Protein AF-A0A2I0TVQ3-F1 (afdb_monomer)

InterPro domains:
  IPR000917 Sulfatase, N-terminal [PF00884] (1-371)
  IPR000917 Sulfatase, N-terminal [PF00884] (563-948)
  IPR017850 Alkaline-phosphatase-like, core domain superfamily [G3DSA:3.40.720.10] (10-523)
  IPR017850 Alkaline-phosphatase-like, core domain superfamily [G3DSA:3.40.720.10] (562-1100)
  IPR017850 Alkaline-phosphatase-like, core domain superfamily [SSF53649] (8-533)
  IPR017850 Alkaline-phosphatase-like, core domain superfamily [SSF53649] (560-1110)
  IPR024607 Sulfatase, conserved site [PS00149] (85-95)
  IPR024607 Sulfatase, conserved site [PS00149] (662-672)
  IPR024607 Sulfatase, conserved site [PS00523] (32-44)
  IPR024607 Sulfatase, conserved site [PS00523] (609-621)
  IPR050738 Sulfatase enzyme [PTHR42693] (558-1092)

Secondary structure (DSSP, 8-state):
------S----HHHHHHHHTSEEEEEEE-SSSSHHHHHHHHHHTS-GGGTT-S-SSS--S---TT-S--S-TTS--HHHHHHHTT-EEEEEEE--S-S-SSSTT--TTSGGGGT-SEEEEESS---GGGSTTS---TTHHHHHHHHHHHHHHHHHHHHHHHHHHTTS----HHHHHHHHHHHHHHHHHHHHHHHTHHHHHS-EEETTEEEEES--HHHHHHHHHHHHHHHHHHHTTS-EEEEEE--TTSTT----TTTTT-STTHHHHHHHHHHHHHHHHHHHHHHHTT-GGG--EEEE-SS---TT-EETTEE-S---TT----TT-TTSHHHHEEEEEEE-TTTS-TTEEE-S-EEGGGHHHHHHHHTT----SSS-------HHHHTTS-SS-S-SEEEEEETTEEEEEEEEETTTTEEEEEEEEEE--BSTT-SSBTTSSS--SSGGGEEEEEEEEEEETTT-TT--S-B-TTT-TTHHHHHHHHHHHHHHHHHTPPP---TTSHHHHS--GGG---SEETTEE-EETTS-SS---S--SS---------PPPPPPPPPEEEEEEESS--GGGSGGGT-SSS--HHHHHHHHTSEEEEEEE-SBSSHHHHHHHHHHTS-HHHHT-S-SSS--S---TT-S--S-TTSPPHHHHHHHTT-EEEEEEE--S-S-SSSTT--TTSGGGGT-SEEEEESS---HHHHT-SS-SSSHHHHHHHHHHHHHHHHHHHHHHHHHHTT-S---HHHHHHHHHHHHHHHHHHHHHHHTHHHHHS-EEETTEEEEES--HHHHHHHHHHHHHHHHHHHTTS-EEEEEE--TTSSS----TTTTT-STTHHHHHHHHHHHHHHHHHHHHHHHTT-GGGEEEEEEESS---SS-EETTEE-S---TTS---TT-TTSHHHHEEEEEEE-TTTS-TTEEE-S-EEGGGHHHHHHHHTTPPPPSSS-------HHHHTTS-SS-S-SEEEEEETTEEEEEEEE-TTT--EEEEEEEEE--BSTTSSSBTTTSS--SSGGGEEEEEEEEEEETTT-TT--S-B-TTT-TTHHHHHHHHHHHHHHHHHH------TTSHHHHS--GGG---SSSTTS--EETTHHHHTS--

Radius of gyration: 36.23 Å; Cα contacts (8 Å, |Δi|>4): 2418; chains: 1; bounding box: 106×99×91 Å

pLDDT: mean 89.96, std 13.02, range [25.69, 98.81]

Sequence (1118 aa):
MGIAHAALEKTPNIDRLASEGVKLTQHIAAAPLCTPSRAAFLTGRYPIRSGMASSNRYRALQWNAGSGGLPPNETTFARLLQQQGYTTGLIGKWHQGVNCESFNDHCHHPLNHGFDYFYGMPFTLQNTCQENKPPELDVALQAKLWLYSQIISLAVLTLTAGKLTGLISIRWKIIASFTLLGGLFFISWYSSYGFVQYWNCILMRSHDITEQPMRLERTASLMLKEAVSFIKRNKHGPFLLFVSFLHVHTPLFTTKKFLGKSRHGLYGDNVEEMDWMVGKILDSLDKEGLKNHTFTYFASDHGGHLEARDGSAQLGGWNGIYKGGKGMGGWEGGIRVPGVFRWPGVLPAGTIIDEPTSLMDIYPTLVHLAGGILPQDRVIDGQNLVPLLQGRAQKSEHEFLFHYCGSYLHAVRWHEKDSGAIWKAHYMTPVFHPPGAGACYGKGICPCFGEGVTHHDPPLLFDLSRDPSEAKALSADTEPLFDTVIKRIGRAIEEHRRTLTPVPEQLSLYNILWKPWLQPCCGTFPFCWCDKEGDSTQSLICRNIWLILGLFPRTCVSNPSKPNFLLILADDLGIGDVGCYGNDTIRTPNIDGLAKEGVRLTQHIAAAAVCTPSRAAFLTGRYPIRSGMASSTQQRILFWNGCSGGLPPNETTFARILHQQGYSTALIGKWHMGVNCKSHHDHCHHPLNHGFDYFYGMPFTLLNECQGTDDPELAKSLQETYWLYTQMIILAVLTLLMGKLADLFSVKWKIIICLAICGLLYFISWFSSYGLTKYWNCILMRNHDITEQPMNLEKTTSNMLKEAVSFIERNKHRPFLLFVSLLHVHTPLITTEKFQGRSRHGLYGDNVEEMDWMVGRLLDGIDKEGLKNATFIYFASDHGGSLEAHRGNAQLGGWNGIYKGGKGMGGWEGGIRVPGILRWPGVLPAGAVIHEPTSLMDIFPTVVHLAGGEVPQDRVIDGHTLLPLLRGTVQHSRHEFMFHYCGAFLHAVRWHQKDSGTVWKAHYTTPVFQPEASGACFGRGICPCFGDGVTHHDPPLLFDLLKDPSEANPLSADTEPLFDMVTRRIGEAVEAHRKTLTPVPQQLSPYNNIWKPWLQPCCGTFPFCWCDEENNKADGIL

Structure (mmCIF, N/CA/C/O backbone):
data_AF-A0A2I0TVQ3-F1
#
_entry.id   AF-A0A2I0TVQ3-F1
#
loop_
_atom_site.group_PDB
_atom_site.id
_atom_site.type_symbol
_atom_site.label_atom_id
_atom_site.label_alt_id
_atom_site.label_comp_id
_atom_site.label_asym_id
_atom_site.label_entity_id
_atom_site.label_seq_id
_atom_site.pdbx_PDB_ins_code
_atom_site.Cartn_x
_atom_site.Cartn_y
_atom_site.Cartn_z
_atom_site.occupancy
_atom_site.B_iso_or_equiv
_atom_site.auth_seq_id
_atom_site.auth_comp_id
_atom_site.auth_asym_id
_atom_site.auth_atom_id
_atom_site.pdbx_PDB_model_num
ATOM 1 N N . MET A 1 1 ? 0.680 -39.273 -0.934 1.00 27.83 1 MET A N 1
ATOM 2 C CA . MET A 1 1 ? 0.658 -38.727 0.443 1.00 27.83 1 MET A CA 1
ATOM 3 C C . MET A 1 1 ? 0.014 -37.354 0.344 1.00 27.83 1 MET A C 1
ATOM 5 O O . MET A 1 1 ? 0.630 -36.468 -0.213 1.00 27.83 1 MET A O 1
ATOM 9 N N . GLY A 1 2 ? -1.274 -37.140 0.588 1.00 31.52 2 GLY A N 1
ATOM 10 C CA . GLY A 1 2 ? -2.073 -37.496 1.759 1.00 31.52 2 GLY A CA 1
ATOM 11 C C . GLY A 1 2 ? -2.649 -36.179 2.301 1.00 31.52 2 GLY A C 1
ATOM 12 O O . GLY A 1 2 ? -2.282 -35.756 3.388 1.00 31.52 2 GLY A O 1
ATOM 13 N N . ILE A 1 3 ? -3.425 -35.458 1.478 1.00 37.38 3 ILE A N 1
ATOM 14 C CA . ILE A 1 3 ? -3.952 -34.119 1.796 1.00 37.38 3 ILE A CA 1
ATOM 15 C C . ILE A 1 3 ? -5.147 -34.296 2.742 1.00 37.38 3 ILE A C 1
ATOM 17 O O . ILE A 1 3 ? -6.296 -34.320 2.321 1.00 37.38 3 ILE A O 1
ATOM 21 N N . ALA A 1 4 ? -4.853 -34.478 4.028 1.00 33.66 4 ALA A N 1
ATOM 22 C CA . ALA A 1 4 ? -5.826 -34.576 5.117 1.00 33.66 4 ALA A CA 1
ATOM 23 C C . ALA A 1 4 ? -5.697 -33.385 6.093 1.00 33.66 4 ALA A C 1
ATOM 25 O O . ALA A 1 4 ? -5.769 -33.551 7.309 1.00 33.66 4 ALA A O 1
ATOM 26 N N . HIS A 1 5 ? -5.463 -32.169 5.583 1.00 41.06 5 HIS A N 1
ATOM 27 C CA . HIS A 1 5 ? -5.215 -30.981 6.420 1.00 41.06 5 HIS A CA 1
ATOM 28 C C . HIS A 1 5 ? -6.147 -29.783 6.162 1.00 41.06 5 HIS A C 1
ATOM 30 O O . HIS A 1 5 ? -5.820 -28.666 6.545 1.00 41.06 5 HIS A O 1
ATOM 36 N N . ALA A 1 6 ? -7.340 -29.999 5.603 1.00 43.53 6 ALA A N 1
ATOM 37 C CA . ALA A 1 6 ? -8.323 -28.929 5.379 1.00 43.53 6 ALA A CA 1
ATOM 38 C C . ALA A 1 6 ? -9.256 -28.635 6.582 1.00 43.53 6 ALA A C 1
ATOM 40 O O . ALA A 1 6 ? -10.245 -27.930 6.437 1.00 43.53 6 ALA A O 1
ATOM 41 N N . ALA A 1 7 ? -8.966 -29.152 7.781 1.00 42.56 7 ALA A N 1
ATOM 42 C CA . ALA A 1 7 ? -9.846 -29.026 8.953 1.00 42.56 7 ALA A CA 1
ATOM 43 C C . ALA A 1 7 ? -9.615 -27.766 9.824 1.00 42.56 7 ALA A C 1
ATOM 45 O O . ALA A 1 7 ? -9.968 -27.778 10.999 1.00 42.56 7 ALA A O 1
ATOM 46 N N . LEU A 1 8 ? -8.962 -26.709 9.325 1.00 52.28 8 LEU A N 1
ATOM 47 C CA . LEU A 1 8 ? -8.375 -25.666 10.190 1.00 52.28 8 LEU A CA 1
ATOM 48 C C . LEU A 1 8 ? -8.500 -24.217 9.677 1.00 52.28 8 LEU A C 1
ATOM 50 O O . LEU A 1 8 ? -7.723 -23.364 10.111 1.00 52.28 8 LEU A O 1
ATOM 54 N N . GLU A 1 9 ? -9.445 -23.914 8.786 1.00 63.50 9 GLU A N 1
ATOM 55 C CA . GLU A 1 9 ? -9.827 -22.514 8.533 1.00 63.50 9 GLU A CA 1
ATOM 56 C C . GLU A 1 9 ? -10.753 -22.032 9.657 1.00 63.50 9 GLU A C 1
ATOM 58 O O . GLU A 1 9 ? -11.660 -22.751 10.079 1.00 63.50 9 GLU A O 1
ATOM 63 N N . LYS A 1 10 ? -10.495 -20.837 10.199 1.00 75.44 10 LYS A N 1
ATOM 64 C CA . LYS A 1 10 ? -11.290 -20.275 11.297 1.00 75.44 10 LYS A CA 1
ATOM 65 C C . LYS A 1 10 ? -12.388 -19.375 10.734 1.00 75.44 10 LYS A C 1
ATOM 67 O O . LYS A 1 10 ? -12.113 -18.226 10.409 1.00 75.44 10 LYS A O 1
ATOM 72 N N . THR A 1 11 ? -13.629 -19.855 10.713 1.00 92.69 11 THR A N 1
ATOM 73 C CA . THR A 1 11 ? -14.815 -19.064 10.327 1.00 92.69 11 THR A CA 1
ATOM 74 C C . THR A 1 11 ? -15.786 -18.835 11.495 1.00 92.69 11 THR A C 1
ATOM 76 O O . THR A 1 11 ? -16.978 -19.126 11.378 1.00 92.69 11 THR A O 1
ATOM 79 N N . PRO A 1 12 ? -15.322 -18.325 12.657 1.00 94.94 12 PRO A N 1
ATOM 80 C CA . PRO A 1 12 ? -16.129 -18.279 13.874 1.00 94.94 12 PRO A CA 1
ATOM 81 C C . PRO A 1 12 ? -17.416 -17.455 13.740 1.00 94.94 12 PRO A C 1
ATOM 83 O O . PRO A 1 12 ? -18.382 -17.720 14.455 1.00 94.94 12 PRO A O 1
ATOM 86 N N . ASN A 1 13 ? -17.457 -16.445 12.866 1.00 97.12 13 ASN A N 1
ATOM 87 C CA . ASN A 1 13 ? -18.634 -15.587 12.728 1.00 97.12 13 ASN A CA 1
ATOM 88 C C . ASN A 1 13 ? -19.706 -16.211 11.829 1.00 97.12 13 ASN A C 1
ATOM 90 O O . ASN A 1 13 ? -20.897 -16.068 12.114 1.00 97.12 13 ASN A O 1
ATOM 94 N N . ILE A 1 14 ? -19.301 -16.917 10.775 1.00 96.06 14 ILE A N 1
ATOM 95 C CA . ILE A 1 14 ? -20.196 -17.718 9.934 1.00 96.06 14 ILE A CA 1
ATOM 96 C C . ILE A 1 14 ? -20.675 -18.950 10.715 1.00 96.06 14 ILE A C 1
ATOM 98 O O . ILE A 1 14 ? -21.863 -19.268 10.682 1.00 96.06 14 ILE A O 1
ATOM 102 N N . ASP A 1 15 ? -19.803 -19.577 11.509 1.00 95.38 15 ASP A N 1
ATOM 103 C CA . ASP A 1 15 ? -20.169 -20.686 12.399 1.00 95.38 15 ASP A CA 1
ATOM 104 C C . ASP A 1 15 ? -21.169 -20.234 13.474 1.00 95.38 15 ASP A C 1
ATOM 106 O O . ASP A 1 15 ? -22.122 -20.952 13.782 1.00 95.38 15 ASP A O 1
ATOM 110 N N . ARG A 1 16 ? -21.012 -19.009 14.002 1.00 94.75 16 ARG A N 1
ATOM 111 C CA . ARG A 1 16 ? -22.012 -18.353 14.862 1.00 94.75 16 ARG A CA 1
ATOM 112 C C . ARG A 1 16 ? -23.346 -18.167 14.135 1.00 94.75 16 ARG A C 1
ATOM 114 O O . ARG A 1 16 ? -24.394 -18.403 14.725 1.00 94.75 16 ARG A O 1
ATOM 121 N N . LEU A 1 17 ? -23.332 -17.758 12.863 1.00 94.12 17 LEU A N 1
ATOM 122 C CA . LEU A 1 17 ? -24.555 -17.610 12.063 1.00 94.12 17 LEU A CA 1
ATOM 123 C C . LEU A 1 17 ? -25.282 -18.957 11.926 1.00 94.12 17 LEU A C 1
ATOM 125 O O . LEU A 1 17 ? -26.499 -19.007 12.092 1.00 94.12 17 LEU A O 1
ATOM 129 N N . ALA A 1 18 ? -24.536 -20.041 11.699 1.00 94.56 18 ALA A N 1
ATOM 130 C CA . ALA A 1 18 ? -25.083 -21.391 11.595 1.00 94.56 18 ALA A CA 1
ATOM 131 C C . ALA A 1 18 ? -25.622 -21.928 12.927 1.00 94.56 18 ALA A C 1
ATOM 133 O O . ALA A 1 18 ? -26.708 -22.501 12.955 1.00 94.56 18 ALA A O 1
ATOM 134 N N . SER A 1 19 ? -24.895 -21.738 14.032 1.00 95.12 19 SER A N 1
ATOM 135 C CA . SER A 1 19 ? -25.322 -22.226 15.350 1.00 95.12 19 SER A CA 1
ATOM 136 C C . SER A 1 19 ? -26.535 -21.472 15.895 1.00 95.12 19 SER A C 1
ATOM 138 O O . SER A 1 19 ? -27.385 -22.068 16.550 1.00 95.12 19 SER A O 1
ATOM 140 N N . GLU A 1 20 ? -26.670 -20.184 15.573 1.00 94.12 20 GLU A N 1
ATOM 141 C CA . GLU A 1 20 ? -27.835 -19.370 15.931 1.00 94.12 20 GLU A CA 1
ATOM 142 C C . GLU A 1 20 ? -29.028 -19.542 14.969 1.00 94.12 20 GLU A C 1
ATOM 144 O O . GLU A 1 20 ? -30.049 -18.871 15.137 1.00 94.12 20 GLU A O 1
ATOM 149 N N . GLY A 1 21 ? -28.927 -20.409 13.957 1.00 95.62 21 GLY A N 1
ATOM 150 C CA . GLY A 1 21 ? -29.925 -20.507 12.895 1.00 95.62 21 GLY A CA 1
ATOM 151 C C . GLY A 1 21 ? -30.020 -21.879 12.231 1.00 95.62 21 GLY A C 1
ATOM 152 O O . GLY A 1 21 ? -29.989 -22.902 12.909 1.00 95.62 21 GLY A O 1
ATOM 153 N N . VAL A 1 22 ? -30.198 -21.893 10.909 1.00 97.75 22 VAL A N 1
ATOM 154 C CA . VAL A 1 22 ? -30.420 -23.097 10.096 1.00 97.75 22 VAL A CA 1
ATOM 155 C C . VAL A 1 22 ? -29.282 -23.266 9.094 1.00 97.75 22 VAL A C 1
ATOM 157 O O . VAL A 1 22 ? -28.957 -22.336 8.352 1.00 97.75 22 VAL A O 1
ATOM 160 N N . LYS A 1 23 ? -28.704 -24.465 9.031 1.00 98.06 23 LYS A N 1
ATOM 161 C CA . LYS A 1 23 ? -27.671 -24.848 8.063 1.00 98.06 23 LYS A CA 1
ATOM 162 C C . LYS A 1 23 ? -28.236 -25.835 7.045 1.00 98.06 23 LYS A C 1
ATOM 164 O O . LYS A 1 23 ? -28.696 -26.912 7.414 1.00 98.06 23 LYS A O 1
ATOM 169 N N . LEU A 1 24 ? -28.136 -25.498 5.766 1.00 97.81 24 LEU A N 1
ATOM 170 C CA . LEU A 1 24 ? -28.487 -26.381 4.658 1.00 97.81 24 LEU A CA 1
ATOM 171 C C . LEU A 1 24 ? -27.253 -27.175 4.218 1.00 97.81 24 LEU A C 1
ATOM 173 O O . LEU A 1 24 ? -26.201 -26.590 3.952 1.00 97.81 24 LEU A O 1
ATOM 177 N N . THR A 1 25 ? -27.363 -28.499 4.116 1.00 94.94 25 THR A N 1
ATOM 178 C CA . THR A 1 25 ? -26.255 -29.355 3.640 1.00 94.94 25 THR A CA 1
ATOM 179 C C . THR A 1 25 ? -26.321 -29.623 2.133 1.00 94.94 25 THR A C 1
ATOM 181 O O . THR A 1 25 ? -25.312 -29.995 1.524 1.00 94.94 25 THR A O 1
ATOM 184 N N . GLN A 1 26 ? -27.486 -29.379 1.519 1.00 95.25 26 GLN A N 1
ATOM 185 C CA . GLN A 1 26 ? -27.747 -29.514 0.084 1.00 95.25 26 GLN A CA 1
ATOM 186 C C . GLN A 1 26 ? -28.255 -28.211 -0.542 1.00 95.25 26 GLN A C 1
ATOM 188 O O . GLN A 1 26 ? -29.317 -28.178 -1.165 1.00 95.25 26 GLN A O 1
ATOM 193 N N . HIS A 1 27 ? -27.494 -27.128 -0.392 1.00 97.94 27 HIS A N 1
ATOM 194 C CA . HIS A 1 27 ? -27.801 -25.865 -1.059 1.00 97.94 27 HIS A CA 1
ATOM 195 C C . HIS A 1 27 ? -27.071 -25.756 -2.400 1.00 97.94 27 HIS A C 1
ATOM 197 O O . HIS A 1 27 ? -25.852 -25.917 -2.457 1.00 97.94 27 HIS A O 1
ATOM 203 N N . ILE A 1 28 ? -27.816 -25.536 -3.486 1.00 97.94 28 ILE A N 1
ATOM 204 C CA . ILE A 1 28 ? -27.335 -25.739 -4.856 1.00 97.94 28 ILE A CA 1
ATOM 205 C C . ILE A 1 28 ? -27.404 -24.453 -5.690 1.00 97.94 28 ILE A C 1
ATOM 207 O O . ILE A 1 28 ? -28.466 -23.878 -5.938 1.00 97.94 28 ILE A O 1
ATOM 211 N N . ALA A 1 29 ? -26.257 -24.027 -6.200 1.00 97.38 29 ALA A N 1
ATOM 212 C CA . ALA A 1 29 ? -26.141 -22.995 -7.212 1.00 97.38 29 ALA A CA 1
ATOM 213 C C . ALA A 1 29 ? -26.729 -23.460 -8.550 1.00 97.38 29 ALA A C 1
ATOM 215 O O . ALA A 1 29 ? -26.490 -24.578 -9.008 1.00 97.38 29 ALA A O 1
ATOM 216 N N . ALA A 1 30 ? -27.470 -22.574 -9.216 1.00 93.81 30 ALA A N 1
ATOM 217 C CA . ALA A 1 30 ? -28.083 -22.875 -10.512 1.00 93.81 30 ALA A CA 1
ATOM 218 C C . ALA A 1 30 ? -27.059 -22.978 -11.657 1.00 93.81 30 ALA A C 1
ATOM 220 O O . ALA A 1 30 ? -27.371 -23.506 -12.725 1.00 93.81 30 ALA A O 1
ATOM 221 N N . ALA A 1 31 ? -25.844 -22.462 -11.452 1.00 96.12 31 ALA A N 1
ATOM 222 C CA . ALA A 1 31 ? -24.747 -22.559 -12.401 1.00 96.12 31 ALA A CA 1
ATOM 223 C C . ALA A 1 31 ? -23.383 -22.550 -11.694 1.00 96.12 31 ALA A C 1
ATOM 225 O O . ALA A 1 31 ? -23.241 -21.947 -10.634 1.00 96.12 31 ALA A O 1
ATOM 226 N N . PRO A 1 32 ? -22.342 -23.134 -12.310 1.00 95.25 32 PRO A N 1
ATOM 227 C CA . PRO A 1 32 ? -21.022 -23.271 -11.694 1.00 95.25 32 PRO A CA 1
ATOM 228 C C . PRO A 1 32 ? -20.109 -22.045 -11.919 1.00 95.25 32 PRO A C 1
ATOM 230 O O . PRO A 1 32 ? -18.888 -22.163 -11.815 1.00 95.25 32 PRO A O 1
ATOM 233 N N . LEU A 1 33 ? -20.654 -20.894 -12.334 1.00 94.88 33 LEU A N 1
ATOM 234 C CA . LEU A 1 33 ? -19.897 -19.681 -12.681 1.00 94.88 33 LEU A CA 1
ATOM 235 C C . LEU A 1 33 ? -20.603 -18.413 -12.196 1.00 94.88 33 LEU A C 1
ATOM 237 O O . LEU A 1 33 ? -21.831 -18.360 -12.147 1.00 94.88 33 LEU A O 1
ATOM 241 N N . CYS A 1 34 ? -19.804 -17.383 -11.899 1.00 94.38 34 CYS A N 1
ATOM 242 C CA . CYS A 1 34 ? -20.228 -16.125 -11.283 1.00 94.38 34 CYS A CA 1
ATOM 243 C C . CYS A 1 34 ? -21.474 -15.507 -11.945 1.00 94.38 34 CYS A C 1
ATOM 245 O O . CYS A 1 34 ? -22.523 -15.407 -11.315 1.00 94.38 34 CYS A O 1
ATOM 247 N N . THR A 1 35 ? -21.359 -15.091 -13.214 1.00 96.88 35 THR A N 1
ATOM 248 C CA . THR A 1 35 ? -22.414 -14.381 -13.954 1.00 96.88 35 THR A CA 1
ATOM 249 C C . THR A 1 35 ? -23.738 -15.155 -13.998 1.00 96.88 35 THR A C 1
ATOM 251 O O . THR A 1 35 ? -24.731 -14.611 -13.514 1.00 96.88 35 THR A O 1
ATOM 254 N N . PRO A 1 36 ? -23.798 -16.400 -14.516 1.00 97.56 36 PRO A N 1
ATOM 255 C CA . PRO A 1 36 ? -25.060 -17.131 -14.589 1.00 97.56 36 PRO A CA 1
ATOM 256 C C . PRO A 1 36 ? -25.652 -17.411 -13.202 1.00 97.56 36 PRO A C 1
ATOM 258 O O . PRO A 1 36 ? -26.849 -17.233 -13.006 1.00 97.56 36 PRO A O 1
ATOM 261 N N . SER A 1 37 ? -24.839 -17.798 -12.215 1.00 97.81 37 SER A N 1
ATOM 262 C CA . SER A 1 37 ? -25.367 -18.140 -10.888 1.00 97.81 37 SER A CA 1
ATOM 263 C C . SER A 1 37 ? -25.991 -16.935 -10.183 1.00 97.81 37 SER A C 1
ATOM 265 O O . SER A 1 37 ? -27.087 -17.020 -9.633 1.00 97.81 37 SER A O 1
ATOM 267 N N . ARG A 1 38 ? -25.342 -15.770 -10.280 1.00 98.06 38 ARG A N 1
ATOM 268 C CA . ARG A 1 38 ? -25.865 -14.504 -9.750 1.00 98.06 38 ARG A CA 1
ATOM 269 C C . ARG A 1 38 ? -27.137 -14.056 -10.465 1.00 98.06 38 ARG A C 1
ATOM 271 O O . ARG A 1 38 ? -28.051 -13.585 -9.796 1.00 98.06 38 ARG A O 1
ATOM 278 N N . ALA A 1 39 ? -27.230 -14.254 -11.783 1.00 98.31 39 ALA A N 1
ATOM 279 C CA . ALA A 1 39 ? -28.460 -13.988 -12.529 1.00 98.31 39 ALA A CA 1
ATOM 280 C C . ALA A 1 39 ? -29.619 -14.827 -11.972 1.00 98.31 39 ALA A C 1
ATOM 282 O O . ALA A 1 39 ? -30.702 -14.303 -11.712 1.00 98.31 39 ALA A O 1
ATOM 283 N N . ALA A 1 40 ? -29.369 -16.113 -11.721 1.00 98.31 40 ALA A N 1
ATOM 284 C CA . ALA A 1 40 ? -30.367 -17.024 -11.176 1.00 98.31 40 ALA A CA 1
ATOM 285 C C . ALA A 1 40 ? -30.754 -16.699 -9.729 1.00 98.31 40 ALA A C 1
ATOM 287 O O . ALA A 1 40 ? -31.934 -16.712 -9.394 1.00 98.31 40 ALA A O 1
ATOM 288 N N . PHE A 1 41 ? -29.784 -16.339 -8.889 1.00 98.44 41 PHE A N 1
ATOM 289 C CA . PHE A 1 41 ? -30.029 -15.866 -7.526 1.00 98.44 41 PHE A CA 1
ATOM 290 C C . PHE A 1 41 ? -30.930 -14.621 -7.505 1.00 98.44 41 PHE A C 1
ATOM 292 O O . PHE A 1 41 ? -31.884 -14.551 -6.735 1.00 98.44 41 PHE A O 1
ATOM 299 N N . LEU A 1 42 ? -30.662 -13.652 -8.386 1.00 98.50 42 LEU A N 1
ATOM 300 C CA . LEU A 1 42 ? -31.409 -12.395 -8.452 1.00 98.50 42 LEU A CA 1
ATOM 301 C C . LEU A 1 42 ? -32.829 -12.552 -8.994 1.00 98.50 42 LEU A C 1
ATOM 303 O O . LEU A 1 42 ? -33.673 -11.731 -8.646 1.00 98.50 42 LEU A O 1
ATOM 307 N N . THR A 1 43 ? -33.085 -13.554 -9.839 1.00 98.31 43 THR A N 1
ATOM 308 C CA . THR A 1 43 ? -34.344 -13.707 -10.597 1.00 98.31 43 THR A CA 1
ATOM 309 C C . THR A 1 43 ? -35.171 -14.933 -10.210 1.00 98.31 43 THR A C 1
ATOM 311 O O . THR A 1 43 ? -36.309 -15.063 -10.653 1.00 98.31 43 THR A O 1
ATOM 314 N N . GLY A 1 44 ? -34.612 -15.858 -9.424 1.00 98.12 44 GLY A N 1
ATOM 315 C CA . GLY A 1 44 ? -35.252 -17.133 -9.098 1.00 98.12 44 GLY A CA 1
ATOM 316 C C . GLY A 1 44 ? -35.435 -18.059 -10.302 1.00 98.12 44 GLY A C 1
ATOM 317 O O . GLY A 1 44 ? -36.305 -18.928 -10.276 1.00 98.12 44 GLY A O 1
ATOM 318 N N . ARG A 1 45 ? -34.671 -17.843 -11.378 1.00 97.94 45 ARG A N 1
ATOM 319 C CA . ARG A 1 45 ? -34.844 -18.491 -12.685 1.00 97.94 45 ARG A CA 1
ATOM 320 C C . ARG A 1 45 ? -33.538 -19.086 -13.183 1.00 97.94 45 ARG A C 1
ATOM 322 O O . ARG A 1 45 ? -32.472 -18.512 -12.974 1.00 97.94 45 ARG A O 1
ATOM 329 N N . TYR A 1 46 ? -33.601 -20.192 -13.917 1.00 98.12 46 TYR A N 1
ATOM 330 C CA . TYR A 1 46 ? -32.411 -20.739 -14.562 1.00 98.12 46 TYR A CA 1
ATOM 331 C C . TYR A 1 46 ? -31.775 -19.716 -15.522 1.00 98.12 46 TYR A C 1
ATOM 333 O O . TYR A 1 46 ? -32.500 -19.058 -16.271 1.00 98.12 46 TYR A O 1
ATOM 341 N N . PRO A 1 47 ? -30.432 -19.626 -15.602 1.00 96.81 47 PRO A N 1
ATOM 342 C CA . PRO A 1 47 ? -29.751 -18.603 -16.410 1.00 96.81 47 PRO A CA 1
ATOM 343 C C . PRO A 1 47 ? -30.089 -18.662 -17.904 1.00 96.81 47 PRO A C 1
ATOM 345 O O . PRO A 1 47 ? -30.083 -17.650 -18.598 1.00 96.81 47 PRO A O 1
ATOM 348 N N . ILE A 1 48 ? -30.423 -19.851 -18.407 1.00 95.81 48 ILE A N 1
ATOM 349 C CA . ILE A 1 48 ? -30.874 -20.050 -19.787 1.00 95.81 48 ILE A CA 1
ATOM 350 C C . ILE A 1 48 ? -32.203 -19.343 -20.094 1.00 95.81 48 ILE A C 1
ATOM 352 O O . ILE A 1 48 ? -32.437 -19.000 -21.246 1.00 95.81 48 ILE A O 1
ATOM 356 N N . ARG A 1 49 ? -33.056 -19.080 -19.090 1.00 96.75 49 ARG A N 1
ATOM 357 C CA . ARG A 1 49 ? -34.344 -18.388 -19.271 1.00 96.75 49 ARG A CA 1
ATOM 358 C C . ARG A 1 49 ? -34.189 -16.884 -19.476 1.00 96.75 49 ARG A C 1
ATOM 360 O O . ARG A 1 49 ? -35.076 -16.272 -20.055 1.00 96.75 49 ARG A O 1
ATOM 367 N N . SER A 1 50 ? -33.083 -16.309 -19.009 1.00 95.69 50 SER A N 1
ATOM 368 C CA . SER A 1 50 ? -32.740 -14.892 -19.173 1.00 95.69 50 SER A CA 1
ATOM 369 C C . SER A 1 50 ? -31.654 -14.666 -20.228 1.00 95.69 50 SER A C 1
ATOM 371 O O . SER A 1 50 ? -31.195 -13.547 -20.424 1.00 95.69 50 SER A O 1
ATOM 373 N N . GLY A 1 51 ? -31.185 -15.721 -20.902 1.00 94.62 51 GLY A N 1
ATOM 374 C CA . GLY A 1 51 ? -30.090 -15.620 -21.867 1.00 94.62 51 GLY A CA 1
ATOM 375 C C . GLY A 1 51 ? -28.724 -15.357 -21.223 1.00 94.62 51 GLY A C 1
ATOM 376 O O . GLY A 1 51 ? -27.746 -15.142 -21.937 1.00 94.62 51 GLY A O 1
ATOM 377 N N . MET A 1 52 ? -28.623 -15.431 -19.891 1.00 96.31 52 MET A N 1
ATOM 378 C CA . MET A 1 52 ? -27.383 -15.306 -19.115 1.00 96.31 52 MET A CA 1
ATOM 379 C C . MET A 1 52 ? -26.593 -16.620 -19.068 1.00 96.31 52 MET A C 1
ATOM 381 O O . MET A 1 52 ? -25.960 -16.961 -18.074 1.00 96.31 52 MET A O 1
ATOM 385 N N . ALA A 1 53 ? -26.621 -17.366 -20.166 1.00 92.44 53 ALA A N 1
ATOM 386 C CA . ALA A 1 53 ? -25.891 -18.601 -20.399 1.00 92.44 53 ALA A CA 1
ATOM 387 C C . ALA A 1 53 ? -25.356 -18.573 -21.832 1.00 92.44 53 ALA A C 1
ATOM 389 O O . ALA A 1 53 ? -25.981 -17.959 -22.691 1.00 92.44 53 ALA A O 1
ATOM 390 N N . SER A 1 54 ? -24.227 -19.236 -22.099 1.00 89.38 54 SER A N 1
ATOM 391 C CA . SER A 1 54 ? -23.669 -19.283 -23.453 1.00 89.38 54 SER A CA 1
ATOM 392 C C . SER A 1 54 ? -23.486 -20.679 -24.018 1.00 89.38 54 SER A C 1
ATOM 394 O O . SER A 1 54 ? -23.312 -21.666 -23.298 1.00 89.38 54 SER A O 1
ATOM 396 N N . SER A 1 55 ? -23.523 -20.757 -25.344 1.00 84.88 55 SER A N 1
ATOM 397 C CA . SER A 1 55 ? -23.148 -21.944 -26.127 1.00 84.88 55 SER A CA 1
ATOM 398 C C . SER A 1 55 ? -21.665 -21.959 -26.514 1.00 84.88 55 SER A C 1
ATOM 400 O O . SER A 1 55 ? -21.140 -22.989 -26.938 1.00 84.88 55 SER A O 1
ATOM 402 N N . ASN A 1 56 ? -20.981 -20.827 -26.335 1.00 82.81 56 ASN A N 1
ATOM 403 C CA . ASN A 1 56 ? -19.593 -20.614 -26.716 1.00 82.81 56 ASN A CA 1
ATOM 404 C C . ASN A 1 56 ? -18.618 -20.766 -25.522 1.00 82.81 56 ASN A C 1
ATOM 406 O O . ASN A 1 56 ? -18.989 -21.115 -24.401 1.00 82.81 56 ASN A O 1
ATOM 410 N N . ARG A 1 57 ? -17.323 -20.527 -25.765 1.00 80.69 57 ARG A N 1
ATOM 411 C CA . ARG A 1 57 ? -16.250 -20.667 -24.756 1.00 80.69 57 ARG A CA 1
ATOM 412 C C . ARG A 1 57 ? -16.300 -19.637 -23.614 1.00 80.69 57 ARG A C 1
ATOM 414 O O . ARG A 1 57 ? -15.721 -19.885 -22.558 1.00 80.69 57 ARG A O 1
ATOM 421 N N . TYR A 1 58 ? -16.973 -18.506 -23.799 1.00 86.38 58 TYR A N 1
ATOM 422 C CA . TYR A 1 58 ? -17.087 -17.424 -22.826 1.00 86.38 58 TYR A CA 1
ATOM 423 C C . TYR A 1 58 ? -18.396 -17.554 -22.044 1.00 86.38 58 TYR A C 1
ATOM 425 O O . TYR A 1 58 ? -19.471 -17.203 -22.517 1.00 86.38 58 TYR A O 1
ATOM 433 N N . ARG A 1 59 ? -18.308 -18.092 -20.826 1.00 90.12 59 ARG A N 1
ATOM 434 C CA . ARG A 1 59 ? -19.470 -18.447 -19.982 1.00 90.12 59 ARG A CA 1
ATOM 435 C C . ARG A 1 59 ? -19.735 -17.474 -18.829 1.00 90.12 59 ARG A C 1
ATOM 437 O O . ARG A 1 59 ? -20.513 -17.763 -17.925 1.00 90.12 59 ARG A O 1
ATOM 444 N N . ALA A 1 60 ? -19.054 -16.337 -18.848 1.00 92.56 60 ALA A N 1
ATOM 445 C CA . ALA A 1 60 ? -19.232 -15.218 -17.935 1.00 92.56 60 ALA A CA 1
ATOM 446 C C . ALA A 1 60 ? -18.836 -13.932 -18.665 1.00 92.56 60 ALA A C 1
ATOM 448 O O . ALA A 1 60 ? -18.082 -13.990 -19.645 1.00 92.56 60 ALA A O 1
ATOM 449 N N . LEU A 1 61 ? -19.303 -12.785 -18.176 1.00 93.69 61 LEU A N 1
ATOM 450 C CA . LEU A 1 61 ? -18.902 -11.490 -18.726 1.00 93.69 61 LEU A CA 1
ATOM 451 C C . LEU A 1 61 ? -17.386 -11.306 -18.606 1.00 93.69 61 LEU A C 1
ATOM 453 O O . LEU A 1 61 ? -16.794 -11.710 -17.602 1.00 93.69 61 LEU A O 1
ATOM 457 N N . GLN A 1 62 ? -16.785 -10.694 -19.628 1.00 89.81 62 GLN A N 1
ATOM 458 C CA . GLN A 1 62 ? -15.332 -10.511 -19.749 1.00 89.81 62 GLN A CA 1
ATOM 459 C C . GLN A 1 62 ? -14.878 -9.054 -19.583 1.00 89.81 62 GLN A C 1
ATOM 461 O O . GLN A 1 62 ? -13.717 -8.818 -19.253 1.00 89.81 62 GLN A O 1
ATOM 466 N N . TRP A 1 63 ? -15.782 -8.092 -19.785 1.00 91.56 63 TRP A N 1
ATOM 467 C CA . TRP A 1 63 ? -15.477 -6.663 -19.780 1.00 91.56 63 TRP A CA 1
ATOM 468 C C . TRP A 1 63 ? -16.601 -5.858 -19.129 1.00 91.56 63 TRP A C 1
ATOM 470 O O . TRP A 1 63 ? -17.770 -6.213 -19.275 1.00 91.56 63 TRP A O 1
ATOM 480 N N . ASN A 1 64 ? -16.253 -4.735 -18.493 1.00 92.25 64 ASN A N 1
ATOM 481 C CA . ASN A 1 64 ? -17.232 -3.696 -18.138 1.00 92.25 64 ASN A CA 1
ATOM 482 C C . ASN A 1 64 ? -17.882 -3.067 -19.378 1.00 92.25 64 ASN A C 1
ATOM 484 O O . ASN A 1 64 ? -19.039 -2.669 -19.333 1.00 92.25 64 ASN A O 1
ATOM 488 N N . ALA A 1 65 ? -17.130 -2.990 -20.478 1.00 92.88 65 ALA A N 1
ATOM 489 C CA . ALA A 1 65 ? -17.559 -2.410 -21.749 1.00 92.88 65 ALA A CA 1
ATOM 490 C C . ALA A 1 65 ? -18.119 -3.449 -22.737 1.00 92.88 65 ALA A C 1
ATOM 492 O O . ALA A 1 65 ? -17.999 -3.279 -23.950 1.00 92.88 65 ALA A O 1
ATOM 493 N N . GLY A 1 66 ? -18.656 -4.559 -22.233 1.00 92.75 66 GLY A N 1
ATOM 494 C CA . GLY A 1 66 ? -19.515 -5.439 -23.025 1.00 92.75 66 GLY A CA 1
ATOM 495 C C . GLY A 1 66 ? -20.953 -4.921 -22.997 1.00 92.75 66 GLY A C 1
ATOM 496 O O . GLY A 1 66 ? -21.346 -4.274 -22.033 1.00 92.75 66 GLY A O 1
ATOM 497 N N . SER A 1 67 ? -21.739 -5.230 -24.027 1.00 95.50 67 SER A N 1
ATOM 498 C CA . SER A 1 67 ? -23.177 -4.907 -24.062 1.00 95.50 67 SER A CA 1
ATOM 499 C C . SER A 1 67 ? -24.063 -6.005 -23.473 1.00 95.50 67 SER A C 1
ATOM 501 O O . SER A 1 67 ? -25.280 -5.916 -23.556 1.00 95.50 67 SER A O 1
ATOM 503 N N . GLY A 1 68 ? -23.466 -7.099 -22.994 1.00 95.62 68 GLY A N 1
ATOM 504 C CA . GLY A 1 68 ? -24.187 -8.201 -22.367 1.00 95.62 68 GLY A CA 1
ATOM 505 C C . GLY A 1 68 ? -24.394 -7.973 -20.876 1.00 95.62 68 GLY A C 1
ATOM 506 O O . GLY A 1 68 ? -23.471 -7.561 -20.168 1.00 95.62 68 GLY A O 1
ATOM 507 N N . GLY A 1 69 ? -25.571 -8.332 -20.375 1.00 96.75 69 GLY A N 1
ATOM 508 C CA . GLY A 1 69 ? -25.884 -8.247 -18.956 1.00 96.75 69 GLY A CA 1
ATOM 509 C C . GLY A 1 69 ? -27.261 -8.799 -18.614 1.00 96.75 69 GLY A C 1
ATOM 510 O O . GLY A 1 69 ? -27.942 -9.359 -19.471 1.00 96.75 69 GLY A O 1
ATOM 511 N N . LEU A 1 70 ? -27.665 -8.676 -17.347 1.00 97.88 70 LEU A N 1
ATOM 512 C CA . LEU A 1 70 ? -28.983 -9.117 -16.894 1.00 97.88 70 LEU A CA 1
ATOM 513 C C . LEU A 1 70 ? -30.056 -8.324 -17.653 1.00 97.88 70 LEU A C 1
ATOM 515 O O . LEU A 1 70 ? -30.100 -7.103 -17.517 1.00 97.88 70 LEU A O 1
ATOM 519 N N . PRO A 1 71 ? -30.917 -8.969 -18.455 1.00 96.50 71 PRO A N 1
ATOM 520 C CA . PRO A 1 71 ? -31.856 -8.243 -19.297 1.00 96.50 71 PRO A CA 1
ATOM 521 C C . PRO A 1 71 ? -32.768 -7.295 -18.501 1.00 96.50 71 PRO A C 1
ATOM 523 O O . PRO A 1 71 ? -33.292 -7.703 -17.463 1.00 96.50 71 PRO A O 1
ATOM 526 N N . PRO A 1 72 ? -33.046 -6.071 -18.990 1.00 92.25 72 PRO A N 1
ATOM 527 C CA . PRO A 1 72 ? -33.929 -5.122 -18.301 1.00 92.25 72 PRO A CA 1
ATOM 528 C C . PRO A 1 72 ? -35.366 -5.624 -18.088 1.00 92.25 72 PRO A C 1
ATOM 530 O O . PRO A 1 72 ? -36.084 -5.116 -17.232 1.00 92.25 72 PRO A O 1
ATOM 533 N N . ASN A 1 73 ? -35.805 -6.619 -18.868 1.00 92.31 73 ASN A N 1
ATOM 534 C CA . ASN A 1 73 ? -37.115 -7.252 -18.711 1.00 92.31 73 ASN A CA 1
ATOM 535 C C . ASN A 1 73 ? -37.150 -8.316 -17.597 1.00 92.31 73 ASN A C 1
ATOM 537 O O . ASN A 1 73 ? -38.230 -8.835 -17.301 1.00 92.31 73 ASN A O 1
ATOM 541 N N . GLU A 1 74 ? -36.009 -8.674 -17.000 1.00 95.75 74 GLU A N 1
ATOM 542 C CA . GLU A 1 74 ? -35.944 -9.558 -15.839 1.00 95.75 74 GLU A CA 1
ATOM 543 C C . GLU A 1 74 ? -36.176 -8.782 -14.540 1.00 95.75 74 GLU A C 1
ATOM 545 O O . GLU A 1 74 ? -35.531 -7.773 -14.249 1.00 95.75 74 GLU A O 1
ATOM 550 N N . THR A 1 75 ? -37.108 -9.285 -13.732 1.00 95.38 75 THR A N 1
ATOM 551 C CA . THR A 1 75 ? -37.495 -8.661 -12.466 1.00 95.38 75 THR A CA 1
ATOM 552 C C . THR A 1 75 ? -36.738 -9.322 -11.328 1.00 95.38 75 THR A C 1
ATOM 554 O O . THR A 1 75 ? -36.962 -10.498 -11.045 1.00 95.38 75 THR A O 1
ATOM 557 N N . THR A 1 76 ? -35.870 -8.572 -10.649 1.00 98.25 76 THR A N 1
ATOM 558 C CA . THR A 1 76 ? -35.102 -9.076 -9.503 1.00 98.25 76 THR A CA 1
ATOM 559 C C . THR A 1 76 ? -35.915 -9.071 -8.206 1.00 98.25 76 THR A C 1
ATOM 561 O O . THR A 1 76 ? -36.898 -8.336 -8.083 1.00 98.25 76 THR A O 1
ATOM 564 N N . PHE A 1 77 ? -35.485 -9.838 -7.194 1.00 97.94 77 PHE A N 1
ATOM 565 C CA . PHE A 1 77 ? -36.110 -9.754 -5.866 1.00 97.94 77 PHE A CA 1
ATOM 566 C C . PHE A 1 77 ? -35.958 -8.348 -5.271 1.00 97.94 77 PHE A C 1
ATOM 568 O O . PHE A 1 77 ? -36.858 -7.878 -4.586 1.00 97.94 77 PHE A O 1
ATOM 575 N N . ALA A 1 78 ? -34.859 -7.645 -5.573 1.00 97.94 78 ALA A N 1
ATOM 576 C CA . ALA A 1 78 ? -34.635 -6.281 -5.104 1.00 97.94 78 ALA A CA 1
ATOM 577 C C . ALA A 1 78 ? -35.714 -5.332 -5.640 1.00 97.94 78 ALA A C 1
ATOM 579 O O . ALA A 1 78 ? -36.325 -4.605 -4.865 1.00 97.94 78 ALA A O 1
ATOM 580 N N . ARG A 1 79 ? -36.054 -5.434 -6.933 1.00 97.19 79 ARG A N 1
ATOM 581 C CA . ARG A 1 79 ? -37.133 -4.649 -7.550 1.00 97.19 79 ARG A CA 1
ATOM 582 C C . ARG A 1 79 ? -38.491 -4.909 -6.905 1.00 97.19 79 ARG A C 1
ATOM 584 O O . ARG A 1 79 ? -39.245 -3.965 -6.693 1.00 97.19 79 ARG A O 1
ATOM 591 N N . LEU A 1 80 ? -38.796 -6.163 -6.582 1.00 97.25 80 LEU A N 1
ATOM 592 C CA . LEU A 1 80 ? -40.051 -6.516 -5.914 1.00 97.25 80 LEU A CA 1
ATOM 593 C C . LEU A 1 80 ? -40.096 -5.997 -4.473 1.00 97.25 80 LEU A C 1
ATOM 595 O O . LEU A 1 80 ? -41.116 -5.463 -4.054 1.00 97.25 80 LEU A O 1
ATOM 599 N N . LEU A 1 81 ? -38.992 -6.086 -3.729 1.00 97.75 81 LEU A N 1
ATOM 600 C CA . LEU A 1 81 ? -38.903 -5.544 -2.370 1.00 97.75 81 LEU A CA 1
ATOM 601 C C . LEU A 1 81 ? -38.987 -4.009 -2.365 1.00 97.75 81 LEU A C 1
ATOM 603 O O . LEU A 1 81 ? -39.701 -3.441 -1.540 1.00 97.75 81 LEU A O 1
ATOM 607 N N . GLN A 1 82 ? -38.337 -3.344 -3.323 1.00 96.06 82 GLN A N 1
ATOM 608 C CA . GLN A 1 82 ? -38.438 -1.897 -3.536 1.00 96.06 82 GLN A CA 1
ATOM 609 C C . GLN A 1 82 ? -39.900 -1.471 -3.757 1.00 96.06 82 GLN A C 1
ATOM 611 O O . GLN A 1 82 ? -40.362 -0.498 -3.167 1.00 96.06 82 GLN A O 1
ATOM 616 N N . GLN A 1 83 ? -40.668 -2.233 -4.546 1.00 94.38 83 GLN A N 1
ATOM 617 C CA . GLN A 1 83 ? -42.104 -1.990 -4.750 1.00 94.38 83 GLN A CA 1
ATOM 618 C C . GLN A 1 83 ? -42.943 -2.182 -3.477 1.00 94.38 83 GLN A C 1
ATOM 620 O O . GLN A 1 83 ? -43.979 -1.538 -3.342 1.00 94.38 83 GLN A O 1
ATOM 625 N N . GLN A 1 84 ? -42.495 -3.022 -2.538 1.00 96.81 84 GLN A N 1
ATOM 626 C CA . GLN A 1 84 ? -43.107 -3.187 -1.211 1.00 96.81 84 GLN A CA 1
ATOM 627 C C . GLN A 1 84 ? -42.624 -2.140 -0.186 1.00 96.81 84 GLN A C 1
ATOM 629 O O . GLN A 1 84 ? -42.938 -2.241 0.998 1.00 96.81 84 GLN A O 1
ATOM 634 N N . GLY A 1 85 ? -41.863 -1.127 -0.616 1.00 94.50 85 GLY A N 1
ATOM 635 C CA . GLY A 1 85 ? -41.411 -0.026 0.239 1.00 94.50 85 GLY A CA 1
ATOM 636 C C . GLY A 1 85 ? -40.138 -0.309 1.040 1.00 94.50 85 GLY A C 1
ATOM 637 O O . GLY A 1 85 ? -39.845 0.427 1.982 1.00 94.50 85 GLY A O 1
ATOM 638 N N . TYR A 1 86 ? -39.375 -1.349 0.692 1.00 98.00 86 TYR A N 1
ATOM 639 C CA . TYR A 1 86 ? -38.056 -1.582 1.285 1.00 98.00 86 TYR A CA 1
ATOM 640 C C . TYR A 1 86 ? -37.026 -0.619 0.697 1.00 98.00 86 TYR A C 1
ATOM 642 O O . TYR A 1 86 ? -36.969 -0.448 -0.518 1.00 98.00 86 TYR A O 1
ATOM 650 N N . THR A 1 87 ? -36.125 -0.103 1.537 1.00 98.38 87 THR A N 1
ATOM 651 C CA . THR A 1 87 ? -34.882 0.503 1.038 1.00 98.38 87 THR A CA 1
ATOM 652 C C . THR A 1 87 ? -33.900 -0.599 0.658 1.00 98.38 87 THR A C 1
ATOM 654 O O . THR A 1 87 ? -33.566 -1.461 1.474 1.00 98.38 87 THR A O 1
ATOM 657 N N . THR A 1 88 ? -33.388 -0.571 -0.563 1.00 98.56 88 THR A N 1
ATOM 658 C CA . THR A 1 88 ? -32.588 -1.654 -1.146 1.00 98.56 88 THR A CA 1
ATOM 659 C C . THR A 1 88 ? -31.150 -1.206 -1.426 1.00 98.56 88 THR A C 1
ATOM 661 O O . THR A 1 88 ? -30.899 -0.184 -2.060 1.00 98.56 88 THR A O 1
ATOM 664 N N . GLY A 1 89 ? -30.167 -1.963 -0.940 1.00 98.38 89 GLY A N 1
ATOM 665 C CA . GLY A 1 89 ? -28.746 -1.648 -1.089 1.00 98.38 89 GLY A CA 1
ATOM 666 C C . GLY A 1 89 ? -27.925 -2.849 -1.542 1.00 98.38 89 GLY A C 1
ATOM 667 O O . GLY A 1 89 ? -28.031 -3.924 -0.954 1.00 98.38 89 GLY A O 1
ATOM 668 N N . LEU A 1 90 ? -27.074 -2.655 -2.551 1.00 98.62 90 LEU A N 1
ATOM 669 C CA . LEU A 1 90 ? -26.059 -3.615 -2.987 1.00 98.62 90 LEU A CA 1
ATOM 670 C C . LEU A 1 90 ? -24.665 -3.092 -2.633 1.00 98.62 90 LEU A C 1
ATOM 672 O O . LEU A 1 90 ? -24.261 -2.033 -3.111 1.00 98.62 90 LEU A O 1
ATOM 676 N N . ILE A 1 91 ? -23.907 -3.859 -1.849 1.00 98.62 91 ILE A N 1
ATOM 677 C CA . ILE A 1 91 ? -22.516 -3.549 -1.512 1.00 98.62 91 ILE A CA 1
ATOM 678 C C . ILE A 1 91 ? -21.593 -4.649 -2.044 1.00 98.62 91 ILE A C 1
ATOM 680 O O . ILE A 1 91 ? -21.674 -5.793 -1.601 1.00 98.62 91 ILE A O 1
ATOM 684 N N . GLY A 1 92 ? -20.694 -4.307 -2.968 1.00 97.62 92 GLY A N 1
ATOM 685 C CA . GLY A 1 92 ? -19.671 -5.194 -3.518 1.00 97.62 92 GLY A CA 1
ATOM 686 C C . GLY A 1 92 ? -19.882 -5.599 -4.976 1.00 97.62 92 GLY A C 1
ATOM 687 O O . GLY A 1 92 ? -20.105 -4.754 -5.834 1.00 97.62 92 GLY A O 1
ATOM 688 N N . LYS A 1 93 ? -19.714 -6.886 -5.285 1.00 98.00 93 LYS A N 1
ATOM 689 C CA . LYS A 1 93 ? -19.711 -7.425 -6.653 1.00 98.00 93 LYS A CA 1
ATOM 690 C C . LYS A 1 93 ? -21.111 -7.483 -7.274 1.00 98.00 93 LYS A C 1
ATOM 692 O O . LYS A 1 93 ? -22.007 -8.106 -6.709 1.00 98.00 93 LYS A O 1
ATOM 697 N N . TRP A 1 94 ? -21.248 -6.958 -8.492 1.00 97.44 94 TRP A N 1
ATOM 698 C CA . TRP A 1 94 ? -22.445 -7.110 -9.331 1.00 97.44 94 TRP A CA 1
ATOM 699 C C . TRP A 1 94 ? -22.293 -8.250 -10.352 1.00 97.44 94 TRP A C 1
ATOM 701 O O . TRP A 1 94 ? -22.895 -9.315 -10.204 1.00 97.44 94 TRP A O 1
ATOM 711 N N . HIS A 1 95 ? -21.411 -8.069 -11.339 1.00 97.12 95 HIS A N 1
ATOM 712 C CA . HIS A 1 95 ? -21.082 -9.017 -12.413 1.00 97.12 95 HIS A CA 1
ATOM 713 C C . HIS A 1 95 ? -22.265 -9.429 -13.306 1.00 97.12 95 HIS A C 1
ATOM 715 O O . HIS A 1 95 ? -22.323 -10.574 -13.763 1.00 97.12 95 HIS A O 1
ATOM 721 N N . GLN A 1 96 ? -23.184 -8.494 -13.571 1.00 97.69 96 GLN A N 1
ATOM 722 C CA . GLN A 1 96 ? -24.326 -8.672 -14.480 1.00 97.69 96 GLN A CA 1
ATOM 723 C C . GLN A 1 96 ? -24.393 -7.614 -15.598 1.00 97.69 96 GLN A C 1
ATOM 725 O O . GLN A 1 96 ? -25.460 -7.390 -16.150 1.00 97.69 96 GLN A O 1
ATOM 730 N N . GLY A 1 97 ? -23.272 -6.980 -15.950 1.00 96.19 97 GLY A N 1
ATOM 731 C CA . GLY A 1 97 ? -23.207 -5.960 -17.005 1.00 96.19 97 GLY A CA 1
ATOM 732 C C . GLY A 1 97 ? -23.428 -4.544 -16.473 1.00 96.19 97 GLY A C 1
ATOM 733 O O . GLY A 1 97 ? -23.781 -4.357 -15.308 1.00 96.19 97 GLY A O 1
ATOM 734 N N . VAL A 1 98 ? -23.167 -3.546 -17.322 1.00 95.88 98 VAL A N 1
ATOM 735 C CA . VAL A 1 98 ? -23.335 -2.119 -16.986 1.00 95.88 98 VAL A CA 1
ATOM 736 C C . VAL A 1 98 ? -24.171 -1.419 -18.050 1.00 95.88 98 VAL A C 1
ATOM 738 O O . VAL A 1 98 ? -25.278 -0.983 -17.749 1.00 95.88 98 VAL A O 1
ATOM 741 N N . ASN A 1 99 ? -23.661 -1.372 -19.281 1.00 95.62 99 ASN A N 1
ATOM 742 C CA . ASN A 1 99 ? -24.212 -0.599 -20.394 1.00 95.62 99 ASN A CA 1
ATOM 743 C C . ASN A 1 99 ? -24.641 -1.502 -21.564 1.00 95.62 99 ASN A C 1
ATOM 745 O O . ASN A 1 99 ? -24.131 -2.616 -21.682 1.00 95.62 99 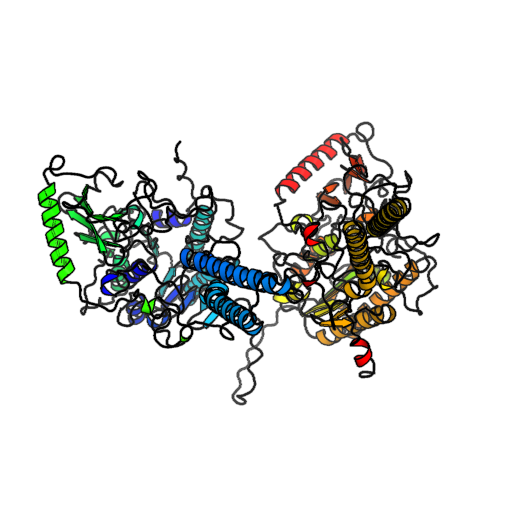ASN A O 1
ATOM 749 N N . CYS A 1 100 ? -25.518 -1.012 -22.448 1.00 92.31 100 CYS A N 1
ATOM 750 C CA . CYS A 1 100 ? -26.021 -1.756 -23.615 1.00 92.31 100 CYS A CA 1
ATOM 751 C C . CYS A 1 100 ? -25.569 -1.129 -24.940 1.00 92.31 100 CYS A C 1
ATOM 753 O O . CYS A 1 100 ? -24.882 -1.758 -25.749 1.00 92.31 100 CYS A O 1
ATOM 755 N N . GLU A 1 101 ? -25.978 0.114 -25.168 1.00 92.12 101 GLU A N 1
ATOM 756 C CA . GLU A 1 101 ? -25.873 0.859 -26.420 1.00 92.12 101 GLU A CA 1
ATOM 757 C C . GLU A 1 101 ? -24.978 2.095 -26.271 1.00 92.12 101 GLU A C 1
ATOM 759 O O . GLU A 1 101 ? -24.188 2.386 -27.174 1.00 92.12 101 GLU A O 1
ATOM 764 N N . SER A 1 102 ? -25.031 2.778 -25.121 1.00 89.69 102 SER A N 1
ATOM 765 C CA . SER A 1 102 ? -24.196 3.942 -24.805 1.00 89.69 102 SER A CA 1
ATOM 766 C C . SER A 1 102 ? -23.485 3.800 -23.457 1.00 89.69 102 SER A C 1
ATOM 768 O O . SER A 1 102 ? -23.962 3.131 -22.548 1.00 89.69 102 SER A O 1
ATOM 770 N N . PHE A 1 103 ? -22.345 4.479 -23.283 1.00 85.19 103 PHE A N 1
ATOM 771 C CA . PHE A 1 103 ? -21.553 4.440 -22.040 1.00 85.19 103 PHE A CA 1
ATOM 772 C C . PHE A 1 103 ? -22.290 4.918 -20.771 1.00 85.19 103 PHE A C 1
ATOM 774 O O . PHE A 1 103 ? -21.747 4.783 -19.675 1.00 85.19 103 PHE A O 1
ATOM 781 N N . ASN A 1 104 ? -23.473 5.518 -20.915 1.00 86.06 104 ASN A N 1
ATOM 782 C CA . ASN A 1 104 ? -24.245 6.131 -19.840 1.00 86.06 104 ASN A CA 1
ATOM 783 C C . ASN A 1 104 ? -25.710 5.669 -19.776 1.00 86.06 104 ASN A C 1
ATOM 785 O O . ASN A 1 104 ? -26.472 6.239 -18.992 1.00 86.06 104 ASN A O 1
ATOM 789 N N . ASP A 1 105 ? -26.121 4.674 -20.570 1.00 90.19 105 ASP A N 1
ATOM 790 C CA . ASP A 1 105 ? -27.487 4.139 -20.488 1.00 90.19 105 ASP A CA 1
ATOM 791 C C . ASP A 1 105 ? -27.716 3.319 -19.212 1.00 90.19 105 ASP A C 1
ATOM 793 O O . ASP A 1 105 ? -28.844 3.247 -18.721 1.00 90.19 105 ASP A O 1
ATOM 797 N N . HIS A 1 106 ? -26.644 2.749 -18.646 1.00 95.06 106 HIS A N 1
ATOM 798 C CA . HIS A 1 106 ? -26.661 1.945 -17.432 1.00 95.06 106 HIS A CA 1
ATOM 799 C C . HIS A 1 106 ? -27.712 0.823 -17.460 1.00 95.06 106 HIS A C 1
ATOM 801 O O . HIS A 1 106 ? -28.207 0.418 -16.409 1.00 95.06 106 HIS A O 1
ATOM 807 N N . CYS A 1 107 ? -28.090 0.312 -18.634 1.00 94.50 107 CYS A N 1
ATOM 808 C CA . CYS A 1 107 ? -29.249 -0.574 -18.794 1.00 94.50 107 CYS A CA 1
ATOM 809 C C . CYS A 1 107 ? -29.213 -1.825 -17.888 1.00 94.50 107 CYS A C 1
ATOM 811 O O . CYS A 1 107 ? -30.260 -2.304 -17.462 1.00 94.50 107 CYS A O 1
ATOM 813 N N . HIS A 1 108 ? -28.012 -2.323 -17.577 1.00 97.44 108 HIS A N 1
ATOM 814 C CA . HIS A 1 108 ? -27.759 -3.517 -16.771 1.00 97.44 108 HIS A CA 1
ATOM 815 C C . HIS A 1 108 ? -27.246 -3.181 -15.363 1.00 97.44 108 HIS A C 1
ATOM 817 O O . HIS A 1 108 ? -26.919 -4.068 -14.572 1.00 97.44 108 HIS A O 1
ATOM 823 N N . HIS A 1 109 ? -27.123 -1.894 -15.042 1.00 97.94 109 HIS A N 1
ATOM 824 C CA . HIS A 1 109 ? -26.623 -1.410 -13.765 1.00 97.94 109 HIS A CA 1
ATOM 825 C C . HIS A 1 109 ? -27.582 -1.787 -12.619 1.00 97.94 109 HIS A C 1
ATOM 827 O O . HIS A 1 109 ? -28.800 -1.727 -12.800 1.00 97.94 109 HIS A O 1
ATOM 833 N N . PRO A 1 110 ? -27.090 -2.118 -11.407 1.00 97.94 110 PRO A N 1
ATOM 834 C CA . PRO A 1 110 ? -27.931 -2.573 -10.296 1.00 97.94 110 PRO A CA 1
ATOM 835 C C . PRO A 1 110 ? -29.061 -1.603 -9.925 1.00 97.94 110 PRO A C 1
ATOM 837 O O . PRO A 1 110 ? -30.138 -2.050 -9.532 1.00 97.94 110 PRO A O 1
ATOM 840 N N . LEU A 1 111 ? -28.864 -0.292 -10.103 1.00 96.94 111 LEU A N 1
ATOM 841 C CA . LEU A 1 111 ? -29.915 0.702 -9.844 1.00 96.94 111 LEU A CA 1
ATOM 842 C C . LEU A 1 111 ? -31.132 0.556 -10.777 1.00 96.94 111 LEU A C 1
ATOM 844 O O . LEU A 1 111 ? -32.260 0.813 -10.366 1.00 96.94 111 LEU A O 1
ATOM 848 N N . ASN A 1 112 ? -30.931 0.049 -11.996 1.00 96.81 112 ASN A N 1
ATOM 849 C CA . ASN A 1 112 ? -32.016 -0.274 -12.928 1.00 96.81 112 ASN A CA 1
ATOM 850 C C . ASN A 1 112 ? -32.641 -1.654 -12.663 1.00 96.81 112 ASN A C 1
ATOM 852 O O . ASN A 1 112 ? -33.680 -1.990 -13.228 1.00 96.81 112 ASN A O 1
ATOM 856 N N . HIS A 1 113 ? -32.067 -2.419 -11.734 1.00 97.44 113 HIS A N 1
ATOM 857 C CA . HIS A 1 113 ? -32.557 -3.718 -11.284 1.00 97.44 113 HIS A CA 1
ATOM 858 C C . HIS A 1 113 ? -33.024 -3.691 -9.825 1.00 97.44 113 HIS A C 1
ATOM 860 O O . HIS A 1 113 ? -32.956 -4.702 -9.127 1.00 97.44 113 HIS A O 1
ATOM 866 N N . GLY A 1 114 ? -33.540 -2.545 -9.371 1.00 96.38 114 GLY A N 1
ATOM 867 C CA . GLY A 1 114 ? -34.293 -2.443 -8.123 1.00 96.38 114 GLY A CA 1
ATOM 868 C C . GLY A 1 114 ? -33.469 -2.266 -6.856 1.00 96.38 114 GLY A C 1
ATOM 869 O O . GLY A 1 114 ? -34.002 -2.527 -5.786 1.00 96.38 114 GLY A O 1
ATOM 870 N N . PHE A 1 115 ? -32.204 -1.852 -6.968 1.00 98.38 115 PHE A N 1
ATOM 871 C CA . PHE A 1 115 ? -31.435 -1.340 -5.833 1.00 98.38 115 PHE A CA 1
ATOM 872 C C . PHE A 1 115 ? -31.533 0.193 -5.778 1.00 98.38 115 PHE A C 1
ATOM 874 O O . PHE A 1 115 ? -31.357 0.851 -6.797 1.00 98.38 115 PHE A O 1
ATOM 881 N N . ASP A 1 116 ? -31.767 0.781 -4.607 1.00 98.00 116 ASP A N 1
ATOM 882 C CA . ASP A 1 116 ? -31.761 2.239 -4.393 1.00 98.00 116 ASP A CA 1
ATOM 883 C C . ASP A 1 116 ? -30.337 2.780 -4.220 1.00 98.00 116 ASP A C 1
ATOM 885 O O . ASP A 1 116 ? -30.047 3.942 -4.509 1.00 98.00 116 ASP A O 1
ATOM 889 N N . TYR A 1 117 ? -29.432 1.929 -3.733 1.00 98.25 117 TYR A N 1
ATOM 890 C CA . TYR A 1 117 ? -28.035 2.263 -3.496 1.00 98.25 117 TYR A CA 1
ATOM 891 C C . TYR A 1 117 ? -27.106 1.151 -3.975 1.00 98.25 117 TYR A C 1
ATOM 893 O O . TYR A 1 117 ? -27.325 -0.028 -3.690 1.00 98.25 117 TYR A O 1
ATOM 901 N N . PHE A 1 118 ? -26.026 1.537 -4.651 1.00 98.44 118 PHE A N 1
ATOM 902 C CA . PHE A 1 118 ? -24.949 0.635 -5.036 1.00 98.44 118 PHE A CA 1
ATOM 903 C C . PHE A 1 118 ? -23.608 1.199 -4.578 1.00 98.44 118 PHE A C 1
ATOM 905 O O . PHE A 1 118 ? -23.316 2.370 -4.809 1.00 98.44 118 PHE A O 1
ATOM 912 N N . TYR A 1 119 ? -22.783 0.363 -3.958 1.00 98.25 119 TYR A N 1
ATOM 913 C CA . TYR A 1 119 ? -21.372 0.659 -3.753 1.00 98.25 119 TYR A CA 1
ATOM 914 C C . TYR A 1 119 ? -20.540 -0.588 -3.991 1.00 98.25 119 TYR A C 1
ATOM 916 O O . TYR A 1 119 ? -20.641 -1.547 -3.228 1.00 98.25 119 TYR A O 1
ATOM 924 N N . GLY A 1 120 ? -19.687 -0.597 -5.005 1.00 96.31 120 GLY A N 1
ATOM 925 C CA . GLY A 1 120 ? -18.825 -1.742 -5.242 1.00 96.31 120 GLY A CA 1
ATOM 926 C C . GLY A 1 120 ? -18.354 -1.879 -6.676 1.00 96.31 120 GLY A C 1
ATOM 927 O O . GLY A 1 120 ? -18.240 -0.906 -7.415 1.00 96.31 120 GLY A O 1
ATOM 928 N N . MET A 1 121 ? -18.025 -3.111 -7.047 1.00 96.12 121 MET A N 1
ATOM 929 C CA . MET A 1 121 ? -17.432 -3.435 -8.335 1.00 96.12 121 MET A CA 1
ATOM 930 C C . MET A 1 121 ? -18.528 -3.914 -9.300 1.00 96.12 121 MET A C 1
ATOM 932 O O . MET A 1 121 ? -19.131 -4.964 -9.049 1.00 96.12 121 MET A O 1
ATOM 936 N N . PRO A 1 122 ? -18.782 -3.212 -10.421 1.00 96.06 122 PRO A N 1
ATOM 937 C CA . PRO A 1 122 ? -19.778 -3.643 -11.407 1.00 96.06 122 PRO A CA 1
ATOM 938 C C . PRO A 1 122 ? -19.407 -4.975 -12.085 1.00 96.06 122 PRO A C 1
ATOM 940 O O . PRO A 1 122 ? -20.280 -5.728 -12.521 1.00 96.06 122 PRO A O 1
ATOM 943 N N . PHE A 1 123 ? -18.112 -5.293 -12.137 1.00 94.75 123 PHE A N 1
ATOM 944 C CA . PHE A 1 123 ? -17.567 -6.504 -12.741 1.00 94.75 123 PHE A CA 1
ATOM 945 C C . PHE A 1 123 ? -17.211 -7.578 -11.701 1.00 94.75 123 PHE A C 1
ATOM 947 O O . PHE A 1 123 ? -17.979 -7.833 -10.782 1.00 94.75 123 PHE A O 1
ATOM 954 N N . THR A 1 124 ? -16.072 -8.253 -11.857 1.00 93.06 124 THR A N 1
ATOM 955 C CA . THR A 1 124 ? -15.502 -9.226 -10.924 1.00 93.06 124 THR A CA 1
ATOM 956 C C . THR A 1 124 ? -14.003 -8.996 -10.806 1.00 93.06 124 THR A C 1
ATOM 958 O O . THR A 1 124 ? -13.376 -8.534 -11.759 1.00 93.06 124 THR A O 1
ATOM 961 N N . LEU A 1 125 ? -13.417 -9.369 -9.666 1.00 90.81 125 LEU A N 1
ATOM 962 C CA . LEU A 1 125 ? -11.964 -9.432 -9.555 1.00 90.81 125 LEU A CA 1
ATOM 963 C C . LEU A 1 125 ? -11.388 -10.351 -10.633 1.00 90.81 125 LEU A C 1
ATOM 965 O O . LEU A 1 125 ? -11.954 -11.405 -10.932 1.00 90.81 125 LEU A O 1
ATOM 969 N N . GLN A 1 126 ? -10.249 -9.932 -11.164 1.00 87.44 126 GLN A N 1
ATOM 970 C CA . GLN A 1 126 ? -9.386 -10.703 -12.045 1.00 87.44 126 GLN A CA 1
ATOM 971 C C . GLN A 1 126 ? -7.947 -10.495 -11.585 1.00 87.44 126 GLN A C 1
ATOM 973 O O . GLN A 1 126 ? -7.630 -9.447 -11.016 1.00 87.44 126 GLN A O 1
ATOM 978 N N . ASN A 1 127 ? -7.053 -11.439 -11.878 1.00 85.50 127 ASN A N 1
ATOM 979 C CA . ASN A 1 127 ? -5.627 -11.282 -11.577 1.00 85.50 127 ASN A CA 1
ATOM 980 C C . ASN A 1 127 ? -5.028 -9.965 -12.095 1.00 85.50 127 ASN A C 1
ATOM 982 O O . ASN A 1 127 ? -4.196 -9.375 -11.417 1.00 85.50 127 ASN A O 1
ATOM 986 N N . THR A 1 128 ? -5.501 -9.451 -13.236 1.00 84.69 128 THR A N 1
ATOM 987 C CA . THR A 1 128 ? -5.072 -8.158 -13.802 1.00 84.69 128 THR A CA 1
ATOM 988 C C . THR A 1 128 ? -5.384 -6.952 -12.918 1.00 84.69 128 THR A C 1
ATOM 990 O O . THR A 1 128 ? -4.837 -5.881 -13.153 1.00 84.69 128 THR A O 1
ATOM 993 N N . CYS A 1 129 ? -6.241 -7.091 -11.902 1.00 86.75 129 CYS A N 1
ATOM 994 C CA . CYS A 1 129 ? -6.470 -6.036 -10.916 1.00 86.75 129 CYS A CA 1
ATOM 995 C C . CYS A 1 129 ? -5.296 -5.860 -9.938 1.00 86.75 129 CYS A C 1
ATOM 997 O O . CYS A 1 129 ? -5.287 -4.889 -9.186 1.00 86.75 129 CYS A O 1
ATOM 999 N N . GLN A 1 130 ? -4.311 -6.767 -9.942 1.00 82.38 130 GLN A N 1
ATOM 1000 C CA . GLN A 1 130 ? -3.094 -6.686 -9.136 1.00 82.38 130 GLN A CA 1
ATOM 1001 C C . GLN A 1 130 ? -1.850 -6.687 -10.042 1.00 82.38 130 GLN A C 1
ATOM 1003 O O . GLN A 1 130 ? -1.632 -7.630 -10.798 1.00 82.38 130 GLN A O 1
ATOM 1008 N N . GLU A 1 131 ? -0.992 -5.667 -9.916 1.00 64.00 131 GLU A N 1
ATOM 1009 C CA . GLU A 1 131 ? 0.118 -5.370 -10.853 1.00 64.00 131 GLU A CA 1
ATOM 1010 C C . GLU A 1 131 ? 1.175 -6.483 -11.019 1.00 64.00 131 GLU A C 1
ATOM 1012 O O . GLU A 1 131 ? 1.933 -6.475 -11.983 1.00 64.00 131 GLU A O 1
ATOM 1017 N N . ASN A 1 132 ? 1.208 -7.471 -10.117 1.00 65.94 132 ASN A N 1
ATOM 1018 C CA . ASN A 1 132 ? 2.206 -8.548 -10.093 1.00 65.94 132 ASN A CA 1
ATOM 1019 C C . ASN A 1 132 ? 1.636 -9.937 -10.439 1.00 65.94 132 ASN A C 1
ATOM 1021 O O . ASN A 1 132 ? 2.313 -10.943 -10.219 1.00 65.94 132 ASN A O 1
ATOM 1025 N N . LYS A 1 133 ? 0.388 -10.027 -10.916 1.00 75.81 133 LYS A N 1
ATOM 1026 C CA . LYS A 1 133 ? -0.264 -11.306 -11.236 1.00 75.81 133 LYS A CA 1
ATOM 1027 C C . LYS A 1 133 ? -0.439 -11.486 -12.749 1.00 75.81 133 LYS A C 1
ATOM 1029 O O . LYS A 1 133 ? -0.629 -10.505 -13.468 1.00 75.81 133 LYS A O 1
ATOM 1034 N N . PRO A 1 134 ? -0.352 -12.731 -13.257 1.00 72.50 134 PRO A N 1
ATOM 1035 C CA . PRO A 1 134 ? -0.459 -12.987 -14.687 1.00 72.50 134 PRO A CA 1
ATOM 1036 C C . PRO A 1 134 ? -1.853 -12.599 -15.199 1.00 72.50 134 PRO A C 1
ATOM 1038 O O . PRO A 1 134 ? -2.837 -12.778 -14.474 1.00 72.50 134 PRO A O 1
ATOM 1041 N N . PRO A 1 135 ? -1.970 -12.108 -16.445 1.00 74.44 135 PRO A N 1
ATOM 1042 C CA . PRO A 1 135 ? -3.269 -11.778 -17.007 1.00 74.44 135 PRO A CA 1
ATOM 1043 C C . PRO A 1 135 ? -4.167 -13.021 -17.055 1.00 74.44 135 PRO A C 1
ATOM 1045 O O . PRO A 1 135 ? -3.696 -14.116 -17.340 1.00 74.44 135 PRO A O 1
ATOM 1048 N N . GLU A 1 136 ? -5.460 -12.861 -16.767 1.00 73.12 136 GLU A N 1
ATOM 1049 C CA . GLU A 1 136 ? -6.473 -13.929 -16.896 1.00 73.12 136 GLU A CA 1
ATOM 1050 C C . GLU A 1 136 ? -7.208 -13.862 -18.243 1.00 73.12 136 GLU A C 1
ATOM 1052 O O . GLU A 1 136 ? -7.677 -14.873 -18.768 1.00 73.12 136 GLU A O 1
ATOM 1057 N N . LEU A 1 137 ? -7.303 -12.663 -18.814 1.00 75.69 137 LEU A N 1
ATOM 1058 C CA . LEU A 1 137 ? -8.121 -12.376 -19.982 1.00 75.69 137 LEU A CA 1
ATOM 1059 C C . LEU A 1 137 ? -7.373 -12.699 -21.278 1.00 75.69 137 LEU A C 1
ATOM 1061 O O . LEU A 1 137 ? -6.326 -12.123 -21.556 1.00 75.69 137 LEU A O 1
ATOM 1065 N N . ASP A 1 138 ? -7.916 -13.612 -22.084 1.00 73.56 138 ASP A N 1
ATOM 1066 C CA . ASP A 1 138 ? -7.394 -13.976 -23.410 1.00 73.56 138 ASP A CA 1
ATOM 1067 C C . ASP A 1 138 ? -5.879 -14.295 -23.459 1.00 73.56 138 ASP A C 1
ATOM 1069 O O . ASP A 1 138 ? -5.209 -14.035 -24.457 1.00 73.56 138 ASP A O 1
ATOM 1073 N N . VAL A 1 139 ? -5.325 -14.921 -22.415 1.00 72.62 139 VAL A N 1
ATOM 1074 C CA . VAL A 1 139 ? -3.878 -15.214 -22.271 1.00 72.62 139 VAL A CA 1
ATOM 1075 C C . VAL A 1 139 ? -3.254 -15.849 -23.517 1.00 72.62 139 VAL A C 1
ATOM 1077 O O . VAL A 1 139 ? -2.201 -15.423 -23.988 1.00 72.62 139 VAL A O 1
ATOM 1080 N N . ALA A 1 140 ? -3.925 -16.848 -24.097 1.00 69.69 140 ALA A N 1
ATOM 1081 C CA . ALA A 1 140 ? -3.445 -17.536 -25.294 1.00 69.69 140 ALA A CA 1
ATOM 1082 C C . ALA A 1 140 ? -3.394 -16.622 -26.532 1.00 69.69 140 ALA A C 1
ATOM 1084 O O . ALA A 1 140 ? -2.547 -16.810 -27.405 1.00 69.69 140 ALA A O 1
ATOM 1085 N N . LEU A 1 141 ? -4.298 -15.644 -26.626 1.00 78.31 141 LEU A N 1
ATOM 1086 C CA . LEU A 1 141 ? -4.296 -14.660 -27.703 1.00 78.31 141 LEU A CA 1
ATOM 1087 C C . LEU A 1 141 ? -3.204 -13.615 -27.468 1.00 78.31 141 LEU A C 1
ATOM 1089 O O . LEU A 1 141 ? -2.445 -13.342 -28.393 1.00 78.31 141 LEU A O 1
ATOM 1093 N N . GLN A 1 142 ? -3.058 -13.110 -26.239 1.00 80.25 142 GLN A N 1
ATOM 1094 C CA . GLN A 1 142 ? -1.985 -12.176 -25.885 1.00 80.25 142 GLN A CA 1
ATOM 1095 C C . GLN A 1 142 ? -0.601 -12.763 -26.193 1.00 80.25 142 GLN A C 1
ATOM 1097 O O . GLN A 1 142 ? 0.214 -12.098 -26.827 1.00 80.25 142 GLN A O 1
ATOM 1102 N N . ALA A 1 143 ? -0.356 -14.031 -25.844 1.00 79.81 143 ALA A N 1
ATOM 1103 C CA . ALA A 1 143 ? 0.899 -14.717 -26.158 1.00 79.81 143 ALA A CA 1
ATOM 1104 C C . ALA A 1 143 ? 1.167 -14.799 -27.674 1.00 79.81 143 ALA A C 1
ATOM 1106 O O . ALA A 1 143 ? 2.287 -14.554 -28.122 1.00 79.81 143 ALA A O 1
ATOM 1107 N N . LYS A 1 144 ? 0.134 -15.089 -28.482 1.00 84.94 144 LYS A N 1
ATOM 1108 C CA . LYS A 1 144 ? 0.243 -15.099 -29.952 1.00 84.94 144 LYS A CA 1
ATOM 1109 C C . LYS A 1 144 ? 0.537 -13.708 -30.515 1.00 84.94 144 LYS A C 1
ATOM 1111 O O . LYS A 1 144 ? 1.397 -13.579 -31.378 1.00 84.94 144 LYS A O 1
ATOM 1116 N N . LEU A 1 145 ? -0.140 -12.672 -30.020 1.00 87.94 145 LEU A N 1
ATOM 1117 C CA . LEU A 1 145 ? 0.066 -11.282 -30.445 1.00 87.94 145 LEU A CA 1
ATOM 1118 C C . LEU A 1 145 ? 1.475 -10.776 -30.095 1.00 87.94 145 LEU A C 1
ATOM 1120 O O . LEU A 1 145 ? 2.118 -10.109 -30.912 1.00 87.94 145 LEU A O 1
ATOM 1124 N N . TRP A 1 146 ? 1.991 -11.161 -28.924 1.00 87.25 146 TRP A N 1
ATOM 1125 C CA . TRP A 1 146 ? 3.375 -10.904 -28.518 1.00 87.25 146 TRP A CA 1
ATOM 1126 C C . TRP A 1 146 ? 4.374 -11.585 -29.460 1.00 87.25 146 TRP A C 1
ATOM 1128 O O . TRP A 1 146 ? 5.287 -10.929 -29.964 1.00 87.25 146 TRP A O 1
ATOM 1138 N N . LEU A 1 147 ? 4.167 -12.871 -29.764 1.00 88.94 147 LEU A N 1
ATOM 1139 C CA . LEU A 1 147 ? 5.000 -13.619 -30.709 1.00 88.94 147 LEU A CA 1
ATOM 1140 C C . LEU A 1 147 ? 4.987 -12.977 -32.104 1.00 88.94 147 LEU A C 1
ATOM 1142 O O . LEU A 1 147 ? 6.041 -12.782 -32.704 1.00 88.94 147 LEU A O 1
ATOM 1146 N N . TYR A 1 148 ? 3.815 -12.589 -32.612 1.00 91.25 148 TYR A N 1
ATOM 1147 C CA . TYR A 1 148 ? 3.707 -11.898 -33.899 1.00 91.25 148 TYR A CA 1
ATOM 1148 C C . TYR A 1 148 ? 4.456 -10.560 -33.896 1.00 91.25 148 TYR A C 1
ATOM 1150 O O . TYR A 1 148 ? 5.156 -10.253 -34.858 1.00 91.25 148 TYR A O 1
ATOM 1158 N N . SER A 1 149 ? 4.399 -9.803 -32.798 1.00 91.94 149 SER A N 1
ATOM 1159 C CA . SER A 1 149 ? 5.143 -8.542 -32.650 1.00 91.94 149 SER A CA 1
ATOM 1160 C C . SER A 1 149 ? 6.663 -8.758 -32.653 1.00 91.94 149 SER A C 1
ATOM 1162 O O . SER A 1 149 ? 7.396 -7.982 -33.273 1.00 91.94 149 SER A O 1
ATOM 1164 N N . GLN A 1 150 ? 7.144 -9.836 -32.022 1.00 91.44 150 GLN A N 1
ATOM 1165 C CA . GLN A 1 150 ? 8.558 -10.230 -32.049 1.00 91.44 150 GLN A CA 1
ATOM 1166 C C . GLN A 1 150 ? 9.005 -10.642 -33.455 1.00 91.44 150 GLN A C 1
ATOM 1168 O O . GLN A 1 150 ? 10.055 -10.194 -33.909 1.00 91.44 150 GLN A O 1
ATOM 1173 N N . ILE A 1 151 ? 8.198 -11.441 -34.163 1.00 91.94 151 ILE A N 1
ATOM 1174 C CA . ILE A 1 151 ? 8.483 -11.870 -35.540 1.00 91.94 151 ILE A CA 1
ATOM 1175 C C . ILE A 1 151 ? 8.573 -10.655 -36.471 1.00 91.94 151 ILE A C 1
ATOM 1177 O O . ILE A 1 151 ? 9.532 -10.541 -37.234 1.00 91.94 151 ILE A O 1
ATOM 1181 N N . ILE A 1 152 ? 7.620 -9.720 -36.381 1.00 91.00 152 ILE A N 1
ATOM 1182 C CA . ILE A 1 152 ? 7.624 -8.488 -37.184 1.00 91.00 152 ILE A CA 1
ATOM 1183 C C . ILE A 1 152 ? 8.865 -7.636 -36.868 1.00 91.00 152 ILE A C 1
ATOM 1185 O O . ILE A 1 152 ? 9.544 -7.178 -37.788 1.00 91.00 152 ILE A O 1
ATOM 1189 N N . SER A 1 153 ? 9.207 -7.464 -35.587 1.00 90.44 153 SER A N 1
ATOM 1190 C CA . SER A 1 153 ? 10.381 -6.683 -35.164 1.00 90.44 153 SER A CA 1
ATOM 1191 C C . SER A 1 153 ? 11.694 -7.307 -35.638 1.00 90.44 153 SER A C 1
ATOM 1193 O O . SER A 1 153 ? 12.555 -6.607 -36.172 1.00 90.44 153 SER A O 1
ATOM 1195 N N . LEU A 1 154 ? 11.839 -8.630 -35.504 1.00 93.38 154 LEU A N 1
ATOM 1196 C CA . LEU A 1 154 ? 13.005 -9.361 -35.993 1.00 93.38 154 LEU A CA 1
ATOM 1197 C C . LEU A 1 154 ? 13.133 -9.230 -37.513 1.00 93.38 154 LEU A C 1
ATOM 1199 O O . LEU A 1 154 ? 14.218 -8.927 -37.999 1.00 93.38 154 LEU A O 1
ATOM 1203 N N . ALA A 1 155 ? 12.033 -9.369 -38.259 1.00 87.94 155 ALA A N 1
ATOM 1204 C CA . ALA A 1 155 ? 12.032 -9.190 -39.707 1.00 87.94 155 ALA A CA 1
ATOM 1205 C C . ALA A 1 155 ? 12.511 -7.783 -40.111 1.00 87.94 155 ALA A C 1
ATOM 1207 O O . ALA A 1 155 ? 13.362 -7.652 -40.993 1.00 87.94 155 ALA A O 1
ATOM 1208 N N . VAL A 1 156 ? 12.040 -6.730 -39.432 1.00 93.44 156 VAL A N 1
ATOM 1209 C CA . VAL A 1 156 ? 12.492 -5.345 -39.662 1.00 93.44 156 VAL A CA 1
ATOM 1210 C C . VAL A 1 156 ? 13.985 -5.181 -39.352 1.00 93.44 156 VAL A C 1
ATOM 1212 O O . VAL A 1 156 ? 14.713 -4.586 -40.154 1.00 93.44 156 VAL A O 1
ATOM 1215 N N . LEU A 1 157 ? 14.471 -5.733 -38.236 1.00 92.94 157 LEU A N 1
ATOM 1216 C CA . LEU A 1 157 ? 15.890 -5.686 -37.860 1.00 92.94 157 LEU A CA 1
ATOM 1217 C C . LEU A 1 157 ? 16.773 -6.431 -38.868 1.00 92.94 157 LEU A C 1
ATOM 1219 O O . LEU A 1 157 ? 17.802 -5.900 -39.287 1.00 92.94 157 LEU A O 1
ATOM 1223 N N . THR A 1 158 ? 16.359 -7.617 -39.320 1.00 90.69 158 THR A N 1
ATOM 1224 C CA . THR A 1 158 ? 17.085 -8.407 -40.323 1.00 90.69 158 THR A CA 1
ATOM 1225 C C . THR A 1 158 ? 17.136 -7.693 -41.673 1.00 90.69 158 THR A C 1
ATOM 1227 O O . THR A 1 158 ? 18.205 -7.622 -42.280 1.00 90.69 158 THR A O 1
ATOM 1230 N N . LEU A 1 159 ? 16.025 -7.103 -42.131 1.00 86.31 159 LEU A N 1
ATOM 1231 C CA . LEU A 1 159 ? 15.996 -6.313 -43.368 1.00 86.31 159 LEU A CA 1
ATOM 1232 C C . LEU A 1 159 ? 16.892 -5.069 -43.271 1.00 86.31 159 LEU A C 1
ATOM 1234 O O . LEU A 1 159 ? 17.582 -4.728 -44.234 1.00 86.31 159 LEU A O 1
ATOM 1238 N N . THR A 1 160 ? 16.927 -4.424 -42.103 1.00 90.44 160 THR A N 1
ATOM 1239 C CA . THR A 1 160 ? 17.783 -3.257 -41.839 1.00 90.44 160 THR A CA 1
ATOM 1240 C C . THR A 1 160 ? 19.261 -3.646 -41.836 1.00 90.44 160 THR A C 1
ATOM 1242 O O . THR A 1 160 ? 20.061 -3.027 -42.536 1.00 90.44 160 THR A O 1
ATOM 1245 N N . ALA A 1 161 ? 19.632 -4.717 -41.131 1.00 89.31 161 ALA A N 1
ATOM 1246 C CA . ALA A 1 161 ? 21.001 -5.225 -41.095 1.00 89.31 161 ALA A CA 1
ATOM 1247 C C . ALA A 1 161 ? 21.476 -5.697 -42.479 1.00 89.31 161 ALA A C 1
ATOM 1249 O O . ALA A 1 161 ? 22.572 -5.339 -42.910 1.00 89.31 161 ALA A O 1
ATOM 1250 N N . GLY A 1 162 ? 20.642 -6.434 -43.220 1.00 87.31 162 GLY A N 1
ATOM 1251 C CA . GLY A 1 162 ? 20.940 -6.872 -44.588 1.00 87.31 162 GLY A CA 1
ATOM 1252 C C . GLY A 1 162 ? 21.139 -5.703 -45.557 1.00 87.31 162 GLY A C 1
ATOM 1253 O O . GLY A 1 162 ? 22.004 -5.760 -46.431 1.00 87.31 162 GLY A O 1
ATOM 1254 N N . LYS A 1 163 ? 20.394 -4.604 -45.368 1.00 87.88 163 LYS A N 1
ATOM 1255 C CA . LYS A 1 163 ? 20.574 -3.370 -46.140 1.00 87.88 163 LYS A CA 1
ATOM 1256 C C . LYS A 1 163 ? 21.866 -2.631 -45.775 1.00 87.88 163 LYS A C 1
ATOM 1258 O O . LYS A 1 163 ? 22.560 -2.173 -46.678 1.00 87.88 163 LYS A O 1
ATOM 1263 N N . LEU A 1 164 ? 22.192 -2.524 -44.484 1.00 86.19 164 LEU A N 1
ATOM 1264 C CA . LEU A 1 164 ? 23.399 -1.843 -43.987 1.00 86.19 164 LEU A CA 1
ATOM 1265 C C . LEU A 1 164 ? 24.694 -2.593 -44.330 1.00 86.19 164 LEU A C 1
ATOM 1267 O O . LEU A 1 164 ? 25.722 -1.970 -44.571 1.00 86.19 164 LEU A O 1
ATOM 1271 N N . THR A 1 165 ? 24.638 -3.922 -44.386 1.00 88.19 165 THR A N 1
ATOM 1272 C CA . THR A 1 165 ? 25.775 -4.791 -44.742 1.00 88.19 165 THR A CA 1
ATOM 1273 C C . THR A 1 165 ? 25.946 -4.988 -46.250 1.00 88.19 165 THR A C 1
ATOM 1275 O O . THR A 1 165 ? 26.913 -5.611 -46.676 1.00 88.19 165 THR A O 1
ATOM 1278 N N . GLY A 1 166 ? 25.019 -4.476 -47.069 1.00 84.38 166 GLY A N 1
ATOM 1279 C CA . GLY A 1 166 ? 25.038 -4.643 -48.526 1.00 84.38 166 GLY A CA 1
ATOM 1280 C C . GLY A 1 166 ? 24.635 -6.039 -49.018 1.00 84.38 166 GLY A C 1
ATOM 1281 O O . GLY A 1 166 ? 24.703 -6.294 -50.216 1.00 84.38 166 GLY A O 1
ATOM 1282 N N . LEU A 1 167 ? 24.182 -6.928 -48.127 1.00 82.62 167 LEU A N 1
ATOM 1283 C CA . LEU A 1 167 ? 23.754 -8.291 -48.461 1.00 82.62 167 LEU A CA 1
ATOM 1284 C C . LEU A 1 167 ? 22.425 -8.329 -49.234 1.00 82.62 167 LEU A C 1
ATOM 1286 O O . LEU A 1 167 ? 22.163 -9.288 -49.955 1.00 82.62 167 LEU A O 1
ATOM 1290 N N . ILE A 1 168 ? 21.567 -7.309 -49.077 1.00 86.38 168 ILE A N 1
ATOM 1291 C CA . ILE A 1 168 ? 20.227 -7.261 -49.685 1.00 86.38 168 ILE A CA 1
ATOM 1292 C C . ILE A 1 168 ? 19.935 -5.862 -50.253 1.00 86.38 168 ILE A C 1
ATOM 1294 O O . ILE A 1 168 ? 20.054 -4.844 -49.565 1.00 86.38 168 ILE A O 1
ATOM 1298 N N . SER A 1 169 ? 19.468 -5.797 -51.505 1.00 85.56 169 SER A N 1
ATOM 1299 C CA . SER A 1 169 ? 19.082 -4.542 -52.168 1.00 85.56 169 SER A CA 1
ATOM 1300 C C . SER A 1 169 ? 17.587 -4.234 -51.998 1.00 85.56 169 SER A C 1
ATOM 1302 O O . SER A 1 169 ? 16.779 -4.446 -52.898 1.00 85.56 169 SER A O 1
ATOM 1304 N N . ILE A 1 170 ? 17.202 -3.721 -50.823 1.00 89.75 170 ILE A N 1
ATOM 1305 C CA . ILE A 1 170 ? 15.826 -3.274 -50.523 1.00 89.75 170 ILE A CA 1
ATOM 1306 C C . ILE A 1 170 ? 15.738 -1.741 -50.397 1.00 89.75 170 ILE A C 1
ATOM 1308 O O . ILE A 1 170 ? 16.719 -1.081 -50.046 1.00 89.75 170 ILE A O 1
ATOM 1312 N N . ARG A 1 171 ? 14.590 -1.127 -50.716 1.00 93.31 171 ARG A N 1
ATOM 1313 C CA . ARG A 1 171 ? 14.382 0.333 -50.579 1.00 93.31 171 ARG A CA 1
ATOM 1314 C C . ARG A 1 171 ? 14.057 0.698 -49.122 1.00 93.31 171 ARG A C 1
ATOM 1316 O O . ARG A 1 171 ? 13.190 0.065 -48.529 1.00 93.31 171 ARG A O 1
ATOM 1323 N N . TRP A 1 172 ? 14.641 1.778 -48.587 1.00 90.88 172 TRP A N 1
ATOM 1324 C CA . TRP A 1 172 ? 14.350 2.275 -47.224 1.00 90.88 172 TRP A CA 1
ATOM 1325 C C . TRP A 1 172 ? 12.859 2.545 -46.971 1.00 90.88 172 TRP A C 1
ATOM 1327 O O . TRP A 1 172 ? 12.379 2.305 -45.870 1.00 90.88 172 TRP A O 1
ATOM 1337 N N . LYS A 1 173 ? 12.103 2.953 -48.001 1.00 91.50 173 LYS A N 1
ATOM 1338 C CA . LYS A 1 173 ? 10.642 3.135 -47.916 1.00 91.50 173 LYS A CA 1
ATOM 1339 C C . LYS A 1 173 ? 9.898 1.851 -47.527 1.00 91.50 173 LYS A C 1
ATOM 1341 O O . LYS A 1 173 ? 8.911 1.924 -46.809 1.00 91.50 173 LYS A O 1
ATOM 1346 N N . ILE A 1 174 ? 10.372 0.689 -47.983 1.00 88.31 174 ILE A N 1
ATOM 1347 C CA . ILE A 1 174 ? 9.757 -0.605 -47.661 1.00 88.31 174 ILE A CA 1
ATOM 1348 C C . ILE A 1 174 ? 10.015 -0.935 -46.189 1.00 88.31 174 ILE A C 1
ATOM 1350 O O . ILE A 1 174 ? 9.073 -1.248 -45.471 1.00 88.31 174 ILE A O 1
ATOM 1354 N N . ILE A 1 175 ? 11.257 -0.769 -45.718 1.00 90.12 175 ILE A N 1
ATOM 1355 C CA . ILE A 1 175 ? 11.609 -0.955 -44.300 1.00 90.12 175 ILE A CA 1
ATOM 1356 C C . ILE A 1 175 ? 10.773 -0.015 -43.422 1.00 90.12 175 ILE A C 1
ATOM 1358 O O . ILE A 1 175 ? 10.114 -0.482 -42.503 1.00 90.12 175 ILE A O 1
ATOM 1362 N N . ALA A 1 176 ? 10.708 1.278 -43.755 1.00 90.00 176 ALA A N 1
ATOM 1363 C CA . ALA A 1 176 ? 9.910 2.257 -43.016 1.00 90.00 176 ALA A CA 1
ATOM 1364 C C . ALA A 1 176 ? 8.411 1.899 -42.977 1.00 90.00 176 ALA A C 1
ATOM 1366 O O . ALA A 1 176 ? 7.777 2.044 -41.935 1.00 90.00 176 ALA A O 1
ATOM 1367 N N . SER A 1 177 ? 7.853 1.381 -44.078 1.00 90.69 177 SER A N 1
ATOM 1368 C CA . SER A 1 177 ? 6.461 0.918 -44.127 1.00 90.69 177 SER A CA 1
ATOM 1369 C C . SER A 1 177 ? 6.217 -0.294 -43.225 1.00 90.69 177 SER A C 1
ATOM 1371 O O . SER A 1 177 ? 5.200 -0.333 -42.537 1.00 90.69 177 SER A O 1
ATOM 1373 N N . PHE A 1 178 ? 7.128 -1.273 -43.202 1.00 91.88 178 PHE A N 1
ATOM 1374 C CA . PHE A 1 178 ? 7.022 -2.429 -42.304 1.00 91.88 178 PHE A CA 1
ATOM 1375 C C . PHE A 1 178 ? 7.203 -2.033 -40.837 1.00 91.88 178 PHE A C 1
ATOM 1377 O O . PHE A 1 178 ? 6.466 -2.529 -39.989 1.00 91.88 178 PHE A O 1
ATOM 1384 N N . THR A 1 179 ? 8.110 -1.100 -40.537 1.00 92.38 179 THR A N 1
ATOM 1385 C CA . THR A 1 179 ? 8.267 -0.535 -39.190 1.00 92.38 179 THR A CA 1
ATOM 1386 C C . THR A 1 179 ? 6.994 0.176 -38.737 1.00 92.38 179 THR A C 1
ATOM 1388 O O . THR A 1 179 ? 6.540 -0.047 -37.619 1.00 92.38 179 THR A O 1
ATOM 1391 N N . LEU A 1 180 ? 6.379 0.987 -39.606 1.00 92.69 180 LEU A N 1
ATOM 1392 C CA . LEU A 1 180 ? 5.131 1.686 -39.298 1.00 92.69 180 LEU A CA 1
ATOM 1393 C C . LEU A 1 180 ? 3.973 0.706 -39.074 1.00 92.69 180 LEU A C 1
ATOM 1395 O O . LEU A 1 180 ? 3.284 0.807 -38.065 1.00 92.69 180 LEU A O 1
ATOM 1399 N N . LEU A 1 181 ? 3.772 -0.258 -39.978 1.00 91.62 181 LEU A N 1
ATOM 1400 C CA . LEU A 1 181 ? 2.717 -1.269 -39.845 1.00 91.62 181 LEU A CA 1
ATOM 1401 C C . LEU A 1 181 ? 2.921 -2.147 -38.605 1.00 91.62 181 LEU A C 1
ATOM 1403 O O . LEU A 1 181 ? 1.960 -2.424 -37.893 1.00 91.62 181 LEU A O 1
ATOM 1407 N N . GLY A 1 182 ? 4.163 -2.540 -38.314 1.00 92.81 182 GLY A N 1
ATOM 1408 C CA . GLY A 1 182 ? 4.513 -3.281 -37.103 1.00 92.81 182 GLY A CA 1
ATOM 1409 C C . GLY A 1 182 ? 4.270 -2.477 -35.828 1.00 92.81 182 GLY A C 1
ATOM 1410 O O . GLY A 1 182 ? 3.703 -3.004 -34.873 1.00 92.81 182 GLY A O 1
ATOM 1411 N N . GLY A 1 183 ? 4.623 -1.188 -35.834 1.00 90.94 183 GLY A N 1
ATOM 1412 C CA . GLY A 1 183 ? 4.339 -0.262 -34.740 1.00 90.94 183 GLY A CA 1
ATOM 1413 C C . GLY A 1 183 ? 2.839 -0.064 -34.516 1.00 90.94 183 GLY A C 1
ATOM 1414 O O . GLY A 1 183 ? 2.374 -0.186 -33.388 1.00 90.94 183 GLY A O 1
ATOM 1415 N N . LEU A 1 184 ? 2.064 0.163 -35.582 1.00 90.19 184 LEU A N 1
ATOM 1416 C CA . LEU A 1 184 ? 0.604 0.299 -35.513 1.00 90.19 184 LEU A CA 1
ATOM 1417 C C . LEU A 1 184 ? -0.070 -0.985 -35.019 1.00 90.19 184 LEU A C 1
ATOM 1419 O O . LEU A 1 184 ? -0.959 -0.917 -34.173 1.00 90.19 184 LEU A O 1
ATOM 1423 N N . PHE A 1 185 ? 0.373 -2.149 -35.502 1.00 91.19 185 PHE A N 1
ATOM 1424 C CA . PHE A 1 185 ? -0.091 -3.446 -35.016 1.00 91.19 185 PHE A CA 1
ATOM 1425 C C . PHE A 1 185 ? 0.168 -3.588 -33.513 1.00 91.19 185 PHE A C 1
ATOM 1427 O O . PHE A 1 185 ? -0.773 -3.851 -32.765 1.00 91.19 185 PHE A O 1
ATOM 1434 N N . PHE A 1 186 ? 1.409 -3.347 -33.066 1.00 90.00 186 PHE A N 1
ATOM 1435 C CA . PHE A 1 186 ? 1.782 -3.410 -31.652 1.00 90.00 186 PHE A CA 1
ATOM 1436 C C . PHE A 1 186 ? 0.947 -2.458 -30.794 1.00 90.00 186 PHE A C 1
ATOM 1438 O O . PHE A 1 186 ? 0.326 -2.895 -29.833 1.00 90.00 186 PHE A O 1
ATOM 1445 N N . ILE A 1 187 ? 0.860 -1.180 -31.172 1.00 85.56 187 ILE A N 1
ATOM 1446 C CA . ILE A 1 187 ? 0.086 -0.166 -30.443 1.00 85.56 187 ILE A CA 1
ATOM 1447 C C . ILE A 1 187 ? -1.397 -0.550 -30.370 1.00 85.56 187 ILE A C 1
ATOM 1449 O O . ILE A 1 187 ? -2.022 -0.390 -29.323 1.00 85.56 187 ILE A O 1
ATOM 1453 N N . SER A 1 188 ? -1.973 -1.076 -31.452 1.00 81.31 188 SER A N 1
ATOM 1454 C CA . SER A 1 188 ? -3.393 -1.434 -31.509 1.00 81.31 188 SER A CA 1
ATOM 1455 C C . SER A 1 188 ? -3.746 -2.561 -30.539 1.00 81.31 188 SER A C 1
ATOM 1457 O O . SER A 1 188 ? -4.684 -2.419 -29.750 1.00 81.31 188 SER A O 1
ATOM 1459 N N . TRP A 1 189 ? -2.994 -3.664 -30.541 1.00 83.50 189 TRP A N 1
ATOM 1460 C CA . TRP A 1 189 ? -3.316 -4.771 -29.642 1.00 83.50 189 TRP A CA 1
ATOM 1461 C C . TRP A 1 189 ? -2.815 -4.512 -28.215 1.00 83.50 189 TRP A C 1
ATOM 1463 O O . TRP A 1 189 ? -3.514 -4.846 -27.259 1.00 83.50 189 TRP A O 1
ATOM 1473 N N . TYR A 1 190 ? -1.658 -3.862 -28.046 1.00 83.19 190 TYR A N 1
ATOM 1474 C CA . TYR A 1 190 ? -1.130 -3.518 -26.725 1.00 83.19 190 TYR A CA 1
ATOM 1475 C C . TYR A 1 190 ? -2.021 -2.498 -26.020 1.00 83.19 190 TYR A C 1
ATOM 1477 O O . TYR A 1 190 ? -2.249 -2.632 -24.826 1.00 83.19 190 TYR A O 1
ATOM 1485 N N . SER A 1 191 ? -2.604 -1.527 -26.731 1.00 74.75 191 SER A N 1
ATOM 1486 C CA . SER A 1 191 ? -3.586 -0.616 -26.124 1.00 74.75 191 SER A CA 1
ATOM 1487 C C . SER A 1 191 ? -4.879 -1.334 -25.722 1.00 74.75 191 SER A C 1
ATOM 1489 O O . SER A 1 191 ? -5.496 -0.964 -24.737 1.00 74.75 191 SER A O 1
ATOM 1491 N N . SER A 1 192 ? -5.266 -2.419 -26.391 1.00 72.19 192 SER A N 1
ATOM 1492 C CA . SER A 1 192 ? -6.466 -3.177 -26.005 1.00 72.19 192 SER A CA 1
ATOM 1493 C C . SER A 1 192 ? -6.271 -4.004 -24.721 1.00 72.19 192 SER A C 1
ATOM 1495 O O . SER A 1 192 ? -7.220 -4.209 -23.969 1.00 72.19 192 SER A O 1
ATOM 1497 N N . TYR A 1 193 ? -5.047 -4.470 -24.440 1.00 78.38 193 TYR A N 1
ATOM 1498 C CA . TYR A 1 193 ? -4.755 -5.328 -23.278 1.00 78.38 193 TYR A CA 1
ATOM 1499 C C . TYR A 1 193 ? -3.957 -4.636 -22.159 1.00 78.38 193 TYR A C 1
ATOM 1501 O O . TYR A 1 193 ? -4.061 -5.022 -20.997 1.00 78.38 193 TYR A O 1
ATOM 1509 N N . GLY A 1 194 ? -3.201 -3.587 -22.475 1.00 74.81 194 GLY A N 1
ATOM 1510 C CA . GLY A 1 194 ? -2.359 -2.839 -21.538 1.00 74.81 194 GLY A CA 1
ATOM 1511 C C . GLY A 1 194 ? -3.140 -1.959 -20.559 1.00 74.81 194 GLY A C 1
ATOM 1512 O O . GLY A 1 194 ? -2.605 -1.603 -19.514 1.00 74.81 194 GLY A O 1
ATOM 1513 N N . PHE A 1 195 ? -4.411 -1.657 -20.850 1.00 84.75 195 PHE A N 1
ATOM 1514 C CA . PHE A 1 195 ? -5.289 -0.847 -19.993 1.00 84.75 195 PHE A CA 1
ATOM 1515 C C . PHE A 1 195 ? -6.382 -1.661 -19.278 1.00 84.75 195 PHE A C 1
ATOM 1517 O O . PHE A 1 195 ? -7.253 -1.082 -18.633 1.00 84.75 195 PHE A O 1
ATOM 1524 N N . VAL A 1 196 ? -6.337 -3.000 -19.326 1.00 86.50 196 VAL A N 1
ATOM 1525 C CA . VAL A 1 196 ? -7.365 -3.875 -18.717 1.00 86.50 196 VAL A CA 1
ATOM 1526 C C . VAL A 1 196 ? -7.584 -3.567 -17.233 1.00 86.50 196 VAL A C 1
ATOM 1528 O O . VAL A 1 196 ? -8.729 -3.525 -16.785 1.00 86.50 196 VAL A O 1
ATOM 1531 N N . GLN A 1 197 ? -6.511 -3.303 -16.477 1.00 87.94 197 GLN A N 1
ATOM 1532 C CA . GLN A 1 197 ? -6.604 -2.916 -15.065 1.00 87.94 197 GLN A CA 1
ATOM 1533 C C . GLN A 1 197 ? -7.445 -1.642 -14.886 1.00 87.94 197 GLN A C 1
ATOM 1535 O O . GLN A 1 197 ? -8.325 -1.598 -14.034 1.00 87.94 197 GLN A O 1
ATOM 1540 N N . TYR A 1 198 ? -7.231 -0.633 -15.729 1.00 88.56 198 TYR A N 1
ATOM 1541 C CA . TYR A 1 198 ? -7.966 0.630 -15.686 1.00 88.56 198 TYR A CA 1
ATOM 1542 C C . TYR A 1 198 ? -9.416 0.461 -16.142 1.00 88.56 198 TYR A C 1
ATOM 1544 O O . TYR A 1 198 ? -10.305 1.118 -15.621 1.00 88.56 198 TYR A O 1
ATOM 1552 N N . TRP A 1 199 ? -9.698 -0.425 -17.090 1.00 90.75 199 TRP A N 1
ATOM 1553 C CA . TRP A 1 199 ? -11.033 -0.555 -17.678 1.00 90.75 199 TRP A CA 1
ATOM 1554 C C . TRP A 1 199 ? -11.974 -1.502 -16.922 1.00 90.75 199 TRP A C 1
ATOM 1556 O O . TRP A 1 199 ? -13.175 -1.233 -16.825 1.00 90.75 199 TRP A O 1
ATOM 1566 N N . ASN A 1 200 ? -11.453 -2.602 -16.375 1.00 92.56 200 ASN A N 1
ATOM 1567 C CA . ASN A 1 200 ? -12.260 -3.633 -15.713 1.00 92.56 200 ASN A CA 1
ATOM 1568 C C . ASN A 1 200 ? -12.239 -3.537 -14.182 1.00 92.56 200 ASN A C 1
ATOM 1570 O O . ASN A 1 200 ? -13.218 -3.917 -13.533 1.00 92.56 200 ASN A O 1
ATOM 1574 N N . CYS A 1 201 ? -11.159 -3.023 -13.591 1.00 93.69 201 CYS A N 1
ATOM 1575 C CA . CYS A 1 201 ? -11.011 -2.943 -12.142 1.00 93.69 201 CYS A CA 1
ATOM 1576 C C . CYS A 1 201 ? -11.443 -1.557 -11.665 1.00 93.69 201 CYS A C 1
ATOM 1578 O O . CYS A 1 201 ? -10.602 -0.688 -11.472 1.00 93.69 201 CYS A O 1
ATOM 1580 N N . ILE A 1 202 ? -12.753 -1.340 -11.513 1.00 95.38 202 ILE A N 1
ATOM 1581 C CA . ILE A 1 202 ? -13.327 -0.051 -11.093 1.00 95.38 202 ILE A CA 1
ATOM 1582 C C . ILE A 1 202 ? -14.226 -0.209 -9.868 1.00 95.38 202 ILE A C 1
ATOM 1584 O O . ILE A 1 202 ? -14.863 -1.252 -9.697 1.00 95.38 202 ILE A O 1
ATOM 1588 N N . LEU A 1 203 ? -14.300 0.840 -9.053 1.00 95.94 203 LEU A N 1
ATOM 1589 C CA . LEU A 1 203 ? -15.256 0.975 -7.959 1.00 95.94 203 LEU A CA 1
ATOM 1590 C C . LEU A 1 203 ? -16.276 2.060 -8.307 1.00 95.94 203 LEU A C 1
ATOM 1592 O O . LEU A 1 203 ? -15.910 3.139 -8.779 1.00 95.94 203 LEU A O 1
ATOM 1596 N N . MET A 1 204 ? -17.551 1.761 -8.088 1.00 96.25 204 MET A N 1
ATOM 1597 C CA . MET A 1 204 ? -18.663 2.666 -8.350 1.00 96.25 204 MET A CA 1
ATOM 1598 C C . MET A 1 204 ? -19.470 2.915 -7.082 1.00 96.25 204 MET A C 1
ATOM 1600 O O . MET A 1 204 ? -19.664 2.016 -6.261 1.00 96.25 204 MET A O 1
ATOM 1604 N N . ARG A 1 205 ? -19.982 4.136 -6.967 1.00 96.25 205 ARG A N 1
ATOM 1605 C CA . ARG A 1 205 ? -20.996 4.550 -6.002 1.00 96.25 205 ARG A CA 1
ATOM 1606 C C . ARG A 1 205 ? -22.175 5.078 -6.801 1.00 96.25 205 ARG A C 1
ATOM 1608 O O . ARG A 1 205 ? -22.068 6.101 -7.471 1.00 96.25 205 ARG A O 1
ATOM 1615 N N . SER A 1 206 ? -23.299 4.380 -6.741 1.00 95.50 206 SER A N 1
ATOM 1616 C CA . SER A 1 206 ? -24.413 4.605 -7.660 1.00 95.50 206 SER A CA 1
ATOM 1617 C C . SER A 1 206 ? -23.907 4.552 -9.112 1.00 95.50 206 SER A C 1
ATOM 1619 O O . SER A 1 206 ? -23.237 3.585 -9.457 1.00 95.50 206 SER A O 1
ATOM 1621 N N . HIS A 1 207 ? -24.184 5.551 -9.954 1.00 94.19 207 HIS A N 1
ATOM 1622 C CA . HIS A 1 207 ? -23.669 5.607 -11.331 1.00 94.19 207 HIS A CA 1
ATOM 1623 C C . HIS A 1 207 ? -22.248 6.180 -11.438 1.00 94.19 207 HIS A C 1
ATOM 1625 O O . HIS A 1 207 ? -21.629 6.107 -12.497 1.00 94.19 207 HIS A O 1
ATOM 1631 N N . ASP A 1 208 ? -21.716 6.761 -10.362 1.00 92.81 208 ASP A N 1
ATOM 1632 C CA . ASP A 1 208 ? -20.427 7.434 -10.404 1.00 92.81 208 ASP A CA 1
ATOM 1633 C C . ASP A 1 208 ? -19.289 6.445 -10.188 1.00 92.81 208 ASP A C 1
ATOM 1635 O O . ASP A 1 208 ? -19.229 5.748 -9.175 1.00 92.81 208 ASP A O 1
ATOM 1639 N N . ILE A 1 209 ? -18.325 6.440 -11.107 1.00 94.31 209 ILE A N 1
ATOM 1640 C CA . ILE A 1 209 ? -17.033 5.800 -10.867 1.00 94.31 209 ILE A CA 1
ATOM 1641 C C . ILE A 1 209 ? -16.305 6.633 -9.813 1.00 94.31 209 ILE A C 1
ATOM 1643 O O . ILE A 1 209 ? -16.062 7.833 -10.005 1.00 94.31 209 ILE A O 1
ATOM 1647 N N . THR A 1 210 ? -16.004 6.001 -8.683 1.00 92.12 210 THR A N 1
ATOM 1648 C CA . THR A 1 210 ? -15.310 6.635 -7.564 1.00 92.12 210 THR A CA 1
ATOM 1649 C C . THR A 1 210 ? -13.846 6.241 -7.489 1.00 92.12 210 THR A C 1
ATOM 1651 O O . THR A 1 210 ? -13.053 7.002 -6.947 1.00 92.12 210 THR A O 1
ATOM 1654 N N . GLU A 1 211 ? -13.456 5.111 -8.078 1.00 92.94 211 GLU A N 1
ATOM 1655 C CA . GLU A 1 211 ? -12.062 4.675 -8.100 1.00 92.94 211 GLU A CA 1
ATOM 1656 C C . GLU A 1 211 ? -11.746 3.891 -9.381 1.00 92.94 211 GLU A C 1
ATOM 1658 O O . GLU A 1 211 ? -12.378 2.872 -9.670 1.00 92.94 211 GLU A O 1
ATOM 1663 N N . GLN A 1 212 ? -10.771 4.363 -10.158 1.00 93.19 212 GLN A N 1
ATOM 1664 C CA . GLN A 1 212 ? -10.328 3.750 -11.410 1.00 93.19 212 GLN A CA 1
ATOM 1665 C C . GLN A 1 212 ? -8.821 4.009 -11.605 1.00 93.19 212 GLN A C 1
ATOM 1667 O O . GLN A 1 212 ? -8.438 5.163 -11.786 1.00 93.19 212 GLN A O 1
ATOM 1672 N N . PRO A 1 213 ? -7.947 2.984 -11.564 1.00 91.50 213 PRO A N 1
ATOM 1673 C CA . PRO A 1 213 ? -8.241 1.602 -11.204 1.00 91.50 213 PRO A CA 1
ATOM 1674 C C . PRO A 1 213 ? -8.524 1.467 -9.698 1.00 91.50 213 PRO A C 1
ATOM 1676 O O . PRO A 1 213 ? -7.994 2.208 -8.874 1.00 91.50 213 PRO A O 1
ATOM 1679 N N . MET A 1 214 ? -9.343 0.487 -9.337 1.00 91.56 214 MET A N 1
ATOM 1680 C CA . MET A 1 214 ? -9.697 0.126 -7.966 1.00 91.56 214 MET A CA 1
ATOM 1681 C C . MET A 1 214 ? -8.460 -0.319 -7.168 1.00 91.56 214 MET A C 1
ATOM 1683 O O . MET A 1 214 ? -7.753 -1.237 -7.589 1.00 91.56 214 MET A O 1
ATOM 1687 N N . ARG A 1 215 ? -8.225 0.259 -5.980 1.00 89.31 215 ARG A N 1
ATOM 1688 C CA . ARG A 1 215 ? -7.158 -0.168 -5.059 1.00 89.31 215 ARG A CA 1
ATOM 1689 C C . ARG A 1 215 ? -7.668 -1.222 -4.086 1.00 89.31 215 ARG A C 1
ATOM 1691 O O . ARG A 1 215 ? -8.300 -0.921 -3.071 1.00 89.31 215 ARG A O 1
ATOM 1698 N N . LEU A 1 216 ? -7.288 -2.465 -4.371 1.00 86.25 216 LEU A N 1
ATOM 1699 C CA . LEU A 1 216 ? -7.673 -3.666 -3.623 1.00 86.25 216 LEU A CA 1
ATOM 1700 C C . LEU A 1 216 ? -7.440 -3.552 -2.102 1.00 86.25 216 LEU A C 1
ATOM 1702 O O . LEU A 1 216 ? -8.253 -4.018 -1.309 1.00 86.25 216 LEU A O 1
ATOM 1706 N N . GLU A 1 217 ? -6.369 -2.875 -1.682 1.00 81.81 217 GLU A N 1
ATOM 1707 C CA . GLU A 1 217 ? -5.929 -2.771 -0.280 1.00 81.81 217 GLU A CA 1
ATOM 1708 C C . GLU A 1 217 ? -6.954 -2.113 0.659 1.00 81.81 217 GLU A C 1
ATOM 1710 O O . GLU A 1 217 ? -6.989 -2.423 1.851 1.00 81.81 217 GLU A O 1
ATOM 1715 N N . ARG A 1 218 ? -7.799 -1.213 0.137 1.00 87.38 218 ARG A N 1
ATOM 1716 C CA . ARG A 1 218 ? -8.836 -0.519 0.920 1.00 87.38 218 ARG A CA 1
ATOM 1717 C C . ARG A 1 218 ? -10.256 -0.964 0.589 1.00 87.38 218 ARG A C 1
ATOM 1719 O O . ARG A 1 218 ? -11.162 -0.662 1.366 1.00 87.38 218 ARG A O 1
ATOM 1726 N N . THR A 1 219 ? -10.467 -1.699 -0.506 1.00 90.06 219 THR A N 1
ATOM 1727 C CA . THR A 1 219 ? -11.806 -2.080 -0.978 1.00 90.06 219 THR A CA 1
ATOM 1728 C C . THR A 1 219 ? -12.589 -2.871 0.071 1.00 90.06 219 THR A C 1
ATOM 1730 O O . THR A 1 219 ? -13.755 -2.563 0.309 1.00 90.06 219 THR A O 1
ATOM 1733 N N . ALA A 1 220 ? -11.953 -3.824 0.764 1.00 91.06 220 ALA A N 1
ATOM 1734 C CA . ALA A 1 220 ? -12.594 -4.592 1.838 1.00 91.06 220 ALA A CA 1
ATOM 1735 C C . ALA A 1 220 ? -13.116 -3.675 2.961 1.00 91.06 220 ALA A C 1
ATOM 1737 O O . ALA A 1 220 ? -14.292 -3.712 3.325 1.00 91.06 220 ALA A O 1
ATOM 1738 N N . SER A 1 221 ? -12.258 -2.787 3.466 1.00 91.00 221 SER A N 1
ATOM 1739 C CA . SER A 1 221 ? -12.602 -1.836 4.529 1.00 91.00 221 SER A CA 1
ATOM 1740 C C . SER A 1 221 ? -13.706 -0.865 4.110 1.00 91.00 221 SER A C 1
ATOM 1742 O O . SER A 1 221 ? -14.609 -0.581 4.899 1.00 91.00 221 SER A O 1
ATOM 1744 N N . LEU A 1 222 ? -13.659 -0.372 2.870 1.00 93.94 222 LEU A N 1
ATOM 1745 C CA . LEU A 1 222 ? -14.675 0.523 2.326 1.00 93.94 222 LEU A CA 1
ATOM 1746 C C . LEU A 1 222 ? -16.029 -0.180 2.163 1.00 93.94 222 LEU A C 1
ATOM 1748 O O . LEU A 1 222 ? -17.039 0.344 2.626 1.00 93.94 222 LEU A O 1
ATOM 1752 N N . MET A 1 223 ? -16.053 -1.396 1.607 1.00 96.06 223 MET A N 1
ATOM 1753 C CA . MET A 1 223 ? -17.270 -2.210 1.518 1.00 96.06 223 MET A CA 1
ATOM 1754 C C . MET A 1 223 ? -17.879 -2.468 2.901 1.00 96.06 223 MET A C 1
ATOM 1756 O O . MET A 1 223 ? -19.083 -2.300 3.085 1.00 96.06 223 MET A O 1
ATOM 1760 N N . LEU A 1 224 ? -17.060 -2.817 3.901 1.00 97.06 224 LEU A N 1
ATOM 1761 C CA . LEU A 1 224 ? -17.547 -3.007 5.269 1.00 97.06 224 LEU A CA 1
ATOM 1762 C C . LEU A 1 224 ? -18.136 -1.712 5.846 1.00 97.06 224 LEU A C 1
ATOM 1764 O O . LEU A 1 224 ? -19.210 -1.732 6.451 1.00 97.06 224 LEU A O 1
ATOM 1768 N N . LYS A 1 225 ? -17.449 -0.581 5.653 1.00 96.94 225 LYS A N 1
ATOM 1769 C CA . LYS A 1 225 ? -17.913 0.736 6.106 1.00 96.94 225 LYS A CA 1
ATOM 1770 C C . LYS A 1 225 ? -19.261 1.092 5.480 1.00 96.94 225 LYS A C 1
ATOM 1772 O O . LYS A 1 225 ? -20.154 1.541 6.197 1.00 96.94 225 LYS A O 1
ATOM 1777 N N . GLU A 1 226 ? -19.422 0.874 4.179 1.00 97.50 226 GLU A N 1
ATOM 1778 C CA . GLU A 1 226 ? -20.658 1.166 3.451 1.00 97.50 226 GLU A CA 1
ATOM 1779 C C . GLU A 1 226 ? -21.808 0.246 3.875 1.00 97.50 226 GLU A C 1
ATOM 1781 O O . GLU A 1 226 ? -22.907 0.738 4.127 1.00 97.50 226 GLU A O 1
ATOM 1786 N N . ALA A 1 227 ? -21.551 -1.050 4.085 1.00 98.06 227 ALA A N 1
ATOM 1787 C CA . ALA A 1 227 ? -22.544 -1.990 4.611 1.00 98.06 227 ALA A CA 1
ATOM 1788 C C . ALA A 1 227 ? -23.037 -1.589 6.015 1.00 98.06 227 ALA A C 1
ATOM 1790 O O . ALA A 1 227 ? -24.239 -1.464 6.251 1.00 98.06 227 ALA A O 1
ATOM 1791 N N . VAL A 1 228 ? -22.115 -1.301 6.941 1.00 98.25 228 VAL A N 1
ATOM 1792 C CA . VAL A 1 228 ? -22.454 -0.838 8.299 1.00 98.25 228 VAL A CA 1
ATOM 1793 C C . VAL A 1 228 ? -23.179 0.510 8.261 1.00 98.25 228 VAL A C 1
ATOM 1795 O O . VAL A 1 228 ? -24.113 0.744 9.030 1.00 98.25 228 VAL A O 1
ATOM 1798 N N . SER A 1 229 ? -22.773 1.417 7.370 1.00 97.69 229 SER A N 1
ATOM 1799 C CA . SER A 1 229 ? -23.422 2.720 7.219 1.00 97.69 229 SER A CA 1
ATOM 1800 C C . SER A 1 229 ? -24.844 2.594 6.666 1.00 97.69 229 SER A C 1
ATOM 1802 O O . SER A 1 229 ? -25.746 3.270 7.160 1.00 97.69 229 SER A O 1
ATOM 1804 N N . PHE A 1 230 ? -25.070 1.694 5.705 1.00 98.25 230 PHE A N 1
ATOM 1805 C CA . PHE A 1 230 ? -26.397 1.404 5.167 1.00 98.25 230 PHE A CA 1
ATOM 1806 C C . PHE A 1 230 ? -27.354 0.903 6.256 1.00 98.25 230 PHE A C 1
ATOM 1808 O O . PHE A 1 230 ? -28.457 1.436 6.367 1.00 98.25 230 PHE A O 1
ATOM 1815 N N . ILE A 1 231 ? -26.918 -0.035 7.108 1.00 97.81 231 ILE A N 1
ATOM 1816 C CA . ILE A 1 231 ? -27.721 -0.524 8.246 1.00 97.81 231 ILE A CA 1
ATOM 1817 C C . ILE A 1 231 ? -28.101 0.638 9.169 1.00 97.81 231 ILE A C 1
ATOM 1819 O O . ILE A 1 231 ? -29.271 0.841 9.478 1.00 97.81 231 ILE A O 1
ATOM 1823 N N . LYS A 1 232 ? -27.118 1.449 9.577 1.00 96.88 232 LYS A N 1
ATOM 1824 C CA . LYS A 1 232 ? -27.340 2.557 10.520 1.00 96.88 232 LYS A CA 1
ATOM 1825 C C . LYS A 1 232 ? -28.313 3.608 10.000 1.00 96.88 232 LYS A C 1
ATOM 1827 O O . LYS A 1 232 ? -29.112 4.122 10.778 1.00 96.88 232 LYS A O 1
ATOM 1832 N N . ARG A 1 233 ? -28.238 3.943 8.708 1.00 96.94 233 ARG A N 1
ATOM 1833 C CA . ARG A 1 233 ? -29.123 4.940 8.082 1.00 96.94 233 ARG A CA 1
ATOM 1834 C C . ARG A 1 233 ? -30.554 4.430 7.909 1.00 96.94 233 ARG A C 1
ATOM 1836 O O . ARG A 1 233 ? -31.472 5.238 7.948 1.00 96.94 233 ARG A O 1
ATOM 1843 N N . ASN A 1 234 ? -30.741 3.117 7.761 1.00 96.81 234 ASN A N 1
ATOM 1844 C CA . ASN A 1 234 ? -32.042 2.509 7.468 1.00 96.81 234 ASN A CA 1
ATOM 1845 C C . ASN A 1 234 ? -32.669 1.756 8.650 1.00 96.81 234 ASN A C 1
ATOM 1847 O O . ASN A 1 234 ? -33.705 1.126 8.486 1.00 96.81 234 ASN A O 1
ATOM 1851 N N . LYS A 1 235 ? -32.098 1.839 9.855 1.00 95.25 235 LYS A N 1
ATOM 1852 C CA . LYS A 1 235 ? -32.546 1.066 11.029 1.00 95.25 235 LYS A CA 1
ATOM 1853 C C . LYS A 1 235 ? -34.001 1.281 11.471 1.00 95.25 235 LYS A C 1
ATOM 1855 O O . LYS A 1 235 ? -34.504 0.504 12.273 1.00 95.25 235 LYS A O 1
ATOM 1860 N N . HIS A 1 236 ? -34.652 2.349 11.013 1.00 94.06 236 HIS A N 1
ATOM 1861 C CA . HIS A 1 236 ? -36.035 2.678 11.373 1.00 94.06 236 HIS A CA 1
ATOM 1862 C C . HIS A 1 236 ? -37.077 2.144 10.377 1.00 94.06 236 HIS A C 1
ATOM 1864 O O . HIS A 1 236 ? -38.267 2.244 10.659 1.00 94.06 236 HIS A O 1
ATOM 1870 N N . GLY A 1 237 ? -36.655 1.592 9.236 1.00 93.62 237 GLY A N 1
ATOM 1871 C CA . GLY A 1 237 ? -37.544 1.053 8.206 1.00 93.62 237 GLY A CA 1
ATOM 1872 C C . GLY A 1 237 ? -37.096 -0.325 7.712 1.00 93.62 237 GLY A C 1
ATOM 1873 O O . GLY A 1 237 ? -35.992 -0.771 8.035 1.00 93.62 237 GLY A O 1
ATOM 1874 N N . PRO A 1 238 ? -37.940 -1.023 6.936 1.00 97.06 238 PRO A N 1
ATOM 1875 C CA . PRO A 1 238 ? -37.556 -2.281 6.315 1.00 97.06 238 PRO A CA 1
ATOM 1876 C C . PRO A 1 238 ? -36.480 -2.033 5.253 1.00 97.06 238 PRO A C 1
ATOM 1878 O O . PRO A 1 238 ? -36.601 -1.137 4.415 1.00 97.06 238 PRO A O 1
ATOM 1881 N N . PHE A 1 239 ? -35.418 -2.835 5.275 1.00 98.31 239 PHE A N 1
ATOM 1882 C CA . PHE A 1 239 ? -34.353 -2.738 4.287 1.00 98.31 239 PHE A CA 1
ATOM 1883 C C . PHE A 1 239 ? -33.918 -4.105 3.770 1.00 98.31 239 PHE A C 1
ATOM 1885 O O . PHE A 1 239 ? -33.981 -5.115 4.469 1.00 98.31 239 PHE A O 1
ATOM 1892 N N . LEU A 1 240 ? -33.430 -4.108 2.533 1.00 98.50 240 LEU A N 1
ATOM 1893 C CA . LEU A 1 240 ? -32.679 -5.197 1.928 1.00 98.50 240 LEU A CA 1
ATOM 1894 C C . LEU A 1 240 ? -31.231 -4.736 1.792 1.00 98.50 240 LEU A C 1
ATOM 1896 O O . LEU A 1 240 ? -30.947 -3.803 1.044 1.00 98.50 240 LEU A O 1
ATOM 1900 N N . LEU A 1 241 ? -30.312 -5.408 2.479 1.00 98.56 241 LEU A N 1
ATOM 1901 C CA . LEU A 1 241 ? -28.880 -5.215 2.280 1.00 98.56 241 LEU A CA 1
ATOM 1902 C C . LEU A 1 241 ? -28.286 -6.481 1.665 1.00 98.56 241 LEU A C 1
ATOM 1904 O O . LEU A 1 241 ? -28.129 -7.493 2.344 1.00 98.56 241 LEU A O 1
ATOM 1908 N N . PHE A 1 242 ? -27.921 -6.408 0.388 1.00 98.44 242 PHE A N 1
ATOM 1909 C CA . PHE A 1 242 ? -27.179 -7.459 -0.291 1.00 98.44 242 PHE A CA 1
ATOM 1910 C C . PHE A 1 242 ? -25.683 -7.128 -0.262 1.00 98.44 242 PHE A C 1
ATOM 1912 O O . PHE A 1 242 ? -25.206 -6.276 -1.010 1.00 98.44 242 PHE A O 1
ATOM 1919 N N . VAL A 1 243 ? -24.929 -7.798 0.613 1.00 98.38 243 VAL A N 1
ATOM 1920 C CA . VAL A 1 243 ? -23.462 -7.700 0.636 1.00 98.38 243 VAL A CA 1
ATOM 1921 C C . VAL A 1 243 ? -22.882 -8.831 -0.198 1.00 98.38 243 VAL A C 1
ATOM 1923 O O . VAL A 1 243 ? -22.865 -9.985 0.221 1.00 98.38 243 VAL A O 1
ATOM 1926 N N . SER A 1 244 ? -22.400 -8.498 -1.389 1.00 97.88 244 SER A N 1
ATOM 1927 C CA . SER A 1 244 ? -21.720 -9.440 -2.263 1.00 97.88 244 SER A CA 1
ATOM 1928 C C . SER A 1 244 ? -20.214 -9.224 -2.187 1.00 97.88 244 SER A C 1
ATOM 1930 O O . SER A 1 244 ? -19.663 -8.410 -2.928 1.00 97.88 244 SER A O 1
ATOM 1932 N N . PHE A 1 245 ? -19.531 -9.986 -1.341 1.00 96.81 245 PHE A N 1
ATOM 1933 C CA . PHE A 1 245 ? -18.079 -9.899 -1.191 1.00 96.81 245 PHE A CA 1
ATOM 1934 C C . PHE A 1 245 ? -17.321 -10.085 -2.519 1.00 96.81 245 PHE A C 1
ATOM 1936 O O . PHE A 1 245 ? -17.784 -10.753 -3.448 1.00 96.81 245 PHE A O 1
ATOM 1943 N N . LEU A 1 246 ? -16.153 -9.442 -2.606 1.00 95.56 246 LEU A N 1
ATOM 1944 C CA . LEU A 1 246 ? -15.166 -9.703 -3.660 1.00 95.56 246 LEU A CA 1
ATOM 1945 C C . LEU A 1 246 ? -14.324 -10.944 -3.325 1.00 95.56 246 LEU A C 1
ATOM 1947 O O . LEU A 1 246 ? -13.890 -11.669 -4.222 1.00 95.56 246 LEU A O 1
ATOM 1951 N N . HIS A 1 247 ? -14.155 -11.200 -2.028 1.00 94.62 247 HIS A N 1
ATOM 1952 C CA . HIS A 1 247 ? -13.666 -12.447 -1.458 1.00 94.62 247 HIS A CA 1
ATOM 1953 C C . HIS A 1 247 ? -14.562 -13.622 -1.892 1.00 94.62 247 HIS A C 1
ATOM 1955 O O . HIS A 1 247 ? -15.777 -13.474 -1.978 1.00 94.62 247 HIS A O 1
ATOM 1961 N N . VAL A 1 248 ? -14.054 -14.813 -2.195 1.00 93.12 248 VAL A N 1
ATOM 1962 C CA . VAL A 1 248 ? -12.649 -15.261 -2.225 1.00 93.12 248 VAL A CA 1
ATOM 1963 C C . VAL A 1 248 ? -12.156 -15.497 -3.652 1.00 93.12 248 VAL A C 1
ATOM 1965 O O . VAL A 1 248 ? -11.521 -16.502 -3.968 1.00 93.12 248 VAL A O 1
ATOM 1968 N N . HIS A 1 249 ? -12.504 -14.584 -4.562 1.00 92.69 249 HIS A N 1
ATOM 1969 C CA . HIS A 1 249 ? -12.086 -14.676 -5.958 1.00 92.69 249 HIS A CA 1
ATOM 1970 C C . HIS A 1 249 ? -10.613 -14.259 -6.130 1.00 92.69 249 HIS A C 1
ATOM 1972 O O . HIS A 1 249 ? -10.110 -13.375 -5.431 1.00 92.69 249 HIS A O 1
ATOM 1978 N N . THR A 1 250 ? -9.910 -14.860 -7.096 1.00 87.19 250 THR A N 1
ATOM 1979 C CA . THR A 1 250 ? -8.552 -14.436 -7.473 1.00 87.19 250 THR A CA 1
ATOM 1980 C C . THR A 1 250 ? -8.551 -12.953 -7.869 1.00 87.19 250 THR A C 1
ATOM 1982 O O . THR A 1 250 ? -9.511 -12.504 -8.509 1.00 87.19 250 THR A O 1
ATOM 1985 N N . PRO A 1 251 ? -7.538 -12.166 -7.449 1.00 88.62 251 PRO A N 1
ATOM 1986 C CA . PRO A 1 251 ? -6.206 -12.589 -6.991 1.00 88.62 251 PRO A CA 1
ATOM 1987 C C . PRO A 1 251 ? -6.028 -12.841 -5.477 1.00 88.62 251 PRO A C 1
ATOM 1989 O O . PRO A 1 251 ? -4.887 -12.965 -5.036 1.00 88.62 251 PRO A O 1
ATOM 1992 N N . LEU A 1 252 ? -7.107 -12.959 -4.687 1.00 89.25 252 LEU A N 1
ATOM 1993 C CA . LEU A 1 252 ? -7.053 -13.183 -3.227 1.00 89.25 252 LEU A CA 1
ATOM 1994 C C . LEU A 1 252 ? -6.353 -12.057 -2.450 1.00 89.25 252 LEU A C 1
ATOM 1996 O O . LEU A 1 252 ? -5.509 -12.294 -1.584 1.00 89.25 252 LEU A O 1
ATOM 2000 N N . PHE A 1 253 ? -6.692 -10.807 -2.765 1.00 86.88 253 PHE A N 1
ATOM 2001 C CA . PHE A 1 253 ? -6.168 -9.668 -2.016 1.00 86.88 253 PHE A CA 1
ATOM 2002 C C . PHE A 1 253 ? -6.679 -9.711 -0.574 1.00 86.88 253 PHE A C 1
ATOM 2004 O O . PHE A 1 253 ? -7.878 -9.834 -0.352 1.00 86.88 253 PHE A O 1
ATOM 2011 N N . THR A 1 254 ? -5.798 -9.573 0.411 1.00 85.62 254 THR A N 1
ATOM 2012 C CA . THR A 1 254 ? -6.210 -9.520 1.818 1.00 85.62 254 THR A CA 1
ATOM 2013 C C . THR A 1 254 ? -5.456 -8.442 2.579 1.00 85.62 254 THR A C 1
ATOM 2015 O O . THR A 1 254 ? -4.311 -8.122 2.242 1.00 85.62 254 THR A O 1
ATOM 2018 N N . THR A 1 255 ? -6.083 -7.844 3.594 1.00 83.44 255 THR A N 1
ATOM 2019 C CA . THR A 1 255 ? -5.387 -6.856 4.424 1.00 83.44 255 THR A CA 1
ATOM 2020 C C . THR A 1 255 ? -4.271 -7.515 5.234 1.00 83.44 255 THR A C 1
ATOM 2022 O O . THR A 1 255 ? -4.315 -8.695 5.589 1.00 83.44 255 THR A O 1
ATOM 2025 N N . LYS A 1 256 ? -3.267 -6.720 5.621 1.00 78.62 256 LYS A N 1
ATOM 2026 C CA . LYS A 1 256 ? -2.137 -7.172 6.458 1.00 78.62 256 LYS A CA 1
ATOM 2027 C C . LYS A 1 256 ? -2.576 -7.865 7.752 1.00 78.62 256 LYS A C 1
ATOM 2029 O O . LYS A 1 256 ? -1.825 -8.650 8.321 1.00 78.62 256 LYS A O 1
ATOM 2034 N N . LYS A 1 257 ? -3.793 -7.575 8.227 1.00 85.56 257 LYS A N 1
ATOM 2035 C CA . LYS A 1 257 ? -4.367 -8.215 9.408 1.00 85.56 257 LYS A CA 1
ATOM 2036 C C . LYS A 1 257 ? -4.574 -9.716 9.214 1.00 85.56 257 LYS A C 1
ATOM 2038 O O . LYS A 1 257 ? -4.484 -10.420 10.214 1.00 85.56 257 LYS A O 1
ATOM 2043 N N . PHE A 1 258 ? -4.860 -10.193 8.009 1.00 86.69 258 PHE A N 1
ATOM 2044 C CA . PHE A 1 258 ? -5.133 -11.607 7.739 1.00 86.69 258 PHE A CA 1
ATOM 2045 C C . PHE A 1 258 ? -4.012 -12.280 6.950 1.00 86.69 258 PHE A C 1
ATOM 2047 O O . PHE A 1 258 ? -3.859 -13.485 7.065 1.00 86.69 258 PHE A O 1
ATOM 2054 N N . LEU A 1 259 ? -3.173 -11.507 6.253 1.00 87.81 259 LEU A N 1
ATOM 2055 C CA . LEU A 1 259 ? -2.075 -12.023 5.438 1.00 87.81 259 LEU A CA 1
ATOM 2056 C C . LEU A 1 259 ? -1.106 -12.940 6.216 1.00 87.81 259 LEU A C 1
ATOM 2058 O O . LEU A 1 259 ? -0.489 -12.523 7.199 1.00 87.81 259 LEU A O 1
ATOM 2062 N N . GLY A 1 260 ? -0.928 -14.164 5.720 1.00 84.12 260 GLY A N 1
ATOM 2063 C CA . GLY A 1 260 ? -0.012 -15.185 6.225 1.00 84.12 260 GLY A CA 1
ATOM 2064 C C . GLY A 1 260 ? -0.461 -15.878 7.513 1.00 84.12 260 GLY A C 1
ATOM 2065 O O . GLY A 1 260 ? 0.382 -16.463 8.195 1.00 84.12 260 GLY A O 1
ATOM 2066 N N . LYS A 1 261 ? -1.742 -15.790 7.891 1.00 83.50 261 LYS A N 1
ATOM 2067 C CA . LYS A 1 261 ? -2.244 -16.333 9.166 1.00 83.50 261 LYS A CA 1
ATOM 2068 C C . LYS A 1 261 ? -2.927 -17.681 9.021 1.00 83.50 261 LYS A C 1
ATOM 2070 O O . LYS A 1 261 ? -2.870 -18.494 9.949 1.00 83.50 261 LYS A O 1
ATOM 2075 N N . SER A 1 262 ? -3.564 -17.914 7.885 1.00 84.31 262 SER A N 1
ATOM 2076 C CA . SER A 1 262 ? -4.335 -19.112 7.633 1.00 84.31 262 SER A CA 1
ATOM 2077 C C . SER A 1 262 ? -3.465 -20.266 7.159 1.00 84.31 262 SER A C 1
ATOM 2079 O O . SER A 1 262 ? -2.462 -20.106 6.460 1.00 84.31 262 SER A O 1
ATOM 2081 N N . ARG A 1 263 ? -3.883 -21.487 7.503 1.00 77.56 263 ARG A N 1
ATOM 2082 C CA . ARG A 1 263 ? -3.184 -22.713 7.089 1.00 77.56 263 ARG A CA 1
ATOM 2083 C C . ARG A 1 263 ? -3.362 -23.020 5.604 1.00 77.56 263 ARG A C 1
ATOM 2085 O O . ARG A 1 263 ? -2.526 -23.715 5.036 1.00 77.56 263 ARG A O 1
ATOM 2092 N N . HIS A 1 264 ? -4.410 -22.484 4.977 1.00 82.50 264 HIS A N 1
ATOM 2093 C CA . HIS A 1 264 ? -4.663 -22.621 3.540 1.00 82.50 264 HIS A CA 1
ATOM 2094 C C . HIS A 1 264 ? -4.049 -21.467 2.725 1.00 82.50 264 HIS A C 1
ATOM 2096 O O . HIS A 1 264 ? -4.526 -21.126 1.642 1.00 82.50 264 HIS A O 1
ATOM 2102 N N . GLY A 1 265 ? -2.990 -20.845 3.256 1.00 87.44 265 GLY A N 1
ATOM 2103 C CA . GLY A 1 265 ? -2.288 -19.734 2.623 1.00 87.44 265 GLY A CA 1
ATOM 2104 C C . GLY A 1 265 ? -3.207 -18.545 2.342 1.00 87.44 265 GLY A C 1
ATOM 2105 O O . GLY A 1 265 ? -4.157 -18.290 3.079 1.00 87.44 265 GLY A O 1
ATOM 2106 N N . LEU A 1 266 ? -2.945 -17.854 1.229 1.00 88.81 266 LEU A N 1
ATOM 2107 C CA . LEU A 1 266 ? -3.677 -16.646 0.838 1.00 88.81 266 LEU A CA 1
ATOM 2108 C C . LEU A 1 266 ? -5.182 -16.867 0.673 1.00 88.81 266 LEU A C 1
ATOM 2110 O O . LEU A 1 266 ? -5.955 -15.953 0.941 1.00 88.81 266 LEU A O 1
ATOM 2114 N N . TYR A 1 267 ? -5.606 -18.057 0.234 1.00 91.38 267 TYR A N 1
ATOM 2115 C CA . TYR A 1 267 ? -7.029 -18.367 0.115 1.00 91.38 267 TYR A CA 1
ATOM 2116 C C . TYR A 1 267 ? -7.691 -18.334 1.494 1.00 91.38 267 TYR A C 1
ATOM 2118 O O . TYR A 1 267 ? -8.678 -17.629 1.689 1.00 91.38 267 TYR A O 1
ATOM 2126 N N . GLY A 1 268 ? -7.095 -19.031 2.463 1.00 91.12 268 GLY A N 1
ATOM 2127 C CA . GLY A 1 268 ? -7.589 -19.059 3.835 1.00 91.12 268 GLY A CA 1
ATOM 2128 C C . GLY A 1 268 ? -7.535 -17.687 4.511 1.00 91.12 268 GLY A C 1
ATOM 2129 O O . GLY A 1 268 ? -8.480 -17.317 5.197 1.00 91.12 268 GLY A O 1
ATOM 2130 N N . ASP A 1 269 ? -6.494 -16.882 4.263 1.00 91.69 269 ASP A N 1
ATOM 2131 C CA . ASP A 1 269 ? -6.428 -15.503 4.774 1.00 91.69 269 ASP A CA 1
ATOM 2132 C C . ASP A 1 269 ? -7.620 -14.671 4.267 1.00 91.69 269 ASP A C 1
ATOM 2134 O O . ASP A 1 269 ? -8.232 -13.902 5.010 1.00 91.69 269 ASP A O 1
ATOM 2138 N N . ASN A 1 270 ? -7.983 -14.870 2.996 1.00 93.06 270 ASN A N 1
ATOM 2139 C CA . ASN A 1 270 ? -9.124 -14.221 2.366 1.00 93.06 270 ASN A CA 1
ATOM 2140 C C . ASN A 1 270 ? -10.462 -14.680 2.968 1.00 93.06 270 ASN A C 1
ATOM 2142 O O . ASN A 1 270 ? -11.344 -13.854 3.211 1.00 93.06 270 ASN A O 1
ATOM 2146 N N . VAL A 1 271 ? -10.604 -15.981 3.243 1.00 94.38 271 VAL A N 1
ATOM 2147 C CA . VAL A 1 271 ? -11.776 -16.546 3.931 1.00 94.38 271 VAL A CA 1
ATOM 2148 C C . VAL A 1 271 ? -11.906 -15.970 5.345 1.00 94.38 271 VAL A C 1
ATOM 2150 O O . VAL A 1 271 ? -12.991 -15.535 5.728 1.00 94.38 271 VAL A O 1
ATOM 2153 N N . GLU A 1 272 ? -10.813 -15.912 6.110 1.00 94.38 272 GLU A N 1
ATOM 2154 C CA . GLU A 1 272 ? -10.805 -15.389 7.484 1.00 94.38 272 GLU A CA 1
ATOM 2155 C C . GLU A 1 272 ? -11.115 -13.880 7.537 1.00 94.38 272 GLU A C 1
ATOM 2157 O O . GLU A 1 272 ? -11.802 -13.412 8.450 1.00 94.38 272 GLU A O 1
ATOM 2162 N N . GLU A 1 273 ? -10.666 -13.104 6.544 1.00 95.31 273 GLU A N 1
ATOM 2163 C CA . GLU A 1 273 ? -11.035 -11.692 6.409 1.00 95.31 273 GLU A CA 1
ATOM 2164 C C . GLU A 1 273 ? -12.526 -11.507 6.104 1.00 95.31 273 GLU A C 1
ATOM 2166 O O . GLU A 1 273 ? -13.183 -10.671 6.732 1.00 95.31 273 GLU A O 1
ATOM 2171 N N . MET A 1 274 ? -13.072 -12.303 5.179 1.00 96.44 274 MET A N 1
ATOM 2172 C CA . MET A 1 274 ? -14.499 -12.302 4.858 1.00 96.44 274 MET A CA 1
ATOM 2173 C C . MET A 1 274 ? -15.338 -12.673 6.087 1.00 96.44 274 MET A C 1
ATOM 2175 O O . MET A 1 274 ? -16.301 -11.971 6.399 1.00 96.44 274 MET A O 1
ATOM 2179 N N . ASP A 1 275 ? -14.957 -13.724 6.819 1.00 97.12 275 ASP A N 1
ATOM 2180 C CA . ASP A 1 275 ? -15.623 -14.120 8.064 1.00 97.12 275 ASP A CA 1
ATOM 2181 C C . ASP A 1 275 ? -15.624 -12.977 9.087 1.00 97.12 275 ASP A C 1
ATOM 2183 O O . ASP A 1 275 ? -16.657 -12.653 9.678 1.00 97.12 275 ASP A O 1
ATOM 2187 N N . TRP A 1 276 ? -14.495 -12.287 9.250 1.00 96.88 276 TRP A N 1
ATOM 2188 C CA . TRP A 1 276 ? -14.424 -11.124 10.128 1.00 96.88 276 TRP A CA 1
ATOM 2189 C C . TRP A 1 276 ? -15.347 -9.981 9.678 1.00 96.88 276 TRP A C 1
ATOM 2191 O O . TRP A 1 276 ? -15.988 -9.349 10.526 1.00 96.88 276 TRP A O 1
ATOM 2201 N N . MET A 1 277 ? -15.445 -9.710 8.372 1.00 97.81 277 MET A N 1
ATOM 2202 C CA . MET A 1 277 ? -16.378 -8.709 7.840 1.00 97.81 277 MET A CA 1
ATOM 2203 C C . MET A 1 277 ? -17.834 -9.105 8.112 1.00 97.81 277 MET A C 1
ATOM 2205 O O . MET A 1 277 ? -18.614 -8.258 8.554 1.00 97.81 277 MET A O 1
ATOM 2209 N N . VAL A 1 278 ? -18.190 -10.382 7.922 1.00 98.00 278 VAL A N 1
ATOM 2210 C CA . VAL A 1 278 ? -19.507 -10.931 8.292 1.00 98.00 278 VAL A CA 1
ATOM 2211 C C . VAL A 1 278 ? -19.769 -10.700 9.779 1.00 98.00 278 VAL A C 1
ATOM 2213 O O . VAL A 1 278 ? -20.812 -10.155 10.138 1.00 98.00 278 VAL A O 1
ATOM 2216 N N . GLY A 1 279 ? -18.796 -11.001 10.643 1.00 97.56 279 GLY A N 1
ATOM 2217 C CA . GLY A 1 279 ? -18.865 -10.720 12.076 1.00 97.56 279 GLY A CA 1
ATOM 2218 C C . GLY A 1 279 ? -19.199 -9.264 12.378 1.00 97.56 279 GLY A C 1
ATOM 2219 O O . GLY A 1 279 ? -20.125 -8.990 13.134 1.00 97.56 279 GLY A O 1
ATOM 2220 N N . LYS A 1 280 ? -18.522 -8.316 11.721 1.00 98.12 280 LYS A N 1
ATOM 2221 C CA . LYS A 1 280 ? -18.762 -6.877 11.917 1.00 98.12 280 LYS A CA 1
ATOM 2222 C C . LYS A 1 280 ? -20.128 -6.401 11.431 1.00 98.12 280 LYS A C 1
ATOM 2224 O O . LYS A 1 280 ? -20.700 -5.504 12.050 1.00 98.12 280 LYS A O 1
ATOM 2229 N N . ILE A 1 281 ? -20.655 -6.992 10.363 1.00 98.12 281 ILE A N 1
ATOM 2230 C CA . ILE A 1 281 ? -22.011 -6.708 9.880 1.00 98.12 281 ILE A CA 1
ATOM 2231 C C . ILE A 1 281 ? -23.041 -7.224 10.893 1.00 98.12 281 ILE A C 1
ATOM 2233 O O . ILE A 1 281 ? -23.923 -6.468 11.302 1.00 98.12 281 ILE A O 1
ATOM 2237 N N . LEU A 1 282 ? -22.886 -8.467 11.361 1.00 96.62 282 LEU A N 1
ATOM 2238 C CA . LEU A 1 282 ? -23.748 -9.060 12.387 1.00 96.62 282 LEU A CA 1
ATOM 2239 C C . LEU A 1 282 ? -23.699 -8.268 13.702 1.00 96.62 282 LEU A C 1
ATOM 2241 O O . LEU A 1 282 ? -24.742 -7.944 14.259 1.00 96.62 282 LEU A O 1
ATOM 2245 N N . ASP A 1 283 ? -22.507 -7.878 14.158 1.00 97.38 283 ASP A N 1
ATOM 2246 C CA . ASP A 1 283 ? -22.332 -7.063 15.365 1.00 97.38 283 ASP A CA 1
ATOM 2247 C C . ASP A 1 283 ? -23.023 -5.693 15.224 1.00 97.38 283 ASP A C 1
ATOM 2249 O O . ASP A 1 283 ? -23.516 -5.139 16.205 1.00 97.38 283 ASP A O 1
ATOM 2253 N N . SER A 1 284 ? -23.081 -5.128 14.009 1.00 97.69 284 SER A N 1
ATOM 2254 C CA . SER A 1 284 ? -23.808 -3.880 13.754 1.00 97.69 284 SER A CA 1
ATOM 2255 C C . SER A 1 284 ? -25.323 -4.065 13.830 1.00 97.69 284 SER A C 1
ATOM 2257 O O . SER A 1 284 ? -25.997 -3.169 14.333 1.00 97.69 284 SER A O 1
ATOM 2259 N N . LEU A 1 285 ? -25.865 -5.191 13.353 1.00 96.19 285 LEU A N 1
ATOM 2260 C CA . LEU A 1 285 ? -27.287 -5.514 13.524 1.00 96.19 285 LEU A CA 1
ATOM 2261 C C . LEU A 1 285 ? -27.627 -5.672 15.007 1.00 96.19 285 LEU A C 1
ATOM 2263 O O . LEU A 1 285 ? -28.621 -5.120 15.478 1.00 96.19 285 LEU A O 1
ATOM 2267 N N . ASP A 1 286 ? -26.774 -6.376 15.749 1.00 94.00 286 ASP A N 1
ATOM 2268 C CA . ASP A 1 286 ? -26.944 -6.596 17.181 1.00 94.00 286 ASP A CA 1
ATOM 2269 C C . ASP A 1 286 ? -26.879 -5.259 17.952 1.00 94.00 286 ASP A C 1
ATOM 2271 O O . ASP A 1 286 ? -27.759 -4.967 18.762 1.00 94.00 286 ASP A O 1
ATOM 2275 N N . LYS A 1 287 ? -25.901 -4.394 17.642 1.00 96.56 287 LYS A N 1
ATOM 2276 C CA . LYS A 1 287 ? -25.727 -3.078 18.283 1.00 96.56 287 LYS A CA 1
ATOM 2277 C C . LYS A 1 287 ? -26.894 -2.117 18.042 1.00 96.56 287 LYS A C 1
ATOM 2279 O O . LYS A 1 287 ? -27.231 -1.346 18.935 1.00 96.56 287 LYS A O 1
ATOM 2284 N N . GLU A 1 288 ? -27.488 -2.137 16.851 1.00 97.00 288 GLU A N 1
ATOM 2285 C CA . GLU A 1 288 ? -28.637 -1.282 16.523 1.00 97.00 288 GLU A CA 1
ATOM 2286 C C . GLU A 1 288 ? -29.983 -1.916 16.935 1.00 97.00 288 GLU A C 1
ATOM 2288 O O . GLU A 1 288 ? -31.035 -1.364 16.624 1.00 97.00 288 GLU A O 1
ATOM 2293 N N . GLY A 1 289 ? -29.976 -3.057 17.641 1.00 95.25 289 GLY A N 1
ATOM 2294 C CA . GLY A 1 289 ? -31.190 -3.717 18.140 1.00 95.25 289 GLY A CA 1
ATOM 2295 C C . GLY A 1 289 ? -32.000 -4.460 17.069 1.00 95.25 289 GLY A C 1
ATOM 2296 O O . GLY A 1 289 ? -33.161 -4.797 17.289 1.00 95.25 289 GLY A O 1
ATOM 2297 N N . LEU A 1 290 ? -31.399 -4.739 15.910 1.00 96.25 290 LEU A N 1
ATOM 2298 C CA . LEU A 1 290 ? -32.059 -5.334 14.743 1.00 96.25 290 LEU A CA 1
ATOM 2299 C C . LEU A 1 290 ? -31.967 -6.865 14.702 1.00 96.25 290 LEU A C 1
ATOM 2301 O O . LEU A 1 290 ? -32.641 -7.492 13.885 1.00 96.25 290 LEU A O 1
ATOM 2305 N N . LYS A 1 291 ? -31.175 -7.478 15.593 1.00 94.06 291 LYS A N 1
ATOM 2306 C CA . LYS A 1 291 ? -30.907 -8.928 15.646 1.00 94.06 291 LYS A CA 1
ATOM 2307 C C . LYS A 1 291 ? -32.157 -9.797 15.454 1.00 94.06 291 LYS A C 1
ATOM 2309 O O . LYS A 1 291 ? -32.167 -10.653 14.579 1.00 94.06 291 LYS A O 1
ATOM 2314 N N . ASN A 1 292 ? -33.209 -9.565 16.239 1.00 93.19 292 ASN A N 1
ATOM 2315 C CA . ASN A 1 292 ? -34.418 -10.406 16.243 1.00 93.19 292 ASN A CA 1
ATOM 2316 C C . ASN A 1 292 ? -35.385 -10.098 15.082 1.00 93.19 292 ASN A C 1
ATOM 2318 O O . ASN A 1 292 ? -36.316 -10.855 14.827 1.00 93.19 292 ASN A O 1
ATOM 2322 N N . HIS A 1 293 ? -35.164 -8.999 14.360 1.00 93.50 293 HIS A N 1
ATOM 2323 C CA . HIS A 1 293 ? -36.030 -8.524 13.276 1.00 93.50 293 HIS A CA 1
ATOM 2324 C C . HIS A 1 293 ? -35.351 -8.606 11.903 1.00 93.50 293 HIS A C 1
ATOM 2326 O O . HIS A 1 293 ? -35.843 -8.025 10.941 1.00 93.50 293 HIS A O 1
ATOM 2332 N N . THR A 1 294 ? -34.221 -9.313 11.803 1.00 96.81 294 THR A N 1
ATOM 2333 C CA . THR A 1 294 ? -33.449 -9.412 10.560 1.00 96.81 294 THR A CA 1
ATOM 2334 C C . THR A 1 294 ? -33.301 -10.864 10.126 1.00 96.81 294 THR A C 1
ATOM 2336 O O . THR A 1 294 ? -32.657 -11.663 10.806 1.00 96.81 294 THR A O 1
ATOM 2339 N N . PHE A 1 295 ? -33.842 -11.185 8.951 1.00 97.50 295 PHE A N 1
ATOM 2340 C CA . PHE A 1 295 ? -33.559 -12.431 8.243 1.00 97.50 295 PHE A CA 1
ATOM 2341 C C . PHE A 1 295 ? -32.192 -12.328 7.559 1.00 97.50 295 PHE A C 1
ATOM 2343 O O . PHE A 1 295 ? -32.016 -11.556 6.617 1.00 97.50 295 PHE A O 1
ATOM 2350 N N . THR A 1 296 ? -31.208 -13.081 8.049 1.00 97.69 296 THR A N 1
ATOM 2351 C CA . THR A 1 296 ? -29.848 -13.096 7.495 1.00 97.69 296 THR A CA 1
ATOM 2352 C C . THR A 1 296 ? -29.598 -14.388 6.731 1.00 97.69 296 THR A C 1
ATOM 2354 O O . THR A 1 296 ? -29.932 -15.463 7.225 1.00 97.69 296 THR A O 1
ATOM 2357 N N . TYR A 1 297 ? -28.965 -14.285 5.564 1.00 98.00 297 TYR A N 1
ATOM 2358 C CA . TYR A 1 297 ? -28.604 -15.406 4.703 1.00 98.00 297 TYR A CA 1
ATOM 2359 C C . TYR A 1 297 ? -27.141 -15.288 4.254 1.00 98.00 297 TYR A C 1
ATOM 2361 O O . TYR A 1 297 ? -26.690 -14.203 3.886 1.00 98.00 297 TYR A O 1
ATOM 2369 N N . PHE A 1 298 ? -26.407 -16.401 4.289 1.00 98.31 298 PHE A N 1
ATOM 2370 C CA . PHE A 1 298 ? -25.028 -16.513 3.820 1.00 98.31 298 PHE A CA 1
ATOM 2371 C C . PHE A 1 298 ? -24.875 -17.701 2.864 1.00 98.31 298 PHE A C 1
ATOM 2373 O O . PHE A 1 298 ? -25.288 -18.819 3.186 1.00 98.31 298 PHE A O 1
ATOM 2380 N N . ALA A 1 299 ? -24.240 -17.455 1.716 1.00 97.69 299 ALA A N 1
ATOM 2381 C CA . ALA A 1 299 ? -23.916 -18.468 0.719 1.00 97.69 299 ALA A CA 1
ATOM 2382 C C . ALA A 1 299 ? -22.767 -18.041 -0.206 1.00 97.69 299 ALA A C 1
ATOM 2384 O O . ALA A 1 299 ? -22.323 -16.893 -0.181 1.00 97.69 299 ALA A O 1
ATOM 2385 N N . SER A 1 300 ? -22.320 -18.978 -1.046 1.00 97.38 300 SER A N 1
ATOM 2386 C CA . SER A 1 300 ? -21.415 -18.728 -2.177 1.00 97.38 300 SER A CA 1
ATOM 2387 C C . SER A 1 300 ? -22.191 -18.755 -3.497 1.00 97.38 300 SER A C 1
ATOM 2389 O O . SER A 1 300 ? -23.193 -19.460 -3.604 1.00 97.38 300 SER A O 1
ATOM 2391 N N . ASP A 1 301 ? -21.728 -18.030 -4.521 1.00 95.25 301 ASP A N 1
ATOM 2392 C CA . ASP A 1 301 ? -22.355 -18.056 -5.849 1.00 95.25 301 ASP A CA 1
ATOM 2393 C C . ASP A 1 301 ? -22.109 -19.381 -6.588 1.00 95.25 301 ASP A C 1
ATOM 2395 O O . ASP A 1 301 ? -22.951 -19.806 -7.369 1.00 95.25 301 ASP A O 1
ATOM 2399 N N . HIS A 1 302 ? -20.999 -20.068 -6.341 1.00 95.94 302 HIS A N 1
ATOM 2400 C CA . HIS A 1 302 ? -20.739 -21.431 -6.818 1.00 95.94 302 HIS A CA 1
ATOM 2401 C C . HIS A 1 302 ? -19.641 -22.103 -5.978 1.00 95.94 302 HIS A C 1
ATOM 2403 O O . HIS A 1 302 ? -19.139 -21.526 -5.009 1.00 95.94 302 HIS A O 1
ATOM 2409 N N . GLY A 1 303 ? -19.249 -23.325 -6.352 1.00 93.81 303 GLY A N 1
ATOM 2410 C CA . GLY A 1 303 ? -18.176 -24.062 -5.685 1.00 93.81 303 GLY A CA 1
ATOM 2411 C C . GLY A 1 303 ? -16.765 -23.493 -5.901 1.00 93.81 303 GLY A C 1
ATOM 2412 O O . GLY A 1 303 ? -16.536 -22.630 -6.757 1.00 93.81 303 GLY A O 1
ATOM 2413 N N . GLY A 1 304 ? -15.800 -23.992 -5.125 1.00 92.75 304 GLY A N 1
ATOM 2414 C CA . GLY A 1 304 ? -14.399 -23.564 -5.121 1.00 92.75 304 GLY A CA 1
ATOM 2415 C C . GLY A 1 304 ? -13.649 -23.864 -6.426 1.00 92.75 304 GLY A C 1
ATOM 2416 O O . GLY A 1 304 ? -13.946 -24.828 -7.137 1.00 92.75 304 GLY A O 1
ATOM 2417 N N . HIS A 1 305 ? -12.667 -23.021 -6.762 1.00 93.19 305 HIS A N 1
ATOM 2418 C CA . HIS A 1 305 ? -11.907 -23.088 -8.019 1.00 93.19 305 HIS A CA 1
ATOM 2419 C C . HIS A 1 305 ? -10.681 -24.005 -7.910 1.00 93.19 305 HIS A C 1
ATOM 2421 O O . HIS A 1 305 ? -9.563 -23.537 -7.722 1.00 93.19 305 HIS A O 1
ATOM 2427 N N . LEU A 1 306 ? -10.878 -25.315 -8.062 1.00 92.12 306 LEU A N 1
ATOM 2428 C CA . LEU A 1 306 ? -9.819 -26.316 -7.874 1.00 92.12 306 LEU A CA 1
ATOM 2429 C C . LEU A 1 306 ? -8.572 -26.074 -8.743 1.00 92.12 306 LEU A C 1
ATOM 2431 O O . LEU A 1 306 ? -7.453 -26.292 -8.283 1.00 92.12 306 LEU A O 1
ATOM 2435 N N . GLU A 1 307 ? -8.751 -25.611 -9.982 1.00 90.19 307 GLU A N 1
ATOM 2436 C CA . GLU A 1 307 ? -7.679 -25.392 -10.957 1.00 90.19 307 GLU A CA 1
ATOM 2437 C C . GLU A 1 307 ? -6.795 -24.163 -10.681 1.00 90.19 307 GLU A C 1
ATOM 2439 O O . GLU A 1 307 ? -5.748 -24.027 -11.320 1.00 90.19 307 GLU A O 1
ATOM 2444 N N . ALA A 1 308 ? -7.184 -23.267 -9.768 1.00 88.38 308 ALA A N 1
ATOM 2445 C CA . ALA A 1 308 ? -6.439 -22.042 -9.480 1.00 88.38 308 ALA A CA 1
ATOM 2446 C C . ALA A 1 308 ? -5.178 -22.334 -8.645 1.00 88.38 308 ALA A C 1
ATOM 2448 O O . ALA A 1 308 ? -5.254 -22.612 -7.445 1.00 88.38 308 ALA A O 1
ATOM 2449 N N . ARG A 1 309 ? -4.001 -22.257 -9.283 1.00 83.50 309 ARG A N 1
ATOM 2450 C CA . ARG A 1 309 ? -2.686 -22.520 -8.672 1.00 83.50 309 ARG A CA 1
ATOM 2451 C C . ARG A 1 309 ? -1.632 -21.530 -9.166 1.00 83.50 309 ARG A C 1
ATOM 2453 O O . ARG A 1 309 ? -1.706 -21.072 -10.303 1.00 83.50 309 ARG A O 1
ATOM 2460 N N . ASP A 1 310 ? -0.642 -21.251 -8.326 1.00 75.19 310 ASP A N 1
ATOM 2461 C CA . ASP A 1 310 ? 0.541 -20.439 -8.647 1.00 75.19 310 ASP A CA 1
ATOM 2462 C C . ASP A 1 310 ? 1.796 -21.211 -8.217 1.00 75.19 310 ASP A C 1
ATOM 2464 O O . ASP A 1 310 ? 2.100 -21.344 -7.030 1.00 75.19 310 ASP A O 1
ATOM 2468 N N . GLY A 1 311 ? 2.460 -21.850 -9.185 1.00 75.69 311 GLY A N 1
ATOM 2469 C CA . GLY A 1 311 ? 3.498 -22.844 -8.911 1.00 75.69 311 GLY A CA 1
ATOM 2470 C C . GLY A 1 311 ? 2.963 -24.013 -8.072 1.00 75.69 311 GLY A C 1
ATOM 2471 O O . GLY A 1 311 ? 2.037 -24.719 -8.476 1.00 75.69 311 GLY A O 1
ATOM 2472 N N . SER A 1 312 ? 3.550 -24.228 -6.894 1.00 68.94 312 SER A N 1
ATOM 2473 C CA . SER A 1 312 ? 3.084 -25.230 -5.927 1.00 68.94 312 SER A CA 1
ATOM 2474 C C . SER A 1 312 ? 1.940 -24.734 -5.032 1.00 68.94 312 SER A C 1
ATOM 2476 O O . SER A 1 312 ? 1.268 -25.568 -4.420 1.00 68.94 312 SER A O 1
ATOM 2478 N N . ALA A 1 313 ? 1.681 -23.422 -4.975 1.00 74.38 313 ALA A N 1
ATOM 2479 C CA . ALA A 1 313 ? 0.681 -22.825 -4.095 1.00 74.38 313 ALA A CA 1
ATOM 2480 C C . ALA A 1 313 ? -0.747 -23.011 -4.635 1.00 74.38 313 ALA A C 1
ATOM 2482 O O . ALA A 1 313 ? -1.026 -22.764 -5.811 1.00 74.38 313 ALA A O 1
ATOM 2483 N N . GLN A 1 314 ? -1.662 -23.437 -3.761 1.00 84.88 314 GLN A N 1
ATOM 2484 C CA . GLN A 1 314 ? -3.095 -23.529 -4.045 1.00 84.88 314 GLN A CA 1
ATOM 2485 C C . GLN A 1 314 ? -3.745 -22.152 -3.833 1.00 84.88 314 GLN A C 1
ATOM 2487 O O . GLN A 1 314 ? -3.612 -21.577 -2.756 1.00 84.88 314 GLN A O 1
ATOM 2492 N N . LEU A 1 315 ? -4.424 -21.620 -4.857 1.00 87.06 315 LEU A N 1
ATOM 2493 C CA . LEU A 1 315 ? -5.104 -20.315 -4.811 1.00 87.06 315 LEU A CA 1
ATOM 2494 C C . LEU A 1 315 ? -6.636 -20.425 -4.828 1.00 87.06 315 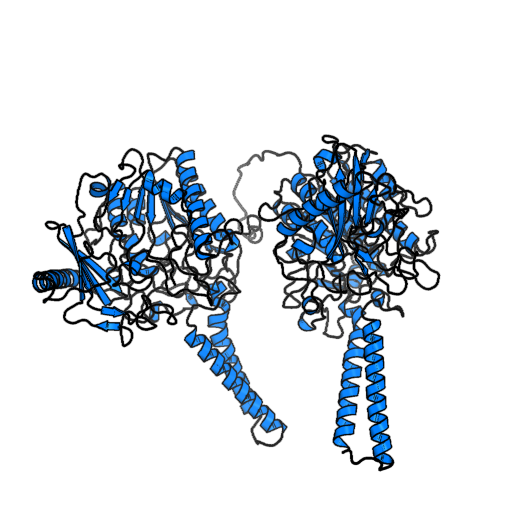LEU A C 1
ATOM 2496 O O . LEU A 1 315 ? -7.325 -19.420 -4.701 1.00 87.06 315 LEU A O 1
ATOM 2500 N N . GLY A 1 316 ? -7.194 -21.613 -5.036 1.00 86.25 316 GLY A N 1
ATOM 2501 C CA . GLY A 1 316 ? -8.638 -21.822 -5.017 1.00 86.25 316 GLY A CA 1
ATOM 2502 C C . GLY A 1 316 ? -9.105 -22.667 -3.844 1.00 86.25 316 GLY A C 1
ATOM 2503 O O . GLY A 1 316 ? -8.323 -23.411 -3.254 1.00 86.25 316 GLY A O 1
ATOM 2504 N N . GLY A 1 317 ? -10.401 -22.575 -3.554 1.00 86.38 317 GLY A N 1
ATOM 2505 C CA . GLY A 1 317 ? -11.028 -23.263 -2.431 1.00 86.38 317 GLY A CA 1
ATOM 2506 C C . GLY A 1 317 ? -11.132 -24.774 -2.570 1.00 86.38 317 GLY A C 1
ATOM 2507 O O . GLY A 1 317 ? -10.975 -25.338 -3.653 1.00 86.38 317 GLY A O 1
ATOM 2508 N N . TRP A 1 318 ? -11.449 -25.415 -1.447 1.00 86.75 318 TRP A N 1
ATOM 2509 C CA . TRP A 1 318 ? -11.665 -26.853 -1.338 1.00 86.75 318 TRP A CA 1
ATOM 2510 C C . TRP A 1 318 ? -13.148 -27.169 -1.115 1.00 86.75 318 TRP A C 1
ATOM 2512 O O . TRP A 1 318 ? -13.803 -26.531 -0.296 1.00 86.75 318 TRP A O 1
ATOM 2522 N N . ASN A 1 319 ? -13.660 -28.182 -1.818 1.00 92.00 319 ASN A N 1
ATOM 2523 C CA . ASN A 1 319 ? -15.081 -28.552 -1.816 1.00 92.00 319 ASN A CA 1
ATOM 2524 C C . ASN A 1 319 ? -15.372 -29.808 -0.979 1.00 92.00 319 ASN A C 1
ATOM 2526 O O . ASN A 1 319 ? -16.354 -30.502 -1.217 1.00 92.00 319 ASN A O 1
ATOM 2530 N N . GLY A 1 320 ? -14.531 -30.146 -0.003 1.00 89.44 320 GLY A N 1
ATOM 2531 C CA . GLY A 1 320 ? -14.790 -31.302 0.851 1.00 89.44 320 GLY A CA 1
ATOM 2532 C C . GLY A 1 320 ? -14.677 -32.640 0.115 1.00 89.44 320 GLY A C 1
ATOM 2533 O O . GLY A 1 320 ? -13.762 -32.867 -0.677 1.00 89.44 320 GLY A O 1
ATOM 2534 N N . ILE A 1 321 ? -15.636 -33.525 0.396 1.00 92.75 321 ILE A N 1
ATOM 2535 C CA . ILE A 1 321 ? -15.802 -34.829 -0.265 1.00 92.75 321 ILE A CA 1
ATOM 2536 C C . ILE A 1 321 ? -16.396 -34.714 -1.676 1.00 92.75 321 ILE A C 1
ATOM 2538 O O . ILE A 1 321 ? -16.456 -35.708 -2.395 1.00 92.75 321 ILE A O 1
ATOM 2542 N N . TYR A 1 322 ? -16.880 -33.530 -2.059 1.00 95.06 322 TYR A N 1
ATOM 2543 C CA . TYR A 1 322 ? -17.628 -33.339 -3.292 1.00 95.06 322 TYR A CA 1
ATOM 2544 C C . TYR A 1 322 ? -16.685 -33.242 -4.491 1.00 95.06 322 TYR A C 1
ATOM 2546 O O . TYR A 1 322 ? -15.721 -32.473 -4.501 1.00 95.06 322 TYR A O 1
ATOM 2554 N N . LYS A 1 323 ? -16.980 -34.022 -5.530 1.00 94.19 323 LYS A N 1
ATOM 2555 C CA . LYS A 1 323 ? -16.199 -34.068 -6.766 1.00 94.19 323 LYS A CA 1
ATOM 2556 C C . LYS A 1 323 ? -16.378 -32.792 -7.587 1.00 94.19 323 LYS A C 1
ATOM 2558 O O . LYS A 1 323 ? -17.478 -32.263 -7.682 1.00 94.19 323 LYS A O 1
ATOM 2563 N N . GLY A 1 324 ? -15.311 -32.325 -8.229 1.00 93.94 324 GLY A N 1
ATOM 2564 C CA . GLY A 1 324 ? -15.344 -31.156 -9.111 1.00 93.94 324 GLY A CA 1
ATOM 2565 C C . GLY A 1 324 ? -15.344 -29.796 -8.400 1.00 93.94 324 GLY A C 1
ATOM 2566 O O . GLY A 1 324 ? -15.191 -29.692 -7.183 1.00 93.94 324 GLY A O 1
ATOM 2567 N N . GLY A 1 325 ? -15.464 -28.727 -9.189 1.00 95.00 325 GLY A N 1
ATOM 2568 C CA . GLY A 1 325 ? -15.322 -27.341 -8.742 1.00 95.00 325 GLY A CA 1
ATOM 2569 C C . GLY A 1 325 ? -15.899 -26.321 -9.722 1.00 95.00 325 GLY A C 1
ATOM 2570 O O . GLY A 1 325 ? -16.655 -26.665 -10.635 1.00 95.00 325 GLY A O 1
ATOM 2571 N N . LYS A 1 326 ? -15.533 -25.048 -9.535 1.00 94.88 326 LYS A N 1
ATOM 2572 C CA . LYS A 1 326 ? -15.931 -23.921 -10.395 1.00 94.88 326 LYS A CA 1
ATOM 2573 C C . LYS A 1 326 ? -15.845 -24.278 -11.884 1.00 94.88 326 LYS A C 1
ATOM 2575 O O . LYS A 1 326 ? -14.839 -24.774 -12.378 1.00 94.88 326 LYS A O 1
ATOM 2580 N N . GLY A 1 327 ? -16.907 -23.972 -12.621 1.00 92.56 327 GLY A N 1
ATOM 2581 C CA . GLY A 1 327 ? -17.039 -24.245 -14.050 1.00 92.56 327 GLY A CA 1
ATOM 2582 C C . GLY A 1 327 ? -17.536 -25.643 -14.422 1.00 92.56 327 GLY A C 1
ATOM 2583 O O . GLY A 1 327 ? -17.750 -25.872 -15.614 1.00 92.56 327 GLY A O 1
ATOM 2584 N N . MET A 1 328 ? -17.760 -26.540 -13.455 1.00 94.25 328 MET A N 1
ATOM 2585 C CA . MET A 1 328 ? -18.232 -27.912 -13.674 1.00 94.25 328 MET A CA 1
ATOM 2586 C C . MET A 1 328 ? -19.691 -28.071 -13.227 1.00 94.25 328 MET A C 1
ATOM 2588 O O . MET A 1 328 ? -19.964 -28.435 -12.089 1.00 94.25 328 MET A O 1
ATOM 2592 N N . GLY A 1 329 ? -20.642 -27.795 -14.122 1.00 88.00 329 GLY A N 1
ATOM 2593 C CA . GLY A 1 329 ? -22.071 -27.755 -13.772 1.00 88.00 329 GLY A CA 1
ATOM 2594 C C . GLY A 1 329 ? -22.653 -29.111 -13.376 1.00 88.00 329 GLY A C 1
ATOM 2595 O O . GLY A 1 329 ? -23.597 -29.160 -12.603 1.00 88.00 329 GLY A O 1
ATOM 2596 N N . GLY A 1 330 ? -22.078 -30.208 -13.876 1.00 92.06 330 GLY A N 1
ATOM 2597 C CA . GLY A 1 330 ? -22.544 -31.555 -13.559 1.00 92.06 330 GLY A CA 1
ATOM 2598 C C . GLY A 1 330 ? -22.184 -32.031 -12.152 1.00 92.06 330 GLY A C 1
ATOM 2599 O O . GLY A 1 330 ? -22.978 -32.738 -11.553 1.00 92.06 330 GLY A O 1
ATOM 2600 N N . TRP A 1 331 ? -21.031 -31.662 -11.587 1.00 96.69 331 TRP A N 1
ATOM 2601 C CA . TRP A 1 331 ? -20.500 -32.285 -10.361 1.00 96.69 331 TRP A CA 1
ATOM 2602 C C . TRP A 1 331 ? -20.841 -31.503 -9.082 1.00 96.69 331 TRP A C 1
ATOM 2604 O O . TRP A 1 331 ? -20.874 -30.273 -9.107 1.00 96.69 331 TRP A O 1
ATOM 2614 N N . GLU A 1 332 ? -21.056 -32.199 -7.956 1.00 96.88 332 GLU A N 1
ATOM 2615 C CA . GLU A 1 332 ? -21.468 -31.600 -6.674 1.00 96.88 332 GLU A CA 1
ATOM 2616 C C . GLU A 1 332 ? -20.544 -30.468 -6.222 1.00 96.88 332 GLU A C 1
ATOM 2618 O O . GLU A 1 332 ? -21.025 -29.420 -5.817 1.00 96.88 332 GLU A O 1
ATOM 2623 N N . GLY A 1 333 ? -19.228 -30.614 -6.346 1.00 95.69 333 GLY A N 1
ATOM 2624 C CA . GLY A 1 333 ? -18.273 -29.591 -5.925 1.00 95.69 333 GLY A CA 1
ATOM 2625 C C . GLY A 1 333 ? -18.305 -28.318 -6.776 1.00 95.69 333 GLY A C 1
ATOM 2626 O O . GLY A 1 333 ? -17.748 -27.308 -6.362 1.00 95.69 333 GLY A O 1
ATOM 2627 N N . GLY A 1 334 ? -18.956 -28.323 -7.945 1.00 94.06 334 GLY A N 1
ATOM 2628 C CA . GLY A 1 334 ? -19.170 -27.122 -8.758 1.00 94.06 334 GLY A CA 1
ATOM 2629 C C . GLY A 1 334 ? -20.448 -26.352 -8.423 1.00 94.06 334 GLY A C 1
ATOM 2630 O O . GLY A 1 334 ? -20.491 -25.135 -8.625 1.00 94.06 334 GLY A O 1
ATOM 2631 N N . ILE A 1 335 ? -21.467 -27.042 -7.903 1.00 95.75 335 ILE A N 1
ATOM 2632 C CA . ILE A 1 335 ? -22.818 -26.497 -7.699 1.00 95.75 335 ILE A CA 1
ATOM 2633 C C . ILE A 1 335 ? -23.252 -26.458 -6.233 1.00 95.75 335 ILE A C 1
ATOM 2635 O O . ILE A 1 335 ? -24.044 -25.601 -5.867 1.00 95.75 335 ILE A O 1
ATOM 2639 N N . ARG A 1 336 ? -22.758 -27.346 -5.373 1.00 96.50 336 ARG A N 1
ATOM 2640 C CA . ARG A 1 336 ? -23.081 -27.347 -3.947 1.00 96.50 336 ARG A CA 1
ATOM 2641 C C . ARG A 1 336 ? -22.317 -26.218 -3.266 1.00 96.50 336 ARG A C 1
ATOM 2643 O O . ARG A 1 336 ? -21.107 -26.078 -3.436 1.00 96.50 336 ARG A O 1
ATOM 2650 N N . VAL A 1 337 ? -23.037 -25.406 -2.505 1.00 97.12 337 VAL A N 1
ATOM 2651 C CA . VAL A 1 337 ? -22.527 -24.201 -1.848 1.00 97.12 337 VAL A CA 1
ATOM 2652 C C . VAL A 1 337 ? -22.978 -24.159 -0.388 1.00 97.12 337 VAL A C 1
ATOM 2654 O O . VAL A 1 337 ? -23.958 -24.815 -0.030 1.00 97.12 337 VAL A O 1
ATOM 2657 N N . PRO A 1 338 ? -22.293 -23.398 0.481 1.00 96.56 338 PRO A N 1
ATOM 2658 C CA . PRO A 1 338 ? -22.811 -23.108 1.812 1.00 96.56 338 PRO A CA 1
ATOM 2659 C C . PRO A 1 338 ? -24.193 -22.451 1.718 1.00 96.56 338 PRO A C 1
ATOM 2661 O O . PRO A 1 338 ? -24.404 -21.590 0.867 1.00 96.56 338 PRO A O 1
ATOM 2664 N N . GLY A 1 339 ? -25.117 -22.839 2.594 1.00 97.56 339 GLY A N 1
ATOM 2665 C CA . GLY A 1 339 ? -26.412 -22.182 2.756 1.00 97.56 339 GLY A CA 1
ATOM 2666 C C . GLY A 1 339 ? -26.736 -22.070 4.235 1.00 97.56 339 GLY A C 1
ATOM 2667 O O . GLY A 1 339 ? -26.999 -23.078 4.887 1.00 97.56 339 GLY A O 1
ATOM 2668 N N . VAL A 1 340 ? -26.671 -20.859 4.782 1.00 98.31 340 VAL A N 1
ATOM 2669 C CA . VAL A 1 340 ? -26.850 -20.627 6.218 1.00 98.31 340 VAL A CA 1
ATOM 2670 C C . VAL A 1 340 ? -27.820 -19.476 6.439 1.00 98.31 340 VAL A C 1
ATOM 2672 O O . VAL A 1 340 ? -27.679 -18.420 5.827 1.00 98.31 340 VAL A O 1
ATOM 2675 N N . PHE A 1 341 ? -28.795 -19.674 7.321 1.00 98.00 341 PHE A N 1
ATOM 2676 C CA . PHE A 1 341 ? -29.845 -18.708 7.634 1.00 98.00 341 PHE A CA 1
ATOM 2677 C C . PHE A 1 341 ? -29.865 -18.406 9.125 1.00 98.00 341 PHE A C 1
ATOM 2679 O O . PHE A 1 341 ? -29.704 -19.316 9.926 1.00 98.00 341 PHE A O 1
ATOM 2686 N N . ARG A 1 342 ? -30.131 -17.158 9.515 1.00 96.69 342 ARG A N 1
ATOM 2687 C CA . ARG A 1 342 ? -30.295 -16.740 10.917 1.00 96.69 342 ARG A CA 1
ATOM 2688 C C . ARG A 1 342 ? -31.460 -15.765 11.026 1.00 96.69 342 ARG A C 1
ATOM 2690 O O . ARG A 1 342 ? -31.461 -14.737 10.353 1.00 96.69 342 ARG A O 1
ATOM 2697 N N . TRP A 1 343 ? -32.419 -16.070 11.899 1.00 96.81 343 TRP A N 1
ATOM 2698 C CA . TRP A 1 343 ? -33.487 -15.148 12.299 1.00 96.81 343 TRP A CA 1
ATOM 2699 C C . TRP A 1 343 ? -33.978 -15.506 13.713 1.00 96.81 343 TRP A C 1
ATOM 2701 O O . TRP A 1 343 ? -34.883 -16.331 13.876 1.00 96.81 343 TRP A O 1
ATOM 2711 N N . PRO A 1 344 ? -33.342 -14.944 14.755 1.00 93.62 344 PRO A N 1
ATOM 2712 C CA . PRO A 1 344 ? -33.609 -15.311 16.140 1.00 93.62 344 PRO A CA 1
ATOM 2713 C C . PRO A 1 344 ? -35.073 -15.084 16.526 1.00 93.62 344 PRO A C 1
ATOM 2715 O O . PRO A 1 344 ? -35.637 -14.030 16.244 1.00 93.62 344 PRO A O 1
ATOM 2718 N N . GLY A 1 345 ? -35.682 -16.082 17.170 1.00 87.38 345 GLY A N 1
ATOM 2719 C CA . GLY A 1 345 ? -37.095 -16.062 17.569 1.00 87.38 345 GLY A CA 1
ATOM 2720 C C . GLY A 1 345 ? -38.085 -16.476 16.473 1.00 87.38 345 GLY A C 1
ATOM 2721 O O . GLY A 1 345 ? -39.247 -16.711 16.788 1.00 87.38 345 GLY A O 1
ATOM 2722 N N . VAL A 1 346 ? -37.638 -16.614 15.217 1.00 95.00 346 VAL A N 1
ATOM 2723 C CA . VAL A 1 346 ? -38.470 -17.071 14.087 1.00 95.00 346 VAL A CA 1
ATOM 2724 C C . VAL A 1 346 ? -37.991 -18.412 13.539 1.00 95.00 346 VAL A C 1
ATOM 2726 O O . VAL A 1 346 ? -38.809 -19.289 13.267 1.00 95.00 346 VAL A O 1
ATOM 2729 N N . LEU A 1 347 ? -36.677 -18.573 13.368 1.00 96.19 347 LEU A N 1
ATOM 2730 C CA . LEU A 1 347 ? -36.069 -19.818 12.908 1.00 96.19 347 LEU A CA 1
ATOM 2731 C C . LEU A 1 347 ? -35.505 -20.624 14.089 1.00 96.19 347 LEU A C 1
ATOM 2733 O O . LEU A 1 347 ? -34.938 -20.032 15.013 1.00 96.19 347 LEU A O 1
ATOM 2737 N N . PRO A 1 348 ? -35.624 -21.963 14.064 1.00 94.06 348 PRO A N 1
ATOM 2738 C CA . PRO A 1 348 ? -35.078 -22.825 15.104 1.00 94.06 348 PRO A CA 1
ATOM 2739 C C . PRO A 1 348 ? -33.544 -22.866 15.022 1.00 94.06 348 PRO A C 1
ATOM 2741 O O . PRO A 1 348 ? -32.975 -23.349 14.042 1.00 94.06 348 PRO A O 1
ATOM 2744 N N . ALA A 1 349 ? -32.873 -22.355 16.056 1.00 95.31 349 ALA A N 1
ATOM 2745 C CA . ALA A 1 349 ? -31.413 -22.315 16.131 1.00 95.31 349 ALA A CA 1
ATOM 2746 C C . ALA A 1 349 ? -30.791 -23.722 16.196 1.00 95.31 349 ALA A C 1
ATOM 2748 O O . ALA A 1 349 ? -31.327 -24.616 16.850 1.00 95.31 349 ALA A O 1
ATOM 2749 N N . GLY A 1 350 ? -29.645 -23.902 15.538 1.00 93.94 350 GLY A N 1
ATOM 2750 C CA . GLY A 1 350 ? -28.905 -25.165 15.486 1.00 93.94 350 GLY A CA 1
ATOM 2751 C C . GLY A 1 350 ? -29.511 -26.223 14.557 1.00 93.94 350 GLY A C 1
ATOM 2752 O O . GLY A 1 350 ? -29.092 -27.378 14.603 1.00 93.94 350 GLY A O 1
ATOM 2753 N N . THR A 1 351 ? -30.481 -25.856 13.717 1.00 96.38 351 THR A N 1
ATOM 2754 C CA . THR A 1 351 ? -31.171 -26.807 12.833 1.00 96.38 351 THR A CA 1
ATOM 2755 C C . THR A 1 351 ? -30.327 -27.126 11.606 1.00 96.38 351 THR A C 1
ATOM 2757 O O . THR A 1 351 ? -29.709 -26.243 11.009 1.00 96.38 351 THR A O 1
ATOM 2760 N N . ILE A 1 352 ? -30.329 -28.391 11.194 1.00 97.56 352 ILE A N 1
ATOM 2761 C CA . ILE A 1 352 ? -29.689 -28.857 9.963 1.00 97.56 352 ILE A CA 1
ATOM 2762 C C . ILE A 1 352 ? -30.778 -29.397 9.040 1.00 97.56 352 ILE A C 1
ATOM 2764 O O . ILE A 1 352 ? -31.632 -30.157 9.488 1.00 97.56 352 ILE A O 1
ATOM 2768 N N . ILE A 1 353 ? -30.760 -28.981 7.775 1.00 97.25 353 ILE A N 1
ATOM 2769 C CA . ILE A 1 353 ? -31.701 -29.444 6.750 1.00 97.25 353 ILE A CA 1
ATOM 2770 C C . ILE A 1 353 ? -30.908 -30.061 5.603 1.00 97.25 353 ILE A C 1
ATOM 2772 O O . ILE A 1 353 ? -30.044 -29.409 5.005 1.00 97.25 353 ILE A O 1
ATOM 2776 N N . ASP A 1 354 ? -31.238 -31.312 5.293 1.00 94.44 354 ASP A N 1
ATOM 2777 C CA . ASP A 1 354 ? -30.571 -32.109 4.260 1.00 94.44 354 ASP A CA 1
ATOM 2778 C C . ASP A 1 354 ? -31.326 -32.142 2.925 1.00 94.44 354 ASP A C 1
ATOM 2780 O O . ASP A 1 354 ? -30.839 -32.697 1.940 1.00 94.44 354 ASP A O 1
ATOM 2784 N N . GLU A 1 355 ? -32.487 -31.491 2.876 1.00 95.75 355 GLU A N 1
ATOM 2785 C CA . GLU A 1 355 ? -33.312 -31.382 1.680 1.00 95.75 355 GLU A CA 1
ATOM 2786 C C . GLU A 1 355 ? -32.633 -30.551 0.577 1.00 95.75 355 GLU A C 1
ATOM 2788 O O . GLU A 1 355 ? -31.998 -29.524 0.863 1.00 95.75 355 GLU A O 1
ATOM 2793 N N . PRO A 1 356 ? -32.795 -30.937 -0.703 1.00 96.56 356 PRO A N 1
ATOM 2794 C CA . PRO A 1 356 ? -32.241 -30.188 -1.817 1.00 96.56 356 PRO A CA 1
ATOM 2795 C C . PRO A 1 356 ? -32.933 -28.832 -1.943 1.00 96.56 356 PRO A C 1
ATOM 2797 O O . PRO A 1 356 ? -34.153 -28.733 -2.074 1.00 96.56 356 PRO A O 1
ATOM 2800 N N . THR A 1 357 ? -32.126 -27.780 -1.937 1.00 98.25 357 THR A N 1
ATOM 2801 C CA . THR A 1 357 ? -32.547 -26.381 -2.076 1.00 98.25 357 THR A CA 1
ATOM 2802 C C . THR A 1 357 ? -31.650 -25.678 -3.084 1.00 98.25 357 THR A C 1
ATOM 2804 O O . THR A 1 357 ? -30.556 -26.153 -3.394 1.00 98.25 357 THR A O 1
ATOM 2807 N N . SER A 1 358 ? -32.075 -24.529 -3.595 1.00 98.12 358 SER A N 1
ATOM 2808 C CA . SER A 1 358 ? -31.345 -23.765 -4.601 1.00 98.12 358 SER A CA 1
ATOM 2809 C C . SER A 1 358 ? -31.079 -22.321 -4.180 1.00 98.12 358 SER A C 1
ATOM 2811 O O . SER A 1 358 ? -31.872 -21.716 -3.468 1.00 98.12 358 SER A O 1
ATOM 2813 N N . LEU A 1 359 ? -30.007 -21.714 -4.701 1.00 97.81 359 LEU A N 1
ATOM 2814 C CA . LEU A 1 359 ? -29.817 -20.257 -4.646 1.00 97.81 359 LEU A CA 1
ATOM 2815 C C . LEU A 1 359 ? -31.016 -19.493 -5.240 1.00 97.81 359 LEU A C 1
ATOM 2817 O O . LEU A 1 359 ? -31.320 -18.386 -4.801 1.00 97.81 359 LEU A O 1
ATOM 2821 N N . MET A 1 360 ? -31.710 -20.083 -6.221 1.00 98.44 360 MET A N 1
ATOM 2822 C CA . MET A 1 360 ? -32.911 -19.497 -6.833 1.00 98.44 360 MET A CA 1
ATOM 2823 C C . MET A 1 360 ? -34.057 -19.331 -5.833 1.00 98.44 360 MET A C 1
ATOM 2825 O O . MET A 1 360 ? -34.924 -18.487 -6.033 1.00 98.44 360 MET A O 1
ATOM 2829 N N . ASP A 1 361 ? -34.050 -20.095 -4.743 1.00 98.62 361 ASP A N 1
ATOM 2830 C CA . ASP A 1 361 ? -35.115 -20.118 -3.741 1.00 98.62 361 ASP A CA 1
ATOM 2831 C C . ASP A 1 361 ? -35.144 -18.861 -2.875 1.00 98.62 361 ASP A C 1
ATOM 2833 O O . ASP A 1 361 ? -36.167 -18.517 -2.279 1.00 98.62 361 ASP A O 1
ATOM 2837 N N . ILE A 1 362 ? -34.037 -18.120 -2.836 1.00 98.38 362 ILE A N 1
ATOM 2838 C CA . ILE A 1 362 ? -33.962 -16.851 -2.116 1.00 98.38 362 ILE A CA 1
ATOM 2839 C C . ILE A 1 362 ? -34.897 -15.818 -2.740 1.00 98.38 362 ILE A C 1
ATOM 2841 O O . ILE A 1 362 ? -35.520 -15.051 -2.010 1.00 98.38 362 ILE A O 1
ATOM 2845 N N . TYR A 1 363 ? -35.075 -15.849 -4.063 1.00 98.50 363 TYR A N 1
ATOM 2846 C CA . TYR A 1 363 ? -35.994 -14.959 -4.761 1.00 98.50 363 TYR A CA 1
ATOM 2847 C C . TYR A 1 363 ? -37.433 -15.056 -4.227 1.00 98.50 363 TYR A C 1
ATOM 2849 O O . TYR A 1 363 ? -37.917 -14.071 -3.664 1.00 98.50 363 TYR A O 1
ATOM 2857 N N . PRO A 1 364 ? -38.127 -16.210 -4.313 1.00 98.12 364 PRO A N 1
ATOM 2858 C CA . PRO A 1 364 ? -39.488 -16.309 -3.804 1.00 98.12 364 PRO A CA 1
ATOM 2859 C C . PRO A 1 364 ? -39.573 -16.231 -2.282 1.00 98.12 364 PRO A C 1
ATOM 2861 O O . PRO A 1 364 ? -40.571 -15.736 -1.767 1.00 98.12 364 PRO A O 1
ATOM 2864 N N . THR A 1 365 ? -38.533 -16.656 -1.560 1.00 98.31 365 THR A N 1
ATOM 2865 C CA . THR A 1 365 ? -38.471 -16.535 -0.098 1.00 98.31 365 THR A CA 1
ATOM 2866 C C . THR A 1 365 ? -38.513 -15.070 0.341 1.00 98.31 365 THR A C 1
ATOM 2868 O O . THR A 1 365 ? -39.336 -14.703 1.177 1.00 98.31 365 THR A O 1
ATOM 2871 N N . LEU A 1 366 ? -37.675 -14.207 -0.246 1.00 98.19 366 LEU A N 1
ATOM 2872 C CA . LEU A 1 366 ? -37.649 -12.781 0.093 1.00 98.19 366 LEU A CA 1
ATOM 2873 C C . LEU A 1 366 ? -38.932 -12.069 -0.338 1.00 98.19 366 LEU A C 1
ATOM 2875 O O . LEU A 1 366 ? -39.466 -11.273 0.431 1.00 98.19 366 LEU A O 1
ATOM 2879 N N . VAL A 1 367 ? -39.449 -12.377 -1.531 1.00 97.00 367 VAL A N 1
ATOM 2880 C CA . VAL A 1 367 ? -40.712 -11.801 -2.021 1.00 97.00 367 VAL A CA 1
ATOM 2881 C C . VAL A 1 367 ? -41.862 -12.154 -1.081 1.00 97.00 367 VAL A C 1
ATOM 2883 O O . VAL A 1 367 ? -42.625 -11.271 -0.700 1.00 97.00 367 VAL A O 1
ATOM 2886 N N . HIS A 1 368 ? -41.945 -13.413 -0.644 1.00 96.38 368 HIS A N 1
ATOM 2887 C CA . HIS A 1 368 ? -42.952 -13.857 0.314 1.00 96.38 368 HIS A CA 1
ATOM 2888 C C . HIS A 1 368 ? -42.831 -13.137 1.665 1.00 96.38 368 HIS A C 1
ATOM 2890 O O . HIS A 1 368 ? -43.830 -12.649 2.187 1.00 96.38 368 HIS A O 1
ATOM 2896 N N . LEU A 1 369 ? -41.616 -13.030 2.216 1.00 96.56 369 LEU A N 1
ATOM 2897 C CA . LEU A 1 369 ? -41.378 -12.345 3.493 1.00 96.56 369 LEU A CA 1
ATOM 2898 C C . LEU A 1 369 ? -41.710 -10.849 3.441 1.00 96.56 369 LEU A C 1
ATOM 2900 O O . LEU A 1 369 ? -42.145 -10.291 4.445 1.00 96.56 369 LEU A O 1
ATOM 2904 N N . ALA A 1 370 ? -41.532 -10.216 2.283 1.00 95.44 370 ALA A N 1
ATOM 2905 C CA . ALA A 1 370 ? -41.883 -8.819 2.058 1.00 95.44 370 ALA A CA 1
ATOM 2906 C C . ALA A 1 370 ? -43.377 -8.597 1.751 1.00 95.44 370 ALA A C 1
ATOM 2908 O O . ALA A 1 370 ? -43.787 -7.456 1.563 1.00 95.44 370 ALA A O 1
ATOM 2909 N N . GLY A 1 371 ? -44.187 -9.659 1.661 1.00 92.50 371 GLY A N 1
ATOM 2910 C CA . GLY A 1 371 ? -45.597 -9.567 1.265 1.00 92.50 371 GLY A CA 1
ATOM 2911 C C . GLY A 1 371 ? -45.814 -9.267 -0.224 1.00 92.50 371 GLY A C 1
ATOM 2912 O O . GLY A 1 371 ? -46.903 -8.857 -0.618 1.00 92.50 371 GLY A O 1
ATOM 2913 N N . GLY A 1 372 ? -44.789 -9.460 -1.057 1.00 91.31 372 GLY A N 1
ATOM 2914 C CA . GLY A 1 372 ? -44.860 -9.257 -2.500 1.00 91.31 372 GLY A CA 1
ATOM 2915 C C . GLY A 1 372 ? -45.513 -10.422 -3.249 1.00 91.31 372 GLY A C 1
ATOM 2916 O O . GLY A 1 372 ? -45.688 -11.524 -2.728 1.00 91.31 372 GLY A O 1
ATOM 2917 N N . ILE A 1 373 ? -45.840 -10.177 -4.518 1.00 90.81 373 ILE A N 1
ATOM 2918 C CA . ILE A 1 373 ? -46.432 -11.164 -5.428 1.00 90.81 373 ILE A CA 1
ATOM 2919 C C . ILE A 1 373 ? -45.386 -11.551 -6.472 1.00 90.81 373 ILE A C 1
ATOM 2921 O O . ILE A 1 373 ? -44.735 -10.685 -7.058 1.00 90.81 373 ILE A O 1
ATOM 2925 N N . LEU A 1 374 ? -45.225 -12.854 -6.711 1.00 94.31 374 LEU A N 1
ATOM 2926 C CA . LEU A 1 374 ? -44.322 -13.342 -7.752 1.00 94.31 374 LEU A CA 1
ATOM 2927 C C . LEU A 1 374 ? -44.845 -12.984 -9.149 1.00 94.31 374 LEU A C 1
ATOM 2929 O O . LEU A 1 374 ? -46.062 -13.011 -9.360 1.00 94.31 374 LEU A O 1
ATOM 2933 N N . PRO A 1 375 ? -43.956 -12.713 -10.122 1.00 92.88 375 PRO A N 1
ATOM 2934 C CA . PRO A 1 375 ? -44.366 -12.503 -11.504 1.00 92.88 375 PRO A CA 1
ATOM 2935 C C . PRO A 1 375 ? -45.162 -13.704 -12.032 1.00 92.88 375 PRO A C 1
ATOM 2937 O O . PRO A 1 375 ? -44.724 -14.844 -11.911 1.00 92.88 375 PRO A O 1
ATOM 2940 N N . GLN A 1 376 ? -46.340 -13.439 -12.601 1.00 94.00 376 GLN A N 1
ATOM 2941 C CA . GLN A 1 376 ? -47.230 -14.468 -13.162 1.00 94.00 376 GLN A CA 1
ATOM 2942 C C . GLN A 1 376 ? -47.037 -14.653 -14.677 1.00 94.00 376 GLN A C 1
ATOM 2944 O O . GLN A 1 376 ? -47.584 -15.575 -15.272 1.00 94.00 376 GLN A O 1
ATOM 2949 N N . ASP A 1 377 ? -46.264 -13.770 -15.311 1.00 93.06 377 ASP A N 1
ATOM 2950 C CA . ASP A 1 377 ? -45.988 -13.753 -16.752 1.00 93.06 377 ASP A CA 1
ATOM 2951 C C . ASP A 1 377 ? -44.880 -14.734 -17.166 1.00 93.06 377 ASP A C 1
ATOM 2953 O O . ASP A 1 377 ? -44.609 -14.909 -18.354 1.00 93.06 377 ASP A O 1
ATOM 2957 N N . ARG A 1 378 ? -44.205 -15.357 -16.196 1.00 93.94 378 ARG A N 1
ATOM 2958 C CA . ARG A 1 378 ? -43.030 -16.193 -16.432 1.00 93.94 378 ARG A CA 1
ATOM 2959 C C . ARG A 1 378 ? -42.888 -17.275 -15.368 1.00 93.94 378 ARG A C 1
ATOM 2961 O O . ARG A 1 378 ? -43.326 -17.119 -14.236 1.00 93.94 378 ARG A O 1
ATOM 2968 N N . VAL A 1 379 ? -42.200 -18.356 -15.724 1.00 95.00 379 VAL A N 1
ATOM 2969 C CA . VAL A 1 379 ? -41.866 -19.434 -14.782 1.00 95.00 379 VAL A CA 1
ATOM 2970 C C . VAL A 1 379 ? -40.847 -18.943 -13.754 1.00 95.00 379 VAL A C 1
ATOM 2972 O O . VAL A 1 379 ? -39.834 -18.361 -14.138 1.00 95.00 379 VAL A O 1
ATOM 2975 N N . ILE A 1 380 ? -41.086 -19.214 -12.474 1.00 97.38 380 ILE A N 1
ATOM 2976 C CA . ILE A 1 380 ? -40.103 -19.071 -11.395 1.00 97.38 380 ILE A CA 1
ATOM 2977 C C . ILE A 1 380 ? -39.684 -20.484 -10.989 1.00 97.38 380 ILE A C 1
ATOM 2979 O O . ILE A 1 380 ? -40.538 -21.305 -10.666 1.00 97.38 380 ILE A O 1
ATOM 2983 N N . ASP A 1 381 ? -38.387 -20.783 -11.079 1.00 97.81 381 ASP A N 1
ATOM 2984 C CA . ASP A 1 381 ? -37.852 -22.116 -10.770 1.00 97.81 381 ASP A CA 1
ATOM 2985 C C . ASP A 1 381 ? -37.569 -22.274 -9.269 1.00 97.81 381 ASP A C 1
ATOM 2987 O O . ASP A 1 381 ? -37.658 -23.375 -8.728 1.00 97.81 381 ASP A O 1
ATOM 2991 N N . GLY A 1 382 ? -37.225 -21.172 -8.596 1.00 97.44 382 GLY A N 1
ATOM 2992 C CA . GLY A 1 382 ? -37.023 -21.145 -7.154 1.00 97.44 382 GLY A CA 1
ATOM 2993 C C . GLY A 1 382 ? -38.305 -21.432 -6.372 1.00 97.44 382 GLY A C 1
ATOM 2994 O O . GLY A 1 382 ? -39.408 -21.108 -6.811 1.00 97.44 382 GLY A O 1
ATOM 2995 N N . GLN A 1 383 ? -38.147 -21.967 -5.165 1.00 97.31 383 GLN A N 1
ATOM 2996 C CA . GLN A 1 383 ? -39.236 -22.312 -4.250 1.00 97.31 383 GLN A CA 1
ATOM 2997 C C . GLN A 1 383 ? -39.140 -21.529 -2.936 1.00 97.31 383 GLN A C 1
ATOM 2999 O O . GLN A 1 383 ? -38.054 -21.186 -2.481 1.00 97.31 383 GLN A O 1
ATOM 3004 N N . ASN A 1 384 ? -40.274 -21.218 -2.307 1.00 97.12 384 ASN A N 1
ATOM 3005 C CA . ASN A 1 384 ? -40.278 -20.513 -1.021 1.00 97.12 384 ASN A CA 1
ATOM 3006 C C . ASN A 1 384 ? -39.762 -21.428 0.106 1.00 97.12 384 ASN A C 1
ATOM 3008 O O . ASN A 1 384 ? -40.384 -22.443 0.414 1.00 97.12 384 ASN A O 1
ATOM 3012 N N . LEU A 1 385 ? -38.669 -21.036 0.765 1.00 97.75 385 LEU A N 1
ATOM 3013 C CA . LEU A 1 385 ? -38.039 -21.818 1.830 1.00 97.75 385 LEU A CA 1
ATOM 3014 C C . LEU A 1 385 ? -38.644 -21.586 3.212 1.00 97.75 385 LEU A C 1
ATOM 3016 O O . LEU A 1 385 ? -38.341 -22.359 4.113 1.00 97.75 385 LEU A O 1
ATOM 3020 N N . VAL A 1 386 ? -39.477 -20.561 3.428 1.00 96.06 386 VAL A N 1
ATOM 3021 C CA . VAL A 1 386 ? -39.976 -20.233 4.780 1.00 96.06 386 VAL A CA 1
ATOM 3022 C C . VAL A 1 386 ? -40.629 -21.433 5.485 1.00 96.06 386 VAL A C 1
ATOM 3024 O O . VAL A 1 386 ? -40.266 -21.683 6.638 1.00 96.06 386 VAL A O 1
ATOM 3027 N N . PRO A 1 387 ? -41.521 -22.222 4.845 1.00 96.69 387 PRO A N 1
ATOM 3028 C CA . PRO A 1 387 ? -42.114 -23.390 5.495 1.00 96.69 387 PRO A CA 1
ATOM 3029 C C . PRO A 1 387 ? -41.074 -24.432 5.916 1.00 96.69 387 PRO A C 1
ATOM 3031 O O . PRO A 1 387 ? -41.174 -24.984 7.011 1.00 96.69 387 PRO A O 1
ATOM 3034 N N . LEU A 1 388 ? -40.067 -24.666 5.072 1.00 97.12 388 LEU A N 1
ATOM 3035 C CA . LEU A 1 388 ? -38.988 -25.619 5.326 1.00 97.12 388 LEU A CA 1
ATOM 3036 C C . LEU A 1 388 ? -38.067 -25.124 6.453 1.00 97.12 388 LEU A C 1
ATOM 3038 O O . LEU A 1 388 ? -37.807 -25.850 7.406 1.00 97.12 388 LEU A O 1
ATOM 3042 N N . LEU A 1 389 ? -37.644 -23.857 6.405 1.00 97.19 389 LEU A N 1
ATOM 3043 C CA . LEU A 1 389 ? -36.768 -23.244 7.410 1.00 97.19 389 LEU A CA 1
ATOM 3044 C C . LEU A 1 389 ? -37.427 -23.161 8.796 1.00 97.19 389 LEU A C 1
ATOM 3046 O O . LEU A 1 389 ? -36.736 -23.250 9.806 1.00 97.19 389 LEU A O 1
ATOM 3050 N N . GLN A 1 390 ? -38.753 -23.005 8.862 1.00 96.38 390 GLN A N 1
ATOM 3051 C CA . GLN A 1 390 ? -39.520 -23.010 10.116 1.00 96.38 390 GLN A CA 1
ATOM 3052 C C . GLN A 1 390 ? -39.879 -24.422 10.612 1.00 96.38 390 GLN A C 1
ATOM 3054 O O . GLN A 1 390 ? -40.526 -24.547 11.650 1.00 96.38 390 GLN A O 1
ATOM 3059 N N . GLY A 1 391 ? -39.529 -25.479 9.869 1.00 92.94 391 GLY A N 1
ATOM 3060 C CA . GLY A 1 391 ? -39.900 -26.863 10.184 1.00 92.94 391 GLY A CA 1
ATOM 3061 C C . GLY A 1 391 ? -41.389 -27.184 9.995 1.00 92.94 391 GLY A C 1
ATOM 3062 O O . GLY A 1 391 ? -41.852 -28.240 10.425 1.00 92.94 391 GLY A O 1
ATOM 3063 N N . ARG A 1 392 ? -42.157 -26.291 9.352 1.00 94.69 392 ARG A N 1
ATOM 3064 C CA . ARG A 1 392 ? -43.576 -26.511 9.010 1.00 94.69 392 ARG A CA 1
ATOM 3065 C C . ARG A 1 392 ? -43.734 -27.472 7.834 1.00 94.69 392 ARG A C 1
ATOM 3067 O O . ARG A 1 392 ? -44.738 -28.170 7.751 1.00 94.69 392 ARG A O 1
ATOM 3074 N N . ALA A 1 393 ? -42.746 -27.506 6.944 1.00 94.06 393 ALA A N 1
ATOM 3075 C CA . ALA A 1 393 ? -42.589 -28.518 5.911 1.00 94.06 393 ALA A CA 1
ATOM 3076 C C . ALA A 1 393 ? -41.345 -29.357 6.220 1.00 94.06 393 ALA A C 1
ATOM 3078 O O . ALA A 1 393 ? -40.317 -28.816 6.616 1.00 94.06 393 ALA A O 1
ATOM 3079 N N . GLN A 1 394 ? -41.451 -30.675 6.045 1.00 90.00 394 GLN A N 1
ATOM 3080 C CA . GLN A 1 394 ? -40.339 -31.608 6.271 1.00 90.00 394 GLN A CA 1
ATOM 3081 C C . GLN A 1 394 ? -39.510 -31.858 5.007 1.00 90.00 394 GLN A C 1
ATOM 3083 O O . GLN A 1 394 ? -38.360 -32.264 5.108 1.00 90.00 394 GLN A O 1
ATOM 3088 N N . LYS A 1 395 ? -40.095 -31.628 3.826 1.00 91.94 395 LYS A N 1
ATOM 3089 C CA . LYS A 1 395 ? -39.466 -31.866 2.523 1.00 91.94 395 LYS A CA 1
ATOM 3090 C C . LYS A 1 395 ? -39.447 -30.586 1.703 1.00 91.94 395 LYS A C 1
ATOM 3092 O O . LYS A 1 395 ? -40.367 -29.775 1.830 1.00 91.94 395 LYS A O 1
ATOM 3097 N N . SER A 1 396 ? -38.426 -30.405 0.871 1.00 93.00 396 SER A N 1
ATOM 3098 C CA . SER A 1 396 ? -38.404 -29.295 -0.076 1.00 93.00 396 SER A CA 1
ATOM 3099 C C . SER A 1 396 ? -39.390 -29.525 -1.221 1.00 93.00 396 SER A C 1
ATOM 3101 O O . SER A 1 396 ? -39.785 -30.650 -1.548 1.00 93.00 396 SER A O 1
ATOM 3103 N N . GLU A 1 397 ? -39.788 -28.431 -1.864 1.00 93.69 397 GLU A N 1
ATOM 3104 C CA . GLU A 1 397 ? -40.634 -28.499 -3.057 1.00 93.69 397 GLU A CA 1
ATOM 3105 C C . GLU A 1 397 ? -39.859 -28.914 -4.316 1.00 93.69 397 GLU A C 1
ATOM 3107 O O . GLU A 1 397 ? -40.465 -29.242 -5.335 1.00 93.69 397 GLU A O 1
ATOM 3112 N N . HIS A 1 398 ? -38.527 -28.990 -4.241 1.00 95.69 398 HIS A N 1
ATOM 3113 C CA . HIS A 1 398 ? -37.682 -29.429 -5.348 1.00 95.69 398 HIS A CA 1
ATOM 3114 C C . HIS A 1 398 ? -37.716 -30.944 -5.519 1.00 95.69 398 HIS A C 1
ATOM 3116 O O . HIS A 1 398 ? -36.929 -31.668 -4.915 1.00 95.69 398 HIS A O 1
ATOM 3122 N N . GLU A 1 399 ? -38.593 -31.421 -6.402 1.00 94.62 399 GLU A N 1
ATOM 3123 C CA . GLU A 1 399 ? -38.505 -32.790 -6.923 1.00 94.62 399 GLU A CA 1
ATOM 3124 C C . GLU A 1 399 ? -37.365 -32.910 -7.949 1.00 94.62 399 GLU A C 1
ATOM 3126 O O . GLU A 1 399 ? -36.576 -33.846 -7.880 1.00 94.62 399 GLU A O 1
ATOM 3131 N N . PHE A 1 400 ? -37.217 -31.949 -8.870 1.00 97.88 400 PHE A N 1
ATOM 3132 C CA . PHE A 1 400 ? -36.161 -31.958 -9.889 1.00 97.88 400 PHE A CA 1
ATOM 3133 C C . PHE A 1 400 ? -35.338 -30.675 -9.884 1.00 97.88 400 PHE A C 1
ATOM 3135 O O . PHE A 1 400 ? -35.883 -29.576 -9.844 1.00 97.88 400 PHE A O 1
ATOM 3142 N N . LEU A 1 401 ? -34.021 -30.825 -10.030 1.00 98.12 401 LEU A N 1
ATOM 3143 C CA . LEU A 1 401 ? -33.095 -29.726 -10.288 1.00 98.12 401 LEU A CA 1
ATOM 3144 C C . LEU A 1 401 ? -32.259 -30.033 -11.532 1.00 98.12 401 LEU A C 1
ATOM 3146 O O . LEU A 1 401 ? -31.628 -31.081 -11.647 1.00 98.12 401 LEU A O 1
ATOM 3150 N N . PHE A 1 402 ? -32.234 -29.088 -12.465 1.00 98.12 402 PHE A N 1
ATOM 3151 C CA . PHE A 1 402 ? -31.495 -29.169 -13.720 1.00 98.12 402 PHE A CA 1
ATOM 3152 C C . PHE A 1 402 ? -30.161 -28.437 -13.589 1.00 98.12 402 PHE A C 1
ATOM 3154 O O . PHE A 1 402 ? -30.107 -27.296 -13.129 1.00 98.12 402 PHE A O 1
ATOM 3161 N N . HIS A 1 403 ? -29.073 -29.080 -13.999 1.00 97.81 403 HIS A N 1
ATOM 3162 C CA . HIS A 1 403 ? -27.724 -28.554 -13.830 1.00 97.81 403 HIS A CA 1
ATOM 3163 C C . HIS A 1 403 ? -27.082 -28.277 -15.186 1.00 97.81 403 HIS A C 1
ATOM 3165 O O . HIS A 1 403 ? -26.677 -29.183 -15.922 1.00 97.81 403 HIS A O 1
ATOM 3171 N N . TYR A 1 404 ? -26.997 -26.990 -15.513 1.00 95.69 404 TYR A N 1
ATOM 3172 C CA . TYR A 1 404 ? -26.460 -26.504 -16.776 1.00 95.69 404 TYR A CA 1
ATOM 3173 C C . TYR A 1 404 ? -24.979 -26.123 -16.668 1.00 95.69 404 TYR A C 1
ATOM 3175 O O . TYR A 1 404 ? -24.504 -25.593 -15.662 1.00 95.69 404 TYR A O 1
ATOM 3183 N N . CYS A 1 405 ? -24.251 -26.341 -17.759 1.00 93.69 405 CYS A N 1
ATOM 3184 C CA . CYS A 1 405 ? -22.911 -25.827 -18.000 1.00 93.69 405 CYS A CA 1
ATOM 3185 C C . CYS A 1 405 ? -22.967 -24.956 -19.261 1.00 93.69 405 CYS A C 1
ATOM 3187 O O . CYS A 1 405 ? -22.992 -25.459 -20.384 1.00 93.69 405 CYS A O 1
ATOM 3189 N N . GLY A 1 406 ? -23.033 -23.633 -19.083 1.00 90.50 406 GLY A N 1
ATOM 3190 C CA . GLY A 1 406 ? -23.442 -22.747 -20.175 1.00 90.50 406 GLY A CA 1
ATOM 3191 C C . GLY A 1 406 ? -24.893 -23.044 -20.564 1.00 90.50 406 GLY A C 1
ATOM 3192 O O . GLY A 1 406 ? -25.754 -23.112 -19.694 1.00 90.50 406 GLY A O 1
ATOM 3193 N N . SER A 1 407 ? -25.155 -23.248 -21.849 1.00 92.75 407 SER A N 1
ATOM 3194 C CA . SER A 1 407 ? -26.467 -23.661 -22.379 1.00 92.75 407 SER A CA 1
ATOM 3195 C C . SER A 1 407 ? -26.661 -25.184 -22.441 1.00 92.75 407 SER A C 1
ATOM 3197 O O . SER A 1 407 ? -27.743 -25.655 -22.789 1.00 92.75 407 SER A O 1
ATOM 3199 N N . TYR A 1 408 ? -25.643 -25.970 -22.078 1.00 94.81 408 TYR A N 1
ATOM 3200 C CA . TYR A 1 408 ? -25.673 -27.429 -22.170 1.00 94.81 408 TYR A CA 1
ATOM 3201 C C . TYR A 1 408 ? -26.144 -28.048 -20.853 1.00 94.81 408 TYR A C 1
ATOM 3203 O O . TYR A 1 408 ? -25.564 -27.784 -19.799 1.00 94.81 408 TYR A O 1
ATOM 3211 N N . LEU A 1 409 ? -27.179 -28.888 -20.903 1.00 95.94 409 LEU A N 1
ATOM 3212 C CA . LEU A 1 409 ? -27.642 -29.649 -19.742 1.00 95.94 409 LEU A CA 1
ATOM 3213 C C . LEU A 1 409 ? -26.636 -30.768 -19.443 1.00 95.94 409 LEU A C 1
ATOM 3215 O O . LEU A 1 409 ? -26.493 -31.698 -20.234 1.00 95.94 409 LEU A O 1
ATOM 3219 N N . HIS A 1 410 ? -25.921 -30.658 -18.324 1.00 96.69 410 HIS A N 1
ATOM 3220 C CA . HIS A 1 410 ? -24.887 -31.621 -17.932 1.00 96.69 410 HIS A CA 1
ATOM 3221 C C . HIS A 1 410 ? -25.446 -32.713 -17.037 1.00 96.69 410 HIS A C 1
ATOM 3223 O O . HIS A 1 410 ? -25.170 -33.887 -17.274 1.00 96.69 410 HIS A O 1
ATOM 3229 N N . ALA A 1 411 ? -26.250 -32.339 -16.043 1.00 98.19 411 ALA A N 1
ATOM 3230 C CA . ALA A 1 411 ? -26.838 -33.295 -15.119 1.00 98.19 411 ALA A CA 1
ATOM 3231 C C . ALA A 1 411 ? -28.252 -32.899 -14.689 1.00 98.19 411 ALA A C 1
ATOM 3233 O O . ALA A 1 411 ? -28.650 -31.739 -14.793 1.00 98.19 411 ALA A O 1
ATOM 3234 N N . VAL A 1 412 ? -29.002 -33.872 -14.178 1.00 98.50 412 VAL A N 1
ATOM 3235 C CA . VAL A 1 412 ? -30.308 -33.662 -13.546 1.00 98.50 412 VAL A CA 1
ATOM 3236 C C . VAL A 1 412 ? -30.343 -34.417 -12.234 1.00 98.50 412 VAL A C 1
ATOM 3238 O O . VAL A 1 412 ? -30.023 -35.605 -12.196 1.00 98.50 412 VAL A O 1
ATOM 3241 N N . ARG A 1 413 ? -30.730 -33.719 -11.171 1.00 98.06 413 ARG A N 1
ATOM 3242 C CA . ARG A 1 413 ? -31.011 -34.293 -9.861 1.00 98.06 413 ARG A CA 1
ATOM 3243 C C . ARG A 1 413 ? -32.508 -34.532 -9.726 1.00 98.06 413 ARG A C 1
ATOM 3245 O O . ARG A 1 413 ? -33.300 -33.648 -10.044 1.00 98.06 413 ARG A O 1
ATOM 3252 N N . TRP A 1 414 ? -32.866 -35.699 -9.215 1.00 98.12 414 TRP A N 1
ATOM 3253 C CA . TRP A 1 414 ? -34.218 -36.070 -8.839 1.00 98.12 414 TRP A CA 1
ATOM 3254 C C . TRP A 1 414 ? -34.240 -36.481 -7.370 1.00 98.12 414 TRP A C 1
ATOM 3256 O O . TRP A 1 414 ? -33.546 -37.413 -6.969 1.00 98.12 414 TRP A O 1
ATOM 3266 N N . HIS A 1 415 ? -35.020 -35.762 -6.573 1.00 96.81 415 HIS A N 1
ATOM 3267 C CA . HIS A 1 415 ? -35.321 -36.115 -5.200 1.00 96.81 415 HIS A CA 1
ATOM 3268 C C . HIS A 1 415 ? -36.635 -36.890 -5.164 1.00 96.81 415 HIS A C 1
ATOM 3270 O O . HIS A 1 415 ? -37.723 -36.330 -5.324 1.00 96.81 415 HIS A O 1
ATOM 3276 N N . GLU A 1 416 ? -36.525 -38.198 -4.975 1.00 94.94 416 GLU A N 1
ATOM 3277 C CA . GLU A 1 416 ? -37.683 -39.064 -4.845 1.00 94.94 416 GLU A CA 1
ATOM 3278 C C . GLU A 1 416 ? -38.232 -38.935 -3.422 1.00 94.94 416 GLU A C 1
ATOM 3280 O O . GLU A 1 416 ? -37.727 -39.544 -2.479 1.00 94.94 416 GLU A O 1
ATOM 3285 N N . LYS A 1 417 ? -39.274 -38.109 -3.264 1.00 88.12 417 LYS A N 1
ATOM 3286 C CA . LYS A 1 417 ? -39.790 -37.730 -1.944 1.00 88.12 417 LYS A CA 1
ATOM 3287 C C . LYS A 1 417 ? -40.153 -38.946 -1.085 1.00 88.12 417 LYS A C 1
ATOM 3289 O O . LYS A 1 417 ? -39.941 -38.883 0.119 1.00 88.12 417 LYS A O 1
ATOM 3294 N N . ASP A 1 418 ? -40.693 -40.028 -1.639 1.00 88.25 418 ASP A N 1
ATOM 3295 C CA . ASP A 1 418 ? -41.175 -41.166 -0.839 1.00 88.25 418 ASP A CA 1
ATOM 3296 C C . ASP A 1 418 ? -40.046 -42.025 -0.258 1.00 88.25 418 ASP A C 1
ATOM 3298 O O . ASP A 1 418 ? -40.109 -42.407 0.910 1.00 88.25 418 ASP A O 1
ATOM 3302 N N . SER A 1 419 ? -39.001 -42.292 -1.044 1.00 89.38 419 SER A N 1
ATOM 3303 C CA . SER A 1 419 ? -37.844 -43.087 -0.615 1.00 89.38 419 SER A CA 1
ATOM 3304 C C . SER A 1 419 ? -36.784 -42.249 0.111 1.00 89.38 419 SER A C 1
ATOM 3306 O O . SER A 1 419 ? -35.987 -42.797 0.870 1.00 89.38 419 SER A O 1
ATOM 3308 N N . GLY A 1 420 ? -36.761 -40.931 -0.125 1.00 87.81 420 GLY A N 1
ATOM 3309 C CA . GLY A 1 420 ? -35.675 -40.040 0.288 1.00 87.81 420 GLY A CA 1
ATOM 3310 C C . GLY A 1 420 ? -34.403 -40.206 -0.553 1.00 87.81 420 GLY A C 1
ATOM 3311 O O . GLY A 1 420 ? -33.376 -39.603 -0.240 1.00 87.81 420 GLY A O 1
ATOM 3312 N N . ALA A 1 421 ? -34.447 -41.023 -1.612 1.00 94.06 421 ALA A N 1
ATOM 3313 C CA . ALA A 1 421 ? -33.323 -41.214 -2.514 1.00 94.06 421 ALA A CA 1
ATOM 3314 C C . ALA A 1 421 ? -33.086 -39.954 -3.354 1.00 94.06 421 ALA A C 1
ATOM 3316 O O . ALA A 1 421 ? -34.018 -39.264 -3.784 1.00 94.06 421 ALA A O 1
ATOM 3317 N N . ILE A 1 422 ? -31.811 -39.662 -3.615 1.00 97.12 422 ILE A N 1
ATOM 3318 C CA . ILE A 1 422 ? -31.409 -38.484 -4.383 1.00 97.12 422 ILE A CA 1
ATOM 3319 C C . ILE A 1 422 ? -30.620 -38.959 -5.588 1.00 97.12 422 ILE A C 1
ATOM 3321 O O . ILE A 1 422 ? -29.401 -39.111 -5.552 1.00 97.12 422 ILE A O 1
ATOM 3325 N N . TRP A 1 423 ? -31.336 -39.175 -6.678 1.00 98.12 423 TRP A N 1
ATOM 3326 C CA . TRP A 1 423 ? -30.771 -39.637 -7.932 1.00 98.12 423 TRP A CA 1
ATOM 3327 C C . TRP A 1 423 ? -30.146 -38.481 -8.698 1.00 98.12 423 TRP A C 1
ATOM 3329 O O . TRP A 1 423 ? -30.695 -37.380 -8.750 1.00 98.12 423 TRP A O 1
ATOM 3339 N N . LYS A 1 424 ? -29.010 -38.723 -9.348 1.00 98.31 424 LYS A N 1
ATOM 3340 C CA . LYS A 1 424 ? -28.382 -37.745 -10.234 1.00 98.31 424 LYS A CA 1
ATOM 3341 C C . LYS A 1 424 ? -27.853 -38.404 -11.494 1.00 98.31 424 LYS A C 1
ATOM 3343 O O . LYS A 1 424 ? -26.968 -39.252 -11.431 1.00 98.31 424 LYS A O 1
ATOM 3348 N N . ALA A 1 425 ? -28.396 -37.991 -12.635 1.00 98.38 425 ALA A N 1
ATOM 3349 C CA . ALA A 1 425 ? -28.002 -38.478 -13.950 1.00 98.38 425 ALA A CA 1
ATOM 3350 C C . ALA A 1 425 ? -27.112 -37.448 -14.654 1.00 98.38 425 ALA A C 1
ATOM 3352 O O . ALA A 1 425 ? -27.514 -36.293 -14.794 1.00 98.38 425 ALA A O 1
ATOM 3353 N N . HIS A 1 426 ? -25.931 -37.858 -15.120 1.00 98.12 426 HIS A N 1
ATOM 3354 C CA . HIS A 1 426 ? -25.015 -37.040 -15.919 1.00 98.12 426 HIS A CA 1
ATOM 3355 C C . HIS A 1 426 ? -25.072 -37.454 -17.389 1.00 98.12 426 HIS A C 1
ATOM 3357 O O . HIS A 1 426 ? -24.728 -38.580 -17.745 1.00 98.12 426 HIS A O 1
ATOM 3363 N N . TYR A 1 427 ? -25.445 -36.511 -18.247 1.00 97.31 427 TYR A N 1
ATOM 3364 C CA . TYR A 1 427 ? -25.481 -36.663 -19.705 1.00 97.31 427 TYR A CA 1
ATOM 3365 C C . TYR A 1 427 ? -24.162 -36.248 -20.354 1.00 97.31 427 TYR A C 1
ATOM 3367 O O . TYR A 1 427 ? -23.801 -36.732 -21.426 1.00 97.31 427 TYR A O 1
ATOM 3375 N N . MET A 1 428 ? -23.444 -35.330 -19.707 1.00 95.56 428 MET A N 1
ATOM 3376 C CA . MET A 1 428 ? -22.143 -34.850 -20.150 1.00 95.56 428 MET A CA 1
ATOM 3377 C C . MET A 1 428 ? -21.243 -34.639 -18.941 1.00 95.56 428 MET A C 1
ATOM 3379 O O . MET A 1 428 ? -21.672 -34.074 -17.937 1.00 95.56 428 MET A O 1
ATOM 3383 N N . THR A 1 429 ? -19.978 -35.039 -19.052 1.00 95.25 429 THR A N 1
ATOM 3384 C CA . THR A 1 429 ? -18.962 -34.760 -18.028 1.00 95.25 429 THR A CA 1
ATOM 3385 C C . THR A 1 429 ? -17.703 -34.180 -18.660 1.00 95.25 429 THR A C 1
ATOM 3387 O O . THR A 1 429 ? -17.297 -34.645 -19.725 1.00 95.25 429 THR A O 1
ATOM 3390 N N . PRO A 1 430 ? -17.027 -33.214 -18.019 1.00 94.31 430 PRO A N 1
ATOM 3391 C CA . PRO A 1 430 ? -15.743 -32.727 -18.507 1.00 94.31 430 PRO A CA 1
ATOM 3392 C C . PRO A 1 430 ? -14.669 -33.819 -18.468 1.00 94.31 430 PRO A C 1
ATOM 3394 O O . PRO A 1 430 ? -14.638 -34.646 -17.556 1.00 94.31 430 PRO A O 1
ATOM 3397 N N . VAL A 1 431 ? -13.749 -33.779 -19.432 1.00 93.25 431 VAL A N 1
ATOM 3398 C CA . VAL A 1 431 ? -12.552 -34.627 -19.426 1.00 93.25 431 VAL A CA 1
ATOM 3399 C C . VAL A 1 431 ? -11.513 -33.997 -18.500 1.00 93.25 431 VAL A C 1
ATOM 3401 O O . VAL A 1 431 ? -10.881 -32.991 -18.840 1.00 93.25 431 VAL A O 1
ATOM 3404 N N . PHE A 1 432 ? -11.347 -34.584 -17.315 1.00 93.44 432 PHE A N 1
ATOM 3405 C CA . PHE A 1 432 ? -10.379 -34.120 -16.323 1.00 93.44 432 PHE A CA 1
ATOM 3406 C C . PHE A 1 432 ? -8.931 -34.282 -16.788 1.00 93.44 432 PHE A C 1
ATOM 3408 O O . PHE A 1 432 ? -8.591 -35.177 -17.563 1.00 93.44 432 PHE A O 1
ATOM 3415 N N . HIS A 1 433 ? -8.071 -33.384 -16.307 1.00 88.50 433 HIS A N 1
ATOM 3416 C CA . HIS A 1 433 ? -6.655 -33.369 -16.644 1.00 88.50 433 HIS A CA 1
ATOM 3417 C C . HIS A 1 433 ? -5.802 -33.101 -15.395 1.00 88.50 433 HIS A C 1
ATOM 3419 O O . HIS A 1 433 ? -6.079 -32.128 -14.692 1.00 88.50 433 HIS A O 1
ATOM 3425 N N . PRO A 1 434 ? -4.747 -33.901 -15.140 1.00 90.38 434 PRO A N 1
ATOM 3426 C CA . PRO A 1 434 ? -4.396 -35.143 -15.848 1.00 90.38 434 PRO A CA 1
ATOM 3427 C C . PRO A 1 434 ? -5.453 -36.255 -15.652 1.00 90.38 434 PRO A C 1
ATOM 3429 O O . PRO A 1 434 ? -6.318 -36.119 -14.785 1.00 90.38 434 PRO A O 1
ATOM 3432 N N . PRO A 1 435 ? -5.428 -37.345 -16.447 1.00 87.50 435 PRO A N 1
ATOM 3433 C CA . PRO A 1 435 ? -6.344 -38.471 -16.262 1.00 87.50 435 PRO A CA 1
ATOM 3434 C C . PRO A 1 435 ? -6.338 -38.983 -14.813 1.00 87.50 435 PRO A C 1
ATOM 3436 O O . PRO A 1 435 ? -5.278 -39.124 -14.207 1.00 87.50 435 PRO A O 1
ATOM 3439 N N . GLY A 1 436 ? -7.522 -39.232 -14.250 1.00 82.75 436 GLY A N 1
ATOM 3440 C CA . GLY A 1 436 ? -7.694 -39.617 -12.842 1.00 82.75 436 GLY A CA 1
ATOM 3441 C C . GLY A 1 436 ? -7.747 -38.450 -11.844 1.00 82.75 436 GLY A C 1
ATOM 3442 O O . GLY A 1 436 ? -8.013 -38.680 -10.667 1.00 82.75 436 GLY A O 1
ATOM 3443 N N . ALA A 1 437 ? -7.539 -37.203 -12.282 1.00 87.31 437 ALA A N 1
ATOM 3444 C CA . ALA A 1 437 ? -7.768 -36.019 -11.450 1.00 87.31 437 ALA A CA 1
ATOM 3445 C C . ALA A 1 437 ? -9.269 -35.724 -11.259 1.00 87.31 437 ALA A C 1
ATOM 3447 O O . ALA A 1 437 ? -10.107 -36.222 -12.003 1.00 87.31 437 ALA A O 1
ATOM 3448 N N . GLY A 1 438 ? -9.604 -34.867 -10.287 1.00 87.12 438 GLY A N 1
ATOM 3449 C CA . GLY A 1 438 ? -10.972 -34.382 -10.041 1.00 87.12 438 GLY A CA 1
ATOM 3450 C C . GLY A 1 438 ? -11.307 -33.021 -10.671 1.00 87.12 438 GLY A C 1
ATOM 3451 O O . GLY A 1 438 ? -12.331 -32.440 -10.324 1.00 87.12 438 GLY A O 1
ATOM 3452 N N . ALA A 1 439 ? -10.430 -32.481 -11.526 1.00 91.62 439 ALA A N 1
ATOM 3453 C CA . ALA A 1 439 ? -10.559 -31.156 -12.141 1.00 91.62 439 ALA A CA 1
ATOM 3454 C C . ALA A 1 439 ? -9.764 -31.054 -13.460 1.00 91.62 439 ALA A C 1
ATOM 3456 O O . ALA A 1 439 ? -9.046 -31.985 -13.831 1.00 91.62 439 ALA A O 1
ATOM 3457 N N . CYS A 1 440 ? -9.864 -29.927 -14.176 1.00 91.00 440 CYS A N 1
ATOM 3458 C CA . CYS A 1 440 ? -9.151 -29.694 -15.440 1.00 91.00 440 CYS A CA 1
ATOM 3459 C C . CYS A 1 440 ? -7.875 -28.851 -15.250 1.00 91.00 440 CYS A C 1
ATOM 3461 O O . CYS A 1 440 ? -7.754 -27.761 -15.821 1.00 91.00 440 CYS A O 1
ATOM 3463 N N . TYR A 1 441 ? -6.913 -29.339 -14.456 1.00 88.00 441 TYR A N 1
ATOM 3464 C CA . TYR A 1 441 ? -5.671 -28.610 -14.170 1.00 88.00 441 TYR A CA 1
ATOM 3465 C C . TYR A 1 441 ? -4.946 -28.193 -15.464 1.00 88.00 441 TYR A C 1
ATOM 3467 O O . TYR A 1 441 ? -4.943 -28.915 -16.457 1.00 88.00 441 TYR A O 1
ATOM 3475 N N . GLY A 1 442 ? -4.372 -26.988 -15.483 1.00 78.62 442 GLY A N 1
ATOM 3476 C CA . GLY A 1 442 ? -3.676 -26.437 -16.656 1.00 78.62 442 GLY A CA 1
ATOM 3477 C C . GLY A 1 442 ? -4.575 -25.836 -17.750 1.00 78.62 442 GLY A C 1
ATOM 3478 O O . GLY A 1 442 ? -4.065 -25.121 -18.608 1.00 78.62 442 GLY A O 1
ATOM 3479 N N . LYS A 1 443 ? -5.901 -26.051 -17.714 1.00 73.38 443 LYS A N 1
ATOM 3480 C CA . LYS A 1 443 ? -6.863 -25.444 -18.663 1.00 73.38 443 LYS A CA 1
ATOM 3481 C C . LYS A 1 443 ? -7.614 -24.226 -18.101 1.00 73.38 443 LYS A C 1
ATOM 3483 O O . LYS A 1 443 ? -8.418 -23.623 -18.808 1.00 73.38 443 LYS A O 1
ATOM 3488 N N . GLY A 1 444 ? -7.372 -23.860 -16.840 1.00 79.81 444 GLY A N 1
ATOM 3489 C CA . GLY A 1 444 ? -8.027 -22.747 -16.143 1.00 79.81 444 GLY A CA 1
ATOM 3490 C C . GLY A 1 444 ? -9.460 -23.062 -15.699 1.00 79.81 444 GLY A C 1
ATOM 3491 O O . GLY A 1 444 ? -9.748 -22.985 -14.510 1.00 79.81 444 GLY A O 1
ATOM 3492 N N . ILE A 1 445 ? -10.348 -23.432 -16.628 1.00 87.00 445 ILE A N 1
ATOM 3493 C CA . ILE A 1 445 ? -11.728 -23.866 -16.345 1.00 87.00 445 ILE A CA 1
ATOM 3494 C C . ILE A 1 445 ? -12.098 -25.029 -17.279 1.00 87.00 445 ILE A C 1
ATOM 3496 O O . ILE A 1 445 ? -11.828 -24.966 -18.480 1.00 87.00 445 ILE A O 1
ATOM 3500 N N . CYS A 1 446 ? -12.764 -26.066 -16.761 1.00 90.88 446 CYS A N 1
ATOM 3501 C CA . CYS A 1 446 ? -13.250 -27.182 -17.580 1.00 90.88 446 CYS A CA 1
ATOM 3502 C C . CYS A 1 446 ? -14.196 -26.743 -18.722 1.00 90.88 446 CYS A C 1
ATOM 3504 O O . CYS A 1 446 ? -15.090 -25.925 -18.482 1.00 90.88 446 CYS A O 1
ATOM 3506 N N . PRO A 1 447 ? -14.065 -27.306 -19.940 1.00 90.62 447 PRO A N 1
ATOM 3507 C CA . PRO A 1 447 ? -15.021 -27.111 -21.036 1.00 90.62 447 PRO A CA 1
ATOM 3508 C C . PRO A 1 447 ? -16.427 -27.652 -20.721 1.00 90.62 447 PRO A C 1
ATOM 3510 O O . PRO A 1 447 ? -16.569 -28.594 -19.947 1.00 90.62 447 PRO A O 1
ATOM 3513 N N . CYS A 1 448 ? -17.458 -27.087 -21.364 1.00 90.25 448 CYS A N 1
ATOM 3514 C CA . CYS A 1 448 ? -18.834 -27.614 -21.306 1.00 90.25 448 CYS A CA 1
ATOM 3515 C C . CYS A 1 448 ? -19.261 -28.402 -22.552 1.00 90.25 448 CYS A C 1
ATOM 3517 O O . CYS A 1 448 ? -20.312 -29.035 -22.514 1.00 90.25 448 CYS A O 1
ATOM 3519 N N . PHE A 1 449 ? -18.500 -28.320 -23.647 1.00 90.06 449 PHE A N 1
ATOM 3520 C CA . PHE A 1 449 ? -18.855 -28.868 -24.958 1.00 90.06 449 PHE A CA 1
ATOM 3521 C C . PHE A 1 449 ? -17.598 -29.181 -25.788 1.00 90.06 449 PHE A C 1
ATOM 3523 O O . PHE A 1 449 ? -16.484 -28.802 -25.407 1.00 90.06 449 PHE A O 1
ATOM 3530 N N . GLY A 1 450 ? -17.792 -29.832 -26.939 1.00 88.50 450 GLY A N 1
ATOM 3531 C CA . GLY A 1 450 ? -16.730 -30.185 -27.887 1.00 88.50 450 GLY A CA 1
ATOM 3532 C C . GLY A 1 450 ? -15.862 -31.354 -27.413 1.00 88.50 450 GLY A C 1
ATOM 3533 O O . GLY A 1 450 ? -16.260 -32.121 -26.546 1.00 88.50 450 GLY A O 1
ATOM 3534 N N . GLU A 1 451 ? -14.640 -31.462 -27.937 1.00 86.44 451 GLU A N 1
ATOM 3535 C CA . GLU A 1 451 ? -13.700 -32.557 -27.611 1.00 86.44 451 GLU A CA 1
ATOM 3536 C C . GLU A 1 451 ? -13.242 -32.576 -26.137 1.00 86.44 451 GLU A C 1
ATOM 3538 O O . GLU A 1 451 ? -12.574 -33.503 -25.687 1.00 86.44 451 GLU A O 1
ATOM 3543 N N . GLY A 1 452 ? -13.574 -31.537 -25.365 1.00 87.94 452 GLY A N 1
ATOM 3544 C CA . GLY A 1 452 ? -13.243 -31.424 -23.946 1.00 87.94 452 GLY A CA 1
ATOM 3545 C C . GLY A 1 452 ? -14.239 -32.085 -22.989 1.00 87.94 452 GLY A C 1
ATOM 3546 O O . GLY A 1 452 ? -14.027 -32.001 -21.777 1.00 87.94 452 GLY A O 1
ATOM 3547 N N . VAL A 1 453 ? -15.315 -32.693 -23.497 1.00 93.75 453 VAL A N 1
ATOM 3548 C CA . VAL A 1 453 ? -16.341 -33.380 -22.698 1.00 93.75 453 VAL A CA 1
ATOM 3549 C C . VAL A 1 453 ? -16.622 -34.783 -23.230 1.00 93.75 453 VAL A C 1
ATOM 3551 O O . VAL A 1 453 ? -16.459 -35.058 -24.415 1.00 93.75 453 VAL A O 1
ATOM 3554 N N . THR A 1 454 ? -17.087 -35.657 -22.345 1.00 95.12 454 THR A N 1
ATOM 3555 C CA . THR A 1 454 ? -17.600 -36.988 -22.674 1.00 95.12 454 THR A CA 1
ATOM 3556 C C . THR A 1 454 ? -19.119 -36.962 -22.596 1.00 95.12 454 THR A C 1
ATOM 3558 O O . THR A 1 454 ? -19.670 -36.529 -21.582 1.00 95.12 454 THR A O 1
ATOM 3561 N N . HIS A 1 455 ? -19.781 -37.422 -23.655 1.00 96.06 455 HIS A N 1
ATOM 3562 C CA . HIS A 1 455 ? -21.222 -37.660 -23.678 1.00 96.06 455 HIS A CA 1
ATOM 3563 C C . HIS A 1 455 ? -21.522 -39.086 -23.219 1.00 96.06 455 HIS A C 1
ATOM 3565 O O . HIS A 1 455 ? -20.792 -40.008 -23.584 1.00 96.06 455 HIS A O 1
ATOM 3571 N N . HIS A 1 456 ? -22.595 -39.254 -22.449 1.00 96.44 456 HIS A N 1
ATOM 3572 C CA . HIS A 1 456 ? -22.989 -40.543 -21.879 1.00 96.44 456 HIS A CA 1
ATOM 3573 C C . HIS A 1 456 ? -24.364 -40.959 -22.390 1.00 96.44 456 HIS A C 1
ATOM 3575 O O . HIS A 1 456 ? -25.331 -40.210 -22.242 1.00 96.44 456 HIS A O 1
ATOM 3581 N N . ASP A 1 457 ? -24.428 -42.151 -22.979 1.00 93.38 457 ASP A N 1
ATOM 3582 C CA . ASP A 1 457 ? -25.663 -42.808 -23.402 1.00 93.38 457 ASP A CA 1
ATOM 3583 C C . ASP A 1 457 ? -25.531 -44.333 -23.176 1.00 93.38 457 ASP A C 1
ATOM 3585 O O . ASP A 1 457 ? -24.756 -44.980 -23.886 1.00 93.38 457 ASP A O 1
ATOM 3589 N N . PRO A 1 458 ? -26.197 -44.913 -22.157 1.00 93.00 458 PRO A N 1
ATOM 3590 C CA . PRO A 1 458 ? -27.081 -44.246 -21.200 1.00 93.00 458 PRO A CA 1
ATOM 3591 C C . PRO A 1 458 ? -26.332 -43.261 -20.271 1.00 93.00 458 PRO A C 1
ATOM 3593 O O . PRO A 1 458 ? -25.115 -43.371 -20.101 1.00 93.00 458 PRO A O 1
ATOM 3596 N N . PRO A 1 459 ? -27.034 -42.292 -19.649 1.00 96.75 459 PRO A N 1
ATOM 3597 C CA . PRO A 1 459 ? -26.428 -41.337 -18.717 1.00 96.75 459 PRO A CA 1
ATOM 3598 C C . PRO A 1 459 ? -25.778 -42.030 -17.512 1.00 96.75 459 PRO A C 1
ATOM 3600 O O . PRO A 1 459 ? -26.289 -43.041 -17.028 1.00 96.75 459 PRO A O 1
ATOM 3603 N N . LEU A 1 460 ? -24.702 -41.454 -16.963 1.00 97.44 460 LEU A N 1
ATOM 3604 C CA . LEU A 1 460 ? -24.127 -41.954 -15.707 1.00 97.44 460 LEU A CA 1
ATOM 3605 C C . LEU A 1 460 ? -25.086 -41.656 -14.556 1.00 97.44 460 LEU A C 1
ATOM 3607 O O . LEU A 1 460 ? -25.449 -40.497 -14.361 1.00 97.44 460 LEU A O 1
ATOM 3611 N N . LEU A 1 461 ? -25.450 -42.668 -13.771 1.00 98.19 461 LEU A N 1
ATOM 3612 C CA . LEU A 1 461 ? -26.367 -42.515 -12.644 1.00 98.19 461 LEU A CA 1
ATOM 3613 C C . LEU A 1 461 ? -25.632 -42.607 -11.306 1.00 98.19 461 LEU A C 1
ATOM 3615 O O . LEU A 1 461 ? -24.781 -43.471 -11.119 1.00 98.19 461 LEU A O 1
ATOM 3619 N N . PHE A 1 462 ? -26.000 -41.750 -10.359 1.00 97.88 462 PHE A N 1
ATOM 3620 C CA . PHE A 1 462 ? -25.523 -41.782 -8.977 1.00 97.88 462 PHE A CA 1
ATOM 3621 C C . PHE A 1 462 ? -26.704 -41.669 -8.013 1.00 97.88 462 PHE A C 1
ATOM 3623 O O . PHE A 1 462 ? -27.690 -40.999 -8.321 1.00 97.88 462 PHE A O 1
ATOM 3630 N N . ASP A 1 463 ? -26.572 -42.278 -6.837 1.00 96.75 463 ASP A N 1
ATOM 3631 C CA . ASP A 1 463 ? -27.448 -42.042 -5.688 1.00 96.75 463 ASP A CA 1
ATOM 3632 C C . ASP A 1 463 ? -26.682 -41.223 -4.646 1.00 96.75 463 ASP A C 1
ATOM 3634 O O . ASP A 1 463 ? -25.865 -41.752 -3.890 1.00 96.75 463 ASP A O 1
ATOM 3638 N N . LEU A 1 464 ? -26.935 -39.917 -4.611 1.00 96.38 464 LEU A N 1
ATOM 3639 C CA . LEU A 1 464 ? -26.270 -38.975 -3.713 1.00 96.38 464 LEU A CA 1
ATOM 3640 C C . LEU A 1 464 ? -26.648 -39.173 -2.244 1.00 96.38 464 LEU A C 1
ATOM 3642 O O . LEU A 1 464 ? -25.941 -38.660 -1.379 1.00 96.38 464 LEU A O 1
ATOM 3646 N N . SER A 1 465 ? -27.739 -39.887 -1.948 1.00 93.81 465 SER A N 1
ATOM 3647 C CA . SER A 1 465 ? -28.094 -40.219 -0.563 1.00 93.81 465 SER A CA 1
ATOM 3648 C C . SER A 1 465 ? -27.112 -41.237 0.038 1.00 93.81 465 SER A C 1
ATOM 3650 O O . SER A 1 465 ? -26.868 -41.231 1.244 1.00 93.81 465 SER A O 1
ATOM 3652 N N . ARG A 1 466 ? -26.485 -42.064 -0.814 1.00 93.31 466 ARG A N 1
ATOM 3653 C CA . ARG A 1 466 ? -25.521 -43.109 -0.432 1.00 93.31 466 ARG A CA 1
ATOM 3654 C C . ARG A 1 466 ? -24.081 -42.768 -0.804 1.00 93.31 466 ARG A C 1
ATOM 3656 O O . ARG A 1 466 ? -23.169 -43.095 -0.049 1.00 93.31 466 ARG A O 1
ATOM 3663 N N . ASP A 1 467 ? -23.872 -42.109 -1.941 1.00 95.00 467 ASP A N 1
ATOM 3664 C CA . ASP A 1 467 ? -22.569 -41.652 -2.433 1.00 95.00 467 ASP A CA 1
ATOM 3665 C C . ASP A 1 467 ? -22.583 -40.142 -2.747 1.00 95.00 467 ASP A C 1
ATOM 3667 O O . ASP A 1 467 ? -22.631 -39.737 -3.913 1.00 95.00 467 ASP A O 1
ATOM 3671 N N . PRO A 1 468 ? -22.483 -39.273 -1.720 1.00 93.69 468 PRO A N 1
ATOM 3672 C CA . PRO A 1 468 ? -22.384 -37.827 -1.923 1.00 93.69 468 PRO A CA 1
ATOM 3673 C C . PRO A 1 468 ? -21.125 -37.393 -2.690 1.00 93.69 468 PRO A C 1
ATOM 3675 O O . PRO A 1 468 ? -21.058 -36.260 -3.164 1.00 93.69 468 PRO A O 1
ATOM 3678 N N . SER A 1 469 ? -20.106 -38.258 -2.776 1.00 92.50 469 SER A N 1
ATOM 3679 C CA . SER A 1 469 ? -18.832 -37.961 -3.442 1.00 92.50 469 SER A CA 1
ATOM 3680 C C . SER A 1 469 ? -18.859 -38.199 -4.952 1.00 92.50 469 SER A C 1
ATOM 3682 O O . SER A 1 469 ? -17.926 -37.801 -5.650 1.00 92.50 469 SER A O 1
ATOM 3684 N N . GLU A 1 470 ? -19.923 -38.825 -5.467 1.00 94.31 470 GLU A N 1
ATOM 3685 C CA . GLU A 1 470 ? -20.053 -39.233 -6.870 1.00 94.31 470 GLU A CA 1
ATOM 3686 C C . GLU A 1 470 ? -18.832 -40.049 -7.353 1.00 94.31 470 GLU A C 1
ATOM 3688 O O . GLU A 1 470 ? -18.279 -39.845 -8.448 1.00 94.31 470 GLU A O 1
ATOM 3693 N N . ALA A 1 471 ? -18.368 -40.957 -6.491 1.00 91.44 471 ALA A N 1
ATOM 3694 C CA . ALA A 1 471 ? -17.200 -41.795 -6.715 1.00 91.44 471 ALA A CA 1
ATOM 3695 C C . ALA A 1 471 ? -17.531 -43.023 -7.568 1.00 91.44 471 ALA A C 1
ATOM 3697 O O . ALA A 1 471 ? -16.713 -43.411 -8.407 1.00 91.44 471 ALA A O 1
ATOM 3698 N N . LYS A 1 472 ? -18.716 -43.624 -7.386 1.00 92.81 472 LYS A N 1
ATOM 3699 C CA . LYS A 1 472 ? -19.111 -44.857 -8.077 1.00 92.81 472 LYS A CA 1
ATOM 3700 C C . LYS A 1 472 ? -20.431 -44.682 -8.824 1.00 92.81 472 LYS A C 1
ATOM 3702 O O . LYS A 1 472 ? -21.491 -44.581 -8.217 1.00 92.81 472 LYS A O 1
ATOM 3707 N N . ALA A 1 473 ? -20.352 -44.705 -10.153 1.00 94.94 473 ALA A N 1
ATOM 3708 C CA . ALA A 1 473 ? -21.536 -44.717 -11.003 1.00 94.94 473 ALA A CA 1
ATOM 3709 C C . ALA A 1 473 ? -22.279 -46.056 -10.882 1.00 94.94 473 ALA A C 1
ATOM 3711 O O . ALA A 1 473 ? -21.665 -47.123 -10.772 1.00 94.94 473 ALA A O 1
ATOM 3712 N N . LEU A 1 474 ? -23.602 -45.974 -10.922 1.00 96.75 474 LEU A N 1
ATOM 3713 C CA . LEU A 1 474 ? -24.525 -47.094 -10.975 1.00 96.75 474 LEU A CA 1
ATOM 3714 C C . LEU A 1 474 ? -24.803 -47.463 -12.435 1.00 96.75 474 LEU A C 1
ATOM 3716 O O . LEU A 1 474 ? -24.744 -46.629 -13.338 1.00 96.75 474 LEU A O 1
ATOM 3720 N N . SER A 1 475 ? -25.112 -48.732 -12.642 1.00 94.19 475 SER A N 1
ATOM 3721 C CA . SER A 1 475 ? -25.477 -49.349 -13.918 1.00 94.19 475 SER A CA 1
ATOM 3722 C C . SER A 1 475 ? -26.702 -50.243 -13.730 1.00 94.19 475 SER A C 1
ATOM 3724 O O . SER A 1 475 ? -27.015 -50.606 -12.592 1.00 94.19 475 SER A O 1
ATOM 3726 N N . ALA A 1 476 ? -27.337 -50.648 -14.831 1.00 92.56 476 ALA A N 1
ATOM 3727 C CA . ALA A 1 476 ? -28.465 -51.581 -14.814 1.00 92.56 476 ALA A CA 1
ATOM 3728 C C . ALA A 1 476 ? -28.145 -52.915 -14.105 1.00 92.56 476 ALA A C 1
ATOM 3730 O O . ALA A 1 476 ? -29.018 -53.484 -13.458 1.00 92.56 476 ALA A O 1
ATOM 3731 N N . ASP A 1 477 ? -26.885 -53.369 -14.136 1.00 92.25 477 ASP A N 1
ATOM 3732 C CA . ASP A 1 477 ? -26.452 -54.598 -13.450 1.00 92.25 477 ASP A CA 1
ATOM 3733 C C . ASP A 1 477 ? -26.346 -54.431 -11.926 1.00 92.25 477 ASP A C 1
ATOM 3735 O O . ASP A 1 477 ? -26.431 -55.395 -11.166 1.00 92.25 477 ASP A O 1
ATOM 3739 N N . THR A 1 478 ? -26.107 -53.202 -11.465 1.00 92.19 478 THR A N 1
ATOM 3740 C CA . THR A 1 478 ? -25.821 -52.893 -10.053 1.00 92.19 478 THR A CA 1
ATOM 3741 C C . THR A 1 478 ? -26.983 -52.233 -9.318 1.00 92.19 478 THR A C 1
ATOM 3743 O O . THR A 1 478 ? -26.966 -52.205 -8.090 1.00 92.19 478 THR A O 1
ATOM 3746 N N . GLU A 1 479 ? -27.952 -51.676 -10.046 1.00 94.94 479 GLU A N 1
ATOM 3747 C CA . GLU A 1 479 ? -29.097 -50.947 -9.499 1.00 94.94 479 GLU A CA 1
ATOM 3748 C C . GLU A 1 479 ? -30.385 -51.354 -10.240 1.00 94.94 479 GLU A C 1
ATOM 3750 O O . GLU A 1 479 ? -30.589 -50.932 -11.380 1.00 94.94 479 GLU A O 1
ATOM 3755 N N . PRO A 1 480 ? -31.275 -52.145 -9.611 1.00 93.94 480 PRO A N 1
ATOM 3756 C CA . PRO A 1 480 ? -32.524 -52.595 -10.230 1.00 93.94 480 PRO A CA 1
ATOM 3757 C C . PRO A 1 480 ? -33.449 -51.463 -10.695 1.00 93.94 480 PRO A C 1
ATOM 3759 O O . PRO A 1 480 ? -34.245 -51.657 -11.614 1.00 93.94 480 PRO A O 1
ATOM 3762 N N . LEU A 1 481 ? -33.372 -50.280 -10.075 1.00 94.69 481 LEU A N 1
ATOM 3763 C CA . LEU A 1 481 ? -34.206 -49.132 -10.438 1.00 94.69 481 LEU A CA 1
ATOM 3764 C C . LEU A 1 481 ? -33.636 -48.290 -11.591 1.00 94.69 481 LEU A C 1
ATOM 3766 O O . LEU A 1 481 ? -34.299 -47.338 -12.009 1.00 94.69 481 LEU A O 1
ATOM 3770 N N . PHE A 1 482 ? -32.461 -48.634 -12.136 1.00 96.44 482 PHE A N 1
ATOM 3771 C CA . PHE A 1 482 ? -31.722 -47.820 -13.111 1.00 96.44 482 PHE A CA 1
ATOM 3772 C C . PHE A 1 482 ? -32.596 -47.315 -14.271 1.00 96.44 482 PHE A C 1
ATOM 3774 O O . PHE A 1 482 ? -32.741 -46.105 -14.456 1.00 96.44 482 PHE A O 1
ATOM 3781 N N . ASP A 1 483 ? -33.252 -48.214 -15.010 1.00 95.75 483 ASP A N 1
ATOM 3782 C CA . ASP A 1 483 ? -34.060 -47.839 -16.180 1.00 95.75 483 ASP A CA 1
ATOM 3783 C C . ASP A 1 483 ? -35.285 -46.995 -15.804 1.00 95.75 483 ASP A C 1
ATOM 3785 O O . ASP A 1 483 ? -35.678 -46.075 -16.529 1.00 95.75 483 ASP A O 1
ATOM 3789 N N . THR A 1 484 ? -35.883 -47.273 -14.643 1.00 95.81 484 THR A N 1
ATOM 3790 C CA . THR A 1 484 ? -37.044 -46.529 -14.134 1.00 95.81 484 THR A CA 1
ATOM 3791 C C . THR A 1 484 ? -36.656 -45.094 -13.790 1.00 95.81 484 THR A C 1
ATOM 3793 O O . THR A 1 484 ? -37.346 -44.151 -14.196 1.00 95.81 484 THR A O 1
ATOM 3796 N N . VAL A 1 485 ? -35.524 -44.927 -13.100 1.00 96.94 485 VAL A N 1
ATOM 3797 C CA . VAL A 1 485 ? -34.958 -43.631 -12.717 1.00 96.94 485 VAL A CA 1
ATOM 3798 C C . VAL A 1 485 ? -34.600 -42.817 -13.960 1.00 96.94 485 VAL A C 1
ATOM 3800 O O . VAL A 1 485 ? -35.079 -41.690 -14.114 1.00 96.94 485 VAL A O 1
ATOM 3803 N N . ILE A 1 486 ? -33.841 -43.394 -14.899 1.00 97.56 486 ILE A N 1
ATOM 3804 C CA . ILE A 1 486 ? -33.446 -42.717 -16.144 1.00 97.56 486 ILE A CA 1
ATOM 3805 C C . ILE A 1 486 ? -34.675 -42.303 -16.964 1.00 97.56 486 ILE A C 1
ATOM 3807 O O . ILE A 1 486 ? -34.739 -41.174 -17.455 1.00 97.56 486 ILE A O 1
ATOM 3811 N N . LYS A 1 487 ? -35.705 -43.154 -17.055 1.00 97.06 487 LYS A N 1
ATOM 3812 C CA . LYS A 1 487 ? -36.956 -42.828 -17.759 1.00 97.06 487 LYS A CA 1
ATOM 3813 C C . LYS A 1 487 ? -37.760 -41.724 -17.066 1.00 97.06 487 LYS A C 1
ATOM 3815 O O . LYS A 1 487 ? -38.398 -40.911 -17.741 1.00 97.06 487 LYS A O 1
ATOM 3820 N N . ARG A 1 488 ? -37.787 -41.682 -15.729 1.00 97.50 488 ARG A N 1
ATOM 3821 C CA . ARG A 1 488 ? -38.461 -40.609 -14.976 1.00 97.50 488 ARG A CA 1
ATOM 3822 C C . ARG A 1 488 ? -37.736 -39.275 -15.156 1.00 97.50 488 ARG A C 1
ATOM 3824 O O . ARG A 1 488 ? -38.399 -38.290 -15.476 1.00 97.50 488 ARG A O 1
ATOM 3831 N N . ILE A 1 489 ? -36.407 -39.268 -15.054 1.00 98.00 489 ILE A N 1
ATOM 3832 C CA . ILE A 1 489 ? -35.577 -38.086 -15.322 1.00 98.00 489 ILE A CA 1
ATOM 3833 C C . ILE A 1 489 ? -35.751 -37.614 -16.774 1.00 98.00 489 ILE A C 1
ATOM 3835 O O . ILE A 1 489 ? -35.954 -36.425 -17.006 1.00 98.00 489 ILE A O 1
ATOM 3839 N N . GLY A 1 490 ? -35.758 -38.527 -17.751 1.00 97.25 490 GLY A N 1
ATOM 3840 C CA . GLY A 1 490 ? -35.982 -38.198 -19.163 1.00 97.25 490 GLY A CA 1
ATOM 3841 C C . GLY A 1 490 ? -37.303 -37.457 -19.404 1.00 97.25 490 GLY A C 1
ATOM 3842 O O . GLY A 1 490 ? -37.313 -36.420 -20.067 1.00 97.25 490 GLY A O 1
ATOM 3843 N N . ARG A 1 491 ? -38.400 -37.914 -18.782 1.00 97.62 491 ARG A N 1
ATOM 3844 C CA . ARG A 1 491 ? -39.699 -37.216 -18.833 1.00 97.62 491 ARG A CA 1
ATOM 3845 C C . ARG A 1 491 ? -39.634 -35.816 -18.219 1.00 97.62 491 ARG A C 1
ATOM 3847 O O . ARG A 1 491 ? -40.118 -34.867 -18.828 1.00 97.62 491 ARG A O 1
ATOM 3854 N N . ALA A 1 492 ? -38.985 -35.671 -17.064 1.00 97.81 492 ALA A N 1
ATOM 3855 C CA . ALA A 1 492 ? -38.816 -34.368 -16.419 1.00 97.81 492 ALA A CA 1
ATOM 3856 C C . ALA A 1 492 ? -37.993 -33.391 -17.280 1.00 97.81 492 ALA A C 1
ATOM 3858 O O . ALA A 1 492 ? -38.278 -32.195 -17.307 1.00 97.81 492 ALA A O 1
ATOM 3859 N N . ILE A 1 493 ? -37.003 -33.883 -18.034 1.00 97.81 493 ILE A N 1
ATOM 3860 C CA . ILE A 1 493 ? -36.242 -33.066 -18.993 1.00 97.81 493 ILE A CA 1
ATOM 3861 C C . ILE A 1 493 ? -37.134 -32.579 -20.134 1.00 97.81 493 ILE A C 1
ATOM 3863 O O . ILE A 1 493 ? -37.038 -31.413 -20.517 1.00 97.81 493 ILE A O 1
ATOM 3867 N N . GLU A 1 494 ? -37.988 -33.438 -20.692 1.00 97.31 494 GLU A N 1
ATOM 3868 C CA . GLU A 1 494 ? -38.932 -33.041 -21.742 1.00 97.31 494 GLU A CA 1
ATOM 3869 C C . GLU A 1 494 ? -39.918 -31.981 -21.241 1.00 97.31 494 GLU A C 1
ATOM 3871 O O . GLU A 1 494 ? -40.126 -30.968 -21.912 1.00 97.31 494 GLU A O 1
ATOM 3876 N N . GLU A 1 495 ? -40.477 -32.180 -20.046 1.00 97.06 495 GLU A N 1
ATOM 3877 C CA . GLU A 1 495 ? -41.360 -31.220 -19.379 1.00 97.06 495 GLU A CA 1
ATOM 3878 C C . GLU A 1 495 ? -40.649 -29.882 -19.155 1.00 97.06 495 GLU A C 1
ATOM 3880 O O . GLU A 1 495 ? -41.149 -28.838 -19.573 1.00 97.06 495 GLU A O 1
ATOM 3885 N N . HIS A 1 496 ? -39.437 -29.905 -18.596 1.00 96.56 496 HIS A N 1
ATOM 3886 C CA . HIS A 1 496 ? -38.634 -28.706 -18.382 1.00 96.56 496 HIS A CA 1
ATOM 3887 C C . HIS A 1 496 ? -38.324 -27.976 -19.692 1.00 96.56 496 HIS A C 1
ATOM 3889 O O . HIS A 1 496 ? -38.535 -26.765 -19.777 1.00 96.56 496 HIS A O 1
ATOM 3895 N N . ARG A 1 497 ? -37.890 -28.690 -20.739 1.00 95.44 497 ARG A N 1
ATOM 3896 C CA . ARG A 1 497 ? -37.578 -28.099 -22.051 1.00 95.44 497 ARG A CA 1
ATOM 3897 C C . ARG A 1 497 ? -38.784 -27.414 -22.689 1.00 95.44 497 ARG A C 1
ATOM 3899 O O . ARG A 1 497 ? -38.602 -26.374 -23.312 1.00 95.44 497 ARG A O 1
ATOM 3906 N N . ARG A 1 498 ? -40.006 -27.929 -22.493 1.00 95.44 498 ARG A N 1
ATOM 3907 C CA . ARG A 1 498 ? -41.242 -27.271 -22.965 1.00 95.44 498 ARG A CA 1
ATOM 3908 C C . ARG A 1 498 ? -41.495 -25.921 -22.294 1.00 95.44 498 ARG A C 1
ATOM 3910 O O . ARG A 1 498 ? -42.167 -25.080 -22.878 1.00 95.44 498 ARG A O 1
ATOM 3917 N N . THR A 1 499 ? -40.952 -25.698 -21.097 1.00 95.25 499 THR A N 1
ATOM 3918 C CA . THR A 1 499 ? -41.057 -24.406 -20.400 1.00 95.25 499 THR A CA 1
ATOM 3919 C C . THR A 1 499 ? -40.015 -23.379 -20.850 1.00 95.25 499 THR A C 1
ATOM 3921 O O . THR A 1 499 ? -40.070 -22.231 -20.407 1.00 95.25 499 THR A O 1
ATOM 3924 N N . LEU A 1 500 ? -39.022 -23.769 -21.658 1.00 93.75 500 LEU A N 1
ATOM 3925 C CA . LEU A 1 500 ? -37.957 -22.875 -22.104 1.00 93.75 500 LEU A CA 1
ATOM 3926 C C . LEU A 1 500 ? -38.408 -22.097 -23.340 1.00 93.75 500 LEU A C 1
ATOM 3928 O O . LEU A 1 500 ? -38.697 -22.678 -24.384 1.00 93.75 500 LEU A O 1
ATOM 3932 N N . THR A 1 501 ? -38.421 -20.772 -23.234 1.00 89.94 501 THR A N 1
ATOM 3933 C CA . THR A 1 501 ? -38.656 -19.880 -24.370 1.00 89.94 501 THR A CA 1
ATOM 3934 C C . THR A 1 501 ? -37.324 -19.409 -24.953 1.00 89.94 501 THR A C 1
ATOM 3936 O O . THR A 1 501 ? -36.401 -19.123 -24.186 1.00 89.94 501 THR A O 1
ATOM 3939 N N . PRO A 1 502 ? -37.192 -19.293 -26.288 1.00 89.44 502 PRO A N 1
ATOM 3940 C CA . PRO A 1 502 ? -36.016 -18.684 -26.897 1.00 89.44 502 PRO A CA 1
ATOM 3941 C C . PRO A 1 502 ? -35.829 -17.249 -26.402 1.00 89.44 502 PRO A C 1
ATOM 3943 O O . PRO A 1 502 ? -36.778 -16.466 -26.377 1.00 89.44 502 PRO A O 1
ATOM 3946 N N . VAL A 1 503 ? -34.600 -16.905 -26.027 1.00 93.25 503 VAL A N 1
ATOM 3947 C CA . VAL A 1 503 ? -34.229 -15.575 -25.535 1.00 93.25 503 VAL A CA 1
ATOM 3948 C C . VAL A 1 503 ? -32.900 -15.129 -26.146 1.00 93.25 503 VAL A C 1
ATOM 3950 O O . VAL A 1 503 ? -32.084 -15.983 -26.505 1.00 93.25 503 VAL A O 1
ATOM 3953 N N . PRO A 1 504 ? -32.653 -13.813 -26.277 1.00 92.19 504 PRO A N 1
ATOM 3954 C CA . PRO A 1 504 ? -31.373 -13.310 -26.765 1.00 92.19 504 PRO A CA 1
ATOM 3955 C C . PRO A 1 504 ? -30.211 -13.734 -25.859 1.00 92.19 504 PRO A C 1
ATOM 3957 O O . PRO A 1 504 ? -30.245 -13.510 -24.650 1.00 92.19 504 PRO A O 1
ATOM 3960 N N . GLU A 1 505 ? -29.160 -14.310 -26.446 1.00 93.50 505 GLU A N 1
ATOM 3961 C CA . GLU A 1 505 ? -27.960 -14.730 -25.715 1.00 93.50 505 GLU A CA 1
ATOM 3962 C C . GLU A 1 505 ? -27.146 -13.502 -25.268 1.00 93.50 505 GLU A C 1
ATOM 3964 O O . GLU A 1 505 ? -26.470 -12.838 -26.062 1.00 93.50 505 GLU A O 1
ATOM 3969 N N . GLN A 1 506 ? -27.174 -13.208 -23.969 1.00 95.44 506 GLN A N 1
ATOM 3970 C CA . GLN A 1 506 ? -26.453 -12.082 -23.366 1.00 95.44 506 GLN A CA 1
ATOM 3971 C C . GLN A 1 506 ? -24.940 -12.308 -23.345 1.00 95.44 506 GLN A C 1
ATOM 3973 O O . GLN A 1 506 ? -24.161 -11.362 -23.344 1.00 95.44 506 GLN A O 1
ATOM 3978 N N . LEU A 1 507 ? -24.508 -13.569 -23.400 1.00 94.12 507 LEU A N 1
ATOM 3979 C CA . LEU A 1 507 ? -23.102 -13.977 -23.413 1.00 94.12 507 LEU A CA 1
ATOM 3980 C C . LEU A 1 507 ? -22.605 -14.383 -24.817 1.00 94.12 507 LEU A C 1
ATOM 3982 O O . LEU A 1 507 ? -21.637 -15.137 -24.957 1.00 94.12 507 LEU A O 1
ATOM 3986 N N . SER A 1 508 ? -23.262 -13.887 -25.870 1.00 92.12 508 SER A N 1
ATOM 3987 C CA . SER A 1 508 ? -22.816 -14.059 -27.257 1.00 92.12 508 SER A CA 1
ATOM 3988 C C . SER A 1 508 ? -21.481 -13.350 -27.508 1.00 92.12 508 SER A C 1
ATOM 3990 O O . SER A 1 508 ? -21.158 -12.369 -26.837 1.00 92.12 508 SER A O 1
ATOM 3992 N N . LEU A 1 509 ? -20.719 -13.788 -28.520 1.00 87.88 509 LEU A N 1
ATOM 3993 C CA . LEU A 1 509 ? -19.444 -13.149 -28.877 1.00 87.88 509 LEU A CA 1
ATOM 3994 C C . LEU A 1 509 ? -19.606 -11.635 -29.118 1.00 87.88 509 LEU A C 1
ATOM 3996 O O . LEU A 1 509 ? -18.780 -10.848 -28.675 1.00 87.88 509 LEU A O 1
ATOM 4000 N N . TYR A 1 510 ? -20.696 -11.216 -29.762 1.00 90.12 510 TYR A N 1
ATOM 4001 C CA . TYR A 1 510 ? -20.977 -9.800 -30.007 1.00 90.12 510 TYR A CA 1
ATOM 4002 C C . TYR A 1 510 ? -21.183 -8.993 -28.714 1.00 90.12 510 TYR A C 1
ATOM 4004 O O . TYR A 1 510 ? -20.740 -7.848 -28.626 1.00 90.12 510 TYR A O 1
ATOM 4012 N N . ASN A 1 511 ? -21.847 -9.583 -27.718 1.00 92.69 511 ASN A N 1
ATOM 4013 C CA . ASN A 1 511 ? -22.175 -8.905 -26.466 1.00 92.69 511 ASN A CA 1
ATOM 4014 C C . ASN A 1 511 ? -21.009 -8.874 -25.473 1.00 92.69 511 ASN A C 1
ATOM 4016 O O . ASN A 1 511 ? -20.889 -7.927 -24.698 1.00 92.69 511 ASN A O 1
ATOM 4020 N N . ILE A 1 512 ? -20.138 -9.884 -25.502 1.00 89.50 512 ILE A N 1
ATOM 4021 C CA . ILE A 1 512 ? -18.996 -9.977 -24.584 1.00 89.50 512 ILE A CA 1
ATOM 4022 C C . ILE A 1 512 ? -17.758 -9.222 -25.065 1.00 89.50 512 ILE A C 1
ATOM 4024 O O . ILE A 1 512 ? -16.879 -8.980 -24.247 1.00 89.50 512 ILE A O 1
ATOM 4028 N N . LEU A 1 513 ? -17.622 -8.936 -26.365 1.00 87.56 513 LEU A N 1
ATOM 4029 C CA . LEU A 1 513 ? -16.445 -8.245 -26.891 1.00 87.56 513 LEU A CA 1
ATOM 4030 C C . LEU A 1 513 ? -16.364 -6.825 -26.325 1.00 87.56 513 LEU A C 1
ATOM 4032 O O . LEU A 1 513 ? -17.382 -6.162 -26.134 1.00 87.56 513 LEU A O 1
ATOM 4036 N N . TRP A 1 514 ? -15.140 -6.360 -26.081 1.00 90.38 514 TRP A N 1
ATOM 4037 C CA . TRP A 1 514 ? -14.892 -5.002 -25.611 1.00 90.38 514 TRP A CA 1
ATOM 4038 C C . TRP A 1 514 ? -15.346 -3.974 -26.655 1.00 90.38 514 TRP A C 1
ATOM 4040 O O . TRP A 1 514 ? -14.912 -4.020 -27.809 1.00 90.38 514 TRP A O 1
ATOM 4050 N N . LYS A 1 515 ? -16.216 -3.046 -26.245 1.00 90.75 515 LYS A N 1
ATOM 4051 C CA . LYS A 1 515 ? -16.732 -1.957 -27.080 1.00 90.75 515 LYS A CA 1
ATOM 4052 C C . LYS A 1 515 ? -16.245 -0.616 -26.523 1.00 90.75 515 LYS A C 1
ATOM 4054 O O . LYS A 1 515 ? -16.733 -0.194 -25.476 1.00 90.75 515 LYS A O 1
ATOM 4059 N N . PRO A 1 516 ? -15.335 0.096 -27.216 1.00 89.12 516 PRO A N 1
ATOM 4060 C CA . PRO A 1 516 ? -14.771 1.357 -26.727 1.00 89.12 516 PRO A CA 1
ATOM 4061 C C . PRO A 1 516 ? -15.827 2.393 -26.313 1.00 89.12 516 PRO A C 1
ATOM 4063 O O . PRO A 1 516 ? -15.671 3.063 -25.299 1.00 89.12 516 PRO A O 1
ATOM 4066 N N . TRP A 1 517 ? -16.930 2.495 -27.064 1.00 91.25 517 TRP A N 1
ATOM 4067 C CA . TRP A 1 517 ? -18.015 3.455 -26.810 1.00 91.25 517 TRP A CA 1
ATOM 4068 C C . TRP A 1 517 ? -18.926 3.087 -25.631 1.00 91.25 517 TRP A C 1
ATOM 4070 O O . TRP A 1 517 ? -19.800 3.877 -25.282 1.00 91.25 517 TRP A O 1
ATOM 4080 N N . LEU A 1 518 ? -18.746 1.906 -25.030 1.00 93.94 518 LEU A N 1
ATOM 4081 C CA . LEU A 1 518 ? -19.439 1.491 -23.807 1.00 93.94 518 LEU A CA 1
ATOM 4082 C C . LEU A 1 518 ? -18.554 1.597 -22.565 1.00 93.94 518 LEU A C 1
ATOM 4084 O O . LEU A 1 518 ? -19.055 1.377 -21.464 1.00 93.94 518 LEU A O 1
ATOM 4088 N N . GLN A 1 519 ? -17.257 1.889 -22.728 1.00 93.25 519 GLN A N 1
ATOM 4089 C CA . GLN A 1 519 ? -16.275 1.821 -21.652 1.00 93.25 519 GLN A CA 1
ATOM 4090 C C . GLN A 1 519 ? -16.572 2.850 -20.556 1.00 93.25 519 GLN A C 1
ATOM 4092 O O . GLN A 1 519 ? -16.420 4.049 -20.799 1.00 93.25 519 GLN A O 1
ATOM 4097 N N . PRO A 1 520 ? -16.898 2.406 -19.324 1.00 91.94 520 PRO A N 1
ATOM 4098 C CA . PRO A 1 520 ? -16.973 3.316 -18.194 1.00 91.94 520 PRO A CA 1
ATOM 4099 C C . PRO A 1 520 ? -15.584 3.909 -17.943 1.00 91.94 520 PRO A C 1
ATOM 4101 O O . PRO A 1 520 ? -14.595 3.180 -17.779 1.00 91.94 520 PRO A O 1
ATOM 4104 N N . CYS A 1 521 ? -15.508 5.236 -17.967 1.00 91.00 521 CYS A N 1
ATOM 4105 C CA . CYS A 1 521 ? -14.261 5.977 -17.898 1.00 91.00 521 CYS A CA 1
ATOM 4106 C C . CYS A 1 521 ? -14.440 7.228 -17.041 1.00 91.00 521 CYS A C 1
ATOM 4108 O O . CYS A 1 521 ? -15.212 8.125 -17.367 1.00 91.00 521 CYS A O 1
ATOM 4110 N N . CYS A 1 522 ? -13.710 7.276 -15.939 1.00 86.31 522 CYS A N 1
ATOM 4111 C CA . CYS A 1 522 ? -13.510 8.457 -15.131 1.00 86.31 522 CYS A CA 1
ATOM 4112 C C . CYS A 1 522 ? -12.299 9.201 -15.710 1.00 86.31 522 CYS A C 1
ATOM 4114 O O . CYS A 1 522 ? -11.219 8.622 -15.805 1.00 86.31 522 CYS A O 1
ATOM 4116 N N . GLY A 1 523 ? -12.468 10.446 -16.155 1.00 81.06 523 GLY A N 1
ATOM 4117 C CA . GLY A 1 523 ? -11.418 11.190 -16.863 1.00 81.06 523 GLY A CA 1
ATOM 4118 C C . GLY A 1 523 ? -11.461 11.003 -18.386 1.00 81.06 523 GLY A C 1
ATOM 4119 O O . GLY A 1 523 ? -12.535 10.848 -18.967 1.00 81.06 523 GLY A O 1
ATOM 4120 N N . THR A 1 524 ? -10.301 11.061 -19.047 1.00 81.50 524 THR A N 1
ATOM 4121 C CA . THR A 1 524 ? -10.204 11.094 -20.518 1.00 81.50 524 THR A CA 1
ATOM 4122 C C . THR A 1 524 ? -9.889 9.714 -21.089 1.00 81.50 524 THR A C 1
ATOM 4124 O O . THR A 1 524 ? -8.796 9.189 -20.892 1.00 81.50 524 THR A O 1
ATOM 4127 N N . PHE A 1 525 ? -10.814 9.138 -21.860 1.00 80.94 525 PHE A N 1
ATOM 4128 C CA . PHE A 1 525 ? -10.585 7.881 -22.580 1.00 80.94 525 PHE A CA 1
ATOM 4129 C C . PHE A 1 525 ? -9.439 8.028 -23.606 1.00 80.94 525 PHE A C 1
ATOM 4131 O O . PHE A 1 525 ? -9.415 9.026 -24.330 1.00 80.94 525 PHE A O 1
ATOM 4138 N N . PRO A 1 526 ? -8.499 7.065 -23.722 1.00 75.00 526 PRO A N 1
ATOM 4139 C CA . PRO A 1 526 ? -8.455 5.744 -23.071 1.00 75.00 526 PRO A CA 1
ATOM 4140 C C . PRO A 1 526 ? -7.800 5.705 -21.676 1.00 75.00 526 PRO A C 1
ATOM 4142 O O . PRO A 1 526 ? -7.855 4.668 -21.011 1.00 75.00 526 PRO A O 1
ATOM 4145 N N . PHE A 1 527 ? -7.207 6.811 -21.222 1.00 82.19 527 PHE A N 1
ATOM 4146 C CA . PHE A 1 527 ? -6.464 6.948 -19.963 1.00 82.19 527 PHE A CA 1
ATOM 4147 C C . PHE A 1 527 ? -7.397 7.230 -18.775 1.00 82.19 527 PHE A C 1
ATOM 4149 O O . PHE A 1 527 ? -7.290 8.250 -18.096 1.00 82.19 527 PHE A O 1
ATOM 4156 N N . CYS A 1 528 ? -8.349 6.326 -18.554 1.00 82.56 528 CYS A N 1
ATOM 4157 C CA . CYS A 1 528 ? -9.346 6.450 -17.497 1.00 82.56 528 CYS A CA 1
ATOM 4158 C C . CYS A 1 528 ? -8.682 6.372 -16.119 1.00 82.56 528 CYS A C 1
ATOM 4160 O O . CYS A 1 528 ? -8.140 5.325 -15.763 1.00 82.56 528 CYS A O 1
ATOM 4162 N N . TRP A 1 529 ? -8.732 7.453 -15.345 1.00 86.69 529 TRP A N 1
ATOM 4163 C CA . TRP A 1 529 ? -8.162 7.521 -14.006 1.00 86.69 529 TRP A CA 1
ATOM 4164 C C . TRP A 1 529 ? -8.948 8.471 -13.101 1.00 86.69 529 TRP A C 1
ATOM 4166 O O . TRP A 1 529 ? -9.186 9.624 -13.464 1.00 86.69 529 TRP A O 1
ATOM 4176 N N . CYS A 1 530 ? -9.315 8.002 -11.907 1.00 87.69 530 CYS A N 1
ATOM 4177 C CA . CYS A 1 530 ? -9.740 8.863 -10.806 1.00 87.69 530 CYS A CA 1
ATOM 4178 C C . CYS A 1 530 ? -9.697 8.151 -9.454 1.00 87.69 530 CYS A C 1
ATOM 4180 O O . CYS A 1 530 ? -9.749 6.923 -9.373 1.00 87.69 530 CYS A O 1
ATOM 4182 N N . ASP A 1 531 ? -9.648 8.944 -8.387 1.00 86.12 531 ASP A N 1
ATOM 4183 C CA . ASP A 1 531 ? -9.665 8.462 -7.011 1.00 86.12 531 ASP A CA 1
ATOM 4184 C C . ASP A 1 531 ? -10.506 9.384 -6.108 1.00 86.12 531 ASP A C 1
ATOM 4186 O O . ASP A 1 531 ? -9.993 10.092 -5.246 1.00 86.12 531 ASP A O 1
ATOM 4190 N N . LYS A 1 532 ? -11.829 9.358 -6.303 1.00 83.81 532 LYS A N 1
ATOM 4191 C CA . LYS A 1 532 ? -12.793 10.105 -5.480 1.00 83.81 532 LYS A CA 1
ATOM 4192 C C . LYS A 1 532 ? -12.958 9.515 -4.076 1.00 83.81 532 LYS A C 1
ATOM 4194 O O . LYS A 1 532 ? -13.370 10.219 -3.164 1.00 83.81 532 LYS A O 1
ATOM 4199 N N . GLU A 1 533 ? -12.643 8.233 -3.875 1.00 70.56 533 GLU A N 1
ATOM 4200 C CA . GLU A 1 533 ? -12.616 7.622 -2.532 1.00 70.56 533 GLU A CA 1
ATOM 4201 C C . GLU A 1 533 ? -11.371 8.046 -1.727 1.00 70.56 533 GLU A C 1
ATOM 4203 O O . GLU A 1 533 ? -11.340 7.903 -0.503 1.00 70.56 533 GLU A O 1
ATOM 4208 N N . GLY A 1 534 ? -10.341 8.567 -2.402 1.00 47.38 534 GLY A N 1
ATOM 4209 C CA . GLY A 1 534 ? -9.214 9.304 -1.827 1.00 47.38 534 GLY A CA 1
ATOM 4210 C C . GLY A 1 534 ? -9.522 10.781 -1.562 1.00 47.38 534 GLY A C 1
ATOM 4211 O O . GLY A 1 534 ? -8.830 11.396 -0.753 1.00 47.38 534 GLY A O 1
ATOM 4212 N N . ASP A 1 535 ? -10.595 11.310 -2.163 1.00 38.47 535 ASP A N 1
ATOM 4213 C CA . ASP A 1 535 ? -11.033 12.703 -2.079 1.00 38.47 535 ASP A CA 1
ATOM 4214 C C . ASP A 1 535 ? -12.287 12.884 -1.215 1.00 38.47 535 ASP A C 1
ATOM 4216 O O . ASP A 1 535 ? -13.397 13.115 -1.691 1.00 38.47 535 ASP A O 1
ATOM 4220 N N . SER A 1 536 ? -12.094 12.968 0.097 1.00 30.72 536 SER A N 1
ATOM 4221 C CA . SER A 1 536 ? -12.910 13.895 0.895 1.00 30.72 536 SER A CA 1
ATOM 4222 C C . SER A 1 536 ? -12.280 15.297 0.955 1.00 30.72 536 SER A C 1
ATOM 4224 O O . SER A 1 536 ? -12.526 16.030 1.910 1.00 30.72 536 SER A O 1
ATOM 4226 N N . THR A 1 537 ? -11.480 15.670 -0.060 1.00 34.44 537 THR A N 1
ATOM 4227 C CA . THR A 1 537 ? -10.771 16.964 -0.161 1.00 34.44 537 THR A CA 1
ATOM 4228 C C . THR A 1 537 ? -10.531 17.465 -1.602 1.00 34.44 537 THR A C 1
ATOM 4230 O O . THR A 1 537 ? -9.602 18.230 -1.826 1.00 34.44 537 THR A O 1
ATOM 4233 N N . GLN A 1 538 ? -11.390 17.149 -2.582 1.00 30.89 538 GLN A N 1
ATOM 4234 C CA . GLN A 1 538 ? -11.366 17.817 -3.902 1.00 30.89 538 GLN A CA 1
ATOM 4235 C C . GLN A 1 538 ? -12.778 18.024 -4.476 1.00 30.89 538 GLN A C 1
ATOM 4237 O O . GLN A 1 538 ? -13.280 17.292 -5.319 1.00 30.89 538 GLN A O 1
ATOM 4242 N N . SER A 1 539 ? -13.428 19.100 -4.036 1.00 25.78 539 SER A N 1
ATOM 4243 C CA . SER A 1 539 ? -14.512 19.749 -4.783 1.00 25.78 539 SER A CA 1
ATOM 4244 C C . SER A 1 539 ? -14.254 21.252 -4.776 1.00 25.78 539 SER A C 1
ATOM 4246 O O . SER A 1 539 ? -14.915 22.006 -4.060 1.00 25.78 539 SER A O 1
ATOM 4248 N N . LEU A 1 540 ? -13.251 21.695 -5.540 1.00 31.91 540 LEU A N 1
ATOM 4249 C CA . LEU A 1 540 ? -13.017 23.123 -5.762 1.00 31.91 540 LEU A CA 1
ATOM 4250 C C . LEU A 1 540 ? -12.363 23.455 -7.115 1.00 31.91 540 LEU A C 1
ATOM 4252 O O . LEU A 1 540 ? -11.542 24.350 -7.168 1.00 31.91 540 LEU A O 1
ATOM 4256 N N . ILE A 1 541 ? -12.768 22.805 -8.216 1.00 33.12 541 ILE A N 1
ATOM 4257 C CA . ILE A 1 541 ? -12.718 23.384 -9.580 1.00 33.12 541 ILE A CA 1
ATOM 4258 C C . ILE A 1 541 ? -13.999 22.952 -10.323 1.00 33.12 541 ILE A C 1
ATOM 4260 O O . ILE A 1 541 ? -14.023 21.982 -11.068 1.00 33.12 541 ILE A O 1
ATOM 4264 N N . CYS A 1 542 ? -15.106 23.642 -10.048 1.00 27.05 542 CYS A N 1
ATOM 4265 C CA . CYS A 1 542 ? -16.264 23.816 -10.942 1.00 27.05 542 CYS A CA 1
ATOM 4266 C C . CYS A 1 542 ? -17.164 24.885 -10.312 1.00 27.05 542 CYS A C 1
ATOM 4268 O O . CYS A 1 542 ? -18.237 24.619 -9.779 1.00 27.05 542 CYS A O 1
ATOM 4270 N N . ARG A 1 543 ? -16.657 26.120 -10.280 1.00 28.61 543 ARG A N 1
ATOM 4271 C CA . ARG A 1 543 ? -17.407 27.295 -9.830 1.00 28.61 543 ARG A CA 1
ATOM 4272 C C . ARG A 1 543 ? -17.102 28.474 -10.749 1.00 28.61 543 ARG A C 1
ATOM 4274 O O . ARG A 1 543 ? -16.471 29.446 -10.368 1.00 28.61 543 ARG A O 1
ATOM 4281 N N . ASN A 1 544 ? -17.556 28.347 -11.987 1.00 32.59 544 ASN A N 1
ATOM 4282 C CA . ASN A 1 544 ? -18.056 29.477 -12.753 1.00 32.59 544 ASN A CA 1
ATOM 4283 C C . ASN A 1 544 ? -19.396 29.029 -13.334 1.00 32.59 544 ASN A C 1
ATOM 4285 O O . ASN A 1 544 ? -19.469 27.962 -13.934 1.00 32.59 544 ASN A O 1
ATOM 4289 N N . ILE A 1 545 ? -20.413 29.872 -13.145 1.00 33.41 545 ILE A N 1
ATOM 4290 C CA . ILE A 1 545 ? -21.840 29.717 -13.477 1.00 33.41 545 ILE A CA 1
ATOM 4291 C C . ILE A 1 545 ? -22.700 29.281 -12.268 1.00 33.41 545 ILE A C 1
ATOM 4293 O O . ILE A 1 545 ? -22.458 28.263 -11.630 1.00 33.41 545 ILE A O 1
ATOM 4297 N N . TRP A 1 546 ? -23.714 30.113 -11.993 1.00 27.17 546 TRP A N 1
ATOM 4298 C CA . TRP A 1 546 ? -24.664 30.154 -10.863 1.00 27.17 546 TRP A CA 1
ATOM 4299 C C . TRP A 1 546 ? -24.254 30.975 -9.631 1.00 27.17 546 TRP A C 1
ATOM 4301 O O . TRP A 1 546 ? -24.140 30.515 -8.497 1.00 27.17 546 TRP A O 1
ATOM 4311 N N . LEU A 1 547 ? -24.112 32.273 -9.907 1.00 34.59 547 LEU A N 1
ATOM 4312 C CA . LEU A 1 547 ? -24.671 33.351 -9.091 1.00 34.59 547 LEU A CA 1
ATOM 4313 C C . LEU A 1 547 ? -26.177 33.115 -8.820 1.00 34.59 547 LEU A C 1
ATOM 4315 O O . LEU A 1 547 ? -26.905 32.753 -9.740 1.00 34.59 547 LEU A O 1
ATOM 4319 N N . ILE A 1 548 ? -26.602 33.469 -7.597 1.00 36.69 548 ILE A N 1
ATOM 4320 C CA . ILE A 1 548 ? -27.974 33.754 -7.112 1.00 36.69 548 ILE A CA 1
ATOM 4321 C C . ILE A 1 548 ? -28.711 32.609 -6.373 1.00 36.69 548 ILE A C 1
ATOM 4323 O O . ILE A 1 548 ? -28.887 31.517 -6.895 1.00 36.69 548 ILE A O 1
ATOM 4327 N N . LEU A 1 549 ? -29.209 32.979 -5.174 1.00 32.28 549 LEU A N 1
ATOM 4328 C CA . LEU A 1 549 ? -30.020 32.261 -4.162 1.00 32.28 549 LEU A CA 1
ATOM 4329 C C . LEU A 1 549 ? -29.212 31.364 -3.204 1.00 32.28 549 LEU A C 1
ATOM 4331 O O . LEU A 1 549 ? -28.510 30.463 -3.623 1.00 32.28 549 LEU A O 1
ATOM 4335 N N . GLY A 1 550 ? -29.246 31.503 -1.880 1.00 29.17 550 GLY A N 1
ATOM 4336 C CA . GLY A 1 550 ? -30.047 32.325 -0.981 1.00 29.17 550 GLY A CA 1
ATOM 4337 C C . GLY A 1 550 ? -29.961 31.693 0.418 1.00 29.17 550 GLY A C 1
ATOM 4338 O O . GLY A 1 550 ? -30.367 30.554 0.596 1.00 29.17 550 GLY A O 1
ATOM 4339 N N . LEU A 1 551 ? -29.355 32.422 1.362 1.00 40.78 551 LEU A N 1
ATOM 4340 C CA . LEU A 1 551 ? -29.564 32.405 2.821 1.00 40.78 551 LEU A CA 1
ATOM 4341 C C . LEU A 1 551 ? -30.011 31.090 3.500 1.00 40.78 551 LEU A C 1
ATOM 4343 O O . LEU A 1 551 ? -31.204 30.846 3.604 1.00 40.78 551 LEU A O 1
ATOM 4347 N N . PHE A 1 552 ? -29.077 30.375 4.142 1.00 31.11 552 PHE A N 1
ATOM 4348 C CA . PHE A 1 552 ? -29.319 29.690 5.428 1.00 31.11 552 PHE A CA 1
ATOM 4349 C C . PHE A 1 552 ? -28.008 29.601 6.239 1.00 31.11 552 PHE A C 1
ATOM 4351 O O . PHE A 1 552 ? -27.024 29.056 5.734 1.00 31.11 552 PHE A O 1
ATOM 4358 N N . PRO A 1 553 ? -27.945 30.120 7.482 1.00 32.69 553 PRO A N 1
ATOM 4359 C CA . PRO A 1 553 ? -26.744 30.038 8.305 1.00 32.69 553 PRO A CA 1
ATOM 4360 C C . PRO A 1 553 ? -26.649 28.649 8.952 1.00 32.69 553 PRO A C 1
ATOM 4362 O O . PRO A 1 553 ? -27.503 28.267 9.748 1.00 32.69 553 PRO A O 1
ATOM 4365 N N . ARG A 1 554 ? -25.595 27.885 8.637 1.00 30.42 554 ARG A N 1
ATOM 4366 C CA . ARG A 1 554 ? -25.172 26.748 9.468 1.00 30.42 554 ARG A CA 1
ATOM 4367 C C . ARG A 1 554 ? -24.161 27.256 10.485 1.00 30.42 554 ARG A C 1
ATOM 4369 O O . ARG A 1 554 ? -23.078 27.705 10.123 1.00 30.42 554 ARG A O 1
ATOM 4376 N N . THR A 1 555 ? -24.536 27.200 11.754 1.00 29.39 555 THR A N 1
ATOM 4377 C CA . THR A 1 555 ? -23.656 27.461 12.888 1.00 29.39 555 THR A CA 1
ATOM 4378 C C . THR A 1 555 ? -22.573 26.380 12.957 1.00 29.39 555 THR A C 1
ATOM 4380 O O . THR A 1 555 ? -22.861 25.198 13.137 1.00 29.39 555 THR A O 1
ATOM 4383 N N . CYS A 1 556 ? -21.312 26.782 12.789 1.00 27.38 556 CYS A N 1
ATOM 4384 C CA . CYS A 1 556 ? -20.158 25.933 13.065 1.00 27.38 556 CYS A CA 1
ATOM 4385 C C . CYS A 1 556 ? -19.915 25.890 14.576 1.00 27.38 556 CYS A C 1
ATOM 4387 O O . CYS A 1 556 ? -19.670 26.917 15.204 1.00 27.38 556 CYS A O 1
ATOM 4389 N N . VAL A 1 557 ? -19.952 24.689 15.147 1.00 25.69 557 VAL A N 1
ATOM 4390 C CA . VAL A 1 557 ? -19.427 24.416 16.487 1.00 25.69 557 VAL A CA 1
ATOM 4391 C C . VAL A 1 557 ? -17.897 24.401 16.393 1.00 25.69 557 VAL A C 1
ATOM 4393 O O . VAL A 1 557 ? -17.332 23.612 15.637 1.00 25.69 557 VAL A O 1
ATOM 4396 N N . SER A 1 558 ? -17.224 25.292 17.124 1.00 25.92 558 SER A N 1
ATOM 4397 C CA . SER A 1 558 ? -15.761 25.346 17.228 1.00 25.92 558 SER A CA 1
ATOM 4398 C C . SER A 1 558 ? -15.239 24.217 18.122 1.00 25.92 558 SER A C 1
ATOM 4400 O O . SER A 1 558 ? -15.592 24.160 19.300 1.00 25.92 558 SER A O 1
ATOM 4402 N N . ASN A 1 559 ? -14.369 23.357 17.592 1.00 30.05 559 ASN A N 1
ATOM 4403 C CA . ASN A 1 559 ? -13.546 22.442 18.392 1.00 30.05 559 ASN A CA 1
ATOM 4404 C C . ASN A 1 559 ? -12.177 23.114 18.673 1.00 30.05 559 ASN A C 1
ATOM 4406 O O . ASN A 1 559 ? -11.743 23.930 17.855 1.00 30.05 559 ASN A O 1
ATOM 4410 N N . PRO A 1 560 ? -11.504 22.832 19.804 1.00 40.03 560 PRO A N 1
ATOM 4411 C CA . PRO A 1 560 ? -10.345 23.594 20.284 1.00 40.03 560 PRO A CA 1
ATOM 4412 C C . PRO A 1 560 ? -9.154 23.553 19.305 1.00 40.03 560 PRO A C 1
ATOM 4414 O O . PRO A 1 560 ? -8.923 22.551 18.630 1.00 40.03 560 PRO A O 1
ATOM 4417 N N . SER A 1 561 ? -8.424 24.670 19.202 1.00 62.69 561 SER A N 1
ATOM 4418 C CA . SER A 1 561 ? -7.468 24.987 18.126 1.00 62.69 561 SER A CA 1
ATOM 4419 C C . SER A 1 561 ? -6.301 23.994 18.004 1.00 62.69 561 SER A C 1
ATOM 4421 O O . SER A 1 561 ? -5.496 23.862 18.926 1.00 62.69 561 SER A O 1
ATOM 4423 N N . LYS A 1 562 ? -6.169 23.350 16.838 1.00 87.62 562 LYS A N 1
ATOM 4424 C CA . LYS A 1 562 ? -5.008 22.529 16.448 1.00 87.62 562 LYS A CA 1
ATOM 4425 C C . LYS A 1 562 ? -3.717 23.387 16.393 1.00 87.62 562 LYS A C 1
ATOM 4427 O O . LYS A 1 562 ? -3.797 24.495 15.860 1.00 87.62 562 LYS A O 1
ATOM 4432 N N . PRO A 1 563 ? -2.552 22.928 16.904 1.00 95.19 563 PRO A N 1
ATOM 4433 C CA . PRO A 1 563 ? -1.304 23.705 16.877 1.00 95.19 563 PRO A CA 1
ATOM 4434 C C . PRO A 1 563 ? -0.618 23.674 15.508 1.00 95.19 563 PRO A C 1
ATOM 4436 O O . PRO A 1 563 ? -0.859 22.754 14.731 1.00 95.19 563 PRO A O 1
ATOM 4439 N N . ASN A 1 564 ? 0.288 24.618 15.247 1.00 98.12 564 ASN A N 1
ATOM 4440 C CA . ASN A 1 564 ? 1.245 24.559 14.136 1.00 98.12 564 ASN A CA 1
ATOM 4441 C C . ASN A 1 564 ? 2.476 23.726 14.517 1.00 98.12 564 ASN A C 1
ATOM 4443 O O . ASN A 1 564 ? 2.825 23.636 15.694 1.00 98.12 564 ASN A O 1
ATOM 4447 N N . PHE A 1 565 ? 3.183 23.192 13.524 1.00 98.69 565 PHE A N 1
ATOM 4448 C CA . PHE A 1 565 ? 4.438 22.468 13.702 1.00 98.69 565 PHE A CA 1
ATOM 4449 C C . PHE A 1 565 ? 5.551 23.112 12.877 1.00 98.69 565 PHE A C 1
ATOM 4451 O O . PHE A 1 565 ? 5.433 23.214 11.656 1.00 98.69 565 PHE A O 1
ATOM 4458 N N . LEU A 1 566 ? 6.644 23.497 13.536 1.00 98.75 566 LEU A N 1
ATOM 4459 C CA . LEU A 1 566 ? 7.905 23.887 12.906 1.00 98.75 566 LEU A CA 1
ATOM 4460 C C . LEU A 1 566 ? 8.974 22.868 13.305 1.00 98.75 566 LEU A C 1
ATOM 4462 O O . LEU A 1 566 ? 9.441 22.852 14.442 1.00 98.75 566 LEU A O 1
ATOM 4466 N N . LEU A 1 567 ? 9.330 21.990 12.373 1.00 98.81 567 LEU A N 1
ATOM 4467 C CA . LEU A 1 567 ? 10.348 20.964 12.574 1.00 98.81 567 LEU A CA 1
ATOM 4468 C C . LEU A 1 567 ? 11.620 21.414 11.858 1.00 98.81 567 LEU A C 1
ATOM 4470 O O . LEU A 1 567 ? 11.593 21.603 10.646 1.00 98.81 567 LEU A O 1
ATOM 4474 N N . ILE A 1 568 ? 12.709 21.597 12.595 1.00 98.81 568 ILE A N 1
ATOM 4475 C CA . ILE A 1 568 ? 14.004 22.038 12.079 1.00 98.81 568 ILE A CA 1
ATOM 4476 C C . ILE A 1 568 ? 14.997 20.891 12.256 1.00 98.81 568 ILE A C 1
ATOM 4478 O O . ILE A 1 568 ? 15.222 20.428 13.374 1.00 98.81 568 ILE A O 1
ATOM 4482 N N . LEU A 1 569 ? 15.574 20.423 11.153 1.00 98.62 569 LEU A N 1
ATOM 4483 C CA . LEU A 1 569 ? 16.556 19.343 11.156 1.00 98.62 569 LEU A CA 1
ATOM 4484 C C . LEU A 1 569 ? 17.829 19.809 10.449 1.00 98.62 569 LEU A C 1
ATOM 4486 O O . LEU A 1 569 ? 17.797 20.091 9.250 1.00 98.62 569 LEU A O 1
ATOM 4490 N N . ALA A 1 570 ? 18.918 19.903 11.206 1.00 98.00 570 ALA A N 1
ATOM 4491 C CA . ALA A 1 570 ? 20.264 20.140 10.701 1.00 98.00 570 ALA A CA 1
ATOM 4492 C C . ALA A 1 570 ? 20.856 18.864 10.075 1.00 98.00 570 ALA A C 1
ATOM 4494 O O . ALA A 1 570 ? 20.380 17.754 10.329 1.00 98.00 570 ALA A O 1
ATOM 4495 N N . ASP A 1 571 ? 21.882 19.040 9.251 1.00 96.00 571 ASP A N 1
ATOM 4496 C CA . ASP A 1 571 ? 22.599 17.978 8.542 1.00 96.00 571 ASP A CA 1
ATOM 4497 C C . ASP A 1 571 ? 24.025 17.886 9.102 1.00 96.00 571 ASP A C 1
ATOM 4499 O O . ASP A 1 571 ? 24.721 18.895 9.134 1.00 96.00 571 ASP A O 1
ATOM 4503 N N . ASP A 1 572 ? 24.465 16.717 9.571 1.00 95.31 572 ASP A N 1
ATOM 4504 C CA . ASP A 1 572 ? 25.817 16.510 10.134 1.00 95.31 572 ASP A CA 1
ATOM 4505 C C . ASP A 1 572 ? 26.184 17.378 11.367 1.00 95.31 572 ASP A C 1
ATOM 4507 O O . ASP A 1 572 ? 27.359 17.468 11.727 1.00 95.31 572 ASP A O 1
ATOM 4511 N N . LEU A 1 573 ? 25.224 18.011 12.051 1.00 97.56 573 LEU A N 1
ATOM 4512 C CA . LEU A 1 573 ? 25.513 18.810 13.248 1.00 97.56 573 LEU A CA 1
ATOM 4513 C C . LEU A 1 573 ? 25.777 17.896 14.454 1.00 97.56 573 LEU A C 1
ATOM 4515 O O . LEU A 1 573 ? 24.888 17.171 14.915 1.00 97.56 573 LEU A O 1
ATOM 4519 N N . GLY A 1 574 ? 26.988 17.957 15.001 1.00 96.31 574 GLY A N 1
ATOM 4520 C CA . GLY A 1 574 ? 27.368 17.207 16.187 1.00 96.31 574 GLY A CA 1
ATOM 4521 C C . GLY A 1 574 ? 26.749 17.783 17.458 1.00 96.31 574 GLY A C 1
ATOM 4522 O O . GLY A 1 574 ? 26.510 18.984 17.597 1.00 96.31 574 GLY A O 1
ATOM 4523 N N . ILE A 1 575 ? 26.491 16.922 18.444 1.00 96.62 575 ILE A N 1
ATOM 4524 C CA . ILE A 1 575 ? 25.928 17.372 19.726 1.00 96.62 575 ILE A CA 1
ATOM 4525 C C . ILE A 1 575 ? 26.855 18.331 20.484 1.00 96.62 575 ILE A C 1
ATOM 4527 O O . ILE A 1 575 ? 26.372 19.154 21.254 1.00 96.62 575 ILE A O 1
ATOM 4531 N N . GLY A 1 576 ? 28.167 18.264 20.248 1.00 95.81 576 GLY A N 1
ATOM 4532 C CA . GLY A 1 576 ? 29.156 19.146 20.868 1.00 95.81 576 GLY A CA 1
ATOM 4533 C C . GLY A 1 576 ? 29.327 20.499 20.178 1.00 95.81 576 GLY A C 1
ATOM 4534 O O . GLY A 1 576 ? 30.175 21.276 20.608 1.00 95.81 576 GLY A O 1
ATOM 4535 N N . ASP A 1 577 ? 28.559 20.791 19.126 1.00 96.38 577 ASP A N 1
ATOM 4536 C CA . ASP A 1 577 ? 28.696 22.034 18.357 1.00 96.38 577 ASP A CA 1
ATOM 4537 C C . ASP A 1 577 ? 27.836 23.180 18.895 1.00 96.38 577 ASP A C 1
ATOM 4539 O O . ASP A 1 577 ? 28.126 24.348 18.653 1.00 96.38 577 ASP A O 1
ATOM 4543 N N . VAL A 1 578 ? 26.771 22.857 19.632 1.00 96.38 578 VAL A N 1
ATOM 4544 C CA . VAL A 1 578 ? 25.768 23.827 20.084 1.00 96.38 578 VAL A CA 1
ATOM 4545 C C . VAL A 1 578 ? 26.094 24.317 21.495 1.00 96.38 578 VAL A C 1
ATOM 4547 O O . VAL A 1 578 ? 26.414 23.523 22.385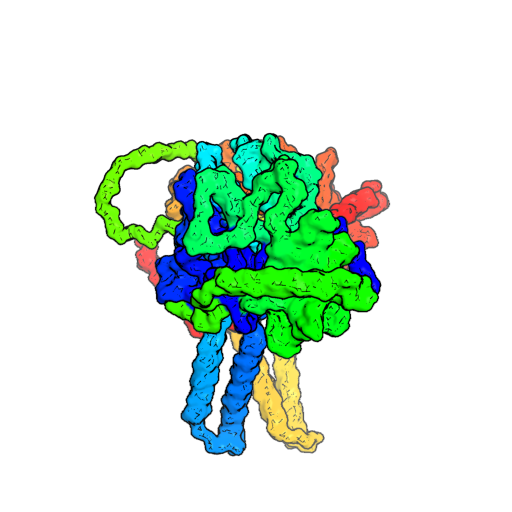 1.00 96.38 578 VAL A O 1
ATOM 4550 N N . GLY A 1 579 ? 25.950 25.622 21.728 1.00 96.19 579 GLY A N 1
ATOM 4551 C CA . GLY A 1 579 ? 26.287 26.280 22.990 1.00 96.19 579 GLY A CA 1
ATOM 4552 C C . GLY A 1 579 ? 25.590 25.671 24.203 1.00 96.19 579 GLY A C 1
ATOM 4553 O O . GLY A 1 579 ? 26.216 25.266 25.185 1.00 96.19 579 GLY A O 1
ATOM 4554 N N . CYS A 1 580 ? 24.280 25.464 24.101 1.00 96.25 580 CYS A N 1
ATOM 4555 C CA . CYS A 1 580 ? 23.483 24.815 25.134 1.00 96.25 580 CYS A CA 1
ATOM 4556 C C . CYS A 1 580 ? 23.787 23.318 25.327 1.00 96.25 580 CYS A C 1
ATOM 4558 O O . CYS A 1 580 ? 23.163 22.703 26.187 1.00 96.25 580 CYS A O 1
ATOM 4560 N N . TYR A 1 581 ? 24.734 22.722 24.604 1.00 96.62 581 TYR A N 1
ATOM 4561 C CA . TYR A 1 581 ? 25.249 21.369 24.848 1.00 96.62 581 TYR A CA 1
ATOM 4562 C C . TYR A 1 581 ? 26.721 21.340 25.288 1.00 96.62 581 TYR A C 1
ATOM 4564 O O . TYR A 1 581 ? 27.252 20.259 25.540 1.00 96.62 581 TYR A O 1
ATOM 4572 N N . GLY A 1 582 ? 27.348 22.505 25.477 1.00 92.50 582 GLY A N 1
ATOM 4573 C CA . GLY A 1 582 ? 28.673 22.636 26.088 1.00 92.50 582 GLY A CA 1
ATOM 4574 C C . GLY A 1 582 ? 29.718 23.345 25.230 1.00 92.50 582 GLY A C 1
ATOM 4575 O O . GLY A 1 582 ? 30.823 23.551 25.719 1.00 92.50 582 GLY A O 1
ATOM 4576 N N . ASN A 1 583 ? 29.396 23.726 23.991 1.00 94.69 583 ASN A N 1
ATOM 4577 C CA . ASN A 1 583 ? 30.302 24.523 23.168 1.00 94.69 583 ASN A CA 1
ATOM 4578 C C . ASN A 1 583 ? 30.376 25.971 23.689 1.00 94.69 583 ASN A C 1
ATOM 4580 O O . ASN A 1 583 ? 29.355 26.570 24.014 1.00 94.69 583 ASN A O 1
ATOM 4584 N N . ASP A 1 584 ? 31.562 26.561 23.771 1.00 91.62 584 ASP A N 1
ATOM 4585 C CA . ASP A 1 584 ? 31.746 27.952 24.208 1.00 91.62 584 ASP A CA 1
ATOM 4586 C C . ASP A 1 584 ? 32.459 28.826 23.159 1.00 91.62 584 ASP A C 1
ATOM 4588 O O . ASP A 1 584 ? 32.710 30.014 23.391 1.00 91.62 584 ASP A O 1
ATOM 4592 N N . THR A 1 585 ? 32.754 28.267 21.982 1.00 91.19 585 THR A N 1
ATOM 4593 C CA . THR A 1 585 ? 33.506 28.923 20.904 1.00 91.19 585 THR A CA 1
ATOM 4594 C C . THR A 1 585 ? 32.666 29.217 19.663 1.00 91.19 585 THR A C 1
ATOM 4596 O O . THR A 1 585 ? 32.883 30.261 19.043 1.00 91.19 585 THR A O 1
ATOM 4599 N N . ILE A 1 586 ? 31.720 28.344 19.307 1.00 94.50 586 ILE A N 1
ATOM 4600 C CA . ILE A 1 586 ? 30.738 28.536 18.232 1.00 94.50 586 ILE A CA 1
ATOM 4601 C C . ILE A 1 586 ? 29.520 29.275 18.794 1.00 94.50 586 ILE A C 1
ATOM 4603 O O . ILE A 1 586 ? 29.005 28.954 19.865 1.00 94.50 586 ILE A O 1
ATOM 4607 N N . ARG A 1 587 ? 29.034 30.289 18.072 1.00 95.00 587 ARG A N 1
ATOM 4608 C CA . ARG A 1 587 ? 27.915 31.124 18.532 1.00 95.00 587 ARG A CA 1
ATOM 4609 C C . ARG A 1 587 ? 26.571 30.591 18.041 1.00 95.00 587 ARG A C 1
ATOM 4611 O O . ARG A 1 587 ? 26.181 30.860 16.912 1.00 95.00 587 ARG A O 1
ATOM 4618 N N . THR A 1 588 ? 25.814 29.945 18.928 1.00 97.69 588 THR A N 1
ATOM 4619 C CA . THR A 1 588 ? 24.438 29.491 18.644 1.00 97.69 588 THR A CA 1
ATOM 4620 C C . THR A 1 588 ? 23.368 30.152 19.533 1.00 97.69 588 THR A C 1
ATOM 4622 O O . THR A 1 588 ? 22.587 29.455 20.188 1.00 97.69 588 THR A O 1
ATOM 4625 N N . PRO A 1 589 ? 23.317 31.496 19.636 1.00 97.12 589 PRO A N 1
ATOM 4626 C CA . PRO A 1 589 ? 22.439 32.177 20.588 1.00 97.12 589 PRO A CA 1
ATOM 4627 C C . PRO A 1 589 ? 20.941 31.929 20.359 1.00 97.12 589 PRO A C 1
ATOM 4629 O O . PRO A 1 589 ? 20.182 31.947 21.330 1.00 97.12 589 PRO A O 1
ATOM 4632 N N . ASN A 1 590 ? 20.491 31.708 19.119 1.00 98.38 590 ASN A N 1
ATOM 4633 C CA . ASN A 1 590 ? 19.070 31.492 18.830 1.00 98.38 590 ASN A CA 1
ATOM 4634 C C . ASN A 1 590 ? 18.627 30.083 19.241 1.00 98.38 590 ASN A C 1
ATOM 4636 O O . ASN A 1 590 ? 17.584 29.918 19.878 1.00 98.38 590 ASN A O 1
ATOM 4640 N N . ILE A 1 591 ? 19.440 29.071 18.940 1.00 98.44 591 ILE A N 1
ATOM 4641 C CA . ILE A 1 591 ? 19.217 27.687 19.370 1.00 98.44 591 ILE A CA 1
ATOM 4642 C C . ILE A 1 591 ? 19.335 27.578 20.898 1.00 98.44 591 ILE A C 1
ATOM 4644 O O . ILE A 1 591 ? 18.519 26.918 21.544 1.00 98.44 591 ILE A O 1
ATOM 4648 N N . ASP A 1 592 ? 20.276 28.296 21.512 1.00 98.12 592 ASP A N 1
ATOM 4649 C CA . ASP A 1 592 ? 20.383 28.375 22.971 1.00 98.12 592 ASP A CA 1
ATOM 4650 C C . ASP A 1 592 ? 19.151 29.046 23.593 1.00 98.12 592 ASP A C 1
ATOM 4652 O O . ASP A 1 592 ? 18.689 28.645 24.665 1.00 98.12 592 ASP A O 1
ATOM 4656 N N . GLY A 1 593 ? 18.587 30.048 22.912 1.00 96.88 593 GLY A N 1
ATOM 4657 C CA . GLY A 1 593 ? 17.301 30.655 23.249 1.00 96.88 593 GLY A CA 1
ATOM 4658 C C . GLY A 1 593 ? 16.152 29.645 23.208 1.00 96.88 593 GLY A C 1
ATOM 4659 O O . GLY A 1 593 ? 15.379 29.570 24.164 1.00 96.88 593 GLY A O 1
ATOM 4660 N N . LEU A 1 594 ? 16.082 28.802 22.169 1.00 96.75 594 LEU A N 1
ATOM 4661 C CA . LEU A 1 594 ? 15.099 27.711 22.090 1.00 96.75 594 LEU A CA 1
ATOM 4662 C C . LEU A 1 594 ? 15.196 26.758 23.283 1.00 96.75 594 LEU A C 1
ATOM 4664 O O . LEU A 1 594 ? 14.164 26.375 23.833 1.00 96.75 594 LEU A O 1
ATOM 4668 N N . ALA A 1 595 ? 16.412 26.395 23.699 1.00 96.94 595 ALA A N 1
ATOM 4669 C CA . ALA A 1 595 ? 16.620 25.524 24.853 1.00 96.94 595 ALA A CA 1
ATOM 4670 C C . ALA A 1 595 ? 16.202 26.195 26.172 1.00 96.94 595 ALA A C 1
ATOM 4672 O O . ALA A 1 595 ? 15.569 25.557 27.010 1.00 96.94 595 ALA A O 1
ATOM 4673 N N . LYS A 1 596 ? 16.505 27.489 26.352 1.00 96.94 596 LYS A N 1
ATOM 4674 C CA . LYS A 1 596 ? 16.098 28.265 27.540 1.00 96.94 596 LYS A CA 1
ATOM 4675 C C . LYS A 1 596 ? 14.583 28.427 27.643 1.00 96.94 596 LYS A C 1
ATOM 4677 O O . LYS A 1 596 ? 14.038 28.394 28.740 1.00 96.94 596 LYS A O 1
ATOM 4682 N N . GLU A 1 597 ? 13.904 28.599 26.515 1.00 95.25 597 GLU A N 1
ATOM 4683 C CA . GLU A 1 597 ? 12.448 28.771 26.460 1.00 95.25 597 GLU A CA 1
ATOM 4684 C C . GLU A 1 597 ? 11.675 27.445 26.367 1.00 95.25 597 GLU A C 1
ATOM 4686 O O . GLU A 1 597 ? 10.442 27.447 26.342 1.00 95.25 597 GLU A O 1
ATOM 4691 N N . GLY A 1 598 ? 12.377 26.314 26.301 1.00 96.19 598 GLY A N 1
ATOM 4692 C CA . GLY A 1 598 ? 11.800 25.008 26.014 1.00 96.19 598 GLY A CA 1
ATOM 4693 C C . GLY A 1 598 ? 12.410 23.876 26.835 1.00 96.19 598 GLY A C 1
ATOM 4694 O O . GLY A 1 598 ? 12.837 24.064 27.970 1.00 96.19 598 GLY A O 1
ATOM 4695 N N . VAL A 1 599 ? 12.421 22.685 26.246 1.00 98.19 599 VAL A N 1
ATOM 4696 C CA . VAL A 1 599 ? 12.919 21.439 26.819 1.00 98.19 599 VAL A CA 1
ATOM 4697 C C . VAL A 1 599 ? 14.149 20.989 26.037 1.00 98.19 599 VAL A C 1
ATOM 4699 O O . VAL A 1 599 ? 14.095 20.868 24.812 1.00 98.19 599 VAL A O 1
ATOM 4702 N N . ARG A 1 600 ? 15.242 20.694 26.743 1.00 98.38 600 ARG A N 1
ATOM 4703 C CA . ARG A 1 600 ? 16.492 20.159 26.185 1.00 98.38 600 ARG A CA 1
ATOM 4704 C C . ARG A 1 600 ? 16.627 18.666 26.499 1.00 98.38 600 ARG A C 1
ATOM 4706 O O . ARG A 1 600 ? 16.576 18.275 27.664 1.00 98.38 600 ARG A O 1
ATOM 4713 N N . LEU A 1 601 ? 16.835 17.840 25.477 1.00 98.44 601 LEU A N 1
ATOM 4714 C CA . LEU A 1 601 ? 17.001 16.388 25.583 1.00 98.44 601 LEU A CA 1
ATOM 4715 C C . LEU A 1 601 ? 18.490 16.016 25.542 1.00 98.44 601 LEU A C 1
ATOM 4717 O O . LEU A 1 601 ? 19.148 16.218 24.529 1.00 98.44 601 LEU A O 1
ATOM 4721 N N . THR A 1 602 ? 19.045 15.430 26.604 1.00 96.44 602 THR A N 1
ATOM 4722 C CA . THR A 1 602 ? 20.495 15.123 26.649 1.00 96.44 602 THR A CA 1
ATOM 4723 C C . THR A 1 602 ? 20.857 13.738 26.110 1.00 96.44 602 THR A C 1
ATOM 4725 O O . THR A 1 602 ? 22.036 13.443 25.920 1.00 96.44 602 THR A O 1
ATOM 4728 N N . GLN A 1 603 ? 19.861 12.878 25.884 1.00 96.31 603 GLN A N 1
ATOM 4729 C CA . GLN A 1 603 ? 20.014 11.554 25.274 1.00 96.31 603 GLN A CA 1
ATOM 4730 C C . GLN A 1 603 ? 19.047 11.377 24.092 1.00 96.31 603 GLN A C 1
ATOM 4732 O O . GLN A 1 603 ? 18.253 10.436 24.061 1.00 96.31 603 GLN A O 1
ATOM 4737 N N . HIS A 1 604 ? 19.090 12.297 23.123 1.00 98.50 604 HIS A N 1
ATOM 4738 C CA . HIS A 1 604 ? 18.291 12.201 21.901 1.00 98.50 604 HIS A CA 1
ATOM 4739 C C . HIS A 1 604 ? 19.056 11.465 20.797 1.00 98.50 604 HIS A C 1
ATOM 4741 O O . HIS A 1 604 ? 20.191 11.822 20.485 1.00 98.50 604 HIS A O 1
ATOM 4747 N N . ILE A 1 605 ? 18.457 10.406 20.247 1.00 98.38 605 ILE A N 1
ATOM 4748 C CA . ILE A 1 605 ? 19.153 9.397 19.443 1.00 98.38 605 ILE A CA 1
ATOM 4749 C C . ILE A 1 605 ? 18.573 9.297 18.026 1.00 98.38 605 ILE A C 1
ATOM 4751 O O . ILE A 1 605 ? 17.404 8.952 17.817 1.00 98.38 605 ILE A O 1
ATOM 4755 N N . ALA A 1 606 ? 19.423 9.534 17.035 1.00 98.25 606 ALA A N 1
ATOM 4756 C CA . ALA A 1 606 ? 19.173 9.242 15.635 1.00 98.25 606 ALA A CA 1
ATOM 4757 C C . ALA A 1 606 ? 19.074 7.729 15.400 1.00 98.25 606 ALA A C 1
ATOM 4759 O O . ALA A 1 606 ? 19.819 6.930 15.968 1.00 98.25 606 ALA A O 1
ATOM 4760 N N . ALA A 1 607 ? 18.152 7.315 14.531 1.00 95.19 607 ALA A N 1
ATOM 4761 C CA . ALA A 1 607 ? 17.937 5.895 14.242 1.00 95.19 607 ALA A CA 1
ATOM 4762 C C . ALA A 1 607 ? 19.050 5.277 13.374 1.00 95.19 607 ALA A C 1
ATOM 4764 O O . ALA A 1 607 ? 19.129 4.053 13.250 1.00 95.19 607 ALA A O 1
ATOM 4765 N N . ALA A 1 608 ? 19.888 6.113 12.757 1.00 97.50 608 ALA A N 1
ATOM 4766 C CA . ALA A 1 608 ? 21.063 5.723 11.992 1.00 97.50 608 ALA A CA 1
ATOM 4767 C C . ALA A 1 608 ? 22.095 6.856 11.975 1.00 97.50 608 ALA A C 1
ATOM 4769 O O . ALA A 1 608 ? 21.730 8.023 12.033 1.00 97.50 608 ALA A O 1
ATOM 4770 N N . ALA A 1 609 ? 23.373 6.510 11.811 1.00 96.75 609 ALA A N 1
ATOM 4771 C CA . ALA A 1 609 ? 24.479 7.473 11.782 1.00 96.75 609 ALA A CA 1
ATOM 4772 C C . ALA A 1 609 ? 24.762 8.072 10.384 1.00 96.75 609 ALA A C 1
ATOM 4774 O O . ALA A 1 609 ? 25.885 8.479 10.110 1.00 96.75 609 ALA A O 1
ATOM 4775 N N . VAL A 1 610 ? 23.798 8.037 9.459 1.00 96.00 610 VAL A N 1
ATOM 4776 C CA . VAL A 1 610 ? 23.932 8.578 8.090 1.00 96.00 610 VAL A CA 1
ATOM 4777 C C . VAL A 1 610 ? 22.600 9.152 7.600 1.00 96.00 610 VAL A C 1
ATOM 4779 O O . VAL A 1 610 ? 21.534 8.691 8.021 1.00 96.00 610 VAL A O 1
ATOM 4782 N N . CYS A 1 611 ? 22.666 10.126 6.686 1.00 95.12 611 CYS A N 1
ATOM 4783 C CA . CYS A 1 611 ? 21.541 10.995 6.336 1.00 95.12 611 CYS A CA 1
ATOM 4784 C C . CYS A 1 611 ? 20.288 10.238 5.857 1.00 95.12 611 CYS A C 1
ATOM 4786 O O . CYS A 1 611 ? 19.229 10.334 6.479 1.00 95.12 611 CYS A O 1
ATOM 4788 N N . THR A 1 612 ? 20.385 9.480 4.749 1.00 97.56 612 THR A N 1
ATOM 4789 C CA . THR A 1 612 ? 19.214 8.850 4.103 1.00 97.56 612 THR A CA 1
ATOM 4790 C C . THR A 1 612 ? 18.428 7.936 5.061 1.00 97.56 612 THR A C 1
ATOM 4792 O O . THR A 1 612 ? 17.223 8.133 5.223 1.00 97.56 612 THR A O 1
ATOM 4795 N N . PRO A 1 613 ? 19.060 6.967 5.750 1.00 98.12 613 PRO A N 1
ATOM 4796 C CA . PRO A 1 613 ? 18.355 6.127 6.714 1.00 98.12 613 PRO A CA 1
ATOM 4797 C C . PRO A 1 613 ? 17.753 6.919 7.886 1.00 98.12 613 PRO A C 1
ATOM 4799 O O . PRO A 1 613 ? 16.605 6.675 8.256 1.00 98.12 613 PRO A O 1
ATOM 4802 N N . SER A 1 614 ? 18.482 7.883 8.464 1.00 98.38 614 SER A N 1
ATOM 4803 C CA . SER A 1 614 ? 18.002 8.601 9.654 1.00 98.38 614 SER A CA 1
ATOM 4804 C C . SER A 1 614 ? 16.778 9.471 9.362 1.00 98.38 614 SER A C 1
ATOM 4806 O O . SER A 1 614 ? 15.776 9.416 10.075 1.00 98.38 614 SER A O 1
ATOM 4808 N N . ARG A 1 615 ? 16.798 10.201 8.244 1.00 98.62 615 ARG A N 1
ATOM 4809 C CA . ARG A 1 615 ? 15.662 11.013 7.787 1.00 98.62 615 ARG A CA 1
ATOM 4810 C C . ARG A 1 615 ? 14.452 10.148 7.417 1.00 98.62 615 ARG A C 1
ATOM 4812 O O . ARG A 1 615 ? 13.327 10.516 7.748 1.00 98.62 615 ARG A O 1
ATOM 4819 N N . ALA A 1 616 ? 14.661 8.969 6.820 1.00 98.56 616 ALA A N 1
ATOM 4820 C CA . ALA A 1 616 ? 13.578 8.009 6.591 1.00 98.56 616 ALA A CA 1
ATOM 4821 C C . ALA A 1 616 ? 12.923 7.574 7.914 1.00 98.56 616 ALA A C 1
ATOM 4823 O O . ALA A 1 616 ? 11.695 7.506 8.007 1.00 98.56 616 ALA A O 1
ATOM 4824 N N . ALA A 1 617 ? 13.725 7.328 8.951 1.00 98.62 617 ALA A N 1
ATOM 4825 C CA . ALA A 1 617 ? 13.225 6.967 10.273 1.00 98.62 617 ALA A CA 1
ATOM 4826 C C . ALA A 1 617 ? 12.505 8.124 10.977 1.00 98.62 617 ALA A C 1
ATOM 4828 O O . ALA A 1 617 ? 11.442 7.916 11.561 1.00 98.62 617 ALA A O 1
ATOM 4829 N N . PHE A 1 618 ? 13.027 9.348 10.869 1.00 98.75 618 PHE A N 1
ATOM 4830 C CA . PHE A 1 618 ? 12.382 10.562 11.373 1.00 98.75 618 PHE A CA 1
ATOM 4831 C C . PHE A 1 618 ? 10.991 10.764 10.756 1.00 98.75 618 PHE A C 1
ATOM 4833 O O . PHE A 1 618 ? 10.014 10.998 11.467 1.00 98.75 618 PHE A O 1
ATOM 4840 N N . LEU A 1 619 ? 10.879 10.602 9.434 1.00 98.75 619 LEU A N 1
ATOM 4841 C CA . LEU A 1 619 ? 9.622 10.776 8.709 1.00 98.75 619 LEU A CA 1
ATOM 4842 C C . LEU A 1 619 ? 8.574 9.719 9.057 1.00 98.75 619 LEU A C 1
ATOM 4844 O O . LEU A 1 619 ? 7.390 10.039 9.010 1.00 98.75 619 LEU A O 1
ATOM 4848 N N . THR A 1 620 ? 8.982 8.488 9.374 1.00 98.56 620 THR A N 1
ATOM 4849 C CA . THR A 1 620 ? 8.085 7.316 9.478 1.00 98.56 620 THR A CA 1
ATOM 4850 C C . THR A 1 620 ? 7.910 6.769 10.897 1.00 98.56 620 THR A C 1
ATOM 4852 O O . THR A 1 620 ? 7.053 5.915 11.123 1.00 98.56 620 THR A O 1
ATOM 4855 N N . GLY A 1 621 ? 8.730 7.214 11.853 1.00 98.50 621 GLY A N 1
ATOM 4856 C CA . GLY A 1 621 ? 8.765 6.669 13.211 1.00 98.50 621 GLY A CA 1
ATOM 4857 C C . GLY A 1 621 ? 9.243 5.216 13.286 1.00 98.50 621 GLY A C 1
ATOM 4858 O O . GLY A 1 621 ? 8.874 4.501 14.220 1.00 98.50 621 GLY A O 1
ATOM 4859 N N . ARG A 1 622 ? 9.995 4.747 12.282 1.00 98.38 622 ARG A N 1
ATOM 4860 C CA . ARG A 1 622 ? 10.384 3.340 12.102 1.00 98.38 622 ARG A CA 1
ATOM 4861 C C . ARG A 1 622 ? 11.877 3.204 11.849 1.00 98.38 622 ARG A C 1
ATOM 4863 O O . ARG A 1 622 ? 12.453 4.007 11.121 1.00 98.38 622 ARG A O 1
ATOM 4870 N N . TYR A 1 623 ? 12.495 2.143 12.363 1.00 98.56 623 TYR A N 1
ATOM 4871 C CA . TYR A 1 623 ? 13.887 1.838 12.043 1.00 98.56 623 TYR A CA 1
ATOM 4872 C C . TYR A 1 623 ? 14.083 1.685 10.525 1.00 98.56 623 TYR A C 1
ATOM 4874 O O . TYR A 1 623 ? 13.243 1.059 9.868 1.00 98.56 623 TYR A O 1
ATOM 4882 N N . PRO A 1 624 ? 15.215 2.142 9.953 1.00 98.06 624 PRO A N 1
ATOM 4883 C CA . PRO A 1 624 ? 15.413 2.130 8.499 1.00 98.06 624 PRO A CA 1
ATOM 4884 C C . PRO A 1 624 ? 15.380 0.727 7.877 1.00 98.06 624 PRO A C 1
ATOM 4886 O O . PRO A 1 624 ? 14.951 0.546 6.739 1.00 98.06 624 PRO A O 1
ATOM 4889 N N . ILE A 1 625 ? 15.764 -0.297 8.646 1.00 97.00 625 ILE A N 1
ATOM 4890 C CA . ILE A 1 625 ? 15.678 -1.698 8.219 1.00 97.00 625 ILE A CA 1
ATOM 4891 C C . ILE A 1 625 ? 14.231 -2.150 7.949 1.00 97.00 625 ILE A C 1
ATOM 4893 O O . ILE A 1 625 ? 14.023 -3.054 7.146 1.00 97.00 625 ILE A O 1
ATOM 4897 N N . ARG A 1 626 ? 13.222 -1.512 8.566 1.00 97.62 626 ARG A N 1
ATOM 4898 C CA . ARG A 1 626 ? 11.797 -1.840 8.371 1.00 97.62 626 ARG A CA 1
ATOM 4899 C C . ARG A 1 626 ? 11.211 -1.263 7.084 1.00 97.62 626 ARG A C 1
ATOM 4901 O O . ARG A 1 626 ? 10.198 -1.776 6.622 1.00 97.62 626 ARG A O 1
ATOM 4908 N N . SER A 1 627 ? 11.815 -0.209 6.537 1.00 96.44 627 SER A N 1
ATOM 4909 C CA . SER A 1 627 ? 11.412 0.424 5.273 1.00 96.44 627 SER A CA 1
ATOM 4910 C C . SER A 1 627 ? 12.331 0.051 4.108 1.00 96.44 627 SER A C 1
ATOM 4912 O O . SER A 1 627 ? 12.105 0.471 2.981 1.00 96.44 627 SER A O 1
ATOM 4914 N N . GLY A 1 628 ? 13.392 -0.723 4.352 1.00 95.81 628 GLY A N 1
ATOM 4915 C CA . GLY A 1 628 ? 14.389 -1.038 3.330 1.00 95.81 628 GLY A CA 1
ATOM 4916 C C . GLY A 1 628 ? 15.314 0.136 3.004 1.00 95.81 628 GLY A C 1
ATOM 4917 O O . GLY A 1 628 ? 16.118 0.033 2.080 1.00 95.81 628 GLY A O 1
ATOM 4918 N N . MET A 1 629 ? 15.252 1.222 3.784 1.00 97.31 629 MET A N 1
ATOM 4919 C CA . MET A 1 629 ? 16.163 2.373 3.732 1.00 97.31 629 MET A CA 1
ATOM 4920 C C . MET A 1 629 ? 17.440 2.102 4.541 1.00 97.31 629 MET A C 1
ATOM 4922 O O . MET A 1 629 ? 17.953 2.961 5.248 1.00 97.31 629 MET A O 1
ATOM 4926 N N . ALA A 1 630 ? 17.944 0.876 4.450 1.00 94.31 630 ALA A N 1
ATOM 4927 C CA . ALA A 1 630 ? 19.199 0.414 5.019 1.00 94.31 630 ALA A CA 1
ATOM 4928 C C . ALA A 1 630 ? 19.983 -0.292 3.908 1.00 94.31 630 ALA A C 1
ATOM 4930 O O . ALA A 1 630 ? 19.387 -0.811 2.972 1.00 94.31 630 ALA A O 1
ATOM 4931 N N . SER A 1 631 ? 21.313 -0.297 3.979 1.00 92.19 631 SER A N 1
ATOM 4932 C CA . SER A 1 631 ? 22.156 -0.946 2.967 1.00 92.19 631 SER A CA 1
ATOM 4933 C C . SER A 1 631 ? 22.912 -2.120 3.563 1.00 92.19 631 SER A C 1
ATOM 4935 O O . SER A 1 631 ? 23.468 -2.018 4.657 1.00 92.19 631 SER A O 1
ATOM 4937 N N . SER A 1 632 ? 22.976 -3.222 2.822 1.00 89.94 632 SER A N 1
ATOM 4938 C CA . SER A 1 632 ? 23.867 -4.352 3.104 1.00 89.94 632 SER A CA 1
ATOM 4939 C C . SER A 1 632 ? 25.256 -4.181 2.473 1.00 89.94 632 SER A C 1
ATOM 4941 O O . SER A 1 632 ? 26.057 -5.109 2.493 1.00 89.94 632 SER A O 1
ATOM 4943 N N . THR A 1 633 ? 25.534 -3.020 1.871 1.00 87.94 633 THR A N 1
ATOM 4944 C CA . THR A 1 633 ? 26.804 -2.694 1.209 1.00 87.94 633 THR A CA 1
ATOM 4945 C C . THR A 1 633 ? 27.422 -1.433 1.816 1.00 87.94 633 THR A C 1
ATOM 4947 O O . THR A 1 633 ? 26.834 -0.799 2.692 1.00 87.94 633 THR A O 1
ATOM 4950 N N . GLN A 1 634 ? 28.621 -1.051 1.364 1.00 82.69 634 GLN A N 1
ATOM 4951 C CA . GLN A 1 634 ? 29.274 0.182 1.827 1.00 82.69 634 GLN A CA 1
ATOM 4952 C C . GLN A 1 634 ? 28.563 1.457 1.328 1.00 82.69 634 GLN A C 1
ATOM 4954 O O . GLN A 1 634 ? 28.757 2.531 1.893 1.00 82.69 634 GLN A O 1
ATOM 4959 N N . GLN A 1 635 ? 27.686 1.349 0.321 1.00 85.44 635 GLN A N 1
ATOM 4960 C CA . GLN A 1 635 ? 26.860 2.456 -0.158 1.00 85.44 635 GLN A CA 1
ATOM 4961 C C . GLN A 1 635 ? 25.617 2.614 0.728 1.00 85.44 635 GLN A C 1
ATOM 4963 O O . GLN A 1 635 ? 24.595 1.967 0.501 1.00 85.44 635 GLN A O 1
ATOM 4968 N N . ARG A 1 636 ? 25.722 3.441 1.776 1.00 90.62 636 ARG A N 1
ATOM 4969 C CA . ARG A 1 636 ? 24.716 3.553 2.857 1.00 90.62 636 ARG A CA 1
ATOM 4970 C C . ARG A 1 636 ? 23.751 4.731 2.741 1.00 90.62 636 ARG A C 1
ATOM 4972 O O . ARG A 1 636 ? 22.853 4.856 3.570 1.00 90.62 636 ARG A O 1
ATOM 4979 N N . ILE A 1 637 ? 23.932 5.562 1.726 1.00 93.25 637 ILE A N 1
ATOM 4980 C CA . ILE A 1 637 ? 23.045 6.665 1.347 1.00 93.25 637 ILE A CA 1
ATOM 4981 C C . ILE A 1 637 ? 22.722 6.548 -0.141 1.00 93.25 637 ILE A C 1
ATOM 4983 O O . ILE A 1 637 ? 23.331 5.728 -0.835 1.00 93.25 637 ILE A O 1
ATOM 4987 N N . LEU A 1 638 ? 21.777 7.344 -0.631 1.00 92.75 638 LEU A N 1
ATOM 4988 C CA . LEU A 1 638 ? 21.602 7.496 -2.073 1.00 92.75 638 LEU A CA 1
ATOM 4989 C C . LEU A 1 638 ? 22.797 8.269 -2.644 1.00 92.75 638 LEU A C 1
ATOM 4991 O O . LEU A 1 638 ? 23.339 9.137 -1.968 1.00 92.75 638 LEU A O 1
ATOM 4995 N N . PHE A 1 639 ? 23.211 7.958 -3.872 1.00 86.25 639 PHE A N 1
ATOM 4996 C CA . PHE A 1 639 ? 24.360 8.618 -4.519 1.00 86.25 639 PHE A CA 1
ATOM 4997 C C . PHE A 1 639 ? 24.008 9.390 -5.800 1.00 86.25 639 PHE A C 1
ATOM 4999 O O . PHE A 1 639 ? 24.859 10.096 -6.340 1.00 86.25 639 PHE A O 1
ATOM 5006 N N . TRP A 1 640 ? 22.770 9.272 -6.292 1.00 89.94 640 TRP A N 1
ATOM 5007 C CA . TRP A 1 640 ? 22.343 9.904 -7.541 1.00 89.94 640 TRP A CA 1
ATOM 5008 C C . TRP A 1 640 ? 20.888 10.364 -7.489 1.00 89.94 640 TRP A C 1
ATOM 5010 O O . TRP A 1 640 ? 20.031 9.645 -6.977 1.00 89.94 640 TRP A O 1
ATOM 5020 N N . ASN A 1 641 ? 20.580 11.495 -8.129 1.00 92.12 641 ASN A N 1
ATOM 5021 C CA . ASN A 1 641 ? 19.192 11.871 -8.429 1.00 92.12 641 ASN A CA 1
ATOM 5022 C C . ASN A 1 641 ? 18.538 10.905 -9.428 1.00 92.12 641 ASN A C 1
ATOM 5024 O O . ASN A 1 641 ? 17.370 10.559 -9.285 1.00 92.12 641 ASN A O 1
ATOM 5028 N N . GLY A 1 642 ? 19.299 10.443 -10.425 1.00 92.06 642 GLY A N 1
ATOM 5029 C CA . GLY A 1 642 ? 18.857 9.464 -11.419 1.00 92.06 642 GLY A CA 1
ATOM 5030 C C . GLY A 1 642 ? 18.904 8.009 -10.946 1.00 92.06 642 GLY A C 1
ATOM 5031 O O . GLY A 1 642 ? 19.138 7.129 -11.767 1.00 92.06 642 GLY A O 1
ATOM 5032 N N . CYS A 1 643 ? 18.761 7.723 -9.651 1.00 94.06 643 CYS A N 1
ATOM 5033 C CA . CYS A 1 643 ? 18.629 6.350 -9.151 1.00 94.06 643 CYS A CA 1
ATOM 5034 C C . CYS A 1 643 ? 17.147 5.975 -8.964 1.00 94.06 643 CYS A C 1
ATOM 5036 O O . CYS A 1 643 ? 16.276 6.835 -9.050 1.00 94.06 643 CYS A O 1
ATOM 5038 N N . SER A 1 644 ? 16.849 4.690 -8.744 1.00 96.25 644 SER A N 1
ATOM 5039 C CA . SER A 1 644 ? 15.468 4.216 -8.520 1.00 96.25 644 SER A CA 1
ATOM 5040 C C . SER A 1 644 ? 15.160 3.887 -7.061 1.00 96.25 644 SER A C 1
ATOM 5042 O O . SER A 1 644 ? 14.107 3.325 -6.780 1.00 96.25 644 SER A O 1
ATOM 5044 N N . GLY A 1 645 ? 16.128 4.084 -6.166 1.00 96.25 645 GLY A N 1
ATOM 5045 C CA . GLY A 1 645 ? 15.974 3.845 -4.738 1.00 96.25 645 GLY A CA 1
ATOM 5046 C C . GLY A 1 645 ? 15.463 5.091 -4.032 1.00 96.25 645 GLY A C 1
ATOM 5047 O O . GLY A 1 645 ? 15.902 6.204 -4.321 1.00 96.25 645 GLY A O 1
ATOM 5048 N N . GLY A 1 646 ? 14.575 4.905 -3.064 1.00 97.19 646 GLY A N 1
ATOM 5049 C CA . GLY A 1 646 ? 14.050 6.007 -2.274 1.00 97.19 646 GLY A CA 1
ATOM 5050 C C . GLY A 1 646 ? 13.063 5.558 -1.210 1.00 97.19 646 GLY A C 1
ATOM 5051 O O . GLY A 1 646 ? 12.825 4.361 -1.046 1.00 97.19 646 GLY A O 1
ATOM 5052 N N . LEU A 1 647 ? 12.489 6.510 -0.466 1.00 97.88 647 LEU A N 1
ATOM 5053 C CA . LEU A 1 647 ? 11.494 6.207 0.564 1.00 97.88 647 LEU A CA 1
ATOM 5054 C C . LEU A 1 647 ? 10.307 5.490 -0.096 1.00 97.88 647 LEU A C 1
ATOM 5056 O O . LEU A 1 647 ? 9.658 6.073 -0.965 1.00 97.88 647 LEU A O 1
ATOM 5060 N N . PRO A 1 648 ? 10.002 4.235 0.270 1.00 96.81 648 PRO A N 1
ATOM 5061 C CA . PRO A 1 648 ? 8.968 3.484 -0.426 1.00 96.81 648 PRO A CA 1
ATOM 5062 C C . PRO A 1 648 ? 7.599 4.176 -0.369 1.00 96.81 648 PRO A C 1
ATOM 5064 O O . PRO A 1 648 ? 7.200 4.628 0.707 1.00 96.81 648 PRO A O 1
ATOM 5067 N N . PRO A 1 649 ? 6.814 4.191 -1.463 1.00 90.38 649 PRO A N 1
ATOM 5068 C CA . PRO A 1 649 ? 5.489 4.823 -1.475 1.00 90.38 649 PRO A CA 1
ATOM 5069 C C . PRO A 1 649 ? 4.519 4.281 -0.408 1.00 90.38 649 PRO A C 1
ATOM 5071 O O . PRO A 1 649 ? 3.628 5.001 0.054 1.00 90.38 649 PRO A O 1
ATOM 5074 N N . ASN A 1 650 ? 4.714 3.020 0.007 1.00 90.25 650 ASN A N 1
ATOM 5075 C CA . ASN A 1 650 ? 3.928 2.339 1.038 1.00 90.25 650 ASN A CA 1
ATOM 5076 C C . ASN A 1 650 ? 4.292 2.749 2.481 1.00 90.25 650 ASN A C 1
ATOM 5078 O O . ASN A 1 650 ? 3.589 2.347 3.418 1.00 90.25 650 ASN A O 1
ATOM 5082 N N . GLU A 1 651 ? 5.370 3.511 2.687 1.00 95.19 651 GLU A N 1
ATOM 5083 C CA . GLU A 1 651 ? 5.689 4.113 3.977 1.00 95.19 651 GLU A CA 1
ATOM 5084 C C . GLU A 1 651 ? 4.852 5.370 4.213 1.00 95.19 651 GLU A C 1
ATOM 5086 O O . GLU A 1 651 ? 4.615 6.183 3.317 1.00 95.19 651 GLU A O 1
ATOM 5091 N N . THR A 1 652 ? 4.364 5.508 5.444 1.00 96.06 652 THR A N 1
ATOM 5092 C CA . THR A 1 652 ? 3.507 6.622 5.849 1.00 96.06 652 THR A CA 1
ATOM 5093 C C . THR A 1 652 ? 4.346 7.617 6.627 1.00 96.06 652 THR A C 1
ATOM 5095 O O . THR A 1 652 ? 4.873 7.281 7.684 1.00 96.06 652 THR A O 1
ATOM 5098 N N . THR A 1 653 ? 4.461 8.839 6.112 1.00 98.50 653 THR A N 1
ATOM 5099 C CA . THR A 1 653 ? 5.159 9.927 6.799 1.00 98.50 653 THR A CA 1
ATOM 5100 C C . THR A 1 653 ? 4.225 10.662 7.763 1.00 98.50 653 THR A C 1
ATOM 5102 O O . THR A 1 653 ? 3.001 10.633 7.588 1.00 98.50 653 THR A O 1
ATOM 5105 N N . PHE A 1 654 ? 4.774 11.371 8.758 1.00 98.31 654 PHE A N 1
ATOM 5106 C CA . PHE A 1 654 ? 3.952 12.259 9.593 1.00 98.31 654 PHE A CA 1
ATOM 5107 C C . PHE A 1 654 ? 3.280 13.344 8.739 1.00 98.31 654 PHE A C 1
ATOM 5109 O O . PHE A 1 654 ? 2.139 13.704 9.009 1.00 98.31 654 PHE A O 1
ATOM 5116 N N . ALA A 1 655 ? 3.939 13.806 7.669 1.00 98.19 655 ALA A N 1
ATOM 5117 C CA . ALA A 1 655 ? 3.399 14.811 6.758 1.00 98.19 655 ALA A CA 1
ATOM 5118 C C . ALA A 1 655 ? 2.115 14.321 6.080 1.00 98.19 655 ALA A C 1
ATOM 5120 O O . ALA A 1 655 ? 1.102 15.012 6.128 1.00 98.19 655 ALA A O 1
ATOM 5121 N N . ARG A 1 656 ? 2.099 13.076 5.581 1.00 97.50 656 ARG A N 1
ATOM 5122 C CA . ARG A 1 656 ? 0.904 12.470 4.974 1.00 97.50 656 ARG A CA 1
ATOM 5123 C C . ARG A 1 656 ? -0.272 12.406 5.946 1.00 97.50 656 ARG A C 1
ATOM 5125 O O . ARG A 1 656 ? -1.395 12.707 5.553 1.00 97.50 656 ARG A O 1
ATOM 5132 N N . ILE A 1 657 ? -0.025 12.049 7.206 1.00 96.56 657 ILE A N 1
ATOM 5133 C CA . ILE A 1 657 ? -1.080 12.005 8.229 1.00 96.56 657 ILE A CA 1
ATOM 5134 C C . ILE A 1 657 ? -1.567 13.420 8.566 1.00 96.56 657 ILE A C 1
ATOM 5136 O O . ILE A 1 657 ? -2.767 13.644 8.685 1.00 96.56 657 ILE A O 1
ATOM 5140 N N . LEU A 1 658 ? -0.664 14.394 8.692 1.00 97.50 658 LEU A N 1
ATOM 5141 C CA . LEU A 1 658 ? -1.034 15.776 9.005 1.00 97.50 658 LEU A CA 1
ATOM 5142 C C . LEU A 1 658 ? -1.811 16.436 7.864 1.00 97.50 658 LEU A C 1
ATOM 5144 O O . LEU A 1 658 ? -2.826 17.084 8.120 1.00 97.50 658 LEU A O 1
ATOM 5148 N N . HIS A 1 659 ? -1.400 16.209 6.618 1.00 94.19 659 HIS A N 1
ATOM 5149 C CA . HIS A 1 659 ? -2.132 16.639 5.432 1.00 94.19 659 HIS A CA 1
ATOM 5150 C C . HIS A 1 659 ? -3.577 16.102 5.450 1.00 94.19 659 HIS A C 1
ATOM 5152 O O . HIS A 1 659 ? -4.529 16.868 5.317 1.00 94.19 659 HIS A O 1
ATOM 5158 N N . GLN A 1 660 ? -3.771 14.815 5.773 1.00 90.00 660 GLN A N 1
ATOM 5159 C CA . GLN A 1 660 ? -5.107 14.218 5.956 1.00 90.00 660 GLN A CA 1
ATOM 5160 C C . GLN A 1 660 ? -5.912 14.848 7.108 1.00 90.00 660 GLN A C 1
ATOM 5162 O O . GLN A 1 660 ? -7.141 14.818 7.093 1.00 90.00 660 GLN A O 1
ATOM 5167 N N . GLN A 1 661 ? -5.242 15.433 8.105 1.00 92.62 661 GLN A N 1
ATOM 5168 C CA . GLN A 1 661 ? -5.866 16.172 9.208 1.00 92.62 661 GLN A CA 1
ATOM 5169 C C . GLN A 1 661 ? -6.183 17.639 8.870 1.00 92.62 661 GLN A C 1
ATOM 5171 O O . GLN A 1 661 ? -6.628 18.381 9.757 1.00 92.62 661 GLN A O 1
ATOM 5176 N N . GLY A 1 662 ? -5.980 18.054 7.615 1.00 92.44 662 GLY A N 1
ATOM 5177 C CA . GLY A 1 662 ? -6.253 19.402 7.120 1.00 92.44 662 GLY A CA 1
ATOM 5178 C C . GLY A 1 662 ? -5.120 20.402 7.357 1.00 92.44 662 GLY A C 1
ATOM 5179 O O . GLY A 1 662 ? -5.357 21.607 7.285 1.00 92.44 662 GLY A O 1
ATOM 5180 N N . TYR A 1 663 ? -3.909 19.930 7.669 1.00 97.25 663 TYR A N 1
ATOM 5181 C CA . TYR A 1 663 ? -2.737 20.797 7.759 1.00 97.25 663 TYR A CA 1
ATOM 5182 C C . TYR A 1 663 ? -2.238 21.180 6.375 1.00 97.25 663 TYR A C 1
ATOM 5184 O O . TYR A 1 663 ? -2.222 20.362 5.463 1.00 97.25 663 TYR A O 1
ATOM 5192 N N . SER A 1 664 ? -1.739 22.406 6.252 1.00 97.94 664 SER A N 1
ATOM 5193 C CA . SER A 1 664 ? -0.878 22.767 5.123 1.00 97.94 664 SER A CA 1
ATOM 5194 C C . SER A 1 664 ? 0.544 22.326 5.407 1.00 97.94 664 SER A C 1
ATOM 5196 O O . SER A 1 664 ? 1.097 22.668 6.449 1.00 97.94 664 SER A O 1
ATOM 5198 N N . THR A 1 665 ? 1.133 21.558 4.502 1.00 98.56 665 THR A N 1
ATOM 5199 C CA . THR A 1 665 ? 2.396 20.859 4.744 1.00 98.56 665 THR A CA 1
ATOM 5200 C C . THR A 1 665 ? 3.476 21.329 3.769 1.00 98.56 665 THR A C 1
ATOM 5202 O O . THR A 1 665 ? 3.260 21.361 2.562 1.00 98.56 665 THR A O 1
ATOM 5205 N N . ALA A 1 666 ? 4.651 21.709 4.266 1.00 98.75 666 ALA A N 1
ATOM 5206 C CA . ALA A 1 666 ? 5.775 22.116 3.426 1.00 98.75 666 ALA A CA 1
ATOM 5207 C C . ALA A 1 666 ? 7.093 21.498 3.880 1.00 98.75 666 ALA A C 1
ATOM 5209 O O . ALA A 1 666 ? 7.355 21.404 5.080 1.00 98.75 666 ALA A O 1
ATOM 5210 N N . LEU A 1 667 ? 7.925 21.132 2.905 1.00 98.81 667 LEU A N 1
ATOM 5211 C CA . LEU A 1 667 ? 9.327 20.785 3.105 1.00 98.81 667 LEU A CA 1
ATOM 5212 C C . LEU A 1 667 ? 10.201 21.847 2.440 1.00 98.81 667 LEU A C 1
ATOM 5214 O O . LEU A 1 667 ? 10.072 22.089 1.241 1.00 98.81 667 LEU A O 1
ATOM 5218 N N . ILE A 1 668 ? 11.103 22.454 3.209 1.00 98.62 668 ILE A N 1
ATOM 5219 C CA . ILE A 1 668 ? 12.077 23.421 2.701 1.00 98.62 668 ILE A CA 1
ATOM 5220 C C . ILE A 1 668 ? 13.490 22.893 2.955 1.00 98.62 668 ILE A C 1
ATOM 5222 O O . ILE A 1 668 ? 13.871 22.694 4.108 1.00 98.62 668 ILE A O 1
ATOM 5226 N N . GLY A 1 669 ? 14.255 22.674 1.884 1.00 97.38 669 GLY A N 1
ATOM 5227 C CA . GLY A 1 669 ? 15.649 22.224 1.911 1.00 97.38 669 GLY A CA 1
ATOM 5228 C C . GLY A 1 669 ? 15.866 20.765 1.498 1.00 97.38 669 GLY A C 1
ATOM 5229 O O . GLY A 1 669 ? 15.376 20.340 0.456 1.00 97.38 669 GLY A O 1
ATOM 5230 N N . LYS A 1 670 ? 16.670 20.010 2.251 1.00 97.88 670 LYS A N 1
ATOM 5231 C CA . LYS A 1 670 ? 17.155 18.673 1.882 1.00 97.88 670 LYS A CA 1
ATOM 5232 C C . LYS A 1 670 ? 16.067 17.607 1.994 1.00 97.88 670 LYS A C 1
ATOM 5234 O O . LYS A 1 670 ? 15.465 17.445 3.055 1.00 97.88 670 LYS A O 1
ATOM 5239 N N . TRP A 1 671 ? 15.879 16.806 0.949 1.00 97.56 671 TRP A N 1
ATOM 5240 C CA . TRP A 1 671 ? 15.016 15.621 0.994 1.00 97.56 671 TRP A CA 1
ATOM 5241 C C . TRP A 1 671 ? 15.809 14.332 1.234 1.00 97.56 671 TRP A C 1
ATOM 5243 O O . TRP A 1 671 ? 15.656 13.683 2.267 1.00 97.56 671 TRP A O 1
ATOM 5253 N N . HIS A 1 672 ? 16.696 13.995 0.296 1.00 96.94 672 HIS A N 1
ATOM 5254 C CA . HIS A 1 672 ? 17.596 12.841 0.304 1.00 96.94 672 HIS A CA 1
ATOM 5255 C C . HIS A 1 672 ? 16.923 11.453 0.338 1.00 96.94 672 HIS A C 1
ATOM 5257 O O . HIS A 1 672 ? 17.563 10.470 0.730 1.00 96.94 672 HIS A O 1
ATOM 5263 N N . MET A 1 673 ? 15.648 11.351 -0.061 1.00 97.31 673 MET A N 1
ATOM 5264 C CA . MET A 1 673 ? 14.897 10.085 -0.096 1.00 97.31 673 MET A CA 1
ATOM 5265 C C . MET A 1 673 ? 14.566 9.600 -1.514 1.00 97.31 673 MET A C 1
ATOM 5267 O O . MET A 1 673 ? 13.631 8.825 -1.671 1.00 97.31 673 MET A O 1
ATOM 5271 N N . GLY A 1 674 ? 15.306 10.034 -2.534 1.00 96.12 674 GLY A N 1
ATOM 5272 C CA . GLY A 1 674 ? 15.065 9.661 -3.931 1.00 96.12 674 GLY A CA 1
ATOM 5273 C C . GLY A 1 674 ? 14.011 10.540 -4.609 1.00 96.12 674 GLY A C 1
ATOM 5274 O O . GLY A 1 674 ? 13.318 11.323 -3.958 1.00 96.12 674 GLY A O 1
ATOM 5275 N N . VAL A 1 675 ? 13.908 10.420 -5.936 1.00 95.56 675 VAL A N 1
ATOM 5276 C CA . VAL A 1 675 ? 12.969 11.211 -6.755 1.00 95.56 675 VAL A CA 1
ATOM 5277 C C . VAL A 1 675 ? 12.047 10.298 -7.550 1.00 95.56 675 VAL A C 1
ATOM 5279 O O . VAL A 1 675 ? 10.835 10.324 -7.347 1.00 95.56 675 VAL A O 1
ATOM 5282 N N . ASN A 1 676 ? 12.630 9.461 -8.408 1.00 95.69 676 ASN A N 1
ATOM 5283 C CA . ASN A 1 676 ? 11.928 8.683 -9.425 1.00 95.69 676 ASN A CA 1
ATOM 5284 C C . ASN A 1 676 ? 12.136 7.172 -9.237 1.00 95.69 676 ASN A C 1
ATOM 5286 O O . ASN A 1 676 ? 13.119 6.755 -8.631 1.00 95.69 676 ASN A O 1
ATOM 5290 N N . CYS A 1 677 ? 11.245 6.345 -9.795 1.00 91.38 677 CYS A N 1
ATOM 5291 C CA . CYS A 1 677 ? 11.328 4.878 -9.707 1.00 91.38 677 CYS A CA 1
ATOM 5292 C C . CYS A 1 677 ? 11.614 4.229 -11.067 1.00 91.38 677 CYS A C 1
ATOM 5294 O O . CYS A 1 677 ? 12.559 3.458 -11.236 1.00 91.38 677 CYS A O 1
ATOM 5296 N N . LYS A 1 678 ? 10.736 4.489 -12.036 1.00 90.75 678 LYS A N 1
ATOM 5297 C CA . LYS A 1 678 ? 10.658 3.847 -13.354 1.00 90.75 678 LYS A CA 1
ATOM 5298 C C . LYS A 1 678 ? 10.855 4.855 -14.487 1.00 90.75 678 LYS A C 1
ATOM 5300 O O . LYS A 1 678 ? 11.430 4.493 -15.511 1.00 90.75 678 LYS A O 1
ATOM 5305 N N . SER A 1 679 ? 10.416 6.097 -14.301 1.00 91.00 679 SER A N 1
ATOM 5306 C CA . SER A 1 679 ? 10.536 7.192 -15.268 1.00 91.00 679 SER A CA 1
ATOM 5307 C C . SER A 1 679 ? 10.951 8.487 -14.575 1.00 91.00 679 SER A C 1
ATOM 5309 O O . SER A 1 679 ? 10.514 8.737 -13.459 1.00 91.00 679 SER A O 1
ATOM 5311 N N . HIS A 1 680 ? 11.715 9.348 -15.253 1.00 85.94 680 HIS A N 1
ATOM 5312 C CA . HIS A 1 680 ? 12.135 10.667 -14.750 1.00 85.94 680 HIS A CA 1
ATOM 5313 C C . HIS A 1 680 ? 10.985 11.644 -14.409 1.00 85.94 680 HIS A C 1
ATOM 5315 O O . HIS A 1 680 ? 11.248 12.737 -13.913 1.00 85.94 680 HIS A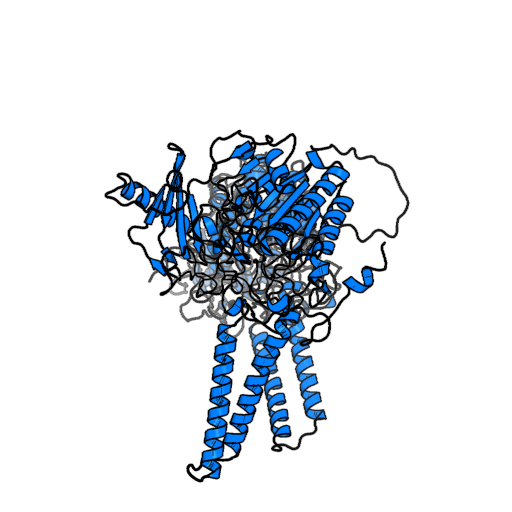 O 1
ATOM 5321 N N . HIS A 1 681 ? 9.728 11.263 -14.668 1.00 87.38 681 HIS A N 1
ATOM 5322 C CA . HIS A 1 681 ? 8.526 12.048 -14.370 1.00 87.38 681 HIS A CA 1
ATOM 5323 C C . HIS A 1 681 ? 7.538 11.364 -13.415 1.00 87.38 681 HIS A C 1
ATOM 5325 O O . HIS A 1 681 ? 6.478 11.928 -13.140 1.00 87.38 681 HIS A O 1
ATOM 5331 N N . ASP A 1 682 ? 7.827 10.154 -12.926 1.00 88.94 682 ASP A N 1
ATOM 5332 C CA . ASP A 1 682 ? 6.889 9.468 -12.028 1.00 88.94 682 ASP A CA 1
ATOM 5333 C C . ASP A 1 682 ? 6.918 10.011 -10.596 1.00 88.94 682 ASP A C 1
ATOM 5335 O O . ASP A 1 682 ? 5.923 9.882 -9.882 1.00 88.94 682 ASP A O 1
ATOM 5339 N N . HIS A 1 683 ? 8.025 10.649 -10.199 1.00 94.69 683 HIS A N 1
ATOM 5340 C CA . HIS A 1 683 ? 8.205 11.307 -8.911 1.00 94.69 683 HIS A CA 1
ATOM 5341 C C . HIS A 1 683 ? 7.849 10.412 -7.713 1.00 94.69 683 HIS A C 1
ATOM 5343 O O . HIS A 1 683 ? 7.479 10.917 -6.655 1.00 94.69 683 HIS A O 1
ATOM 5349 N N . CYS A 1 684 ? 7.926 9.085 -7.840 1.00 94.50 684 CYS A N 1
ATOM 5350 C CA . CYS A 1 684 ? 7.362 8.155 -6.855 1.00 94.50 684 CYS A CA 1
ATOM 5351 C C . CYS A 1 684 ? 7.898 8.344 -5.419 1.00 94.50 684 CYS A C 1
ATOM 5353 O O . CYS A 1 684 ? 7.202 8.010 -4.462 1.00 94.50 684 CYS A O 1
ATOM 5355 N N . HIS A 1 685 ? 9.119 8.870 -5.283 1.00 97.44 685 HIS A N 1
ATOM 5356 C CA . HIS A 1 685 ? 9.818 9.111 -4.022 1.00 97.44 685 HIS A CA 1
ATOM 5357 C C . HIS A 1 685 ? 9.857 10.599 -3.646 1.00 97.44 685 HIS A C 1
ATOM 5359 O O . HIS A 1 685 ? 10.387 10.970 -2.601 1.00 97.44 685 HIS A O 1
ATOM 5365 N N . HIS A 1 686 ? 9.314 11.468 -4.498 1.00 98.12 686 HIS A N 1
ATOM 5366 C CA . HIS A 1 686 ? 9.323 12.915 -4.335 1.00 98.12 686 HIS A CA 1
ATOM 5367 C C . HIS A 1 686 ? 8.519 13.365 -3.096 1.00 98.12 686 HIS A C 1
ATOM 5369 O O . HIS A 1 686 ? 7.474 12.768 -2.814 1.00 98.12 686 HIS A O 1
ATOM 5375 N N . PRO A 1 687 ? 8.914 14.444 -2.382 1.00 97.88 687 PRO A N 1
ATOM 5376 C CA . PRO A 1 687 ? 8.232 14.902 -1.165 1.00 97.88 687 PRO A CA 1
ATOM 5377 C C . PRO A 1 687 ? 6.717 15.082 -1.311 1.00 97.88 687 PRO A C 1
ATOM 5379 O O . PRO A 1 687 ? 5.967 14.718 -0.404 1.00 97.88 687 PRO A O 1
ATOM 5382 N N . LEU A 1 688 ? 6.254 15.583 -2.464 1.00 97.25 688 LEU A N 1
ATOM 5383 C CA . LEU A 1 688 ? 4.822 15.787 -2.726 1.00 97.25 688 LEU A CA 1
ATOM 5384 C C . LEU A 1 688 ? 4.028 14.479 -2.718 1.00 97.25 688 LEU A C 1
ATOM 5386 O O . LEU A 1 688 ? 2.906 14.426 -2.218 1.00 97.25 688 LEU A O 1
ATOM 5390 N N . ASN A 1 689 ? 4.644 13.384 -3.161 1.00 96.94 689 ASN A N 1
ATOM 5391 C CA . ASN A 1 689 ? 4.038 12.062 -3.079 1.00 96.94 689 ASN A CA 1
ATOM 5392 C C . ASN A 1 689 ? 4.117 11.464 -1.672 1.00 96.94 689 ASN A C 1
ATOM 5394 O O . ASN A 1 689 ? 3.450 10.471 -1.402 1.00 96.94 689 ASN A O 1
ATOM 5398 N N . HIS A 1 690 ? 4.838 12.090 -0.741 1.00 97.31 690 HIS A N 1
ATOM 5399 C CA . HIS A 1 690 ? 4.959 11.694 0.662 1.00 97.31 690 HIS A CA 1
ATOM 5400 C C . HIS A 1 690 ? 4.281 12.673 1.630 1.00 97.31 690 HIS A C 1
ATOM 5402 O O . HIS A 1 690 ? 4.628 12.711 2.810 1.00 97.31 690 HIS A O 1
ATOM 5408 N N . GLY A 1 691 ? 3.256 13.393 1.164 1.00 96.06 691 GLY A N 1
ATOM 5409 C CA . GLY A 1 691 ? 2.343 14.143 2.026 1.00 96.06 691 GLY A CA 1
ATOM 5410 C C . GLY A 1 691 ? 2.755 15.577 2.332 1.00 96.06 691 GLY A C 1
ATOM 5411 O O . GLY A 1 691 ? 2.262 16.116 3.314 1.00 96.06 691 GLY A O 1
ATOM 5412 N N . PHE A 1 692 ? 3.650 16.162 1.531 1.00 98.38 692 PHE A N 1
ATOM 5413 C CA . PHE A 1 692 ? 3.918 17.599 1.536 1.00 98.38 692 PHE A CA 1
ATOM 5414 C C . PHE A 1 692 ? 3.142 18.293 0.406 1.00 98.38 692 PHE A C 1
ATOM 5416 O O . PHE A 1 692 ? 3.224 17.875 -0.741 1.00 98.38 692 PHE A O 1
ATOM 5423 N N . ASP A 1 693 ? 2.428 19.374 0.700 1.00 97.62 693 ASP A N 1
ATOM 5424 C CA . ASP A 1 693 ? 1.730 20.202 -0.297 1.00 97.62 693 ASP A CA 1
ATOM 5425 C C . ASP A 1 693 ? 2.698 21.068 -1.105 1.00 97.62 693 ASP A C 1
ATOM 5427 O O . ASP A 1 693 ? 2.418 21.446 -2.242 1.00 97.62 693 ASP A O 1
ATOM 5431 N N . TYR A 1 694 ? 3.826 21.420 -0.489 1.00 98.44 694 TYR A N 1
ATOM 5432 C CA . TYR A 1 694 ? 4.823 22.307 -1.059 1.00 98.44 694 TYR A CA 1
ATOM 5433 C C . TYR A 1 694 ? 6.236 21.795 -0.797 1.00 98.44 694 TYR A C 1
ATOM 5435 O O . TYR A 1 694 ? 6.568 21.390 0.320 1.00 98.44 694 TYR A O 1
ATOM 5443 N N . PHE A 1 695 ? 7.081 21.859 -1.821 1.00 98.56 695 PHE A N 1
ATOM 5444 C CA . PHE A 1 695 ? 8.503 21.564 -1.708 1.00 98.56 695 PHE A CA 1
ATOM 5445 C C . PHE A 1 695 ? 9.319 22.680 -2.349 1.00 98.56 695 PHE A C 1
ATOM 5447 O O . PHE A 1 695 ? 9.052 23.072 -3.482 1.00 98.56 695 PHE A O 1
ATOM 5454 N N . TYR A 1 696 ? 10.328 23.162 -1.632 1.00 98.25 696 TYR A N 1
ATOM 5455 C CA . TYR A 1 696 ? 11.387 23.982 -2.205 1.00 98.25 696 TYR A CA 1
ATOM 5456 C C . TYR A 1 696 ? 12.727 23.538 -1.637 1.00 98.25 696 TYR A C 1
ATOM 5458 O O . TYR A 1 696 ? 12.955 23.656 -0.432 1.00 98.25 696 TYR A O 1
ATOM 5466 N N . GLY A 1 697 ? 13.624 23.032 -2.472 1.00 95.81 697 GLY A N 1
ATOM 5467 C CA . GLY A 1 697 ? 14.935 22.609 -2.002 1.00 95.81 697 GLY A CA 1
ATOM 5468 C C . GLY A 1 697 ? 15.593 21.551 -2.867 1.00 95.81 697 GLY A C 1
ATOM 5469 O O . GLY A 1 697 ? 15.298 21.405 -4.052 1.00 95.81 697 GLY A O 1
ATOM 5470 N N . MET A 1 698 ? 16.524 20.826 -2.257 1.00 95.00 698 MET A N 1
ATOM 5471 C CA . MET A 1 698 ? 17.372 19.860 -2.937 1.00 95.00 698 MET A CA 1
ATOM 5472 C C . MET A 1 698 ? 16.816 18.441 -2.731 1.00 95.00 698 MET A C 1
ATOM 5474 O O . MET A 1 698 ? 16.756 17.971 -1.589 1.00 95.00 698 MET A O 1
ATOM 5478 N N . PRO A 1 699 ? 16.440 17.711 -3.800 1.00 94.75 699 PRO A N 1
ATOM 5479 C CA . PRO A 1 699 ? 15.951 16.334 -3.676 1.00 94.75 699 PRO A CA 1
ATOM 5480 C C . PRO A 1 699 ? 17.017 15.353 -3.149 1.00 94.75 699 PRO A C 1
ATOM 5482 O O . PRO A 1 699 ? 16.683 14.302 -2.598 1.00 94.75 699 PRO A O 1
ATOM 5485 N N . PHE A 1 700 ? 18.294 15.707 -3.306 1.00 92.81 700 PHE A N 1
ATOM 5486 C CA . PHE A 1 700 ? 19.461 14.894 -2.977 1.00 92.81 700 PHE A CA 1
ATOM 5487 C C . PHE A 1 700 ? 20.186 15.382 -1.706 1.00 92.81 700 PHE A C 1
ATOM 5489 O O . PHE A 1 700 ? 19.532 15.674 -0.709 1.00 92.81 700 PHE A O 1
ATOM 5496 N N . THR A 1 701 ? 21.518 15.423 -1.714 1.00 91.25 701 THR A N 1
ATOM 5497 C CA . THR A 1 701 ? 22.396 15.958 -0.670 1.00 91.25 701 THR A CA 1
ATOM 5498 C C . THR A 1 701 ? 23.506 16.783 -1.303 1.00 91.25 701 THR A C 1
ATOM 5500 O O . THR A 1 701 ? 23.867 16.552 -2.459 1.00 91.25 701 THR A O 1
ATOM 5503 N N . LEU A 1 702 ? 24.065 17.718 -0.539 1.00 88.62 702 LEU A N 1
ATOM 5504 C CA . LEU A 1 702 ? 25.294 18.391 -0.929 1.00 88.62 702 LEU A CA 1
ATOM 5505 C C . LEU A 1 702 ? 26.429 17.370 -1.094 1.00 88.62 702 LEU A C 1
ATOM 5507 O O . LEU A 1 702 ? 26.520 16.414 -0.325 1.00 88.62 702 LEU A O 1
ATOM 5511 N N . LEU A 1 703 ? 27.241 17.590 -2.127 1.00 85.44 703 LEU A N 1
ATOM 5512 C CA . LEU A 1 703 ? 28.478 16.872 -2.425 1.00 85.44 703 LEU A CA 1
ATOM 5513 C C . LEU A 1 703 ? 29.544 17.892 -2.843 1.00 85.44 703 LEU A C 1
ATOM 5515 O O . LEU A 1 703 ? 29.204 18.942 -3.405 1.00 85.44 703 LEU A O 1
ATOM 5519 N N . ASN A 1 704 ? 30.827 17.592 -2.624 1.00 81.56 704 ASN A N 1
ATOM 5520 C CA . ASN A 1 704 ? 31.944 18.499 -2.948 1.00 81.56 704 ASN A CA 1
ATOM 5521 C C . ASN A 1 704 ? 31.978 18.936 -4.426 1.00 81.56 704 ASN A C 1
ATOM 5523 O O . ASN A 1 704 ? 32.429 20.041 -4.754 1.00 81.56 704 ASN A O 1
ATOM 5527 N N . GLU A 1 705 ? 31.438 18.111 -5.321 1.00 81.31 705 GLU A N 1
ATOM 5528 C CA . GLU A 1 705 ? 31.267 18.375 -6.748 1.00 81.31 705 GLU A CA 1
ATOM 5529 C C . GLU A 1 705 ? 30.339 19.564 -7.026 1.00 81.31 705 GLU A C 1
ATOM 5531 O O . GLU A 1 705 ? 30.498 20.237 -8.047 1.00 81.31 705 GLU A O 1
ATOM 5536 N N . CYS A 1 706 ? 29.406 19.882 -6.123 1.00 84.06 706 CYS A N 1
ATOM 5537 C CA . CYS A 1 706 ? 28.525 21.039 -6.280 1.00 84.06 706 CYS A CA 1
ATOM 5538 C C . CYS A 1 706 ? 29.307 22.360 -6.254 1.00 84.06 706 CYS A C 1
ATOM 5540 O O . CYS A 1 706 ? 28.980 23.282 -7.005 1.00 84.06 706 CYS A O 1
ATOM 5542 N N . GLN A 1 707 ? 30.385 22.435 -5.466 1.00 79.06 707 GLN A N 1
ATOM 5543 C CA . GLN A 1 707 ? 31.266 23.605 -5.400 1.00 79.06 707 GLN A CA 1
ATOM 5544 C C . GLN A 1 707 ? 32.335 23.605 -6.514 1.00 79.06 707 GLN A C 1
ATOM 5546 O O . GLN A 1 707 ? 32.955 24.633 -6.765 1.00 79.06 707 GLN A O 1
ATOM 5551 N N . GLY A 1 708 ? 32.513 22.491 -7.239 1.00 66.38 708 GLY A N 1
ATOM 5552 C CA . GLY A 1 708 ? 33.514 22.363 -8.308 1.00 66.38 708 GLY A CA 1
ATOM 5553 C C . GLY A 1 708 ? 34.954 22.247 -7.797 1.00 66.38 708 GLY A C 1
ATOM 5554 O O . GLY A 1 708 ? 35.863 22.772 -8.430 1.00 66.38 708 GLY A O 1
ATOM 5555 N N . THR A 1 709 ? 35.154 21.617 -6.635 1.00 60.44 709 THR A N 1
ATOM 5556 C CA . THR A 1 709 ? 36.480 21.454 -6.004 1.00 60.44 709 THR A CA 1
ATOM 5557 C C . THR A 1 709 ? 37.229 20.203 -6.491 1.00 60.44 709 THR A C 1
ATOM 5559 O O . THR A 1 709 ? 36.599 19.257 -6.956 1.00 60.44 709 THR A O 1
ATOM 5562 N N . ASP A 1 710 ? 38.563 20.181 -6.343 1.00 55.00 710 ASP A N 1
ATOM 5563 C CA . ASP A 1 710 ? 39.464 19.102 -6.809 1.00 55.00 710 ASP A CA 1
ATOM 5564 C C . ASP A 1 710 ? 39.358 17.765 -6.030 1.00 55.00 710 ASP A C 1
ATOM 5566 O O . ASP A 1 710 ? 40.123 16.838 -6.297 1.00 55.00 710 ASP A O 1
ATOM 5570 N N . ASP A 1 711 ? 38.439 17.640 -5.063 1.00 62.88 711 ASP A N 1
ATOM 5571 C CA . ASP A 1 711 ? 38.269 16.434 -4.234 1.00 62.88 711 ASP A CA 1
ATOM 5572 C C . ASP A 1 711 ? 36.821 15.904 -4.302 1.00 62.88 711 ASP A C 1
ATOM 5574 O O . ASP A 1 711 ? 36.009 16.200 -3.416 1.00 62.88 711 ASP A O 1
ATOM 5578 N N . PRO A 1 712 ? 36.458 15.178 -5.379 1.00 66.12 712 PRO A N 1
ATOM 5579 C CA . PRO A 1 712 ? 35.107 14.652 -5.569 1.00 66.12 712 PRO A CA 1
ATOM 5580 C C . PRO A 1 712 ? 34.768 13.579 -4.522 1.00 66.12 712 PRO A C 1
ATOM 5582 O O . PRO A 1 712 ? 35.560 12.667 -4.269 1.00 66.12 712 PRO A O 1
ATOM 5585 N N . GLU A 1 713 ? 33.576 13.668 -3.922 1.00 67.19 713 GLU A N 1
ATOM 5586 C CA . GLU A 1 713 ? 33.086 12.682 -2.944 1.00 67.19 713 GLU A CA 1
ATOM 5587 C C . GLU A 1 713 ? 32.559 11.417 -3.634 1.00 67.19 713 GLU A C 1
ATOM 5589 O O . GLU A 1 713 ? 32.667 10.302 -3.110 1.00 67.19 713 GLU A O 1
ATOM 5594 N N . LEU A 1 714 ? 32.000 11.565 -4.832 1.00 64.69 714 LEU A N 1
ATOM 5595 C CA . LEU A 1 714 ? 31.446 10.473 -5.600 1.00 64.69 714 LEU A CA 1
ATOM 5596 C C . LEU A 1 714 ? 32.559 9.749 -6.361 1.00 64.69 714 LEU A C 1
ATOM 5598 O O . LEU A 1 714 ? 33.191 10.284 -7.267 1.00 64.69 714 LEU A O 1
ATOM 5602 N N . ALA A 1 715 ? 32.732 8.466 -6.041 1.00 57.03 715 ALA A N 1
ATOM 5603 C CA . ALA A 1 715 ? 33.448 7.505 -6.877 1.00 57.03 715 ALA A CA 1
ATOM 5604 C C . ALA A 1 715 ? 34.963 7.748 -7.069 1.00 57.03 715 ALA A C 1
ATOM 5606 O O . ALA A 1 715 ? 35.532 7.175 -7.996 1.00 57.03 715 ALA A O 1
ATOM 5607 N N . LYS A 1 716 ? 35.643 8.475 -6.168 1.00 60.44 716 LYS A N 1
ATOM 5608 C CA . LYS A 1 716 ? 37.113 8.663 -6.174 1.00 60.44 716 LYS A CA 1
ATOM 5609 C C . LYS A 1 716 ? 37.897 7.365 -6.446 1.00 60.44 716 LYS A C 1
ATOM 5611 O O . LYS A 1 716 ? 38.737 7.317 -7.340 1.00 60.44 716 LYS A O 1
ATOM 5616 N N . SER A 1 717 ? 37.537 6.270 -5.772 1.00 53.25 717 SER A N 1
ATOM 5617 C CA . SER A 1 717 ? 38.163 4.950 -5.971 1.00 53.25 717 SER A CA 1
ATOM 5618 C C . SER A 1 717 ? 37.863 4.310 -7.336 1.00 53.25 717 SER A C 1
ATOM 5620 O O . SER A 1 717 ? 38.716 3.635 -7.916 1.00 53.25 717 SER A O 1
ATOM 5622 N N . LEU A 1 718 ? 36.665 4.522 -7.887 1.00 63.62 718 LEU A N 1
ATOM 5623 C CA . LEU A 1 718 ? 36.297 4.043 -9.222 1.00 63.62 718 LEU A CA 1
ATOM 5624 C C . LEU A 1 718 ? 36.954 4.889 -10.312 1.00 63.62 718 LEU A C 1
ATOM 5626 O O . LEU A 1 718 ? 37.345 4.337 -11.332 1.00 63.62 718 LEU A O 1
ATOM 5630 N N . GLN A 1 719 ? 37.113 6.196 -10.102 1.00 67.62 719 GLN A N 1
ATOM 5631 C CA . GLN A 1 719 ? 37.819 7.082 -11.020 1.00 67.62 719 GLN A CA 1
ATOM 5632 C C . GLN A 1 719 ? 39.294 6.686 -11.127 1.00 67.62 719 GLN A C 1
ATOM 5634 O O . GLN A 1 719 ? 39.789 6.528 -12.239 1.00 67.62 719 GLN A O 1
ATOM 5639 N N . GLU A 1 720 ? 39.967 6.429 -10.003 1.00 67.62 720 GLU A N 1
ATOM 5640 C CA . GLU A 1 720 ? 41.340 5.903 -9.989 1.00 67.62 720 GLU A CA 1
ATOM 5641 C C . GLU A 1 720 ? 41.438 4.544 -10.697 1.00 67.62 720 GLU A C 1
ATOM 5643 O O . GLU A 1 720 ? 42.328 4.325 -11.521 1.00 67.62 720 GLU A O 1
ATOM 5648 N N . THR A 1 721 ? 40.478 3.649 -10.449 1.00 73.00 721 THR A N 1
ATOM 5649 C CA . THR A 1 721 ? 40.431 2.325 -11.087 1.00 73.00 721 THR A CA 1
ATOM 5650 C C . THR A 1 721 ? 40.186 2.420 -12.599 1.00 73.00 721 THR A C 1
ATOM 5652 O O . THR A 1 721 ? 40.876 1.776 -13.388 1.00 73.00 721 THR A O 1
ATOM 5655 N N . TYR A 1 722 ? 39.230 3.239 -13.042 1.00 80.25 722 TYR A N 1
ATOM 5656 C CA . TYR A 1 722 ? 38.923 3.432 -14.460 1.00 80.25 722 TYR A CA 1
ATOM 5657 C C . TYR A 1 722 ? 40.033 4.175 -15.194 1.00 80.25 722 TYR A C 1
ATOM 5659 O O . TYR A 1 722 ? 40.305 3.867 -16.359 1.00 80.25 722 TYR A O 1
ATOM 5667 N N . TRP A 1 723 ? 40.708 5.098 -14.512 1.00 80.94 723 TRP A N 1
ATOM 5668 C CA . TRP A 1 723 ? 41.916 5.737 -15.007 1.00 80.94 723 TRP A CA 1
ATOM 5669 C C . TRP A 1 723 ? 43.037 4.713 -15.205 1.00 80.94 723 TRP A C 1
ATOM 5671 O O . TRP A 1 723 ? 43.591 4.634 -16.301 1.00 80.94 723 TRP A O 1
ATOM 5681 N N . LEU A 1 724 ? 43.289 3.846 -14.218 1.00 82.62 724 LEU A N 1
ATOM 5682 C CA . LEU A 1 724 ? 44.249 2.746 -14.335 1.00 82.62 724 LEU A CA 1
ATOM 5683 C C . LEU A 1 724 ? 43.898 1.806 -15.501 1.00 82.62 724 LEU A C 1
ATOM 5685 O O . LEU A 1 724 ? 44.762 1.478 -16.311 1.00 82.62 724 LEU A O 1
ATOM 5689 N N . TYR A 1 725 ? 42.631 1.411 -15.653 1.00 84.19 725 TYR A N 1
ATOM 5690 C CA . TYR A 1 725 ? 42.192 0.596 -16.794 1.00 84.19 725 TYR A CA 1
ATOM 5691 C C . TYR A 1 725 ? 42.388 1.311 -18.131 1.00 84.19 725 TYR A C 1
ATOM 5693 O O . TYR A 1 725 ? 42.823 0.688 -19.097 1.00 84.19 725 TYR A O 1
ATOM 5701 N N . THR A 1 726 ? 42.140 2.621 -18.190 1.00 86.25 726 THR A N 1
ATOM 5702 C CA . THR A 1 726 ? 42.404 3.431 -19.387 1.00 86.25 726 THR A CA 1
ATOM 5703 C C . THR A 1 726 ? 43.894 3.412 -19.732 1.00 86.25 726 THR A C 1
ATOM 5705 O O . THR A 1 726 ? 44.250 3.154 -20.881 1.00 86.25 726 THR A O 1
ATOM 5708 N N . GLN A 1 727 ? 44.774 3.592 -18.741 1.00 85.50 727 GLN A N 1
ATOM 5709 C CA . GLN A 1 727 ? 46.226 3.504 -18.922 1.00 85.50 727 GLN A CA 1
ATOM 5710 C C . GLN A 1 727 ? 46.665 2.114 -19.402 1.00 85.50 727 GLN A C 1
ATOM 5712 O O . GLN A 1 727 ? 47.459 2.016 -20.336 1.00 85.50 727 GLN A O 1
ATOM 5717 N N . MET A 1 728 ? 46.112 1.042 -18.827 1.00 87.31 728 MET A N 1
ATOM 5718 C CA . MET A 1 728 ? 46.406 -0.336 -19.236 1.00 87.31 728 MET A CA 1
ATOM 5719 C C . MET A 1 728 ? 45.959 -0.626 -20.673 1.00 87.31 728 MET A C 1
ATOM 5721 O O . MET A 1 728 ? 46.697 -1.258 -21.429 1.00 87.31 728 MET A O 1
ATOM 5725 N N . ILE A 1 729 ? 44.784 -0.135 -21.084 1.00 87.69 729 ILE A N 1
ATOM 5726 C CA . ILE A 1 729 ? 44.292 -0.268 -22.462 1.00 87.69 729 ILE A CA 1
ATOM 5727 C C . ILE A 1 729 ? 45.190 0.511 -23.431 1.00 87.69 729 ILE A C 1
ATOM 5729 O O . ILE A 1 729 ? 45.570 -0.027 -24.471 1.00 87.69 729 ILE A O 1
ATOM 5733 N N . ILE A 1 730 ? 45.580 1.744 -23.084 1.00 89.25 730 ILE A N 1
ATOM 5734 C CA . ILE A 1 730 ? 46.510 2.554 -23.886 1.00 89.25 730 ILE A CA 1
ATOM 5735 C C . ILE A 1 730 ? 47.854 1.833 -24.033 1.00 89.25 730 ILE A C 1
ATOM 5737 O O . ILE A 1 730 ? 48.351 1.689 -25.149 1.00 89.25 730 ILE A O 1
ATOM 5741 N N . LEU A 1 731 ? 48.417 1.323 -22.935 1.00 88.38 731 LEU A N 1
ATOM 5742 C CA . LEU A 1 731 ? 49.680 0.588 -22.944 1.00 88.38 731 LEU A CA 1
ATOM 5743 C C . LEU A 1 731 ? 49.591 -0.684 -23.798 1.00 88.38 731 LEU A C 1
ATOM 5745 O O . LEU A 1 731 ? 50.503 -0.960 -24.578 1.00 88.38 731 LEU A O 1
ATOM 5749 N N . ALA A 1 732 ? 48.490 -1.434 -23.708 1.00 85.12 732 ALA A N 1
ATOM 5750 C CA . ALA A 1 732 ? 48.258 -2.619 -24.530 1.00 85.12 732 ALA A CA 1
ATOM 5751 C C . ALA A 1 732 ? 48.183 -2.269 -26.026 1.00 85.12 732 ALA A C 1
ATOM 5753 O O . ALA A 1 732 ? 48.825 -2.928 -26.845 1.00 85.12 732 ALA A O 1
ATOM 5754 N N . VAL A 1 733 ? 47.461 -1.203 -26.391 1.00 90.50 733 VAL A N 1
ATOM 5755 C CA . VAL A 1 733 ? 47.377 -0.717 -27.779 1.00 90.50 733 VAL A CA 1
ATOM 5756 C C . VAL A 1 733 ? 48.749 -0.266 -28.285 1.00 90.50 733 VAL A C 1
ATOM 5758 O O . VAL A 1 733 ? 49.143 -0.673 -29.376 1.00 90.50 733 VAL A O 1
ATOM 5761 N N . LEU A 1 734 ? 49.508 0.504 -27.497 1.00 88.25 734 LEU A N 1
ATOM 5762 C CA . LEU A 1 734 ? 50.860 0.951 -27.852 1.00 88.25 734 LEU A CA 1
ATOM 5763 C C . LEU A 1 734 ? 51.836 -0.222 -28.007 1.00 88.25 734 LEU A C 1
ATOM 5765 O O . LEU A 1 734 ? 52.616 -0.247 -28.954 1.00 88.25 734 LEU A O 1
ATOM 5769 N N . THR A 1 735 ? 51.760 -1.221 -27.128 1.00 85.06 735 THR A N 1
ATOM 5770 C CA . THR A 1 735 ? 52.611 -2.421 -27.180 1.00 85.06 735 THR A CA 1
ATOM 5771 C C . THR A 1 735 ? 52.306 -3.263 -28.420 1.00 85.06 735 THR A C 1
ATOM 5773 O O . THR A 1 735 ? 53.226 -3.677 -29.124 1.00 85.06 735 THR A O 1
ATOM 5776 N N . LEU A 1 736 ? 51.023 -3.468 -28.743 1.00 85.94 736 LEU A N 1
ATOM 5777 C CA . LEU A 1 736 ? 50.606 -4.159 -29.968 1.00 85.94 736 LEU A CA 1
ATOM 5778 C C . LEU A 1 736 ? 51.007 -3.383 -31.228 1.00 85.94 736 LEU A C 1
ATOM 5780 O O . LEU A 1 736 ? 51.385 -3.994 -32.226 1.00 85.94 736 LEU A O 1
ATOM 5784 N N . LEU A 1 737 ? 50.948 -2.050 -31.184 1.00 88.31 737 LEU A N 1
ATOM 5785 C CA . LEU A 1 737 ? 51.337 -1.179 -32.289 1.00 88.31 737 LEU A CA 1
ATOM 5786 C C . LEU A 1 737 ? 52.856 -1.205 -32.517 1.00 88.31 737 LEU A C 1
ATOM 5788 O O . LEU A 1 737 ? 53.291 -1.424 -33.644 1.00 88.31 737 LEU A O 1
ATOM 5792 N N . MET A 1 738 ? 53.664 -1.089 -31.459 1.00 86.56 738 MET A N 1
ATOM 5793 C CA . MET A 1 738 ? 55.126 -1.208 -31.540 1.00 86.56 738 MET A CA 1
ATOM 5794 C C . MET A 1 738 ? 55.569 -2.611 -31.968 1.00 86.56 738 MET A C 1
ATOM 5796 O O . MET A 1 738 ? 56.389 -2.735 -32.872 1.00 86.56 738 MET A O 1
ATOM 5800 N N . GLY A 1 739 ? 54.991 -3.671 -31.394 1.00 84.62 739 GLY A N 1
ATOM 5801 C CA . GLY A 1 739 ? 55.292 -5.053 -31.780 1.00 84.62 739 GLY A CA 1
ATOM 5802 C C . GLY A 1 739 ? 54.902 -5.371 -33.226 1.00 84.62 739 GLY A C 1
ATOM 5803 O O . GLY A 1 739 ? 55.579 -6.158 -33.882 1.00 84.62 739 GLY A O 1
ATOM 5804 N N . LYS A 1 740 ? 53.851 -4.724 -33.751 1.00 85.50 740 LYS A N 1
ATOM 5805 C CA . LYS A 1 740 ? 53.462 -4.819 -35.163 1.00 85.50 740 LYS A CA 1
ATOM 5806 C C . LYS A 1 740 ? 54.407 -4.050 -36.092 1.00 85.50 740 LYS A C 1
ATOM 5808 O O . LYS A 1 740 ? 54.654 -4.519 -37.197 1.00 85.50 740 LYS A O 1
ATOM 5813 N N . LEU A 1 741 ? 54.915 -2.891 -35.666 1.00 86.19 741 LEU A N 1
ATOM 5814 C CA . LEU A 1 741 ? 55.879 -2.084 -36.428 1.00 86.19 741 LEU A CA 1
ATOM 5815 C C . LEU A 1 741 ? 57.290 -2.691 -36.430 1.00 86.19 741 LEU A C 1
ATOM 5817 O O . LEU A 1 741 ? 58.010 -2.537 -37.409 1.00 86.19 741 LEU A O 1
ATOM 5821 N N . ALA A 1 742 ? 57.663 -3.396 -35.361 1.00 87.44 742 ALA A N 1
ATOM 5822 C CA . ALA A 1 742 ? 58.933 -4.111 -35.225 1.00 87.44 742 ALA A CA 1
ATOM 5823 C C . ALA A 1 742 ? 58.884 -5.571 -35.731 1.00 87.44 742 ALA A C 1
ATOM 5825 O O . ALA A 1 742 ? 59.872 -6.286 -35.614 1.00 87.44 742 ALA A O 1
ATOM 5826 N N . ASP A 1 743 ? 57.741 -6.012 -36.267 1.00 81.25 743 ASP A N 1
ATOM 5827 C CA . ASP A 1 743 ? 57.490 -7.359 -36.811 1.00 81.25 743 ASP A CA 1
ATOM 5828 C C . ASP A 1 743 ? 57.695 -8.530 -35.818 1.00 81.25 743 ASP A C 1
ATOM 5830 O O . ASP A 1 743 ? 57.988 -9.659 -36.204 1.00 81.25 743 ASP A O 1
ATOM 5834 N N . LEU A 1 744 ? 57.492 -8.286 -34.515 1.00 79.12 744 LEU A N 1
ATOM 5835 C CA . LEU A 1 744 ? 57.613 -9.312 -33.465 1.00 79.12 744 LEU A CA 1
ATOM 5836 C C . LEU A 1 744 ? 56.398 -10.261 -33.375 1.00 79.12 744 LEU A C 1
ATOM 5838 O O . LEU A 1 744 ? 56.541 -11.379 -32.884 1.00 79.12 744 LEU A O 1
ATOM 5842 N N . PHE A 1 745 ? 55.197 -9.842 -33.809 1.00 77.06 745 PHE A N 1
ATOM 5843 C CA . PHE A 1 745 ? 53.957 -10.638 -33.698 1.00 77.06 745 PHE A CA 1
ATOM 5844 C C . PHE A 1 745 ? 53.005 -10.462 -34.901 1.00 77.06 745 PHE A C 1
ATOM 5846 O O . PHE A 1 745 ? 52.795 -9.354 -35.400 1.00 77.06 745 PHE A O 1
ATOM 5853 N N . SER A 1 746 ? 52.310 -11.533 -35.320 1.00 76.50 746 SER A N 1
ATOM 5854 C CA . SER A 1 746 ? 51.423 -11.540 -36.504 1.00 76.50 746 SER A CA 1
ATOM 5855 C C . SER A 1 746 ? 49.988 -11.032 -36.241 1.00 76.50 746 SER A C 1
ATOM 5857 O O . SER A 1 746 ? 48.998 -11.655 -36.637 1.00 76.50 746 SER A O 1
ATOM 5859 N N . VAL A 1 747 ? 49.826 -9.895 -35.565 1.00 80.44 747 VAL A N 1
ATOM 5860 C CA . VAL A 1 747 ? 48.491 -9.332 -35.272 1.00 80.44 747 VAL A CA 1
ATOM 5861 C C . VAL A 1 747 ? 47.949 -8.551 -36.483 1.00 80.44 747 VAL A C 1
ATOM 5863 O O . VAL A 1 747 ? 48.695 -7.868 -37.193 1.00 80.44 747 VAL A O 1
ATOM 5866 N N . LYS A 1 748 ? 46.640 -8.660 -36.766 1.00 89.12 748 LYS A N 1
ATOM 5867 C CA . LYS A 1 748 ? 45.965 -7.920 -37.855 1.00 89.12 748 LYS A CA 1
ATOM 5868 C C . LYS A 1 748 ? 45.661 -6.477 -37.425 1.00 89.12 748 LYS A C 1
ATOM 5870 O O . LYS A 1 748 ? 45.104 -6.274 -36.350 1.00 89.12 748 LYS A O 1
ATOM 5875 N N . TRP A 1 749 ? 45.883 -5.494 -38.307 1.00 84.94 749 TRP A N 1
ATOM 5876 C CA . TRP A 1 749 ? 45.574 -4.068 -38.060 1.00 84.94 749 TRP A CA 1
ATOM 5877 C C . TRP A 1 749 ? 44.139 -3.812 -37.579 1.00 84.94 749 TRP A C 1
ATOM 5879 O O . TRP A 1 749 ? 43.922 -2.981 -36.703 1.00 84.94 749 TRP A O 1
ATOM 5889 N N . LYS A 1 750 ? 43.160 -4.576 -38.084 1.00 87.62 750 LYS A N 1
ATOM 5890 C CA . LYS A 1 750 ? 41.751 -4.470 -37.666 1.00 87.62 750 LYS A CA 1
ATOM 5891 C C . LYS A 1 750 ? 41.549 -4.702 -36.163 1.00 87.62 750 LYS A C 1
ATOM 5893 O O . LYS A 1 750 ? 40.679 -4.072 -35.578 1.00 87.62 750 LYS A O 1
ATOM 5898 N N . ILE A 1 751 ? 42.348 -5.574 -35.543 1.00 85.62 751 ILE A N 1
ATOM 5899 C CA . ILE A 1 751 ? 42.257 -5.877 -34.107 1.00 85.62 751 ILE A CA 1
ATOM 5900 C C . ILE A 1 751 ? 42.795 -4.698 -33.290 1.00 85.62 751 ILE A C 1
ATOM 5902 O O . ILE A 1 751 ? 42.144 -4.272 -32.344 1.00 85.62 751 ILE A O 1
ATOM 5906 N N . ILE A 1 752 ? 43.931 -4.123 -33.702 1.00 85.38 752 ILE A N 1
ATOM 5907 C CA . ILE A 1 752 ? 44.542 -2.952 -33.049 1.00 85.38 752 ILE A CA 1
ATOM 5908 C C . ILE A 1 752 ? 43.600 -1.743 -33.133 1.00 85.38 752 ILE A C 1
ATOM 5910 O O . ILE A 1 752 ? 43.348 -1.089 -32.127 1.00 85.38 752 ILE A O 1
ATOM 5914 N N . ILE A 1 753 ? 43.015 -1.493 -34.311 1.00 88.56 753 ILE A N 1
ATOM 5915 C CA . ILE A 1 753 ? 42.045 -0.407 -34.519 1.00 88.56 753 ILE A CA 1
ATOM 5916 C C . ILE A 1 753 ? 40.781 -0.634 -33.682 1.00 88.56 753 ILE A C 1
ATOM 5918 O O . ILE A 1 753 ? 40.303 0.294 -33.039 1.00 88.56 753 ILE A O 1
ATOM 5922 N N . CYS A 1 754 ? 40.254 -1.862 -33.641 1.00 89.25 754 CYS A N 1
ATOM 5923 C CA . CYS A 1 754 ? 39.089 -2.186 -32.819 1.00 89.25 754 CYS A CA 1
ATOM 5924 C C . CYS A 1 754 ? 39.366 -1.954 -31.327 1.00 89.25 754 CYS A C 1
ATOM 5926 O O . CYS A 1 754 ? 38.546 -1.341 -30.653 1.00 89.25 754 CYS A O 1
ATOM 5928 N N . LEU A 1 755 ? 40.522 -2.396 -30.818 1.00 87.06 755 LEU A N 1
ATOM 5929 C CA . LEU A 1 755 ? 40.919 -2.180 -29.423 1.00 87.06 755 LEU A CA 1
ATOM 5930 C C . LEU A 1 755 ? 41.111 -0.692 -29.105 1.00 87.06 755 LEU A C 1
ATOM 5932 O O . LEU A 1 755 ? 40.654 -0.242 -28.058 1.00 87.06 755 LEU A O 1
ATOM 5936 N N . ALA A 1 756 ? 41.714 0.078 -30.014 1.00 88.19 756 ALA A N 1
ATOM 5937 C CA . ALA A 1 756 ? 41.874 1.523 -29.860 1.00 88.19 756 ALA A CA 1
ATOM 5938 C C . ALA A 1 756 ? 40.522 2.256 -29.826 1.00 88.19 756 ALA A C 1
ATOM 5940 O O . ALA A 1 756 ? 40.313 3.111 -28.969 1.00 88.19 756 ALA A O 1
ATOM 5941 N N . ILE A 1 757 ? 39.580 1.889 -30.704 1.00 90.00 757 ILE A N 1
ATOM 5942 C CA . ILE A 1 757 ? 38.223 2.457 -30.713 1.00 90.00 757 ILE A CA 1
ATOM 5943 C C . ILE A 1 757 ? 37.469 2.072 -29.436 1.00 90.00 757 ILE A C 1
ATOM 5945 O O . ILE A 1 757 ? 36.893 2.944 -28.795 1.00 90.00 757 ILE A O 1
ATOM 5949 N N . CYS A 1 758 ? 37.497 0.800 -29.025 1.00 86.88 758 CYS A N 1
ATOM 5950 C CA . CYS A 1 758 ? 36.866 0.361 -27.778 1.00 86.88 758 CYS A CA 1
ATOM 5951 C C . CYS A 1 758 ? 37.458 1.078 -26.556 1.00 86.88 758 CYS A C 1
ATOM 5953 O O . CYS A 1 758 ? 36.709 1.502 -25.682 1.00 86.88 758 CYS A O 1
ATOM 5955 N N . GLY A 1 759 ? 38.781 1.257 -26.515 1.00 84.62 759 GLY A N 1
ATOM 5956 C CA . GLY A 1 759 ? 39.467 2.007 -25.464 1.00 84.62 759 GLY A CA 1
ATOM 5957 C C . GLY A 1 759 ? 39.080 3.485 -25.434 1.00 84.62 759 GLY A C 1
ATOM 5958 O O . GLY A 1 759 ? 38.812 4.025 -24.364 1.00 84.62 759 GLY A O 1
ATOM 5959 N N . LEU A 1 760 ? 38.978 4.126 -26.602 1.00 86.69 760 LEU A N 1
ATOM 5960 C CA . LEU A 1 760 ? 38.532 5.514 -26.719 1.00 86.69 760 LEU A CA 1
ATOM 5961 C C . LEU A 1 760 ? 37.069 5.679 -26.288 1.00 86.69 760 LEU A C 1
ATOM 5963 O O . LEU A 1 760 ? 36.754 6.602 -25.544 1.00 86.69 760 LEU A O 1
ATOM 5967 N N . LEU A 1 761 ? 36.180 4.776 -26.712 1.00 85.56 761 LEU A N 1
ATOM 5968 C CA . LEU A 1 761 ? 34.773 4.782 -26.305 1.00 85.56 761 LEU A CA 1
ATOM 5969 C C . LEU A 1 761 ? 34.620 4.548 -24.801 1.00 85.56 761 LEU A C 1
ATOM 5971 O O . LEU A 1 761 ? 33.822 5.229 -24.163 1.00 85.56 761 LEU A O 1
ATOM 5975 N N . TYR A 1 762 ? 35.409 3.635 -24.228 1.00 84.44 762 TYR A N 1
ATOM 5976 C CA . TYR A 1 762 ? 35.471 3.419 -22.786 1.00 84.44 762 TYR A CA 1
ATOM 5977 C C . TYR A 1 762 ? 35.892 4.701 -22.057 1.00 84.44 762 TYR A C 1
ATOM 5979 O O . TYR A 1 762 ? 35.171 5.145 -21.164 1.00 84.44 762 TYR A O 1
ATOM 5987 N N . PHE A 1 763 ? 36.992 5.336 -22.486 1.00 83.25 763 PHE A N 1
ATOM 5988 C CA . PHE A 1 763 ? 37.474 6.598 -21.920 1.00 83.25 763 PHE A CA 1
ATOM 5989 C C . PHE A 1 763 ? 36.416 7.701 -21.980 1.00 83.25 763 PHE A C 1
ATOM 5991 O O . PHE A 1 763 ? 36.083 8.284 -20.953 1.00 83.25 763 PHE A O 1
ATOM 5998 N N . ILE A 1 764 ? 35.836 7.946 -23.158 1.00 81.19 764 ILE A N 1
ATOM 5999 C CA . ILE A 1 764 ? 34.792 8.961 -23.339 1.00 81.19 764 ILE A CA 1
ATOM 6000 C C . ILE A 1 764 ? 33.589 8.654 -22.443 1.00 81.19 764 ILE A C 1
ATOM 6002 O O . ILE A 1 764 ? 33.080 9.562 -21.791 1.00 81.19 764 ILE A O 1
ATOM 6006 N N . SER A 1 765 ? 33.147 7.395 -22.371 1.00 77.38 765 SER A N 1
ATOM 6007 C CA . SER A 1 765 ? 31.975 6.996 -21.585 1.00 77.38 765 SER A CA 1
ATOM 6008 C C . SER A 1 765 ? 32.136 7.308 -20.100 1.00 77.38 765 SER A C 1
ATOM 6010 O O . SER A 1 765 ? 31.220 7.874 -19.502 1.00 77.38 765 SER A O 1
ATOM 6012 N N . TRP A 1 766 ? 33.266 6.941 -19.486 1.00 76.69 766 TRP A N 1
ATOM 6013 C CA . TRP A 1 766 ? 33.446 7.190 -18.056 1.00 76.69 766 TRP A CA 1
ATOM 6014 C C . TRP A 1 766 ? 33.839 8.651 -17.791 1.00 76.69 766 TRP A C 1
ATOM 6016 O O . TRP A 1 766 ? 33.252 9.272 -16.911 1.00 76.69 766 TRP A O 1
ATOM 6026 N N . PHE A 1 767 ? 34.733 9.247 -18.589 1.00 76.81 767 PHE A N 1
ATOM 6027 C CA . PHE A 1 767 ? 35.205 10.624 -18.392 1.00 76.81 767 PHE A CA 1
ATOM 6028 C C . PHE A 1 767 ? 34.086 11.665 -18.563 1.00 76.81 767 PHE A C 1
ATOM 6030 O O . PHE A 1 767 ? 33.958 12.579 -17.750 1.00 76.81 767 PHE A O 1
ATOM 6037 N N . SER A 1 768 ? 33.225 11.505 -19.578 1.00 68.81 768 SER A N 1
ATOM 6038 C CA . SER A 1 768 ? 32.091 12.419 -19.801 1.00 68.81 768 SER A CA 1
ATOM 6039 C C . SER A 1 768 ? 31.029 12.341 -18.702 1.00 68.81 768 SER A C 1
ATOM 6041 O O . SER A 1 768 ? 30.439 13.363 -18.360 1.00 68.81 768 SER A O 1
ATOM 6043 N N . SER A 1 769 ? 30.820 11.161 -18.109 1.00 67.75 769 SER A N 1
ATOM 6044 C CA . SER A 1 769 ? 29.833 10.972 -17.041 1.00 67.75 769 SER A CA 1
ATOM 6045 C C . SER A 1 769 ? 30.216 11.731 -15.766 1.00 67.75 769 SER A C 1
ATOM 6047 O O . SER A 1 769 ? 29.357 12.354 -15.151 1.00 67.75 769 SER A O 1
ATOM 6049 N N . TYR A 1 770 ? 31.504 11.760 -15.398 1.00 69.00 770 TYR A N 1
ATOM 6050 C CA . TY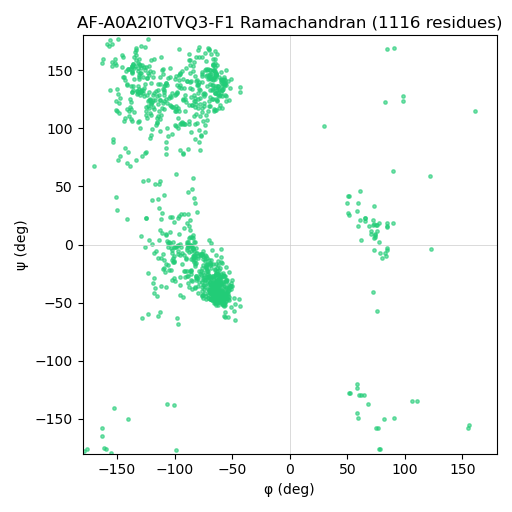R A 1 770 ? 31.954 12.492 -14.205 1.00 69.00 770 TYR A CA 1
ATOM 6051 C C . TYR A 1 770 ? 31.989 14.010 -14.397 1.00 69.00 770 TYR A C 1
ATOM 6053 O O . TYR A 1 770 ? 31.716 14.747 -13.452 1.00 69.00 770 TYR A O 1
ATOM 6061 N N . GLY A 1 771 ? 32.244 14.492 -15.619 1.00 70.25 771 GLY A N 1
ATOM 6062 C CA . GLY A 1 771 ? 32.151 15.923 -15.936 1.00 70.25 771 GLY A CA 1
ATOM 6063 C C . GLY A 1 771 ? 30.734 16.499 -15.787 1.00 70.25 771 GLY A C 1
ATOM 6064 O O . GLY A 1 771 ? 30.577 17.707 -15.621 1.00 70.25 771 GLY A O 1
ATOM 6065 N N . LEU A 1 772 ? 29.702 15.646 -15.808 1.00 82.06 772 LEU A N 1
ATOM 6066 C CA . LEU A 1 772 ? 28.294 16.043 -15.725 1.00 82.06 772 LEU A CA 1
ATOM 6067 C C . LEU A 1 772 ? 27.661 15.818 -14.341 1.00 82.06 772 LEU A C 1
ATOM 6069 O O . LEU A 1 772 ? 26.539 16.269 -14.116 1.00 82.06 772 LEU A O 1
ATOM 6073 N N . THR A 1 773 ? 28.370 15.208 -13.384 1.00 82.50 773 THR A N 1
ATOM 6074 C CA . THR A 1 773 ? 27.851 14.915 -12.032 1.00 82.50 773 THR A CA 1
ATOM 6075 C C . THR A 1 773 ? 27.305 16.157 -11.327 1.00 82.50 773 THR A C 1
ATOM 6077 O O . THR A 1 773 ? 26.219 16.101 -10.747 1.00 82.50 773 THR A O 1
ATOM 6080 N N . LYS A 1 774 ? 28.010 17.297 -11.421 1.00 86.50 774 LYS A N 1
ATOM 6081 C CA . LYS A 1 774 ? 27.551 18.581 -10.864 1.00 86.50 774 LYS A CA 1
ATOM 6082 C C . LYS A 1 774 ? 26.178 18.968 -11.415 1.00 86.50 774 LYS A C 1
ATOM 6084 O O . LYS A 1 774 ? 25.296 19.352 -10.658 1.00 86.50 774 LYS A O 1
ATOM 6089 N N . TYR A 1 775 ? 25.982 18.822 -12.722 1.00 88.25 775 TYR A N 1
ATOM 6090 C CA . TYR A 1 775 ? 24.722 19.150 -13.382 1.00 88.25 775 TYR A CA 1
ATOM 6091 C C . TYR A 1 775 ? 23.624 18.156 -13.002 1.00 88.25 775 TYR A C 1
ATOM 6093 O O . TYR A 1 775 ? 22.495 18.556 -12.764 1.00 88.25 775 TYR A O 1
ATOM 6101 N N . TRP A 1 776 ? 23.926 16.866 -12.885 1.00 89.69 776 TRP A N 1
ATOM 6102 C CA . TRP A 1 776 ? 22.923 15.839 -12.595 1.00 89.69 776 TRP A CA 1
ATOM 6103 C C . TRP A 1 776 ? 22.458 15.798 -11.130 1.00 89.69 776 TRP A C 1
ATOM 6105 O O . TRP A 1 776 ? 21.280 15.543 -10.862 1.00 89.69 776 TRP A O 1
ATOM 6115 N N . ASN A 1 777 ? 23.353 16.035 -10.172 1.00 91.12 777 ASN A N 1
ATOM 6116 C CA . ASN A 1 777 ? 23.050 15.851 -8.749 1.00 91.12 777 ASN A CA 1
ATOM 6117 C C . ASN A 1 777 ? 22.781 17.163 -7.996 1.00 91.12 777 ASN A C 1
ATOM 6119 O O . ASN A 1 777 ? 21.974 17.173 -7.065 1.00 91.12 777 ASN A O 1
ATOM 6123 N N . CYS A 1 778 ? 23.401 18.272 -8.403 1.00 91.50 778 CYS A N 1
ATOM 6124 C CA . CYS A 1 778 ? 23.279 19.554 -7.710 1.00 91.50 778 CYS A CA 1
ATOM 6125 C C . CYS A 1 778 ? 22.140 20.373 -8.324 1.00 91.50 778 CYS A C 1
ATOM 6127 O O . CYS A 1 778 ? 22.389 21.269 -9.124 1.00 91.50 778 CYS A O 1
ATOM 6129 N N . ILE A 1 779 ? 20.895 20.031 -7.984 1.00 94.25 779 ILE A N 1
ATOM 6130 C CA . ILE A 1 779 ? 19.690 20.683 -8.522 1.00 94.25 779 ILE A CA 1
ATOM 6131 C C . ILE A 1 779 ? 18.831 21.277 -7.412 1.00 94.25 779 ILE A C 1
ATOM 6133 O O . ILE A 1 779 ? 18.753 20.713 -6.316 1.00 94.25 779 ILE A O 1
ATOM 6137 N N . LEU A 1 780 ? 18.141 22.366 -7.736 1.00 94.94 780 LEU A N 1
ATOM 6138 C CA . LEU A 1 780 ? 17.116 22.967 -6.896 1.00 94.94 780 LEU A CA 1
ATOM 6139 C C . LEU A 1 780 ? 15.746 22.747 -7.532 1.00 94.94 780 LEU A C 1
ATOM 6141 O O . LEU A 1 780 ? 15.561 22.969 -8.730 1.00 94.94 780 LEU A O 1
ATOM 6145 N N . MET A 1 781 ? 14.794 22.279 -6.732 1.00 95.50 781 MET A N 1
ATOM 6146 C CA . MET A 1 781 ? 13.435 21.999 -7.175 1.00 95.50 781 MET A CA 1
ATOM 6147 C C . MET A 1 781 ? 12.429 22.851 -6.419 1.00 95.50 781 MET A C 1
ATOM 6149 O O . MET A 1 781 ? 12.553 23.079 -5.213 1.00 95.50 781 MET A O 1
ATOM 6153 N N . ARG A 1 782 ? 11.384 23.252 -7.137 1.00 96.25 782 ARG A N 1
ATOM 6154 C CA . ARG A 1 782 ? 10.158 23.815 -6.590 1.00 96.25 782 ARG A CA 1
ATOM 6155 C C . ARG A 1 782 ? 9.012 22.921 -7.029 1.00 96.25 782 ARG A C 1
ATOM 6157 O O . ARG A 1 782 ? 8.660 22.876 -8.204 1.00 96.25 782 ARG A O 1
ATOM 6164 N N . ASN A 1 783 ? 8.412 22.214 -6.079 1.00 96.81 783 ASN A N 1
ATOM 6165 C CA . ASN A 1 783 ? 7.492 21.118 -6.368 1.00 96.81 783 ASN A CA 1
ATOM 6166 C C . ASN A 1 783 ? 8.159 20.133 -7.345 1.00 96.81 783 ASN A C 1
ATOM 6168 O O . ASN A 1 783 ? 9.264 19.693 -7.062 1.00 96.81 783 ASN A O 1
ATOM 6172 N N . HIS A 1 784 ? 7.523 19.786 -8.464 1.00 95.06 784 HIS A N 1
ATOM 6173 C CA . HIS A 1 784 ? 8.093 18.863 -9.453 1.00 95.06 784 HIS A CA 1
ATOM 6174 C C . HIS A 1 784 ? 9.058 19.526 -10.447 1.00 95.06 784 HIS A C 1
ATOM 6176 O O . HIS A 1 784 ? 9.735 18.818 -11.190 1.00 95.06 784 HIS A O 1
ATOM 6182 N N . ASP A 1 785 ? 9.141 20.856 -10.464 1.00 93.88 785 ASP A N 1
ATOM 6183 C CA . ASP A 1 785 ? 9.922 21.586 -11.457 1.00 93.88 785 ASP A CA 1
ATOM 6184 C C . ASP A 1 785 ? 11.342 21.842 -10.945 1.00 93.88 785 ASP A C 1
ATOM 6186 O O . ASP A 1 785 ? 11.546 22.257 -9.801 1.00 93.88 785 ASP A O 1
ATOM 6190 N N . ILE A 1 786 ? 12.335 21.608 -11.802 1.00 94.56 786 ILE A N 1
ATOM 6191 C CA . ILE A 1 786 ? 13.728 21.979 -11.539 1.00 94.56 786 ILE A CA 1
ATOM 6192 C C . ILE A 1 786 ? 13.868 23.461 -11.874 1.00 94.56 786 ILE A C 1
ATOM 6194 O O . ILE A 1 786 ? 13.765 23.833 -13.041 1.00 94.56 786 ILE A O 1
ATOM 6198 N N . THR A 1 787 ? 14.088 24.300 -10.863 1.00 92.25 787 THR A N 1
ATOM 6199 C CA . THR A 1 787 ? 14.191 25.755 -11.050 1.00 92.25 787 THR A CA 1
ATOM 6200 C C . THR A 1 787 ? 15.625 26.221 -11.270 1.00 92.25 787 THR A C 1
ATOM 6202 O O . THR A 1 787 ? 15.838 27.275 -11.870 1.00 92.25 787 THR A O 1
ATOM 6205 N N . GLU A 1 788 ? 16.613 25.439 -10.830 1.00 92.88 788 GLU A N 1
ATOM 6206 C CA . GLU A 1 788 ? 18.030 25.762 -10.999 1.00 92.88 788 GLU A CA 1
ATOM 6207 C C . GLU A 1 788 ? 18.882 24.490 -11.161 1.00 92.88 788 GLU A C 1
ATOM 6209 O O . GLU A 1 788 ? 18.830 23.572 -10.333 1.00 92.88 788 GLU A O 1
ATOM 6214 N N . GLN A 1 789 ? 19.675 24.430 -12.236 1.00 93.31 789 GLN A N 1
ATOM 6215 C CA . GLN A 1 789 ? 20.576 23.319 -12.555 1.00 93.31 789 GLN A CA 1
ATOM 6216 C C . GLN A 1 789 ? 21.795 23.835 -13.349 1.00 93.31 789 GLN A C 1
ATOM 6218 O O . GLN A 1 789 ? 21.633 24.273 -14.489 1.00 93.31 789 GLN A O 1
ATOM 6223 N N . PRO A 1 790 ? 23.026 23.751 -12.811 1.00 90.38 790 PRO A N 1
ATOM 6224 C CA . PRO A 1 790 ? 23.350 23.356 -11.446 1.00 90.38 790 PRO A CA 1
ATOM 6225 C C . PRO A 1 790 ? 22.963 24.458 -10.446 1.00 90.38 790 PRO A C 1
ATOM 6227 O O . PRO A 1 790 ? 23.019 25.640 -10.767 1.00 90.38 790 PRO A O 1
ATOM 6230 N N . MET A 1 791 ? 22.617 24.060 -9.228 1.00 90.12 791 MET A N 1
ATOM 6231 C CA . MET A 1 791 ? 22.225 24.941 -8.126 1.00 90.12 791 MET A CA 1
ATOM 6232 C C . MET A 1 791 ? 23.303 25.988 -7.797 1.00 90.12 791 MET A C 1
ATOM 6234 O O . MET A 1 791 ? 24.489 25.654 -7.681 1.00 90.12 791 MET A O 1
ATOM 6238 N N . ASN A 1 792 ? 22.892 27.240 -7.577 1.00 88.44 792 ASN A N 1
ATOM 6239 C CA . ASN A 1 792 ? 23.762 28.310 -7.105 1.00 88.44 792 ASN A CA 1
ATOM 6240 C C . ASN A 1 792 ? 23.806 28.306 -5.577 1.00 88.44 792 ASN A C 1
ATOM 6242 O O . ASN A 1 792 ? 22.876 28.724 -4.878 1.00 88.44 792 ASN A O 1
ATOM 6246 N N . LEU A 1 793 ? 24.936 27.843 -5.055 1.00 83.56 793 LEU A N 1
ATOM 6247 C CA . LEU A 1 793 ? 25.136 27.642 -3.626 1.00 83.56 793 LEU A CA 1
ATOM 6248 C C . LEU A 1 793 ? 25.009 28.953 -2.827 1.00 83.56 793 LEU A C 1
ATOM 6250 O O . LEU A 1 793 ? 24.395 28.956 -1.765 1.00 83.56 793 LEU A O 1
ATOM 6254 N N . GLU A 1 794 ? 25.486 30.082 -3.357 1.00 80.38 794 GLU A N 1
ATOM 6255 C CA . GLU A 1 794 ? 25.475 31.376 -2.653 1.00 80.38 794 GLU A CA 1
ATOM 6256 C C . GLU A 1 794 ? 24.054 31.907 -2.409 1.00 80.38 794 GLU A C 1
ATOM 6258 O O . GLU A 1 794 ? 23.770 32.519 -1.376 1.00 80.38 794 GLU A O 1
ATOM 6263 N N . LYS A 1 795 ? 23.135 31.655 -3.349 1.00 85.56 795 LYS A N 1
ATOM 6264 C CA . LYS A 1 795 ? 21.743 32.132 -3.276 1.00 85.56 795 LYS A CA 1
ATOM 6265 C C . LYS A 1 795 ? 20.823 31.168 -2.538 1.00 85.56 795 LYS A C 1
ATOM 6267 O O . LYS A 1 795 ? 19.832 31.599 -1.943 1.00 85.56 795 LYS A O 1
ATOM 6272 N N . THR A 1 796 ? 21.158 29.879 -2.548 1.00 88.44 796 THR A N 1
ATOM 6273 C CA . THR A 1 796 ? 20.309 28.804 -2.020 1.00 88.44 796 THR A CA 1
ATOM 6274 C C . THR A 1 796 ? 19.902 29.052 -0.566 1.00 88.44 796 THR A C 1
ATOM 6276 O O . THR A 1 796 ? 18.713 28.982 -0.251 1.00 88.44 796 THR A O 1
ATOM 6279 N N . THR A 1 797 ? 20.848 29.432 0.299 1.00 88.19 797 THR A N 1
ATOM 6280 C CA . THR A 1 797 ? 20.599 29.725 1.723 1.00 88.19 797 THR A CA 1
ATOM 6281 C C . THR A 1 797 ? 19.541 30.814 1.913 1.00 88.19 797 THR A C 1
ATOM 6283 O O . THR A 1 797 ? 18.556 30.631 2.634 1.00 88.19 797 THR A O 1
ATOM 6286 N N . SER A 1 798 ? 19.708 31.940 1.216 1.00 89.25 798 SER A N 1
ATOM 6287 C CA . SER A 1 798 ? 18.793 33.083 1.298 1.00 89.25 798 SER A CA 1
ATOM 6288 C C . SER A 1 798 ? 17.407 32.738 0.753 1.00 89.25 798 SER A C 1
ATOM 6290 O O . SER A 1 798 ? 16.393 33.094 1.360 1.00 89.25 798 SER A O 1
ATOM 6292 N N . ASN A 1 799 ? 17.347 32.000 -0.358 1.00 91.81 799 ASN A N 1
ATOM 6293 C CA . ASN A 1 799 ? 16.081 31.607 -0.967 1.00 91.81 799 ASN A CA 1
ATOM 6294 C C . ASN A 1 799 ? 15.318 30.595 -0.102 1.00 91.81 799 ASN A C 1
ATOM 6296 O O . ASN A 1 799 ? 14.115 30.752 0.090 1.00 91.81 799 ASN A O 1
ATOM 6300 N N . MET A 1 800 ? 16.000 29.603 0.484 1.00 94.19 800 MET A N 1
ATOM 6301 C CA . MET A 1 800 ? 15.382 28.662 1.426 1.00 94.19 800 MET A CA 1
ATOM 6302 C C . MET A 1 800 ? 14.763 29.393 2.620 1.00 94.19 800 MET A C 1
ATOM 6304 O O . MET A 1 800 ? 13.617 29.122 2.985 1.00 94.19 800 MET A O 1
ATOM 6308 N N . LEU A 1 801 ? 15.481 30.359 3.202 1.00 94.69 801 LEU A N 1
ATOM 6309 C CA . LEU A 1 801 ? 14.948 31.155 4.305 1.00 94.69 801 LEU A CA 1
ATOM 6310 C C . LEU A 1 801 ? 13.721 31.975 3.875 1.00 94.69 801 LEU A C 1
ATOM 6312 O O . LEU A 1 801 ? 12.713 31.992 4.585 1.00 94.69 801 LEU A O 1
ATOM 6316 N N . LYS A 1 802 ? 13.781 32.621 2.703 1.00 94.88 802 LYS A N 1
ATOM 6317 C CA . LYS A 1 802 ? 12.662 33.390 2.135 1.00 94.88 802 LYS A CA 1
ATOM 6318 C C . LYS A 1 802 ? 11.421 32.518 1.937 1.00 94.88 802 LYS A C 1
ATOM 6320 O O . LYS A 1 802 ? 10.324 32.925 2.313 1.00 94.88 802 LYS A O 1
ATOM 6325 N N . GLU A 1 803 ? 11.583 31.317 1.389 1.00 96.62 803 GLU A N 1
ATOM 6326 C CA . GLU A 1 803 ? 10.485 30.376 1.148 1.00 96.62 803 GLU A CA 1
ATOM 6327 C C . GLU A 1 803 ? 9.856 29.867 2.448 1.00 96.62 803 GLU A C 1
ATOM 6329 O O . GLU A 1 803 ? 8.629 29.827 2.565 1.00 96.62 803 GLU A O 1
ATOM 6334 N N . ALA A 1 804 ? 10.675 29.556 3.455 1.00 97.44 804 ALA A N 1
ATOM 6335 C CA . ALA A 1 804 ? 10.196 29.130 4.765 1.00 97.44 804 ALA A CA 1
ATOM 6336 C C . ALA A 1 804 ? 9.399 30.237 5.483 1.00 97.44 804 ALA A C 1
ATOM 6338 O O . ALA A 1 804 ? 8.285 29.988 5.949 1.00 97.44 804 ALA A O 1
ATOM 6339 N N . VAL A 1 805 ? 9.913 31.473 5.515 1.00 96.56 805 VAL A N 1
ATOM 6340 C CA . VAL A 1 805 ? 9.200 32.622 6.108 1.00 96.56 805 VAL A CA 1
ATOM 6341 C C . VAL A 1 805 ? 7.919 32.932 5.330 1.00 96.56 805 VAL A C 1
ATOM 6343 O O . VAL A 1 805 ? 6.858 33.087 5.932 1.00 96.56 805 VAL A O 1
ATOM 6346 N N . SER A 1 806 ? 7.971 32.932 3.995 1.00 96.06 806 SER A N 1
ATOM 6347 C CA . SER A 1 806 ? 6.787 33.161 3.159 1.00 96.06 806 SER A CA 1
ATOM 6348 C C . SER A 1 806 ? 5.717 32.081 3.353 1.00 96.06 806 SER A C 1
ATOM 6350 O O . SER A 1 806 ? 4.516 32.356 3.282 1.00 96.06 806 SER A O 1
ATOM 6352 N N . PHE A 1 807 ? 6.115 30.832 3.611 1.00 97.69 807 PHE A N 1
ATOM 6353 C CA . PHE A 1 807 ? 5.171 29.786 3.985 1.00 97.69 807 PHE A CA 1
ATOM 6354 C C . PHE A 1 807 ? 4.495 30.099 5.327 1.00 97.69 807 PHE A C 1
ATOM 6356 O O . PHE A 1 807 ? 3.270 30.033 5.391 1.00 97.69 807 PHE A O 1
ATOM 6363 N N . ILE A 1 808 ? 5.235 30.511 6.361 1.00 96.06 808 ILE A N 1
ATOM 6364 C CA . ILE A 1 808 ? 4.646 30.917 7.653 1.00 96.06 808 ILE A CA 1
ATOM 6365 C C . ILE A 1 808 ? 3.626 32.050 7.451 1.00 96.06 808 ILE A C 1
ATOM 6367 O O . ILE A 1 808 ? 2.469 31.921 7.856 1.00 96.06 808 ILE A O 1
ATOM 6371 N N . GLU A 1 809 ? 4.014 33.120 6.752 1.00 93.56 809 GLU A N 1
ATOM 6372 C CA . GLU A 1 809 ? 3.174 34.309 6.544 1.00 93.56 809 GLU A CA 1
ATOM 6373 C C . GLU A 1 809 ? 1.868 33.985 5.795 1.00 93.56 809 GLU A C 1
ATOM 6375 O O . GLU A 1 809 ? 0.789 34.436 6.189 1.00 93.56 809 GLU A O 1
ATOM 6380 N N . ARG A 1 810 ? 1.930 33.150 4.746 1.00 95.06 810 ARG A N 1
ATOM 6381 C CA . ARG A 1 810 ? 0.748 32.746 3.955 1.00 95.06 810 ARG A CA 1
ATOM 6382 C C . ARG A 1 810 ? -0.175 31.773 4.688 1.00 95.06 810 ARG A C 1
ATOM 6384 O O . ARG A 1 810 ? -1.338 31.639 4.313 1.00 95.06 810 ARG A O 1
ATOM 6391 N N . ASN A 1 811 ? 0.321 31.085 5.714 1.00 94.81 811 ASN A N 1
ATOM 6392 C CA . ASN A 1 811 ? -0.421 30.056 6.439 1.00 94.81 811 ASN A CA 1
ATOM 6393 C C . ASN A 1 811 ? -0.887 30.495 7.832 1.00 94.81 811 ASN A C 1
ATOM 6395 O O . ASN A 1 811 ? -1.526 29.705 8.512 1.00 94.81 811 ASN A O 1
ATOM 6399 N N . LYS A 1 812 ? -0.657 31.740 8.255 1.00 90.94 812 LYS 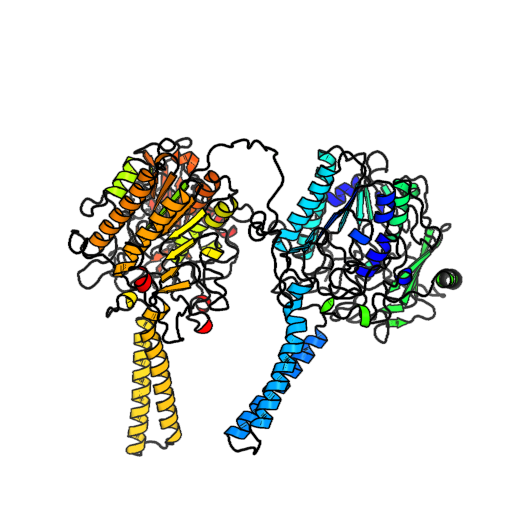A N 1
ATOM 6400 C CA . LYS A 1 812 ? -0.944 32.209 9.626 1.00 90.94 812 LYS A CA 1
ATOM 6401 C C . LYS A 1 812 ? -2.376 32.018 10.148 1.00 90.94 812 LYS A C 1
ATOM 6403 O O . LYS A 1 812 ? -2.599 32.059 11.352 1.00 90.94 812 LYS A O 1
ATOM 6408 N N . HIS A 1 813 ? -3.351 31.815 9.262 1.00 88.94 813 HIS A N 1
ATOM 6409 C CA . HIS A 1 813 ? -4.758 31.599 9.619 1.00 88.94 813 HIS A CA 1
ATOM 6410 C C . HIS A 1 813 ? -5.203 30.127 9.564 1.00 88.94 813 HIS A C 1
ATOM 6412 O O . HIS A 1 813 ? -6.378 29.843 9.788 1.00 88.94 813 HIS A O 1
ATOM 6418 N N . ARG A 1 814 ? -4.300 29.187 9.256 1.00 91.62 814 ARG A N 1
ATOM 6419 C CA . ARG A 1 814 ? -4.589 27.747 9.179 1.00 91.62 814 ARG A CA 1
ATOM 6420 C C . ARG A 1 814 ? -3.476 26.927 9.845 1.00 91.62 814 ARG A C 1
ATOM 6422 O O . ARG A 1 814 ? -2.324 27.345 9.800 1.00 91.62 814 ARG A O 1
ATOM 6429 N N . PRO A 1 815 ? -3.785 25.762 10.440 1.00 95.94 815 PRO A N 1
ATOM 6430 C CA . PRO A 1 815 ? -2.753 24.909 11.013 1.00 95.94 815 PRO A CA 1
ATOM 6431 C C . PRO A 1 815 ? -1.777 24.442 9.925 1.00 95.94 815 PRO A C 1
ATOM 6433 O O . PRO A 1 815 ? -2.197 23.987 8.855 1.00 95.94 815 PRO A O 1
ATOM 6436 N N . PHE A 1 816 ? -0.476 24.544 10.191 1.00 98.25 816 PHE A N 1
ATOM 6437 C CA . PHE A 1 816 ? 0.557 24.129 9.241 1.00 98.25 816 PHE A CA 1
ATOM 6438 C C . PHE A 1 816 ? 1.627 23.225 9.851 1.00 98.25 816 PHE A C 1
ATOM 6440 O O . PHE A 1 816 ? 1.878 23.242 11.053 1.00 98.25 816 PHE A O 1
ATOM 6447 N N . LEU A 1 817 ? 2.249 22.430 8.986 1.00 98.75 817 LEU A N 1
ATOM 6448 C CA . LEU A 1 817 ? 3.489 21.705 9.213 1.00 98.75 817 LEU A CA 1
ATOM 6449 C C . LEU A 1 817 ? 4.542 22.299 8.282 1.00 98.75 817 LEU A C 1
ATOM 6451 O O . LEU A 1 817 ? 4.439 22.163 7.065 1.00 98.75 817 LEU A O 1
ATOM 6455 N N . LEU A 1 818 ? 5.564 22.918 8.855 1.00 98.81 818 LEU A N 1
ATOM 6456 C CA . LEU A 1 818 ? 6.745 23.364 8.136 1.00 98.81 818 LEU A CA 1
ATOM 6457 C C . LEU A 1 818 ? 7.934 22.516 8.584 1.00 98.81 818 LEU A C 1
ATOM 6459 O O . LEU A 1 818 ? 8.377 22.610 9.728 1.00 98.81 818 LEU A O 1
ATOM 6463 N N . PHE A 1 819 ? 8.438 21.681 7.679 1.00 98.81 819 PHE A N 1
ATOM 6464 C CA . PHE A 1 819 ? 9.664 20.923 7.871 1.00 98.81 819 PHE A CA 1
ATOM 6465 C C . PHE A 1 819 ? 10.825 21.641 7.176 1.00 98.81 819 PHE A C 1
ATOM 6467 O O . PHE A 1 819 ? 10.962 21.586 5.954 1.00 98.81 819 PHE A O 1
ATOM 6474 N N . VAL A 1 820 ? 11.652 22.332 7.959 1.00 98.69 820 VAL A N 1
ATOM 6475 C CA . VAL A 1 820 ? 12.884 22.971 7.492 1.00 98.69 820 VAL A CA 1
ATOM 6476 C C . VAL A 1 820 ? 14.033 21.995 7.682 1.00 98.69 820 VAL A C 1
ATOM 6478 O O . VAL A 1 820 ? 14.510 21.748 8.786 1.00 98.69 820 VAL A O 1
ATOM 6481 N N . SER A 1 821 ? 14.453 21.419 6.572 1.00 98.19 821 SER A N 1
ATOM 6482 C CA . SER A 1 821 ? 15.487 20.409 6.492 1.00 98.19 821 SER A CA 1
ATOM 6483 C C . SER A 1 821 ? 16.737 21.068 5.920 1.00 98.19 821 SER A C 1
ATOM 6485 O O . SER A 1 821 ? 16.862 21.237 4.711 1.00 98.19 821 SER A O 1
ATOM 6487 N N . LEU A 1 822 ? 17.618 21.553 6.786 1.00 95.81 822 LEU A N 1
ATOM 6488 C CA . LEU A 1 822 ? 18.714 22.434 6.391 1.00 95.81 822 LEU A CA 1
ATOM 6489 C C . LEU A 1 822 ? 19.755 21.677 5.552 1.00 95.81 822 LEU A C 1
ATOM 6491 O O . LEU A 1 822 ? 19.918 20.464 5.690 1.00 95.81 822 LEU A O 1
ATOM 6495 N N . LEU A 1 823 ? 20.422 22.404 4.650 1.00 94.12 823 LEU A N 1
ATOM 6496 C CA . LEU A 1 823 ? 21.628 21.917 3.967 1.00 94.12 823 LEU A CA 1
ATOM 6497 C C . LEU A 1 823 ? 22.862 22.076 4.866 1.00 94.12 823 LEU A C 1
ATOM 6499 O O . LEU A 1 823 ? 23.803 21.292 4.785 1.00 94.12 823 LEU A O 1
ATOM 6503 N N . HIS A 1 824 ? 22.825 23.077 5.747 1.00 94.19 824 HIS A N 1
ATOM 6504 C CA . HIS A 1 824 ? 23.785 23.274 6.821 1.00 94.19 824 HIS A CA 1
ATOM 6505 C C . HIS A 1 824 ? 23.716 22.095 7.805 1.00 94.19 824 HIS A C 1
ATOM 6507 O O . HIS A 1 824 ? 22.625 21.692 8.216 1.00 94.19 824 HIS A O 1
ATOM 6513 N N . VAL A 1 825 ? 24.830 21.501 8.219 1.00 93.50 825 VAL A N 1
ATOM 6514 C CA . VAL A 1 825 ? 26.245 21.880 8.037 1.00 93.50 825 VAL A CA 1
ATOM 6515 C C . VAL A 1 825 ? 27.040 20.811 7.275 1.00 93.50 825 VAL A C 1
ATOM 6517 O O . VAL A 1 825 ? 28.203 20.542 7.573 1.00 93.50 825 VAL A O 1
ATOM 6520 N N . HIS A 1 826 ? 26.410 20.188 6.275 1.00 92.62 826 HIS A N 1
ATOM 6521 C CA . HIS A 1 826 ? 27.036 19.160 5.440 1.00 92.62 826 HIS A CA 1
ATOM 6522 C C . HIS A 1 826 ? 28.063 19.758 4.466 1.00 92.62 826 HIS A C 1
ATOM 6524 O O . HIS A 1 826 ? 27.933 20.894 4.012 1.00 92.62 826 HIS A O 1
ATOM 6530 N N . THR A 1 827 ? 29.078 18.974 4.095 1.00 86.81 827 THR A N 1
ATOM 6531 C CA . THR A 1 827 ? 30.070 19.368 3.086 1.00 86.81 827 THR A CA 1
ATOM 6532 C C . THR A 1 827 ? 29.476 19.406 1.667 1.00 86.81 827 THR A C 1
ATOM 6534 O O . THR A 1 827 ? 28.616 18.590 1.333 1.00 86.81 827 THR A O 1
ATOM 6537 N N . PRO A 1 828 ? 29.921 20.323 0.791 1.00 86.50 828 PRO A N 1
ATOM 6538 C CA . PRO A 1 828 ? 30.794 21.459 1.059 1.00 86.50 828 PRO A CA 1
ATOM 6539 C C . PRO A 1 828 ? 30.084 22.516 1.912 1.00 86.50 828 PRO A C 1
ATOM 6541 O O . PRO A 1 828 ? 28.895 22.766 1.746 1.00 86.50 828 PRO A O 1
ATOM 6544 N N . LEU A 1 829 ? 30.840 23.165 2.799 1.00 87.69 829 LEU A N 1
ATOM 6545 C CA . LEU A 1 829 ? 30.324 24.173 3.725 1.00 87.69 829 LEU A CA 1
ATOM 6546 C C . LEU A 1 829 ? 30.016 25.479 2.982 1.00 87.69 829 LEU A C 1
ATOM 6548 O O . LEU A 1 829 ? 30.905 26.291 2.717 1.00 87.69 829 LEU A O 1
ATOM 6552 N N . ILE A 1 830 ? 28.751 25.654 2.608 1.00 82.00 830 ILE A N 1
ATOM 6553 C CA . ILE A 1 830 ? 28.272 26.825 1.870 1.00 82.00 830 ILE A CA 1
ATOM 6554 C C . ILE A 1 830 ? 27.884 27.915 2.857 1.00 82.00 830 ILE A C 1
ATOM 6556 O O . ILE A 1 830 ? 26.810 27.861 3.454 1.00 82.00 830 ILE A O 1
ATOM 6560 N N . THR A 1 831 ? 28.743 28.919 2.986 1.00 87.62 831 THR A N 1
ATOM 6561 C CA . THR A 1 831 ? 28.557 30.028 3.924 1.00 87.62 831 THR A CA 1
ATOM 6562 C C . THR A 1 831 ? 28.550 31.352 3.172 1.00 87.62 831 THR A C 1
ATOM 6564 O O . THR A 1 831 ? 29.463 31.610 2.382 1.00 87.62 831 THR A O 1
ATOM 6567 N N . THR A 1 832 ? 27.564 32.218 3.424 1.00 88.25 832 THR A N 1
ATOM 6568 C CA . THR A 1 832 ? 27.550 33.560 2.814 1.00 88.25 832 THR A CA 1
ATOM 6569 C C . THR A 1 832 ? 28.695 34.436 3.329 1.00 88.25 832 THR A C 1
ATOM 6571 O O . THR A 1 832 ? 29.162 34.282 4.460 1.00 88.25 832 THR A O 1
ATOM 6574 N N . GLU A 1 833 ? 29.122 35.420 2.529 1.00 87.44 833 GLU A N 1
ATOM 6575 C CA . GLU A 1 833 ? 30.207 36.359 2.878 1.00 87.44 833 GLU A CA 1
ATOM 6576 C C . GLU A 1 833 ? 30.027 37.013 4.257 1.00 87.44 833 GLU A C 1
ATOM 6578 O O . GLU A 1 833 ? 30.996 37.313 4.951 1.00 87.44 833 GLU A O 1
ATOM 6583 N N . LYS A 1 834 ? 28.774 37.204 4.692 1.00 88.06 834 LYS A N 1
ATOM 6584 C CA . LYS A 1 834 ? 28.455 37.792 5.994 1.00 88.06 834 LYS A CA 1
ATOM 6585 C C . LYS A 1 834 ? 29.006 36.972 7.161 1.00 88.06 834 LYS A C 1
ATOM 6587 O O . LYS A 1 834 ? 29.289 37.569 8.198 1.00 88.06 834 LYS A O 1
ATOM 6592 N N . PHE A 1 835 ? 29.115 35.655 7.026 1.00 92.19 835 PHE A N 1
ATOM 6593 C CA . PHE A 1 835 ? 29.524 34.753 8.104 1.00 92.19 835 PHE A CA 1
ATOM 6594 C C . PHE A 1 835 ? 30.937 34.194 7.931 1.00 92.19 835 PHE A C 1
ATOM 6596 O O . PHE A 1 835 ? 31.513 33.764 8.921 1.00 92.19 835 PHE A O 1
ATOM 6603 N N . GLN A 1 836 ? 31.523 34.265 6.733 1.00 91.69 836 GLN A N 1
ATOM 6604 C CA . GLN A 1 836 ? 32.875 33.762 6.473 1.00 91.69 836 GLN A CA 1
ATOM 6605 C C . GLN A 1 836 ? 33.945 34.428 7.362 1.00 91.69 836 GLN A C 1
ATOM 6607 O O . GLN A 1 836 ? 34.007 35.653 7.490 1.00 91.69 836 GLN A O 1
ATOM 6612 N N . GLY A 1 837 ? 34.818 33.608 7.949 1.00 90.50 837 GLY A N 1
ATOM 6613 C CA . GLY A 1 837 ? 35.967 34.021 8.753 1.00 90.50 837 GLY A CA 1
ATOM 6614 C C . GLY A 1 837 ? 35.625 34.575 10.139 1.00 90.50 837 GLY A C 1
ATOM 6615 O O . GLY A 1 837 ? 36.455 35.272 10.727 1.00 90.50 837 GLY A O 1
ATOM 6616 N N . ARG A 1 838 ? 34.421 34.325 10.666 1.00 90.00 838 ARG A N 1
ATOM 6617 C CA . ARG A 1 838 ? 33.977 34.866 11.963 1.00 90.00 838 ARG A CA 1
ATOM 6618 C C . ARG A 1 838 ? 34.193 33.908 13.119 1.00 90.00 838 ARG A C 1
ATOM 6620 O O . ARG A 1 838 ? 34.473 34.350 14.237 1.00 90.00 838 ARG A O 1
ATOM 6627 N N . SER A 1 839 ? 34.040 32.623 12.857 1.00 92.94 839 SER A N 1
ATOM 6628 C CA . SER A 1 839 ? 34.084 31.585 13.861 1.00 92.94 839 SER A CA 1
ATOM 6629 C C . SER A 1 839 ? 35.507 31.111 14.114 1.00 92.94 839 SER A C 1
ATOM 6631 O O . SER A 1 839 ? 36.349 31.021 13.219 1.00 92.94 839 SER A O 1
ATOM 6633 N N . ARG A 1 840 ? 35.776 30.725 15.363 1.00 89.25 840 ARG A N 1
ATOM 6634 C CA . ARG A 1 840 ? 37.060 30.115 15.745 1.00 89.25 840 ARG A CA 1
ATOM 6635 C C . ARG A 1 840 ? 37.240 28.718 15.152 1.00 89.25 840 ARG A C 1
ATOM 6637 O O . ARG A 1 840 ? 38.359 28.222 15.111 1.00 89.25 840 ARG A O 1
ATOM 6644 N N . HIS A 1 841 ? 36.149 28.094 14.713 1.00 89.31 841 HIS A N 1
ATOM 6645 C CA . HIS A 1 841 ? 36.123 26.748 14.140 1.00 89.31 841 HIS A CA 1
ATOM 6646 C C . HIS A 1 841 ? 36.168 26.780 12.600 1.00 89.31 841 HIS A C 1
ATOM 6648 O O . HIS A 1 841 ? 35.713 25.852 11.933 1.00 89.31 841 HIS A O 1
ATOM 6654 N N . GLY A 1 842 ? 36.714 27.864 12.034 1.00 91.69 842 GLY A N 1
ATOM 6655 C CA . GLY A 1 842 ? 36.859 28.054 10.594 1.00 91.69 842 GLY A CA 1
ATOM 6656 C C . GLY A 1 842 ? 35.519 28.023 9.861 1.00 91.69 842 GLY A C 1
ATOM 6657 O O . GLY A 1 842 ? 34.479 28.361 10.425 1.00 91.69 842 GLY A O 1
ATOM 6658 N N . LEU A 1 843 ? 35.551 27.557 8.609 1.00 91.62 843 LEU A N 1
ATOM 6659 C CA . LEU A 1 843 ? 34.371 27.508 7.742 1.00 91.62 843 LEU A CA 1
ATOM 6660 C C . LEU A 1 843 ? 33.221 26.691 8.337 1.00 91.62 843 LEU A C 1
ATOM 6662 O O . LEU A 1 843 ? 32.065 27.026 8.092 1.00 91.62 843 LEU A O 1
ATOM 6666 N N . TYR A 1 844 ? 33.518 25.637 9.108 1.00 94.81 844 TYR A N 1
ATOM 6667 C CA . TYR A 1 844 ? 32.474 24.831 9.741 1.00 94.81 844 TYR A CA 1
ATOM 6668 C C . TYR A 1 844 ? 31.718 25.660 10.773 1.00 94.81 844 TYR A C 1
ATOM 6670 O O . TYR A 1 844 ? 30.495 25.757 10.721 1.00 94.81 844 TYR A O 1
ATOM 6678 N N . GLY A 1 845 ? 32.455 26.318 11.671 1.00 95.38 845 GLY A N 1
ATOM 6679 C CA . GLY A 1 845 ? 31.862 27.207 12.662 1.00 95.38 845 GLY A CA 1
ATOM 6680 C C . GLY A 1 845 ? 31.081 28.350 12.018 1.00 95.38 845 GLY A C 1
ATOM 6681 O O . GLY A 1 845 ? 29.975 28.644 12.458 1.00 95.38 845 GLY A O 1
ATOM 6682 N N . ASP A 1 846 ? 31.597 28.941 10.935 1.00 95.25 846 ASP A N 1
ATOM 6683 C CA . ASP A 1 846 ? 30.875 29.982 10.195 1.00 95.25 846 ASP A CA 1
ATOM 6684 C C . ASP A 1 846 ? 29.528 29.467 9.655 1.00 95.25 846 ASP A C 1
ATOM 6686 O O . ASP A 1 846 ? 28.520 30.173 9.703 1.00 95.25 846 ASP A O 1
ATOM 6690 N N . ASN A 1 847 ? 29.504 28.220 9.172 1.00 94.94 847 ASN A N 1
ATOM 6691 C CA . ASN A 1 847 ? 28.302 27.566 8.667 1.00 94.94 847 ASN A CA 1
ATOM 6692 C C . ASN A 1 847 ? 27.290 27.280 9.790 1.00 94.94 847 ASN A C 1
ATOM 6694 O O . ASN A 1 847 ? 26.095 27.522 9.620 1.00 94.94 847 ASN A O 1
ATOM 6698 N N . VAL A 1 848 ? 27.760 26.836 10.963 1.00 97.44 848 VAL A N 1
ATOM 6699 C CA . VAL A 1 848 ? 26.917 26.644 12.159 1.00 97.44 848 VAL A CA 1
ATOM 6700 C C . VAL A 1 848 ? 26.336 27.979 12.651 1.00 97.44 848 VAL A C 1
ATOM 6702 O O . VAL A 1 848 ? 25.156 28.045 12.992 1.00 97.44 848 VAL A O 1
ATOM 6705 N N . GLU A 1 849 ? 27.126 29.055 12.667 1.00 97.44 849 GLU A N 1
ATOM 6706 C CA . GLU A 1 849 ? 26.666 30.392 13.077 1.00 97.44 849 GLU A CA 1
ATOM 6707 C C . GLU A 1 849 ? 25.637 30.979 12.090 1.00 97.44 849 GLU A C 1
ATOM 6709 O O . GLU A 1 849 ? 24.669 31.623 12.506 1.00 97.44 849 GLU A O 1
ATOM 6714 N N . GLU A 1 850 ? 25.795 30.730 10.785 1.00 96.31 850 GLU A N 1
ATOM 6715 C CA . GLU A 1 850 ? 24.791 31.090 9.776 1.00 96.31 850 GLU A CA 1
ATOM 6716 C C . GLU A 1 850 ? 23.498 30.278 9.939 1.00 96.31 850 GLU A C 1
ATOM 6718 O O . GLU A 1 850 ? 22.399 30.836 9.878 1.00 96.31 850 GLU A O 1
ATOM 6723 N N . MET A 1 851 ? 23.614 28.975 10.202 1.00 97.31 851 MET A N 1
ATOM 6724 C CA . MET A 1 851 ? 22.480 28.100 10.488 1.00 97.31 851 MET A CA 1
ATOM 6725 C C . MET A 1 851 ? 21.696 28.580 11.719 1.00 97.31 851 MET A C 1
ATOM 6727 O O . MET A 1 851 ? 20.469 28.685 11.665 1.00 97.31 851 MET A O 1
ATOM 6731 N N . ASP A 1 852 ? 22.381 28.917 12.817 1.00 98.38 852 ASP A N 1
ATOM 6732 C CA . ASP A 1 852 ? 21.745 29.489 14.011 1.00 98.38 852 ASP A CA 1
ATOM 6733 C C . ASP A 1 852 ? 21.020 30.802 13.692 1.00 98.38 852 ASP A C 1
ATOM 6735 O O . ASP A 1 852 ? 19.883 31.013 14.124 1.00 98.38 852 ASP A O 1
ATOM 6739 N N . TRP A 1 853 ? 21.629 31.666 12.875 1.00 97.19 853 TRP A N 1
ATOM 6740 C CA . TRP A 1 853 ? 20.970 32.879 12.404 1.00 97.19 853 TRP A CA 1
ATOM 6741 C C . TRP A 1 853 ? 19.695 32.568 11.606 1.00 97.19 853 TRP A C 1
ATOM 6743 O O . TRP A 1 853 ? 18.668 33.206 11.849 1.00 97.19 853 TRP A O 1
ATOM 6753 N N . MET A 1 854 ? 19.712 31.578 10.705 1.00 97.38 854 MET A N 1
ATOM 6754 C CA . MET A 1 854 ? 18.508 31.148 9.979 1.00 97.38 854 MET A CA 1
ATOM 6755 C C . MET A 1 854 ? 17.415 30.672 10.938 1.00 97.38 854 MET A C 1
ATOM 6757 O O . MET A 1 854 ? 16.255 31.055 10.768 1.00 97.38 854 MET A O 1
ATOM 6761 N N . VAL A 1 855 ? 17.773 29.892 11.965 1.00 98.19 855 VAL A N 1
ATOM 6762 C CA . VAL A 1 855 ? 16.836 29.484 13.023 1.00 98.19 855 VAL A CA 1
ATOM 6763 C C . VAL A 1 855 ? 16.224 30.718 13.678 1.00 98.19 855 VAL A C 1
ATOM 6765 O O . VAL A 1 855 ? 15.001 30.825 13.722 1.00 98.19 855 VAL A O 1
ATOM 6768 N N . GLY A 1 856 ? 17.037 31.696 14.087 1.00 97.50 856 GLY A N 1
ATOM 6769 C CA . GLY A 1 856 ? 16.555 32.965 14.642 1.00 97.50 856 GLY A CA 1
ATOM 6770 C C . GLY A 1 856 ? 15.538 33.670 13.740 1.00 97.50 856 GLY A C 1
ATOM 6771 O O . GLY A 1 856 ? 14.470 34.063 14.197 1.00 97.50 856 GLY A O 1
ATOM 6772 N N . ARG A 1 857 ? 15.800 33.741 12.431 1.00 97.81 857 ARG A N 1
ATOM 6773 C CA . ARG A 1 857 ? 14.886 34.367 11.458 1.00 97.81 857 ARG A CA 1
ATOM 6774 C C . ARG A 1 857 ? 13.558 33.628 11.290 1.00 97.81 857 ARG A C 1
ATOM 6776 O O . ARG A 1 857 ? 12.535 34.275 11.067 1.00 97.81 857 ARG A O 1
ATOM 6783 N N . LEU A 1 858 ? 13.550 32.301 11.404 1.00 97.81 858 LEU A N 1
ATOM 6784 C CA . LEU A 1 858 ? 12.310 31.518 11.413 1.00 97.81 858 LEU A CA 1
ATOM 6785 C C . LEU A 1 858 ? 11.492 31.796 12.678 1.00 97.81 858 LEU A C 1
ATOM 6787 O O . LEU A 1 858 ? 10.275 31.965 12.596 1.00 97.81 858 LEU A O 1
ATOM 6791 N N . LEU A 1 859 ? 12.157 31.886 13.834 1.00 97.12 859 LEU A N 1
ATOM 6792 C CA . LEU A 1 859 ? 11.513 32.214 15.107 1.00 97.12 859 LEU A CA 1
ATOM 6793 C C . LEU A 1 859 ? 10.959 33.640 15.109 1.00 97.12 859 LEU A C 1
ATOM 6795 O O . LEU A 1 859 ? 9.814 33.830 15.513 1.00 97.12 859 LEU A O 1
ATOM 6799 N N . ASP A 1 860 ? 11.707 34.606 14.572 1.00 94.94 860 ASP A N 1
ATOM 6800 C CA . ASP A 1 860 ? 11.230 35.974 14.345 1.00 94.94 860 ASP A CA 1
ATOM 6801 C C . ASP A 1 860 ? 9.950 35.976 13.497 1.00 94.94 860 ASP A C 1
ATOM 6803 O O . ASP A 1 860 ? 9.016 36.717 13.792 1.00 94.94 860 ASP A O 1
ATOM 6807 N N . GLY A 1 861 ? 9.880 35.141 12.452 1.00 95.44 861 GLY A N 1
ATOM 6808 C CA . GLY A 1 861 ? 8.695 35.004 11.599 1.00 95.44 861 GLY A CA 1
ATOM 6809 C C . GLY A 1 861 ? 7.470 34.466 12.348 1.00 95.44 861 GLY A C 1
ATOM 6810 O O . GLY A 1 861 ? 6.369 34.993 12.191 1.00 95.44 861 GLY A O 1
ATOM 6811 N N . ILE A 1 862 ? 7.658 33.457 13.204 1.00 97.00 862 ILE A N 1
ATOM 6812 C CA . ILE A 1 862 ? 6.601 32.924 14.080 1.00 97.00 862 ILE A CA 1
ATOM 6813 C C . ILE A 1 862 ? 6.123 33.985 15.080 1.00 97.00 862 ILE A C 1
ATOM 6815 O O . ILE A 1 862 ? 4.916 34.154 15.274 1.00 97.00 862 ILE A O 1
ATOM 6819 N N . ASP A 1 863 ? 7.056 34.698 15.710 1.00 92.69 863 ASP A N 1
ATOM 6820 C CA . ASP A 1 863 ? 6.754 35.701 16.729 1.00 92.69 863 ASP A CA 1
ATOM 6821 C C . ASP A 1 863 ? 6.070 36.935 16.097 1.00 92.69 863 ASP A C 1
ATOM 6823 O O . ASP A 1 863 ? 5.063 37.410 16.628 1.00 92.69 863 ASP A O 1
ATOM 6827 N N . LYS A 1 864 ? 6.528 37.392 14.920 1.00 94.38 864 LYS A N 1
ATOM 6828 C CA . LYS A 1 864 ? 5.944 38.507 14.145 1.00 94.38 864 LYS A CA 1
ATOM 6829 C C . LYS A 1 864 ? 4.479 38.269 13.778 1.00 94.38 864 LYS A C 1
ATOM 6831 O O . LYS A 1 864 ? 3.672 39.188 13.884 1.00 94.38 864 LYS A O 1
ATOM 6836 N N . GLU A 1 865 ? 4.123 37.052 13.368 1.00 95.81 865 GLU A N 1
ATOM 6837 C CA . GLU A 1 865 ? 2.740 36.711 13.002 1.00 95.81 865 GLU A CA 1
ATOM 6838 C C . GLU A 1 865 ? 1.871 36.323 14.216 1.00 95.81 865 GLU A C 1
ATOM 6840 O O . GLU A 1 865 ? 0.724 35.906 14.053 1.00 95.81 865 GLU A O 1
ATOM 6845 N N . GLY A 1 866 ? 2.386 36.460 15.447 1.00 91.81 866 GLY A N 1
ATOM 6846 C CA . GLY A 1 866 ? 1.638 36.178 16.676 1.00 91.81 866 GLY A CA 1
ATOM 6847 C C . GLY A 1 866 ? 1.400 34.687 16.939 1.00 91.81 866 GLY A C 1
ATOM 6848 O O . GLY A 1 866 ? 0.500 34.325 17.695 1.00 91.81 866 GLY A O 1
ATOM 6849 N N . LEU A 1 867 ? 2.200 33.804 16.334 1.00 95.56 867 LEU A N 1
ATOM 6850 C CA . LEU A 1 867 ? 2.002 32.349 16.358 1.00 95.56 867 LEU A CA 1
ATOM 6851 C C . LEU A 1 867 ? 2.805 31.634 17.455 1.00 95.56 867 LEU A C 1
ATOM 6853 O O . LEU A 1 867 ? 2.707 30.411 17.589 1.00 95.56 867 LEU A O 1
ATOM 6857 N N . LYS A 1 868 ? 3.569 32.380 18.262 1.00 93.94 868 LYS A N 1
ATOM 6858 C CA . LYS A 1 868 ? 4.480 31.878 19.307 1.00 93.94 868 LYS A CA 1
ATOM 6859 C C . LYS A 1 868 ? 3.859 30.816 20.221 1.00 93.94 868 LYS A C 1
ATOM 6861 O O . LYS A 1 868 ? 4.417 29.736 20.371 1.00 93.94 868 LYS A O 1
ATOM 6866 N N . ASN A 1 869 ? 2.685 31.087 20.794 1.00 92.75 869 ASN A N 1
ATOM 6867 C CA . ASN A 1 869 ? 2.024 30.174 21.745 1.00 92.75 869 ASN A CA 1
ATOM 6868 C C . ASN A 1 869 ? 1.256 29.030 21.051 1.00 92.75 869 ASN A C 1
ATOM 6870 O O . ASN A 1 869 ? 0.899 28.036 21.681 1.00 92.75 869 ASN A O 1
ATOM 6874 N N . ALA A 1 870 ? 0.993 29.162 19.749 1.00 93.81 870 ALA A N 1
ATOM 6875 C CA . ALA A 1 870 ? 0.228 28.198 18.960 1.00 93.81 870 ALA A CA 1
ATOM 6876 C C . ALA A 1 870 ? 1.117 27.212 18.184 1.00 93.81 870 ALA A C 1
ATOM 6878 O O . ALA A 1 870 ? 0.589 26.361 17.471 1.00 93.81 870 ALA A O 1
ATOM 6879 N N . THR A 1 871 ? 2.445 27.321 18.296 1.00 97.25 871 THR A N 1
ATOM 6880 C CA . THR A 1 871 ? 3.387 26.562 17.465 1.00 97.25 871 THR A CA 1
ATOM 6881 C C . THR A 1 871 ? 4.281 25.664 18.312 1.00 97.25 871 THR A C 1
ATOM 6883 O O . THR A 1 871 ? 5.006 26.132 19.187 1.00 97.25 871 THR A O 1
ATOM 6886 N N . PHE A 1 872 ? 4.246 24.368 18.014 1.00 98.19 872 PHE A N 1
ATOM 6887 C CA . PHE A 1 872 ? 5.200 23.380 18.498 1.00 98.19 872 PHE A CA 1
ATOM 6888 C C . PHE A 1 872 ? 6.458 23.431 17.628 1.00 98.19 872 PHE A C 1
ATOM 6890 O O . PHE A 1 872 ? 6.386 23.228 16.413 1.00 98.19 872 PHE A O 1
ATOM 6897 N N . ILE A 1 873 ? 7.607 23.695 18.246 1.00 98.69 873 ILE A N 1
ATOM 6898 C CA . ILE A 1 873 ? 8.899 23.813 17.566 1.00 98.69 873 ILE A CA 1
ATOM 6899 C C . ILE A 1 873 ? 9.815 22.680 18.021 1.00 98.69 873 ILE A C 1
ATOM 6901 O O . ILE A 1 873 ? 9.944 22.440 19.222 1.00 98.69 873 ILE A O 1
ATOM 6905 N N . TYR A 1 874 ? 10.464 22.013 17.069 1.00 98.81 874 TYR A N 1
ATOM 6906 C CA . TYR A 1 874 ? 11.465 20.972 17.302 1.00 98.81 874 TYR A CA 1
ATOM 6907 C C . TYR A 1 874 ? 12.750 21.305 16.543 1.00 98.81 874 TYR A C 1
ATOM 6909 O O . TYR A 1 874 ? 12.679 21.666 15.371 1.00 98.81 874 TYR A O 1
ATOM 6917 N N . PHE A 1 875 ? 13.902 21.162 17.196 1.00 98.81 875 PHE A N 1
ATOM 6918 C CA . PHE A 1 875 ? 15.227 21.289 16.592 1.00 98.81 875 PHE A CA 1
ATOM 6919 C C . PHE A 1 875 ? 16.077 20.056 16.912 1.00 98.81 875 PHE A C 1
ATOM 6921 O O . PHE A 1 875 ? 16.188 19.674 18.083 1.00 98.81 875 PHE A O 1
ATOM 6928 N N . ALA A 1 876 ? 16.693 19.465 15.887 1.00 98.62 876 ALA A N 1
ATOM 6929 C CA . ALA A 1 876 ? 17.664 18.382 16.027 1.00 98.62 876 ALA A CA 1
ATOM 6930 C C . ALA A 1 876 ? 18.630 18.298 14.835 1.00 98.62 876 ALA A C 1
ATOM 6932 O O . ALA A 1 876 ? 18.525 19.078 13.891 1.00 98.62 876 ALA A O 1
ATOM 6933 N N . SER A 1 877 ? 19.543 17.326 14.874 1.00 98.44 877 SER A N 1
ATOM 6934 C CA . SER A 1 877 ? 20.372 16.905 13.737 1.00 98.44 877 SER A CA 1
ATOM 6935 C C . SER A 1 877 ? 19.959 15.512 13.265 1.00 98.44 877 SER A C 1
ATOM 6937 O O . SER A 1 877 ? 19.494 14.708 14.078 1.00 98.44 877 SER A O 1
ATOM 6939 N N . ASP A 1 878 ? 20.116 15.204 11.977 1.00 97.25 878 ASP A N 1
ATOM 6940 C CA . ASP A 1 878 ? 19.798 13.876 11.450 1.00 97.25 878 ASP A CA 1
ATOM 6941 C C . ASP A 1 878 ? 20.757 12.788 11.955 1.00 97.25 878 ASP A C 1
ATOM 6943 O O . ASP A 1 878 ? 20.330 11.652 12.144 1.00 97.25 878 ASP A O 1
ATOM 6947 N N . HIS A 1 879 ? 22.012 13.115 12.245 1.00 97.44 879 HIS A N 1
ATOM 6948 C CA . HIS A 1 879 ? 22.959 12.266 12.968 1.00 97.44 879 HIS A CA 1
ATOM 6949 C C . HIS A 1 879 ? 24.125 13.096 13.527 1.00 97.44 879 HIS A C 1
ATOM 6951 O O . HIS A 1 879 ? 24.115 14.324 13.462 1.00 97.44 879 HIS A O 1
ATOM 6957 N N . GLY A 1 880 ? 25.119 12.430 14.120 1.00 95.56 880 GLY A N 1
ATOM 6958 C CA . GLY A 1 880 ? 26.288 13.103 14.681 1.00 95.56 880 GLY A CA 1
ATOM 6959 C C . GLY A 1 880 ? 27.251 13.681 13.638 1.00 95.56 880 GLY A C 1
ATOM 6960 O O . GLY A 1 880 ? 27.160 13.377 12.443 1.00 95.56 880 GLY A O 1
ATOM 6961 N N . GLY A 1 881 ? 28.195 14.486 14.124 1.00 94.69 881 GLY A N 1
ATOM 6962 C CA . GLY A 1 881 ? 29.176 15.223 13.335 1.00 94.69 881 GLY A CA 1
ATOM 6963 C C . GLY A 1 881 ? 30.152 14.335 12.573 1.00 94.69 881 GLY A C 1
ATOM 6964 O O . GLY A 1 881 ? 30.520 13.244 13.028 1.00 94.69 881 GLY A O 1
ATOM 6965 N N . SER A 1 882 ? 30.560 14.806 11.393 1.00 93.44 882 SER A N 1
ATOM 6966 C CA . SER A 1 882 ? 31.530 14.131 10.528 1.00 93.44 882 SER A CA 1
ATOM 6967 C C . SER A 1 882 ? 32.965 14.426 10.969 1.00 93.44 882 SER A C 1
ATOM 6969 O O . SER A 1 882 ? 33.492 15.503 10.699 1.00 93.44 882 SER A O 1
ATOM 6971 N N . LEU A 1 883 ? 33.614 13.465 11.630 1.00 93.12 883 LEU A N 1
ATOM 6972 C CA . LEU A 1 883 ? 34.979 13.638 12.137 1.00 93.12 883 LEU A CA 1
ATOM 6973 C C . LEU A 1 883 ? 36.011 13.592 11.006 1.00 93.12 883 LEU A C 1
ATOM 6975 O O . LEU A 1 883 ? 36.959 14.370 10.999 1.00 93.12 883 LEU A O 1
ATOM 6979 N N . GLU A 1 884 ? 35.799 12.711 10.028 1.00 90.00 884 GLU A N 1
ATOM 6980 C CA . GLU A 1 884 ? 36.692 12.459 8.895 1.00 90.00 884 GLU A CA 1
ATOM 6981 C C . GLU A 1 884 ? 36.690 13.571 7.832 1.00 90.00 884 GLU A C 1
ATOM 6983 O O . GLU A 1 884 ? 37.506 13.549 6.908 1.00 90.00 884 GLU A O 1
ATOM 6988 N N . ALA A 1 885 ? 35.780 14.544 7.934 1.00 87.88 885 ALA A N 1
ATOM 6989 C CA . ALA A 1 885 ? 35.699 15.658 6.999 1.00 87.88 885 ALA A CA 1
ATOM 6990 C C . ALA A 1 885 ? 36.800 16.691 7.293 1.00 87.88 885 ALA A C 1
ATOM 6992 O O . ALA A 1 885 ? 36.630 17.605 8.099 1.00 87.88 885 ALA A O 1
ATOM 6993 N N . HIS A 1 886 ? 37.931 16.554 6.604 1.00 84.06 886 HIS A N 1
ATOM 6994 C CA . HIS A 1 886 ? 39.077 17.462 6.683 1.00 84.06 886 HIS A CA 1
ATOM 6995 C C . HIS A 1 886 ? 39.617 17.829 5.294 1.00 84.06 886 HIS A C 1
ATOM 6997 O O . HIS A 1 886 ? 39.509 17.049 4.345 1.00 84.06 886 HIS A O 1
ATOM 7003 N N . ARG A 1 887 ? 40.256 18.996 5.178 1.00 78.69 887 ARG A N 1
ATOM 7004 C CA . ARG A 1 887 ? 41.052 19.386 4.005 1.00 78.69 887 ARG A CA 1
ATOM 7005 C C . ARG A 1 887 ? 42.399 19.929 4.468 1.00 78.69 887 ARG A C 1
ATOM 7007 O O . ARG A 1 887 ? 42.489 21.042 4.984 1.00 78.69 887 ARG A O 1
ATOM 7014 N N . GLY A 1 888 ? 43.455 19.135 4.292 1.00 76.81 888 GLY A N 1
ATOM 7015 C CA . GLY A 1 888 ? 44.754 19.428 4.902 1.00 76.81 888 GLY A CA 1
ATOM 7016 C C . GLY A 1 888 ? 44.616 19.510 6.425 1.00 76.81 888 GLY A C 1
ATOM 7017 O O . GLY A 1 888 ? 44.098 18.588 7.042 1.00 76.81 888 GLY A O 1
ATOM 7018 N N . ASN A 1 889 ? 45.018 20.636 7.017 1.00 75.75 889 ASN A N 1
ATOM 7019 C CA . ASN A 1 889 ? 44.880 20.879 8.459 1.00 75.75 889 ASN A CA 1
ATOM 7020 C C . ASN A 1 889 ? 43.534 21.522 8.855 1.00 75.75 889 ASN A C 1
ATOM 7022 O O . ASN A 1 889 ? 43.326 21.811 10.031 1.00 75.75 889 ASN A O 1
ATOM 7026 N N . ALA A 1 890 ? 42.641 21.803 7.899 1.00 80.81 890 ALA A N 1
ATOM 7027 C CA . ALA A 1 890 ? 41.354 22.436 8.174 1.00 80.81 890 ALA A CA 1
ATOM 7028 C C . ALA A 1 890 ? 40.271 21.384 8.457 1.00 80.81 890 ALA A C 1
ATOM 7030 O O . ALA A 1 890 ? 39.992 20.536 7.607 1.00 80.81 890 ALA A O 1
ATOM 7031 N N . GLN A 1 891 ? 39.639 21.475 9.630 1.00 86.50 891 GLN A N 1
ATOM 7032 C CA . GLN A 1 891 ? 38.457 20.689 9.987 1.00 86.50 891 GLN A CA 1
ATOM 7033 C C . GLN A 1 891 ? 37.226 21.243 9.254 1.00 86.50 891 GLN A C 1
ATOM 7035 O O . GLN A 1 891 ? 36.953 22.442 9.321 1.00 86.50 891 GLN A O 1
ATOM 7040 N N . LEU A 1 892 ? 36.495 20.374 8.552 1.00 89.25 892 LEU A N 1
ATOM 7041 C CA . LEU A 1 892 ? 35.302 20.718 7.768 1.00 89.25 892 LEU A CA 1
ATOM 7042 C C . LEU A 1 892 ? 34.014 20.062 8.289 1.00 89.25 892 LEU A C 1
ATOM 7044 O O . LEU A 1 892 ? 32.949 20.355 7.761 1.00 89.25 892 LEU A O 1
ATOM 7048 N N . GLY A 1 893 ? 34.082 19.186 9.291 1.00 90.00 893 GLY A N 1
ATOM 7049 C CA . GLY A 1 893 ? 32.900 18.593 9.922 1.00 90.00 893 GLY A CA 1
ATOM 7050 C C . GLY A 1 893 ? 32.863 18.782 11.437 1.00 90.00 893 GLY A C 1
ATOM 7051 O O . GLY A 1 893 ? 33.839 19.235 12.036 1.00 90.00 893 GLY A O 1
ATOM 7052 N N . GLY A 1 894 ? 31.720 18.442 12.034 1.00 90.38 894 GLY A N 1
ATOM 7053 C CA . GLY A 1 894 ? 31.372 18.777 13.416 1.00 90.38 894 GLY A CA 1
ATOM 7054 C C . GLY A 1 894 ? 31.979 17.939 14.525 1.00 90.38 894 GLY A C 1
ATOM 7055 O O . GLY A 1 894 ? 32.539 16.866 14.299 1.00 90.38 894 GLY A O 1
ATOM 7056 N N . TRP A 1 895 ? 31.791 18.420 15.755 1.00 92.06 895 TRP A N 1
ATOM 7057 C CA . TRP A 1 895 ? 32.274 17.795 16.979 1.00 92.06 895 TRP A CA 1
ATOM 7058 C C . TRP A 1 895 ? 31.144 17.159 17.786 1.00 92.06 895 TRP A C 1
ATOM 7060 O O . TRP A 1 895 ? 30.077 17.725 18.018 1.00 92.06 895 TRP A O 1
ATOM 7070 N N . ASN A 1 896 ? 31.431 15.981 18.333 1.00 95.56 896 ASN A N 1
ATOM 7071 C CA . ASN A 1 896 ? 30.483 15.225 19.150 1.00 95.56 896 ASN A CA 1
ATOM 7072 C C . ASN A 1 896 ? 30.755 15.371 20.655 1.00 95.56 896 ASN A C 1
ATOM 7074 O O . ASN A 1 896 ? 30.293 14.565 21.453 1.00 95.56 896 ASN A O 1
ATOM 7078 N N . GLY A 1 897 ? 31.492 16.405 21.073 1.00 93.62 897 GLY A N 1
ATOM 7079 C CA . GLY A 1 897 ? 31.809 16.647 22.482 1.00 93.62 897 GLY A CA 1
ATOM 7080 C C . GLY A 1 897 ? 32.595 15.488 23.103 1.00 93.62 897 GLY A C 1
ATOM 7081 O O . GLY A 1 897 ? 33.593 15.045 22.544 1.00 93.62 897 GLY A O 1
ATOM 7082 N N . ILE A 1 898 ? 32.139 14.992 24.256 1.00 94.88 898 ILE A N 1
ATOM 7083 C CA . ILE A 1 898 ? 32.777 13.867 24.967 1.00 94.88 898 ILE A CA 1
ATOM 7084 C C . ILE A 1 898 ? 32.480 12.493 24.345 1.00 94.88 898 ILE A C 1
ATOM 7086 O O . ILE A 1 898 ? 33.023 11.489 24.800 1.00 94.88 898 ILE A O 1
ATOM 7090 N N . TYR A 1 899 ? 31.572 12.423 23.368 1.00 96.69 899 TYR A N 1
ATOM 7091 C CA . TYR A 1 899 ? 31.081 11.160 22.831 1.00 96.69 899 TYR A CA 1
ATOM 7092 C C . TYR A 1 899 ? 32.012 10.625 21.744 1.00 96.69 899 TYR A C 1
ATOM 7094 O O . TYR A 1 899 ? 32.412 11.343 20.828 1.00 96.69 899 TYR A O 1
ATOM 7102 N N . LYS A 1 900 ? 32.326 9.332 21.825 1.00 95.50 900 LYS A N 1
ATOM 7103 C CA . LYS A 1 900 ? 33.198 8.640 20.875 1.00 95.50 900 LYS A CA 1
ATOM 7104 C C . LYS A 1 900 ? 32.515 8.419 19.528 1.00 95.50 900 LYS A C 1
ATOM 7106 O O . LYS A 1 900 ? 31.324 8.126 19.474 1.00 95.50 900 LYS A O 1
ATOM 7111 N N . GLY A 1 901 ? 33.289 8.493 18.447 1.00 94.94 901 GLY A N 1
ATOM 7112 C CA . GLY A 1 901 ? 32.814 8.275 17.081 1.00 94.94 901 GLY A CA 1
ATOM 7113 C C . GLY A 1 901 ? 32.050 9.456 16.474 1.00 94.94 901 GLY A C 1
ATOM 7114 O O . GLY A 1 901 ? 31.935 10.528 17.066 1.00 94.94 901 GLY A O 1
ATOM 7115 N N . GLY A 1 902 ? 31.539 9.255 15.260 1.00 95.38 902 GLY A N 1
ATOM 7116 C CA . GLY A 1 902 ? 30.851 10.280 14.474 1.00 95.38 902 GLY A CA 1
ATOM 7117 C C . GLY A 1 902 ? 30.017 9.701 13.335 1.00 95.38 902 GLY A C 1
ATOM 7118 O O . GLY A 1 902 ? 29.622 8.527 13.369 1.00 95.38 902 GLY A O 1
ATOM 7119 N N . LYS A 1 903 ? 29.736 10.524 12.320 1.00 95.31 903 LYS A N 1
ATOM 7120 C CA . LYS A 1 903 ? 29.021 10.126 11.097 1.00 95.31 903 LYS A CA 1
ATOM 7121 C C . LYS A 1 903 ? 29.516 8.774 10.572 1.00 95.31 903 LYS A C 1
ATOM 7123 O O . LYS A 1 903 ? 30.702 8.472 10.517 1.00 95.31 903 LYS A O 1
ATOM 7128 N N . GLY A 1 904 ? 28.579 7.915 10.191 1.00 93.31 904 GLY A N 1
ATOM 7129 C CA . GLY A 1 904 ? 28.859 6.571 9.699 1.00 93.31 904 GLY A CA 1
ATOM 7130 C C . GLY A 1 904 ? 29.084 5.513 10.778 1.00 93.31 904 GLY A C 1
ATOM 7131 O O . GLY A 1 904 ? 29.139 4.333 10.429 1.00 93.31 904 GLY A O 1
ATOM 7132 N N . MET A 1 905 ? 29.155 5.869 12.060 1.00 95.12 905 MET A N 1
ATOM 7133 C CA . MET A 1 905 ? 29.437 4.929 13.148 1.00 95.12 905 MET A CA 1
ATOM 7134 C C . MET A 1 905 ? 28.190 4.657 13.992 1.00 95.12 905 MET A C 1
ATOM 7136 O O . MET A 1 905 ? 28.036 5.175 15.092 1.00 95.12 905 MET A O 1
ATOM 7140 N N . GLY A 1 906 ? 27.292 3.809 13.481 1.00 91.00 906 GLY A N 1
ATOM 7141 C CA . GLY A 1 906 ? 25.994 3.536 14.114 1.00 91.00 906 GLY A CA 1
ATOM 7142 C C . GLY A 1 906 ? 26.072 2.959 15.530 1.00 91.00 906 GLY A C 1
ATOM 7143 O O . GLY A 1 906 ? 25.137 3.141 16.296 1.00 91.00 906 GLY A O 1
ATOM 7144 N N . GLY A 1 907 ? 27.168 2.282 15.885 1.00 95.06 907 GLY A N 1
ATOM 7145 C CA . GLY A 1 907 ? 27.363 1.721 17.221 1.00 95.06 907 GLY A CA 1
ATOM 7146 C C . GLY A 1 907 ? 27.742 2.747 18.291 1.00 95.06 907 GLY A C 1
ATOM 7147 O O . GLY A 1 907 ? 27.338 2.572 19.432 1.00 95.06 907 GLY A O 1
ATOM 7148 N N . TRP A 1 908 ? 28.472 3.819 17.967 1.00 97.62 908 TRP A N 1
ATOM 7149 C CA . TRP A 1 908 ? 29.057 4.742 18.957 1.00 97.62 908 TRP A CA 1
ATOM 7150 C C . TRP A 1 908 ? 28.179 5.976 19.212 1.00 97.62 908 TRP A C 1
ATOM 7152 O O . TRP A 1 908 ? 27.494 6.445 18.305 1.00 97.62 908 TRP A O 1
ATOM 7162 N N . GLU A 1 909 ? 28.194 6.515 20.438 1.00 97.69 909 GLU A N 1
ATOM 7163 C CA . GLU A 1 909 ? 27.349 7.646 20.850 1.00 97.69 909 GLU A CA 1
ATOM 7164 C C . GLU A 1 909 ? 27.536 8.870 19.957 1.00 97.69 909 GLU A C 1
ATOM 7166 O O . GLU A 1 909 ? 26.546 9.479 19.572 1.00 97.69 909 GLU A O 1
ATOM 7171 N N . GLY A 1 910 ? 28.761 9.204 19.561 1.00 96.94 910 GLY A N 1
ATOM 7172 C CA . GLY A 1 910 ? 29.026 10.370 18.723 1.00 96.94 910 GLY A CA 1
ATOM 7173 C C . GLY A 1 910 ? 28.457 10.258 17.308 1.00 96.94 910 GLY A C 1
ATOM 7174 O O . GLY A 1 910 ? 28.291 11.274 16.652 1.00 96.94 910 GLY A O 1
ATOM 7175 N N . GLY A 1 911 ? 28.095 9.060 16.834 1.00 96.19 911 GLY A N 1
ATOM 7176 C CA . GLY A 1 911 ? 27.426 8.883 15.541 1.00 96.19 911 GLY A CA 1
ATOM 7177 C C . GLY A 1 911 ? 25.902 9.004 15.589 1.00 96.19 911 GLY A C 1
ATOM 7178 O O . GLY A 1 911 ? 25.283 9.294 14.565 1.00 96.19 911 GLY A O 1
ATOM 7179 N N . ILE A 1 912 ? 25.288 8.782 16.755 1.00 97.62 912 ILE A N 1
ATOM 7180 C CA . ILE A 1 912 ? 23.826 8.674 16.898 1.00 97.62 912 ILE A CA 1
ATOM 7181 C C . ILE A 1 912 ? 23.224 9.664 17.895 1.00 97.62 912 ILE A C 1
ATOM 7183 O O . ILE A 1 912 ? 22.041 9.970 17.791 1.00 97.62 912 ILE A O 1
ATOM 7187 N N . ARG A 1 913 ? 23.982 10.158 18.874 1.00 97.94 913 ARG A N 1
ATOM 7188 C CA . ARG A 1 913 ? 23.502 11.127 19.857 1.00 97.94 913 ARG A CA 1
ATOM 7189 C C . ARG A 1 913 ? 23.569 12.519 19.242 1.00 97.94 913 ARG A C 1
ATOM 7191 O O . ARG A 1 913 ? 24.624 12.964 18.803 1.00 97.94 913 ARG A O 1
ATOM 7198 N N . VAL A 1 914 ? 22.431 13.199 19.225 1.00 98.31 914 VAL A N 1
ATOM 7199 C CA . VAL A 1 914 ? 22.244 14.484 18.544 1.00 98.31 914 VAL A CA 1
ATOM 7200 C C . VAL A 1 914 ? 21.586 15.501 19.475 1.00 98.31 914 VAL A C 1
ATOM 7202 O O . VAL A 1 914 ? 20.946 15.105 20.455 1.00 98.31 914 VAL A O 1
ATOM 7205 N N . PRO A 1 915 ? 21.699 16.812 19.191 1.00 98.19 915 PRO A N 1
ATOM 7206 C CA . PRO A 1 915 ? 20.878 17.810 19.866 1.00 98.19 915 PRO A CA 1
ATOM 7207 C C . PRO A 1 915 ? 19.388 17.475 19.714 1.00 98.19 915 PRO A C 1
ATOM 7209 O O . PRO A 1 915 ? 18.941 17.120 18.627 1.00 98.19 915 PRO A O 1
ATOM 7212 N N . GLY A 1 916 ? 18.609 17.610 20.786 1.00 98.31 916 GLY A N 1
ATOM 7213 C CA . GLY A 1 916 ? 17.147 17.566 20.739 1.00 98.31 916 GLY A CA 1
ATOM 7214 C C . GLY A 1 916 ? 16.552 18.688 21.581 1.00 98.31 916 GLY A C 1
ATOM 7215 O O . GLY A 1 916 ? 16.730 18.711 22.797 1.00 98.31 916 GLY A O 1
ATOM 7216 N N . ILE A 1 917 ? 15.877 19.648 20.954 1.00 98.75 917 ILE A N 1
ATOM 7217 C CA . ILE A 1 917 ? 15.295 20.813 21.636 1.00 98.75 917 ILE A CA 1
ATOM 7218 C C . ILE A 1 917 ? 13.840 20.976 21.205 1.00 98.75 917 ILE A C 1
ATOM 7220 O O . ILE A 1 917 ? 13.527 20.897 20.018 1.00 98.75 917 ILE A O 1
ATOM 7224 N N . LEU A 1 918 ? 12.947 21.205 22.168 1.00 98.50 918 LEU A N 1
ATOM 7225 C CA . LEU A 1 918 ? 11.517 21.384 21.929 1.00 98.50 918 LEU A CA 1
ATOM 7226 C C . LEU A 1 918 ? 10.997 22.643 22.608 1.00 98.50 918 LEU A C 1
ATOM 7228 O O . LEU A 1 918 ? 11.217 22.824 23.797 1.00 98.50 918 LEU A O 1
ATOM 7232 N N . ARG A 1 919 ? 10.235 23.477 21.903 1.00 97.38 919 ARG A N 1
ATOM 7233 C CA . ARG A 1 919 ? 9.626 24.692 22.464 1.00 97.38 919 ARG A CA 1
ATOM 7234 C C . ARG A 1 919 ? 8.144 24.732 22.127 1.00 97.38 919 ARG A C 1
ATOM 7236 O O . ARG A 1 919 ? 7.763 24.618 20.966 1.00 97.38 919 ARG A O 1
ATOM 7243 N N . TRP A 1 920 ? 7.316 24.932 23.149 1.00 96.62 920 TRP A N 1
ATOM 7244 C CA . TRP A 1 920 ? 5.898 25.246 22.985 1.00 96.62 920 TRP A CA 1
ATOM 7245 C C . TRP A 1 920 ? 5.403 26.033 24.210 1.00 96.62 920 TRP A C 1
ATOM 7247 O O . TRP A 1 920 ? 5.022 25.434 25.223 1.00 96.62 920 TRP A O 1
ATOM 7257 N N . PRO A 1 921 ? 5.470 27.376 24.161 1.00 93.12 921 PRO A N 1
ATOM 7258 C CA . PRO A 1 921 ? 5.186 28.228 25.309 1.00 93.12 921 PRO A CA 1
ATOM 7259 C C . PRO A 1 921 ? 3.769 28.017 25.849 1.00 93.12 921 PRO A C 1
ATOM 7261 O O . PRO A 1 921 ? 2.811 27.906 25.089 1.00 93.12 921 PRO A O 1
ATOM 7264 N N . GLY A 1 922 ? 3.643 27.943 27.175 1.00 85.38 922 GLY A N 1
ATOM 7265 C CA . GLY A 1 922 ? 2.371 27.678 27.857 1.00 85.38 922 GLY A CA 1
ATOM 7266 C C . GLY A 1 922 ? 1.935 26.207 27.868 1.00 85.38 922 GLY A C 1
ATOM 7267 O O . GLY A 1 922 ? 0.981 25.878 28.567 1.00 85.38 922 GLY A O 1
ATOM 7268 N N . VAL A 1 923 ? 2.633 25.317 27.148 1.00 92.06 923 VAL A N 1
ATOM 7269 C CA . VAL A 1 923 ? 2.365 23.866 27.144 1.00 92.06 923 VAL A CA 1
ATOM 7270 C C . VAL A 1 923 ? 3.547 23.061 27.677 1.00 92.06 923 VAL A C 1
ATOM 7272 O O . VAL A 1 923 ? 3.338 22.097 28.413 1.00 92.06 923 VAL A O 1
ATOM 7275 N N . LEU A 1 924 ? 4.773 23.430 27.303 1.00 94.56 924 LEU A N 1
ATOM 7276 C CA . LEU A 1 924 ? 6.001 22.793 27.773 1.00 94.56 924 LEU A CA 1
ATOM 7277 C C . LEU A 1 924 ? 6.715 23.668 28.816 1.00 94.56 924 LEU A C 1
ATOM 7279 O O . LEU A 1 924 ? 6.693 24.896 28.690 1.00 94.56 924 LEU A O 1
ATOM 7283 N N . PRO A 1 925 ? 7.352 23.062 29.836 1.00 93.06 925 PRO A N 1
ATOM 7284 C CA . PRO A 1 925 ? 8.101 23.803 30.843 1.00 93.06 925 PRO A CA 1
ATOM 7285 C C . PRO A 1 925 ? 9.380 24.396 30.238 1.00 93.06 925 PRO A C 1
ATOM 7287 O O . PRO A 1 925 ? 10.210 23.670 29.693 1.00 93.06 925 PRO A O 1
ATOM 7290 N N . ALA A 1 926 ? 9.539 25.715 30.346 1.00 95.19 926 ALA A N 1
ATOM 7291 C CA . ALA A 1 926 ? 10.733 26.413 29.880 1.00 95.19 926 ALA A CA 1
ATOM 7292 C C . ALA A 1 926 ? 11.958 26.068 30.743 1.00 95.19 926 ALA A C 1
ATOM 7294 O O . ALA A 1 926 ? 11.865 26.000 31.970 1.00 95.19 926 ALA A O 1
ATOM 7295 N N . GLY A 1 927 ? 13.104 25.866 30.096 1.00 93.44 927 GLY A N 1
ATOM 7296 C CA . GLY A 1 927 ? 14.383 25.548 30.728 1.00 93.44 927 GLY A CA 1
ATOM 7297 C C . GLY A 1 927 ? 14.494 24.114 31.255 1.00 93.44 927 GLY A C 1
ATOM 7298 O O . GLY A 1 927 ? 15.466 23.796 31.941 1.00 93.44 927 GLY A O 1
ATOM 7299 N N . ALA A 1 928 ? 13.524 23.243 30.966 1.00 96.06 928 ALA A N 1
ATOM 7300 C CA . ALA A 1 928 ? 13.547 21.868 31.449 1.00 96.06 928 ALA A CA 1
ATOM 7301 C C . ALA A 1 928 ? 14.610 21.031 30.723 1.00 96.06 928 ALA A C 1
ATOM 7303 O O . ALA A 1 928 ? 14.862 21.196 29.529 1.00 96.06 928 ALA A O 1
ATOM 7304 N N . VAL A 1 929 ? 15.211 20.084 31.443 1.00 97.81 929 VAL A N 1
ATOM 7305 C CA . VAL A 1 929 ? 16.218 19.165 30.904 1.00 97.81 929 VAL A CA 1
ATOM 7306 C C . VAL A 1 929 ? 15.755 17.736 31.144 1.00 97.81 929 VAL A C 1
ATOM 7308 O O . VAL A 1 929 ? 15.402 17.382 32.265 1.00 97.81 929 VAL A O 1
ATOM 7311 N N . ILE A 1 930 ? 15.750 16.922 30.091 1.00 97.50 930 ILE A N 1
ATOM 7312 C CA . ILE A 1 930 ? 15.338 15.518 30.150 1.00 97.50 930 ILE A CA 1
ATOM 7313 C C . ILE A 1 930 ? 16.530 14.639 29.788 1.00 97.50 930 ILE A C 1
ATOM 7315 O O . ILE A 1 930 ? 17.125 14.779 28.716 1.00 97.50 930 ILE A O 1
ATOM 7319 N N . HIS A 1 931 ? 16.853 13.723 30.698 1.00 95.19 931 HIS A N 1
ATOM 7320 C CA . HIS A 1 931 ? 17.989 12.808 30.580 1.00 95.19 931 HIS A CA 1
ATOM 7321 C C . HIS A 1 931 ? 17.618 11.424 30.037 1.00 95.19 931 HIS A C 1
ATOM 7323 O O . HIS A 1 931 ? 18.504 10.637 29.712 1.00 95.19 931 HIS A O 1
ATOM 7329 N N . GLU A 1 932 ? 16.321 11.150 29.905 1.00 95.75 932 GLU A N 1
ATOM 7330 C CA . GLU A 1 932 ? 15.793 9.892 29.389 1.00 95.75 932 GLU A CA 1
ATOM 7331 C C . GLU A 1 932 ? 16.175 9.641 27.920 1.00 95.75 932 GLU A C 1
ATOM 7333 O O . GLU A 1 932 ? 16.202 10.587 27.118 1.00 95.75 932 GLU A O 1
ATOM 7338 N N . PRO A 1 933 ? 16.398 8.370 27.532 1.00 97.06 933 PRO A N 1
ATOM 7339 C CA . PRO A 1 933 ? 16.634 8.011 26.143 1.00 97.06 933 PRO A CA 1
ATOM 7340 C C . PRO A 1 933 ? 15.397 8.311 25.289 1.00 97.06 933 PRO A C 1
ATOM 7342 O O . PRO A 1 933 ? 14.284 7.855 25.554 1.00 97.06 933 PRO A O 1
ATOM 7345 N N . THR A 1 934 ? 15.601 9.085 24.230 1.00 98.50 934 THR A N 1
ATOM 7346 C CA . THR A 1 934 ? 14.568 9.470 23.258 1.00 98.50 934 THR A CA 1
ATOM 7347 C C . THR A 1 934 ? 15.116 9.319 21.847 1.00 98.50 934 THR A C 1
ATOM 7349 O O . THR A 1 934 ? 16.328 9.268 21.653 1.00 98.50 934 THR A O 1
ATOM 7352 N N . SER A 1 935 ? 14.249 9.251 20.843 1.00 98.56 935 SER A N 1
ATOM 7353 C CA . SER A 1 935 ? 14.641 9.058 19.447 1.00 98.56 935 SER A CA 1
ATOM 7354 C C . SER A 1 935 ? 14.066 10.115 18.515 1.00 98.56 935 SER A C 1
ATOM 7356 O O . SER A 1 935 ? 12.964 10.609 18.730 1.00 98.56 935 SER A O 1
ATOM 7358 N N . LEU A 1 936 ? 14.752 10.377 17.400 1.00 98.31 936 LEU A N 1
ATOM 7359 C CA . LEU A 1 936 ? 14.182 11.108 16.260 1.00 98.31 936 LEU A CA 1
ATOM 7360 C C . LEU A 1 936 ? 12.856 10.489 15.787 1.00 98.31 936 LEU A C 1
ATOM 7362 O O . LEU A 1 936 ? 11.933 11.203 15.399 1.00 98.31 936 LEU A O 1
ATOM 7366 N N . MET A 1 937 ? 12.734 9.159 15.870 1.00 98.62 937 MET A N 1
ATOM 7367 C CA . MET A 1 937 ? 11.513 8.429 15.508 1.00 98.62 937 MET A CA 1
ATOM 7368 C C . MET A 1 937 ? 10.310 8.821 16.373 1.00 98.62 937 MET A C 1
ATOM 7370 O O . MET A 1 937 ? 9.172 8.639 15.949 1.00 98.62 937 MET A O 1
ATOM 7374 N N . ASP A 1 938 ? 10.540 9.374 17.565 1.00 98.75 938 ASP A N 1
ATOM 7375 C CA . ASP A 1 938 ? 9.492 9.757 18.512 1.00 98.75 938 ASP A CA 1
ATOM 7376 C C . ASP A 1 938 ? 8.723 11.007 18.076 1.00 98.75 938 ASP A C 1
ATOM 7378 O O . ASP A 1 938 ? 7.588 11.231 18.510 1.00 98.75 938 ASP A O 1
ATOM 7382 N N . ILE A 1 939 ? 9.290 11.808 17.171 1.00 98.56 939 ILE A N 1
ATOM 7383 C CA . ILE A 1 939 ? 8.614 12.988 16.627 1.00 98.56 939 ILE A CA 1
ATOM 7384 C C . ILE A 1 939 ? 7.425 12.588 15.754 1.00 98.56 939 ILE A C 1
ATOM 7386 O O . ILE A 1 939 ? 6.377 13.226 15.854 1.00 98.56 939 ILE A O 1
ATOM 7390 N N . PHE A 1 940 ? 7.520 11.486 15.003 1.00 98.69 940 PHE A N 1
ATOM 7391 C CA . PHE A 1 940 ? 6.411 10.961 14.203 1.00 98.69 940 PHE A CA 1
ATOM 7392 C C . PHE A 1 940 ? 5.126 10.750 15.029 1.00 98.69 940 PHE A C 1
ATOM 7394 O O . PHE A 1 940 ? 4.135 11.436 14.763 1.00 98.69 940 PHE A O 1
ATOM 7401 N N . PRO A 1 941 ? 5.091 9.878 16.059 1.00 98.25 941 PRO A N 1
ATOM 7402 C CA . PRO A 1 941 ? 3.874 9.675 16.841 1.00 98.25 941 PRO A CA 1
ATOM 7403 C C . PRO A 1 941 ? 3.506 10.893 17.700 1.00 98.25 941 PRO A C 1
ATOM 7405 O O . PRO A 1 941 ? 2.326 11.090 17.982 1.00 98.25 941 PRO A O 1
ATOM 7408 N N . THR A 1 942 ? 4.476 11.719 18.111 1.00 98.19 942 THR A N 1
ATOM 7409 C CA . THR A 1 942 ? 4.220 12.951 18.881 1.00 98.19 942 THR A CA 1
ATOM 7410 C C . THR A 1 942 ? 3.416 13.958 18.061 1.00 98.19 942 THR A C 1
ATOM 7412 O O . THR A 1 942 ? 2.367 14.425 18.508 1.00 98.19 942 THR A O 1
ATOM 7415 N N . VAL A 1 943 ? 3.874 14.260 16.845 1.00 97.94 943 VAL A N 1
ATOM 7416 C CA . VAL A 1 943 ? 3.241 15.225 15.938 1.00 97.94 943 VAL A CA 1
ATOM 7417 C C . VAL A 1 943 ? 1.910 14.689 15.411 1.00 97.94 943 VAL A C 1
ATOM 7419 O O . VAL A 1 943 ? 0.920 15.418 15.409 1.00 97.94 943 VAL A O 1
ATOM 7422 N N . VAL A 1 944 ? 1.839 13.397 15.065 1.00 97.62 944 VAL A N 1
ATOM 7423 C CA . VAL A 1 944 ? 0.581 12.736 14.672 1.00 97.62 944 VAL A CA 1
ATOM 7424 C C . VAL A 1 944 ? -0.474 12.858 15.773 1.00 97.62 944 VAL A C 1
ATOM 7426 O O . VAL A 1 944 ? -1.602 13.259 15.491 1.00 97.62 944 VAL A O 1
ATOM 7429 N N . HIS A 1 945 ? -0.104 12.590 17.029 1.00 95.19 945 HIS A N 1
ATOM 7430 C CA . HIS A 1 945 ? -1.025 12.713 18.156 1.00 95.19 945 HIS A CA 1
ATOM 7431 C C . HIS A 1 945 ? -1.489 14.161 18.370 1.00 95.19 945 HIS A C 1
ATOM 7433 O O . HIS A 1 945 ? -2.685 14.402 18.521 1.00 95.19 945 HIS A O 1
ATOM 7439 N N . LEU A 1 946 ? -0.570 15.136 18.350 1.00 95.31 946 LEU A N 1
ATOM 7440 C CA . LEU A 1 946 ? -0.914 16.555 18.510 1.00 95.31 946 LEU A CA 1
ATOM 7441 C C . LEU A 1 946 ? -1.816 17.090 17.388 1.00 95.31 946 LEU A C 1
ATOM 7443 O O . LEU A 1 946 ? -2.634 17.973 17.635 1.00 95.31 946 LEU A O 1
ATOM 7447 N N . ALA A 1 947 ? -1.696 16.547 16.177 1.00 93.25 947 ALA A N 1
ATOM 7448 C CA . ALA A 1 947 ? -2.536 16.905 15.036 1.00 93.25 947 ALA A CA 1
ATOM 7449 C C . ALA A 1 947 ? -3.950 16.288 15.084 1.00 93.25 947 ALA A C 1
ATOM 7451 O O . ALA A 1 947 ? -4.805 16.636 14.258 1.00 93.25 947 ALA A O 1
ATOM 7452 N N . GLY A 1 948 ? -4.199 15.368 16.027 1.00 89.75 948 GLY A N 1
ATOM 7453 C CA . GLY A 1 948 ? -5.421 14.565 16.105 1.00 89.75 948 GLY A CA 1
ATOM 7454 C C . GLY A 1 948 ? -5.465 13.404 15.104 1.00 89.75 948 GLY A C 1
ATOM 7455 O O . GLY A 1 948 ? -6.547 12.910 14.799 1.00 89.75 948 GLY A O 1
ATOM 7456 N N . GLY A 1 949 ? -4.314 12.997 14.561 1.00 88.62 949 GLY A N 1
ATOM 7457 C CA . GLY A 1 949 ? -4.188 11.845 13.673 1.00 88.62 949 GLY A CA 1
ATOM 7458 C C . GLY A 1 949 ? -3.975 10.532 14.430 1.00 88.62 949 GLY A C 1
ATOM 7459 O O . GLY A 1 949 ? -3.595 10.511 15.602 1.00 88.62 949 GLY A O 1
ATOM 7460 N N . GLU A 1 950 ? -4.182 9.416 13.734 1.00 90.88 950 GLU A N 1
ATOM 7461 C CA . GLU A 1 950 ? -3.929 8.079 14.272 1.00 90.88 950 GLU A CA 1
ATOM 7462 C C . GLU A 1 950 ? -2.584 7.543 13.776 1.00 90.88 950 GLU A C 1
ATOM 7464 O O . GLU A 1 950 ? -2.292 7.528 12.579 1.00 90.88 950 GLU A O 1
ATOM 7469 N N . VAL A 1 951 ? -1.756 7.083 14.714 1.00 90.62 951 VAL A N 1
ATOM 7470 C CA . VAL A 1 951 ? -0.507 6.379 14.405 1.00 90.62 951 VAL A CA 1
ATOM 7471 C C . VAL A 1 951 ? -0.853 5.057 13.699 1.00 90.62 951 VAL A C 1
ATOM 7473 O O . VAL A 1 951 ? -1.748 4.355 14.182 1.00 90.62 951 VAL A O 1
ATOM 7476 N N . PRO A 1 952 ? -0.176 4.675 12.596 1.00 89.62 952 PRO A N 1
ATOM 7477 C CA . PRO A 1 952 ? -0.503 3.460 11.853 1.00 89.62 952 PRO A CA 1
ATOM 7478 C C . PRO A 1 952 ? -0.494 2.207 12.736 1.00 89.62 952 PRO A C 1
ATOM 7480 O O . PRO A 1 952 ? 0.487 1.931 13.421 1.00 89.62 952 PRO A O 1
ATOM 7483 N N . GLN A 1 953 ? -1.588 1.441 12.700 1.00 90.19 953 GLN A N 1
ATOM 7484 C CA . GLN A 1 953 ? -1.746 0.188 13.457 1.00 90.19 953 GLN A CA 1
ATOM 7485 C C . GLN A 1 953 ? -1.419 -1.060 12.617 1.00 90.19 953 GLN A C 1
ATOM 7487 O O . GLN A 1 953 ? -1.417 -2.179 13.121 1.00 90.19 953 GLN A O 1
ATOM 7492 N N . ASP A 1 954 ? -1.159 -0.882 11.318 1.00 85.12 954 ASP A N 1
ATOM 7493 C CA . ASP A 1 954 ? -0.882 -1.951 10.352 1.00 85.12 954 ASP A CA 1
ATOM 7494 C C . ASP A 1 954 ? 0.591 -2.395 10.337 1.00 85.12 954 ASP A C 1
ATOM 7496 O O . ASP A 1 954 ? 0.964 -3.295 9.580 1.00 85.12 954 ASP A O 1
ATOM 7500 N N . ARG A 1 955 ? 1.445 -1.727 11.119 1.00 91.81 955 ARG A N 1
ATOM 7501 C CA . ARG A 1 955 ? 2.893 -1.924 11.145 1.00 91.81 955 ARG A CA 1
ATOM 7502 C C . ARG A 1 955 ? 3.463 -1.520 12.502 1.00 91.81 955 ARG A C 1
ATOM 7504 O O . ARG A 1 955 ? 2.881 -0.702 13.204 1.00 91.81 955 ARG A O 1
ATOM 7511 N N . VAL A 1 956 ? 4.629 -2.060 12.849 1.00 94.75 956 VAL A N 1
ATOM 7512 C CA . VAL A 1 956 ? 5.362 -1.632 14.051 1.00 94.75 956 VAL A CA 1
ATOM 7513 C C . VAL A 1 956 ? 5.806 -0.181 13.883 1.00 94.75 956 VAL A C 1
ATOM 7515 O O . VAL A 1 956 ? 6.388 0.154 12.852 1.00 94.75 956 VAL A O 1
ATOM 7518 N N . ILE A 1 957 ? 5.544 0.653 14.882 1.00 97.94 957 ILE A N 1
ATOM 7519 C CA . ILE A 1 957 ? 6.105 1.997 15.011 1.00 97.94 957 ILE A CA 1
ATOM 7520 C C . ILE A 1 957 ? 7.058 1.943 16.200 1.00 97.94 957 ILE A C 1
ATOM 7522 O O . ILE A 1 957 ? 6.638 1.613 17.308 1.00 97.94 957 ILE A O 1
ATOM 7526 N N . ASP A 1 958 ? 8.340 2.184 15.936 1.00 98.19 958 ASP A N 1
ATOM 7527 C CA . ASP A 1 958 ? 9.397 2.134 16.951 1.00 98.19 958 ASP A CA 1
ATOM 7528 C C . ASP A 1 958 ? 9.421 3.422 17.779 1.00 98.19 958 ASP A C 1
ATOM 7530 O O . ASP A 1 958 ? 9.780 3.410 18.951 1.00 98.19 958 ASP A O 1
ATOM 7534 N N . GLY A 1 959 ? 8.999 4.535 17.173 1.00 97.69 959 GLY A N 1
ATOM 7535 C CA . GLY A 1 959 ? 8.808 5.793 17.871 1.00 97.69 959 GLY A CA 1
ATOM 7536 C C . GLY A 1 959 ? 7.703 5.722 18.926 1.00 97.69 959 GLY A C 1
ATOM 7537 O O . GLY A 1 959 ? 6.660 5.079 18.758 1.00 97.69 959 GLY A O 1
ATOM 7538 N N . HIS A 1 960 ? 7.875 6.484 19.996 1.00 96.88 960 HIS A N 1
ATOM 7539 C CA . HIS A 1 960 ? 6.891 6.660 21.055 1.00 96.88 960 HIS A CA 1
ATOM 7540 C C . HIS A 1 960 ? 6.559 8.136 21.250 1.00 96.88 960 HIS A C 1
ATOM 7542 O O . HIS A 1 960 ? 7.421 8.994 21.143 1.00 96.88 960 HIS A O 1
ATOM 7548 N N . THR A 1 961 ? 5.297 8.461 21.543 1.00 96.62 961 THR A N 1
ATOM 7549 C CA . THR A 1 961 ? 4.931 9.862 21.804 1.00 96.62 961 THR A CA 1
ATOM 7550 C C . THR A 1 961 ? 5.691 10.407 23.016 1.00 96.62 961 THR A C 1
ATOM 7552 O O . THR A 1 961 ? 5.660 9.811 24.096 1.00 96.62 961 THR A O 1
ATOM 7555 N N . LEU A 1 962 ? 6.353 11.552 22.839 1.00 96.69 962 LEU A N 1
ATOM 7556 C CA . LEU A 1 962 ? 7.115 12.233 23.885 1.00 96.69 962 LEU A CA 1
ATOM 7557 C C . LEU A 1 962 ? 6.227 13.079 24.796 1.00 96.69 962 LEU A C 1
ATOM 7559 O O . LEU A 1 962 ? 6.685 13.505 25.849 1.00 96.69 962 LEU A O 1
ATOM 7563 N N . LEU A 1 963 ? 4.966 13.339 24.434 1.00 93.62 963 LEU A N 1
ATOM 7564 C CA . LEU A 1 963 ? 4.124 14.302 25.159 1.00 93.62 963 LEU A CA 1
ATOM 7565 C C . LEU A 1 963 ? 4.018 14.043 26.662 1.00 93.62 963 LEU A C 1
ATOM 7567 O O . LEU A 1 963 ? 4.141 15.012 27.414 1.00 93.62 963 LEU A O 1
ATOM 7571 N N . PRO A 1 964 ? 3.814 12.795 27.134 1.00 94.50 964 PRO A N 1
ATOM 7572 C CA . PRO A 1 964 ? 3.728 12.557 28.566 1.00 94.50 964 PRO A CA 1
ATOM 7573 C C . PRO A 1 964 ? 5.033 12.912 29.289 1.00 94.50 964 PRO A C 1
ATOM 7575 O O . PRO A 1 964 ? 4.990 13.458 30.392 1.00 94.50 964 PRO A O 1
ATOM 7578 N N . LEU A 1 965 ? 6.172 12.631 28.650 1.00 96.38 965 LEU A N 1
ATOM 7579 C CA . LEU A 1 965 ? 7.511 12.878 29.180 1.00 96.38 965 LEU A CA 1
ATOM 7580 C C . LEU A 1 965 ? 7.835 14.380 29.169 1.00 96.38 965 LEU A C 1
ATOM 7582 O O . LEU A 1 965 ? 8.229 14.937 30.186 1.00 96.38 965 LEU A O 1
ATOM 7586 N N . LEU A 1 966 ? 7.568 15.065 28.054 1.00 95.38 966 LEU A N 1
ATOM 7587 C CA . LEU A 1 966 ? 7.809 16.505 27.894 1.00 95.38 966 LEU A CA 1
ATOM 7588 C C . LEU A 1 966 ? 6.964 17.364 28.844 1.00 95.38 966 LEU A C 1
ATOM 7590 O O . LEU A 1 966 ? 7.394 18.440 29.247 1.00 95.38 966 LEU A O 1
ATOM 7594 N N . ARG A 1 967 ? 5.760 16.900 29.204 1.00 92.88 967 ARG A N 1
ATOM 7595 C CA . ARG A 1 967 ? 4.884 17.564 30.185 1.00 92.88 967 ARG A CA 1
ATOM 7596 C C . ARG A 1 967 ? 5.214 17.209 31.638 1.00 92.88 967 ARG A C 1
ATOM 7598 O O . ARG A 1 967 ? 4.553 17.718 32.536 1.00 92.88 967 ARG A O 1
ATOM 7605 N N . GLY A 1 968 ? 6.165 16.304 31.877 1.00 90.19 968 GLY A N 1
ATOM 7606 C CA . GLY A 1 968 ? 6.499 15.811 33.216 1.00 90.19 968 GLY A CA 1
ATOM 7607 C C . GLY A 1 968 ? 5.415 14.934 33.857 1.00 90.19 968 GLY A C 1
ATOM 7608 O O . GLY A 1 968 ? 5.443 14.710 35.063 1.00 90.19 968 GLY A O 1
ATOM 7609 N N . THR A 1 969 ? 4.448 14.433 33.077 1.00 92.31 969 THR A N 1
ATOM 7610 C CA . THR A 1 969 ? 3.395 13.525 33.584 1.00 92.31 969 THR A CA 1
ATOM 7611 C C . THR A 1 969 ? 3.901 12.101 33.808 1.00 92.31 969 THR A C 1
ATOM 7613 O O . THR A 1 969 ? 3.300 11.343 34.565 1.00 92.31 969 THR A O 1
ATOM 7616 N N . VAL A 1 970 ? 5.011 11.738 33.163 1.00 93.56 970 VAL A N 1
ATOM 7617 C CA . VAL A 1 970 ? 5.767 10.512 33.428 1.00 93.56 970 VAL A CA 1
ATOM 7618 C C . VAL A 1 970 ? 7.238 10.870 33.593 1.00 93.56 970 VAL A C 1
ATOM 7620 O O . VAL A 1 970 ? 7.719 11.800 32.949 1.00 93.56 970 VAL A O 1
ATOM 7623 N N . GLN A 1 971 ? 7.940 10.122 34.441 1.00 89.31 971 GLN A N 1
ATOM 7624 C CA . GLN A 1 971 ? 9.370 10.327 34.693 1.00 89.31 971 GLN A CA 1
ATOM 7625 C C . GLN A 1 971 ? 10.252 9.611 33.665 1.00 89.31 971 GLN A C 1
ATOM 7627 O O . GLN A 1 971 ? 11.313 10.113 33.318 1.00 89.31 971 GLN A O 1
ATOM 7632 N N . HIS A 1 972 ? 9.789 8.469 33.142 1.00 93.50 972 HIS A N 1
ATOM 7633 C CA . HIS A 1 972 ? 10.568 7.638 32.228 1.00 93.50 972 HIS A CA 1
ATOM 7634 C C . HIS A 1 972 ? 9.993 7.606 30.817 1.00 93.50 972 HIS A C 1
ATOM 7636 O O . HIS A 1 972 ? 8.775 7.545 30.609 1.00 93.50 972 HIS A O 1
ATOM 7642 N N . SER A 1 973 ? 10.895 7.565 29.842 1.00 93.75 973 SER A N 1
ATOM 7643 C CA . SER A 1 973 ? 10.578 7.269 28.452 1.00 93.75 973 SER A CA 1
ATOM 7644 C C . SER A 1 973 ? 10.023 5.846 28.294 1.00 93.75 973 SER A C 1
ATOM 7646 O O . SER A 1 973 ? 10.131 4.968 29.163 1.00 93.75 973 SER A O 1
ATOM 7648 N N . ARG A 1 974 ? 9.396 5.592 27.142 1.00 93.94 974 ARG A N 1
ATOM 7649 C CA . ARG A 1 974 ? 8.959 4.237 26.770 1.00 93.94 974 ARG A CA 1
ATOM 7650 C C . ARG A 1 974 ? 10.096 3.375 26.211 1.00 93.94 974 ARG A C 1
ATOM 7652 O O . ARG A 1 974 ? 9.911 2.167 26.113 1.00 93.94 974 ARG A O 1
ATOM 7659 N N . HIS A 1 975 ? 11.261 3.964 25.941 1.00 95.94 975 HIS A N 1
ATOM 7660 C CA . HIS A 1 975 ? 12.442 3.275 25.425 1.00 95.94 975 HIS A CA 1
ATOM 7661 C C . HIS A 1 975 ? 13.181 2.533 26.535 1.00 95.94 975 HIS A C 1
ATOM 7663 O O . HIS A 1 975 ? 14.088 3.065 27.167 1.00 95.94 975 HIS A O 1
ATOM 7669 N N . GLU A 1 976 ? 12.786 1.283 26.775 1.00 95.25 976 GLU A N 1
ATOM 7670 C CA . GLU A 1 976 ? 13.611 0.353 27.555 1.00 95.25 976 GLU A CA 1
ATOM 7671 C C . GLU A 1 976 ? 14.793 -0.146 26.712 1.00 95.25 976 GLU A C 1
ATOM 7673 O O . GLU A 1 976 ? 15.924 -0.113 27.177 1.00 95.25 976 GLU A O 1
ATOM 7678 N N . PHE A 1 977 ? 14.559 -0.543 25.456 1.00 98.06 977 PHE A N 1
ATOM 7679 C CA . PHE A 1 977 ? 15.606 -0.999 24.537 1.00 98.06 977 PHE A CA 1
ATOM 7680 C C . PHE A 1 977 ? 15.663 -0.136 23.279 1.00 98.06 977 PHE A C 1
ATOM 7682 O O . PHE A 1 977 ? 14.626 0.180 22.699 1.00 98.06 977 PHE A O 1
ATOM 7689 N N . MET A 1 978 ? 16.875 0.185 22.822 1.00 98.31 978 MET A N 1
ATOM 7690 C CA . MET A 1 978 ? 17.112 0.842 21.535 1.00 98.31 978 MET A CA 1
ATOM 7691 C C . MET A 1 978 ? 18.173 0.082 20.741 1.00 98.31 978 MET A C 1
ATOM 7693 O O . MET A 1 978 ? 19.231 -0.265 21.259 1.00 98.31 978 MET A O 1
ATOM 7697 N N . PHE A 1 979 ? 17.893 -0.155 19.466 1.00 98.38 979 PHE A N 1
ATOM 7698 C CA . PHE A 1 979 ? 18.741 -0.920 18.558 1.00 98.38 979 PHE A CA 1
ATOM 7699 C C . PHE A 1 979 ? 19.516 0.023 17.641 1.00 98.38 979 PHE A C 1
ATOM 7701 O O . PHE A 1 979 ? 18.934 0.914 17.021 1.00 98.38 979 PHE A O 1
ATOM 7708 N N . HIS A 1 980 ? 20.827 -0.175 17.541 1.00 98.25 980 HIS A N 1
ATOM 7709 C CA . HIS A 1 980 ? 21.725 0.716 16.819 1.00 98.25 980 HIS A CA 1
ATOM 7710 C C . HIS A 1 980 ? 22.335 -0.002 15.615 1.00 98.25 980 HIS A C 1
ATOM 7712 O O . HIS A 1 980 ? 23.159 -0.913 15.745 1.00 98.25 980 HIS A O 1
ATOM 7718 N N . TYR A 1 981 ? 21.888 0.398 14.426 1.00 97.25 981 TYR A N 1
ATOM 7719 C CA . TYR A 1 981 ? 22.269 -0.214 13.158 1.00 97.25 981 TYR A CA 1
ATOM 7720 C C . TYR A 1 981 ? 23.366 0.576 12.439 1.00 97.25 981 TYR A C 1
ATOM 7722 O O . TYR A 1 981 ? 23.373 1.806 12.425 1.00 97.25 981 TYR A O 1
ATOM 7730 N N . CYS A 1 982 ? 24.245 -0.150 11.751 1.00 95.50 982 CYS A N 1
ATOM 7731 C CA . CYS A 1 982 ? 25.159 0.361 10.739 1.00 95.50 982 CYS A CA 1
ATOM 7732 C C . CYS A 1 982 ? 24.787 -0.288 9.400 1.00 95.50 982 CYS A C 1
ATOM 7734 O O . CYS A 1 982 ? 25.055 -1.467 9.163 1.00 95.50 982 CYS A O 1
ATOM 7736 N N . GLY A 1 983 ? 24.106 0.462 8.528 1.00 93.12 983 GLY A N 1
ATOM 7737 C CA . GLY A 1 983 ? 23.457 -0.136 7.358 1.00 93.12 983 GLY A CA 1
ATOM 7738 C C . GLY A 1 983 ? 22.386 -1.142 7.796 1.00 93.12 983 GLY A C 1
ATOM 7739 O O . GLY A 1 983 ? 21.546 -0.821 8.631 1.00 93.12 983 GLY A O 1
ATOM 7740 N N . ALA A 1 984 ? 22.417 -2.357 7.255 1.00 94.25 984 ALA A N 1
ATOM 7741 C CA . ALA A 1 984 ? 21.528 -3.453 7.650 1.00 94.25 984 ALA A CA 1
ATOM 7742 C C . ALA A 1 984 ? 22.044 -4.275 8.855 1.00 94.25 984 ALA A C 1
ATOM 7744 O O . ALA A 1 984 ? 21.365 -5.200 9.300 1.00 94.25 984 ALA A O 1
ATOM 7745 N N . PHE A 1 985 ? 23.228 -3.956 9.390 1.00 96.19 985 PHE A N 1
ATOM 7746 C CA . PHE A 1 985 ? 23.897 -4.737 10.434 1.00 96.19 985 PHE A CA 1
ATOM 7747 C C . PHE A 1 985 ? 23.664 -4.121 11.816 1.00 96.19 985 PHE A C 1
ATOM 7749 O O . PHE A 1 985 ? 23.880 -2.926 12.009 1.00 96.19 985 PHE A O 1
ATOM 7756 N N . LEU A 1 986 ? 23.224 -4.923 12.788 1.00 97.38 986 LEU A N 1
ATOM 7757 C CA . LEU A 1 986 ? 23.058 -4.475 14.173 1.00 97.38 986 LEU A CA 1
ATOM 7758 C C . LEU A 1 986 ? 24.436 -4.386 14.842 1.00 97.38 986 LEU A C 1
ATOM 7760 O O . LEU A 1 986 ? 25.093 -5.409 15.009 1.00 97.38 986 LEU A O 1
ATOM 7764 N N . HIS A 1 987 ? 24.871 -3.179 15.202 1.00 97.69 987 HIS A N 1
ATOM 7765 C CA . HIS A 1 987 ? 26.188 -2.938 15.807 1.00 97.69 987 HIS A CA 1
ATOM 7766 C C . HIS A 1 987 ? 26.123 -2.900 17.327 1.00 97.69 987 HIS A C 1
ATOM 7768 O O . HIS A 1 987 ? 26.959 -3.516 17.985 1.00 97.69 987 HIS A O 1
ATOM 7774 N N . ALA A 1 988 ? 25.119 -2.226 17.886 1.00 98.56 988 ALA A N 1
ATOM 7775 C CA . ALA A 1 988 ? 24.975 -2.094 19.329 1.00 98.56 988 ALA A CA 1
ATOM 7776 C C . ALA A 1 988 ? 23.508 -2.079 19.769 1.00 98.56 988 ALA A C 1
ATOM 7778 O O . ALA A 1 988 ? 22.599 -1.843 18.970 1.00 98.56 988 ALA A O 1
ATOM 7779 N N . VAL A 1 989 ? 23.278 -2.316 21.057 1.00 98.56 989 VAL A N 1
ATOM 7780 C CA . VAL A 1 989 ? 21.966 -2.196 21.699 1.00 98.56 989 VAL A CA 1
ATOM 7781 C C . VAL A 1 989 ? 22.117 -1.481 23.026 1.00 98.56 989 VAL A C 1
ATOM 7783 O O . VAL A 1 989 ? 22.988 -1.821 23.824 1.00 98.56 989 VAL A O 1
ATOM 7786 N N . ARG A 1 990 ? 21.248 -0.503 23.260 1.00 98.00 990 ARG A N 1
ATOM 7787 C CA . ARG A 1 990 ? 21.105 0.194 24.534 1.00 98.00 990 ARG A CA 1
ATOM 7788 C C . ARG A 1 990 ? 19.952 -0.403 25.325 1.00 98.00 990 ARG A C 1
ATOM 7790 O O . ARG A 1 990 ? 18.880 -0.623 24.763 1.00 98.00 990 ARG A O 1
ATOM 7797 N N . TRP A 1 991 ? 20.159 -0.600 26.620 1.00 98.12 991 TRP A N 1
ATOM 7798 C CA . TRP A 1 991 ? 19.131 -0.975 27.581 1.00 98.12 991 TRP A CA 1
ATOM 7799 C C . TRP A 1 991 ? 19.098 0.027 28.733 1.00 98.12 991 TRP A C 1
ATOM 7801 O O . TRP A 1 991 ? 20.078 0.194 29.455 1.00 98.12 991 TRP A O 1
ATOM 7811 N N . HIS A 1 992 ? 17.966 0.703 28.894 1.00 96.62 992 HIS A N 1
ATOM 7812 C CA . HIS A 1 992 ? 17.701 1.595 30.009 1.00 96.62 992 HIS A CA 1
ATOM 7813 C C . HIS A 1 992 ? 16.909 0.857 31.090 1.00 96.62 992 HIS A C 1
ATOM 7815 O O . HIS A 1 992 ? 15.725 0.542 30.930 1.00 96.62 992 HIS A O 1
ATOM 7821 N N . GLN A 1 993 ? 17.583 0.578 32.201 1.00 93.38 993 GLN A N 1
ATOM 7822 C CA . GLN A 1 993 ? 17.015 -0.110 33.346 1.00 93.38 993 GLN A CA 1
ATOM 7823 C C . GLN A 1 993 ? 16.316 0.904 34.259 1.00 93.38 993 GLN A C 1
ATOM 7825 O O . GLN A 1 993 ? 16.948 1.552 35.087 1.00 93.38 993 GLN A O 1
ATOM 7830 N N . LYS A 1 994 ? 14.994 1.033 34.109 1.00 87.69 994 LYS A N 1
ATOM 7831 C CA . LYS A 1 994 ? 14.200 2.098 34.754 1.00 87.69 994 LYS A CA 1
ATOM 7832 C C . LYS A 1 994 ? 14.318 2.130 36.281 1.00 87.69 994 LYS A C 1
ATOM 7834 O O . LYS A 1 994 ? 14.344 3.212 36.849 1.00 87.69 994 LYS A O 1
ATOM 7839 N N . ASP A 1 995 ? 14.430 0.969 36.927 1.00 85.75 995 ASP A N 1
ATOM 7840 C CA . ASP A 1 995 ? 14.485 0.878 38.393 1.00 85.75 995 ASP A CA 1
ATOM 7841 C C . ASP A 1 995 ? 15.778 1.465 38.982 1.00 85.75 995 ASP A C 1
ATOM 7843 O O . ASP A 1 995 ? 15.756 2.034 40.071 1.00 85.75 995 ASP A O 1
ATOM 7847 N N . SER A 1 996 ? 16.905 1.335 38.273 1.00 86.38 996 SER A N 1
ATOM 7848 C CA . SER A 1 996 ? 18.206 1.864 38.708 1.00 86.38 996 SER A CA 1
ATOM 7849 C C . SER A 1 996 ? 18.597 3.167 38.005 1.00 86.38 996 SER A C 1
ATOM 7851 O O . SER A 1 996 ? 19.534 3.836 38.436 1.00 86.38 996 SER A O 1
ATOM 7853 N N . GLY A 1 997 ? 17.926 3.505 36.900 1.00 86.25 997 GLY A N 1
ATOM 7854 C CA . GLY A 1 997 ? 18.311 4.568 35.970 1.00 86.25 997 GLY A CA 1
ATOM 7855 C C . GLY A 1 997 ? 19.520 4.221 35.094 1.00 86.25 997 GLY A C 1
ATOM 7856 O O . GLY A 1 997 ? 19.877 5.001 34.214 1.00 86.25 997 GLY A O 1
ATOM 7857 N N . THR A 1 998 ? 20.163 3.066 35.303 1.00 94.00 998 THR A N 1
ATOM 7858 C CA . THR A 1 998 ? 21.381 2.676 34.582 1.00 94.00 998 THR A CA 1
ATOM 7859 C C . THR A 1 998 ? 21.108 2.506 33.093 1.00 94.00 998 THR A C 1
ATOM 7861 O O . THR A 1 998 ? 20.118 1.890 32.689 1.00 94.00 998 THR A O 1
ATOM 7864 N N . VAL A 1 999 ? 22.013 3.029 32.266 1.00 97.00 999 VAL A N 1
ATOM 7865 C CA . VAL A 1 999 ? 21.931 2.915 30.809 1.00 97.00 999 VAL A CA 1
ATOM 7866 C C . VAL A 1 999 ? 23.079 2.042 30.324 1.00 97.00 999 VAL A C 1
ATOM 7868 O O . VAL A 1 999 ? 24.200 2.508 30.136 1.00 97.00 999 VAL A O 1
ATOM 7871 N N . TRP A 1 1000 ? 22.780 0.770 30.101 1.00 98.06 1000 TRP A N 1
ATOM 7872 C CA . TRP A 1 1000 ? 23.719 -0.200 29.559 1.00 98.06 1000 TRP A CA 1
ATOM 7873 C C . TRP A 1 1000 ? 23.785 -0.097 28.041 1.00 98.06 1000 TRP A C 1
ATOM 7875 O O . TRP A 1 1000 ? 22.766 0.121 27.380 1.00 98.06 1000 TRP A O 1
ATOM 7885 N N . LYS A 1 1001 ? 24.964 -0.314 27.462 1.00 98.31 1001 LYS A N 1
ATOM 7886 C CA . LYS A 1 1001 ? 25.126 -0.432 26.012 1.00 98.31 1001 LYS A CA 1
ATOM 7887 C C . LYS A 1 1001 ? 26.081 -1.559 25.661 1.00 98.31 1001 LYS A C 1
ATOM 7889 O O . LYS A 1 1001 ? 27.227 -1.558 26.096 1.00 98.31 1001 LYS A O 1
ATOM 7894 N N . ALA A 1 1002 ? 25.593 -2.509 24.871 1.00 98.44 1002 ALA A N 1
ATOM 7895 C CA . ALA A 1 1002 ? 26.358 -3.654 24.402 1.00 98.44 1002 ALA A CA 1
ATOM 7896 C C . ALA A 1 1002 ? 26.685 -3.494 22.913 1.00 98.44 1002 ALA A C 1
ATOM 7898 O O . ALA A 1 1002 ? 25.774 -3.316 22.101 1.00 98.44 1002 ALA A O 1
ATOM 7899 N N . HIS A 1 1003 ? 27.963 -3.579 22.548 1.00 98.44 1003 HIS A N 1
ATOM 7900 C CA . HIS A 1 1003 ? 28.439 -3.569 21.164 1.00 98.44 1003 HIS A CA 1
ATOM 7901 C C . HIS A 1 1003 ? 28.775 -4.989 20.715 1.00 98.44 1003 HIS A C 1
ATOM 7903 O O . HIS A 1 1003 ? 29.682 -5.627 21.245 1.00 98.44 1003 HIS A O 1
ATOM 7909 N N . TYR A 1 1004 ? 28.072 -5.460 19.691 1.00 98.00 1004 TYR A N 1
ATOM 7910 C CA . TYR A 1 1004 ? 28.353 -6.728 19.013 1.00 98.00 1004 TYR A CA 1
ATOM 7911 C C . TYR A 1 1004 ? 29.405 -6.568 17.919 1.00 98.00 1004 TYR A C 1
ATOM 7913 O O . TYR A 1 1004 ? 30.041 -7.531 17.491 1.00 98.00 1004 TYR A O 1
ATOM 7921 N N . THR A 1 1005 ? 29.540 -5.360 17.376 1.00 97.62 1005 THR A N 1
ATOM 7922 C CA . THR A 1 1005 ? 30.452 -5.066 16.271 1.00 97.62 1005 THR A CA 1
ATOM 7923 C C . THR A 1 1005 ? 30.917 -3.623 16.367 1.00 97.62 1005 THR A C 1
ATOM 7925 O O . THR A 1 1005 ? 30.098 -2.727 16.551 1.00 97.62 1005 THR A O 1
ATOM 7928 N N . THR A 1 1006 ? 32.221 -3.396 16.217 1.00 96.44 1006 THR A N 1
ATOM 7929 C CA . THR A 1 1006 ? 32.819 -2.053 16.204 1.00 96.44 1006 THR A CA 1
ATOM 7930 C C . THR A 1 1006 ? 33.693 -1.862 14.966 1.00 96.44 1006 THR A C 1
ATOM 7932 O O . THR A 1 1006 ? 34.363 -2.809 14.555 1.00 96.44 1006 THR A O 1
ATOM 7935 N N . PRO A 1 1007 ? 33.745 -0.660 14.370 1.00 94.62 1007 PRO A N 1
ATOM 7936 C CA . PRO A 1 1007 ? 34.669 -0.386 13.276 1.00 94.62 1007 PRO A CA 1
ATOM 7937 C C . PRO A 1 1007 ? 36.128 -0.417 13.743 1.00 94.62 1007 PRO A C 1
ATOM 7939 O O . PRO A 1 1007 ? 36.433 -0.070 14.886 1.00 94.62 1007 PRO A O 1
ATOM 7942 N N . VAL A 1 1008 ? 37.029 -0.786 12.834 1.00 93.00 1008 VAL A N 1
ATOM 7943 C CA . VAL A 1 1008 ? 38.477 -0.652 13.033 1.00 93.00 1008 VAL A CA 1
ATOM 7944 C C . VAL A 1 1008 ? 38.884 0.779 12.680 1.00 93.00 1008 VAL A C 1
ATOM 7946 O O . VAL A 1 1008 ? 38.836 1.171 11.512 1.00 93.00 1008 VAL A O 1
ATOM 7949 N N . PHE A 1 1009 ? 39.261 1.567 13.690 1.00 92.25 1009 PHE A N 1
ATOM 7950 C CA . PHE A 1 1009 ? 39.669 2.964 13.512 1.00 92.25 1009 PHE A CA 1
ATOM 7951 C C . PHE A 1 1009 ? 41.005 3.103 12.783 1.00 92.25 1009 PHE A C 1
ATOM 7953 O O . PHE A 1 1009 ? 41.879 2.242 12.878 1.00 92.25 1009 PHE A O 1
ATOM 7960 N N . GLN A 1 1010 ? 41.154 4.209 12.050 1.00 86.00 1010 GLN A N 1
ATOM 7961 C CA . GLN A 1 1010 ? 42.346 4.504 11.260 1.00 86.00 1010 GLN A CA 1
ATOM 7962 C C . GLN A 1 1010 ? 42.716 5.992 11.376 1.00 86.00 1010 GLN A C 1
ATOM 7964 O O . GLN A 1 1010 ? 42.000 6.817 10.801 1.00 86.00 1010 GLN A O 1
ATOM 7969 N N . PRO A 1 1011 ? 43.831 6.343 12.055 1.00 85.81 1011 PRO A N 1
ATOM 7970 C CA . PRO A 1 1011 ? 44.761 5.451 12.764 1.00 85.81 1011 PRO A CA 1
ATOM 7971 C C . PRO A 1 1011 ? 44.136 4.806 14.014 1.00 85.81 1011 PRO A C 1
ATOM 7973 O O . PRO A 1 1011 ? 43.082 5.233 14.490 1.00 85.81 1011 PRO A O 1
ATOM 7976 N N . GLU A 1 1012 ? 44.762 3.750 14.530 1.00 82.44 1012 GLU A N 1
ATOM 7977 C CA . GLU A 1 1012 ? 44.286 3.047 15.726 1.00 82.44 1012 GLU A CA 1
ATOM 7978 C C . GLU A 1 1012 ? 44.162 4.018 16.919 1.00 82.44 1012 GLU A C 1
ATOM 7980 O O . GLU A 1 1012 ? 44.926 4.974 17.032 1.00 82.44 1012 GLU A O 1
ATOM 7985 N N . ALA A 1 1013 ? 43.152 3.818 17.770 1.00 79.44 1013 ALA A N 1
ATOM 7986 C CA . ALA A 1 1013 ? 42.791 4.702 18.889 1.00 79.44 1013 ALA A CA 1
ATOM 7987 C C . ALA A 1 1013 ? 42.363 6.149 18.537 1.00 79.44 1013 ALA A C 1
ATOM 7989 O O . ALA A 1 1013 ? 42.048 6.915 19.443 1.00 79.44 1013 ALA A O 1
ATOM 7990 N N . SER A 1 1014 ? 42.259 6.526 17.257 1.00 83.81 1014 SER A N 1
ATOM 7991 C CA . SER A 1 1014 ? 41.823 7.881 16.858 1.00 83.81 1014 SER A CA 1
ATOM 7992 C C . SER A 1 1014 ? 40.334 8.176 17.077 1.00 83.81 1014 SER A C 1
ATOM 7994 O O . SER A 1 1014 ? 39.926 9.333 17.041 1.00 83.81 1014 SER A O 1
ATOM 7996 N N . GLY A 1 1015 ? 39.508 7.143 17.273 1.00 85.25 1015 GLY A N 1
ATOM 7997 C CA . GLY A 1 1015 ? 38.057 7.292 17.407 1.00 85.25 1015 GLY A CA 1
ATOM 7998 C C . GLY A 1 1015 ? 37.308 7.506 16.086 1.00 85.25 1015 GLY A C 1
ATOM 7999 O O . GLY A 1 1015 ? 36.089 7.663 16.124 1.00 85.25 1015 GLY A O 1
ATOM 8000 N N . ALA A 1 1016 ? 38.002 7.496 14.939 1.00 89.62 1016 ALA A N 1
ATOM 8001 C CA . ALA A 1 1016 ? 37.412 7.679 13.613 1.00 89.62 1016 ALA A CA 1
ATOM 8002 C C . ALA A 1 1016 ? 38.172 6.921 12.505 1.00 89.62 1016 ALA A C 1
ATOM 8004 O O . ALA A 1 1016 ? 39.183 6.262 12.757 1.00 89.62 1016 ALA A O 1
ATOM 8005 N N . CYS A 1 1017 ? 37.676 6.973 11.265 1.00 90.00 1017 CYS A N 1
ATOM 8006 C CA . CYS A 1 1017 ? 38.271 6.292 10.111 1.00 90.00 1017 CYS A CA 1
ATOM 8007 C C . CYS A 1 1017 ? 38.840 7.276 9.072 1.00 90.00 1017 CYS A C 1
ATOM 8009 O O . CYS A 1 1017 ? 38.511 7.181 7.887 1.00 90.00 1017 CYS A O 1
ATOM 8011 N N . PHE A 1 1018 ? 39.729 8.185 9.494 1.00 85.69 1018 PHE A N 1
ATOM 8012 C CA . PHE A 1 1018 ? 40.320 9.243 8.654 1.00 85.69 1018 PHE A CA 1
ATOM 8013 C C . PHE A 1 1018 ? 40.906 8.725 7.328 1.00 85.69 1018 PHE A C 1
ATOM 8015 O O . PHE A 1 1018 ? 40.766 9.369 6.294 1.00 85.69 1018 PHE A O 1
ATOM 8022 N N . GLY A 1 1019 ? 41.496 7.524 7.321 1.00 73.00 1019 GLY A N 1
ATOM 8023 C CA . GLY A 1 1019 ? 42.069 6.916 6.111 1.00 73.00 1019 GLY A CA 1
ATOM 8024 C C . GLY A 1 1019 ? 41.058 6.415 5.065 1.00 73.00 1019 GLY A C 1
ATOM 8025 O O . GLY A 1 1019 ? 41.463 6.060 3.961 1.00 73.00 1019 GLY A O 1
ATOM 8026 N N . ARG A 1 1020 ? 39.758 6.343 5.391 1.00 71.81 1020 ARG A N 1
ATOM 8027 C CA . ARG A 1 1020 ? 38.706 5.751 4.532 1.00 71.81 1020 ARG A CA 1
ATOM 8028 C C . ARG A 1 1020 ? 37.530 6.691 4.255 1.00 71.81 1020 ARG A C 1
ATOM 8030 O O . ARG A 1 1020 ? 36.603 6.295 3.551 1.00 71.81 1020 ARG A O 1
ATOM 8037 N N . GLY A 1 1021 ? 37.530 7.895 4.829 1.00 78.12 1021 GLY A N 1
ATOM 8038 C CA . GLY A 1 1021 ? 36.435 8.870 4.753 1.00 78.12 1021 GLY A CA 1
ATOM 8039 C C . GLY A 1 1021 ? 35.200 8.495 5.582 1.00 78.12 1021 GLY A C 1
ATOM 8040 O O . GLY A 1 1021 ? 34.627 9.350 6.239 1.00 78.12 1021 GLY A O 1
ATOM 8041 N N . ILE A 1 1022 ? 34.794 7.222 5.602 1.00 86.38 1022 ILE A N 1
ATOM 8042 C CA . ILE A 1 1022 ? 33.712 6.731 6.460 1.00 86.38 1022 ILE A CA 1
ATOM 8043 C C . ILE A 1 1022 ? 34.015 5.319 6.974 1.00 86.38 1022 ILE A C 1
ATOM 8045 O O . ILE A 1 1022 ? 34.529 4.471 6.239 1.00 86.38 1022 ILE A O 1
ATOM 8049 N N . CYS A 1 1023 ? 33.675 5.029 8.232 1.00 91.25 1023 CYS A N 1
ATOM 8050 C CA . CYS A 1 1023 ? 33.915 3.700 8.795 1.00 91.25 1023 CYS A CA 1
ATOM 8051 C C . CYS A 1 1023 ? 33.046 2.598 8.142 1.00 91.25 1023 CYS A C 1
ATOM 8053 O O . CYS A 1 1023 ? 31.838 2.801 7.961 1.00 91.25 1023 CYS A O 1
ATOM 8055 N N . PRO A 1 1024 ? 33.613 1.409 7.846 1.00 91.81 1024 PRO A N 1
ATOM 8056 C CA . PRO A 1 1024 ? 32.855 0.253 7.360 1.00 91.81 1024 PRO A CA 1
ATOM 8057 C C . PRO A 1 1024 ? 31.864 -0.315 8.385 1.00 91.81 1024 PRO A C 1
ATOM 8059 O O . PRO A 1 1024 ? 32.085 -0.230 9.590 1.00 91.81 1024 PRO A O 1
ATOM 8062 N N . CYS A 1 1025 ? 30.805 -0.976 7.900 1.00 92.94 1025 CYS A N 1
ATOM 8063 C CA . CYS A 1 1025 ? 29.845 -1.689 8.760 1.00 92.94 1025 CYS A CA 1
ATOM 8064 C C . CYS A 1 1025 ? 30.046 -3.214 8.843 1.00 92.94 1025 CYS A C 1
ATOM 8066 O O . CYS A 1 1025 ? 29.423 -3.845 9.695 1.00 92.94 1025 CYS A O 1
ATOM 8068 N N . PHE A 1 1026 ? 30.847 -3.808 7.953 1.00 91.81 1026 PHE A N 1
ATOM 8069 C CA . PHE A 1 1026 ? 31.041 -5.258 7.819 1.00 91.81 1026 PHE A CA 1
ATOM 8070 C C . PHE A 1 1026 ? 32.381 -5.583 7.132 1.00 91.81 1026 PHE A C 1
ATOM 8072 O O . PHE A 1 1026 ? 33.026 -4.686 6.579 1.00 91.81 1026 PHE A O 1
ATOM 8079 N N . GLY A 1 1027 ? 32.751 -6.869 7.120 1.00 90.75 1027 GLY A N 1
ATOM 8080 C CA . GLY A 1 1027 ? 33.986 -7.382 6.512 1.00 90.75 1027 GLY A CA 1
ATOM 8081 C C . GLY A 1 1027 ? 35.224 -7.104 7.367 1.00 90.75 1027 GLY A C 1
ATOM 8082 O O . GLY A 1 1027 ? 35.106 -6.821 8.553 1.00 90.75 1027 GLY A O 1
ATOM 8083 N N . ASP A 1 1028 ? 36.407 -7.103 6.754 1.00 88.31 1028 ASP A N 1
ATOM 8084 C CA . ASP A 1 1028 ? 37.691 -6.944 7.467 1.00 88.31 1028 ASP A CA 1
ATOM 8085 C C . ASP A 1 1028 ? 37.895 -5.544 8.087 1.00 88.31 1028 ASP A C 1
ATOM 8087 O O . ASP A 1 1028 ? 38.891 -5.270 8.749 1.00 88.31 1028 ASP A O 1
ATOM 8091 N N . GLY A 1 1029 ? 36.966 -4.614 7.843 1.00 89.06 1029 GLY A N 1
ATOM 8092 C CA . GLY A 1 1029 ? 36.964 -3.275 8.429 1.00 89.06 1029 GLY A CA 1
ATOM 8093 C C . GLY A 1 1029 ? 36.255 -3.164 9.779 1.00 89.06 1029 GLY A C 1
ATOM 8094 O O . GLY A 1 1029 ? 36.150 -2.050 10.293 1.00 89.06 1029 GLY A O 1
ATOM 8095 N N . VAL A 1 1030 ? 35.741 -4.268 10.327 1.00 94.94 1030 VAL A N 1
ATOM 8096 C CA . VAL A 1 1030 ? 35.073 -4.305 11.633 1.00 94.94 1030 VAL A CA 1
ATOM 8097 C C . VAL A 1 1030 ? 35.597 -5.446 12.501 1.00 94.94 1030 VAL A C 1
ATOM 8099 O O . VAL A 1 1030 ? 36.065 -6.462 11.998 1.00 94.94 1030 VAL A O 1
ATOM 8102 N N . THR A 1 1031 ? 35.454 -5.287 13.811 1.00 96.12 1031 THR A N 1
ATOM 8103 C CA . THR A 1 1031 ? 35.730 -6.313 14.817 1.00 96.12 1031 THR A CA 1
ATOM 8104 C C . THR A 1 1031 ? 34.411 -6.790 15.411 1.00 96.12 1031 THR A C 1
ATOM 8106 O O . THR A 1 1031 ? 33.597 -5.969 15.842 1.00 96.12 1031 THR A O 1
ATOM 8109 N N . HIS A 1 1032 ? 34.198 -8.105 15.429 1.00 97.00 1032 HIS A N 1
ATOM 8110 C CA . HIS A 1 1032 ? 33.067 -8.743 16.101 1.00 97.00 1032 HIS A CA 1
ATOM 8111 C C . HIS A 1 1032 ? 33.451 -9.143 17.528 1.00 97.00 1032 HIS A C 1
ATOM 8113 O O . HIS A 1 1032 ? 34.572 -9.596 17.753 1.00 97.00 1032 HIS A O 1
ATOM 8119 N N . HIS A 1 1033 ? 32.514 -8.999 18.466 1.00 97.00 1033 HIS A N 1
ATOM 8120 C CA . HIS A 1 1033 ? 32.742 -9.245 19.892 1.00 97.00 1033 HIS A CA 1
ATOM 8121 C C . HIS A 1 1033 ? 31.789 -10.321 20.413 1.00 97.00 1033 HIS A C 1
ATOM 8123 O O . HIS A 1 1033 ? 30.573 -10.187 20.262 1.00 97.00 1033 HIS A O 1
ATOM 8129 N N . ASP A 1 1034 ? 32.347 -11.366 21.024 1.00 93.50 1034 ASP A N 1
ATOM 8130 C CA . ASP A 1 1034 ? 31.608 -12.416 21.730 1.00 93.50 1034 ASP A CA 1
ATOM 8131 C C . ASP A 1 1034 ? 32.405 -12.858 22.978 1.00 93.50 1034 ASP A C 1
ATOM 8133 O O . ASP A 1 1034 ? 33.471 -13.464 22.825 1.00 93.50 1034 ASP A O 1
ATOM 8137 N N . PRO A 1 1035 ? 31.960 -12.519 24.204 1.00 93.62 1035 PRO A N 1
ATOM 8138 C CA . PRO A 1 1035 ? 30.760 -11.735 24.521 1.00 93.62 1035 PRO A CA 1
ATOM 8139 C C . PRO A 1 1035 ? 30.847 -10.272 24.021 1.00 93.62 1035 PRO A C 1
ATOM 8141 O O . PRO A 1 1035 ? 31.944 -9.772 23.760 1.00 93.62 1035 PRO A O 1
ATOM 8144 N N . PRO A 1 1036 ? 29.711 -9.561 23.864 1.00 97.12 1036 PRO A N 1
ATOM 8145 C CA . PRO A 1 1036 ? 29.710 -8.176 23.386 1.00 97.12 1036 PRO A CA 1
ATOM 8146 C C . PRO A 1 1036 ? 30.415 -7.224 24.366 1.00 97.12 1036 PRO A C 1
ATOM 8148 O O . PRO A 1 1036 ? 30.349 -7.419 25.580 1.00 97.12 1036 PRO A O 1
ATOM 8151 N N . LEU A 1 1037 ? 31.027 -6.148 23.852 1.00 97.75 1037 LEU A N 1
ATOM 8152 C CA . LEU A 1 1037 ? 31.615 -5.104 24.704 1.00 97.75 1037 LEU A CA 1
ATOM 8153 C C . LEU A 1 1037 ? 30.503 -4.360 25.442 1.00 97.75 1037 LEU A C 1
ATOM 8155 O O . LEU A 1 1037 ? 29.601 -3.826 24.796 1.00 97.75 1037 LEU A O 1
ATOM 8159 N N . LEU A 1 1038 ? 30.579 -4.291 26.769 1.00 98.19 1038 LEU A N 1
ATOM 8160 C CA . LEU A 1 1038 ? 29.550 -3.673 27.602 1.00 98.19 1038 LEU A CA 1
ATOM 8161 C C . LEU A 1 1038 ? 30.031 -2.344 28.193 1.00 98.19 1038 LEU A C 1
ATOM 8163 O O . LEU A 1 1038 ? 31.146 -2.257 28.693 1.00 98.19 1038 LEU A O 1
ATOM 8167 N N . PHE A 1 1039 ? 29.168 -1.331 28.190 1.00 98.12 1039 PHE A N 1
ATOM 8168 C CA . PHE A 1 1039 ? 29.415 -0.024 28.802 1.00 98.12 1039 PHE A CA 1
ATOM 8169 C C . PHE A 1 1039 ? 28.232 0.395 29.680 1.00 98.12 1039 PHE A C 1
ATOM 8171 O O . PHE A 1 1039 ? 27.077 0.120 29.344 1.00 98.12 1039 PHE A O 1
ATOM 8178 N N . ASP A 1 1040 ? 28.521 1.105 30.771 1.00 96.94 1040 ASP A N 1
ATOM 8179 C CA . ASP A 1 1040 ? 27.543 1.863 31.561 1.00 96.94 1040 ASP A CA 1
ATOM 8180 C C . ASP A 1 1040 ? 27.643 3.340 31.157 1.00 96.94 1040 ASP A C 1
ATOM 8182 O O . ASP A 1 1040 ? 28.565 4.044 31.568 1.00 96.94 1040 ASP A O 1
ATOM 8186 N N . LEU A 1 1041 ? 26.700 3.817 30.342 1.00 96.38 1041 LEU A N 1
ATOM 8187 C CA . LEU A 1 1041 ? 26.734 5.170 29.778 1.00 96.38 1041 LEU A CA 1
ATOM 8188 C C . LEU A 1 1041 ? 26.488 6.277 30.809 1.00 96.38 1041 LEU A C 1
ATOM 8190 O O . LEU A 1 1041 ? 26.699 7.447 30.484 1.00 96.38 1041 LEU A O 1
ATOM 8194 N N . LEU A 1 1042 ? 26.015 5.953 32.019 1.00 93.00 1042 LEU A N 1
ATOM 8195 C CA . LEU A 1 1042 ? 25.933 6.947 33.089 1.00 93.00 1042 LEU A CA 1
ATOM 8196 C C . LEU A 1 1042 ? 27.309 7.231 33.691 1.00 93.00 1042 LEU A C 1
ATOM 8198 O O . LEU A 1 1042 ? 27.610 8.382 33.999 1.00 93.00 1042 LEU A O 1
ATOM 8202 N N . LYS A 1 1043 ? 28.132 6.192 33.865 1.00 94.44 1043 LYS A N 1
ATOM 8203 C CA . LYS A 1 1043 ? 29.483 6.314 34.431 1.00 94.44 1043 LYS A CA 1
ATOM 8204 C C . LYS A 1 1043 ? 30.516 6.682 33.372 1.00 94.44 1043 LYS A C 1
ATOM 8206 O O . LYS A 1 1043 ? 31.411 7.474 33.646 1.00 94.44 1043 LYS A O 1
ATOM 8211 N N . ASP A 1 1044 ? 30.378 6.119 32.176 1.00 96.81 1044 ASP A N 1
ATOM 8212 C CA . ASP A 1 1044 ? 31.273 6.333 31.045 1.00 96.81 1044 ASP A CA 1
ATOM 8213 C C . ASP A 1 1044 ? 30.492 6.724 29.777 1.00 96.81 1044 ASP A C 1
ATOM 8215 O O . ASP A 1 1044 ? 30.320 5.919 28.856 1.00 96.81 1044 ASP A O 1
ATOM 8219 N N . PRO A 1 1045 ? 30.025 7.982 29.686 1.00 95.12 1045 PRO A N 1
ATOM 8220 C CA . PRO A 1 1045 ? 29.389 8.491 28.472 1.00 95.12 1045 PRO A CA 1
ATOM 8221 C C . PRO A 1 1045 ? 30.342 8.542 27.268 1.00 95.12 1045 PRO A C 1
ATOM 8223 O O . PRO A 1 1045 ? 29.871 8.656 26.138 1.00 95.12 1045 PRO A O 1
ATOM 8226 N N . SER A 1 1046 ? 31.660 8.472 27.489 1.00 94.94 1046 SER A N 1
ATOM 8227 C CA . SER A 1 1046 ? 32.667 8.490 26.423 1.00 94.94 1046 SER A CA 1
ATOM 8228 C C . SER A 1 1046 ? 32.889 7.124 25.769 1.00 94.94 1046 SER A C 1
ATOM 8230 O O . SER A 1 1046 ? 33.528 7.048 24.722 1.00 94.94 1046 SER A O 1
ATOM 8232 N N . GLU A 1 1047 ? 32.350 6.050 26.354 1.00 96.00 1047 GLU A N 1
ATOM 8233 C CA . GLU A 1 1047 ? 32.549 4.665 25.907 1.00 96.00 1047 GLU A CA 1
ATOM 8234 C C . GLU A 1 1047 ? 34.044 4.314 25.717 1.00 96.00 1047 GLU A C 1
ATOM 8236 O O . GLU A 1 1047 ? 34.470 3.693 24.727 1.00 96.00 1047 GLU A O 1
ATOM 8241 N N . ALA A 1 1048 ? 34.865 4.774 26.662 1.00 93.12 1048 ALA A N 1
ATOM 8242 C CA . ALA A 1 1048 ? 36.309 4.594 26.672 1.00 93.12 1048 ALA A CA 1
ATOM 8243 C C . ALA A 1 1048 ? 36.728 3.294 27.372 1.00 93.12 1048 ALA A C 1
ATOM 8245 O O . ALA A 1 1048 ? 37.698 2.666 26.949 1.00 93.12 1048 ALA A O 1
ATOM 8246 N N . ASN A 1 1049 ? 35.986 2.870 28.398 1.00 94.62 1049 ASN A N 1
ATOM 8247 C CA . ASN A 1 1049 ? 36.358 1.788 29.305 1.00 94.62 1049 ASN A CA 1
ATOM 8248 C C . ASN A 1 1049 ? 35.305 0.664 29.264 1.00 94.62 1049 ASN A C 1
ATOM 8250 O O . ASN A 1 1049 ? 34.294 0.750 29.966 1.00 94.62 1049 ASN A O 1
ATOM 8254 N N . PRO A 1 1050 ? 35.500 -0.387 28.442 1.00 95.69 1050 PRO A N 1
ATOM 8255 C CA . PRO A 1 1050 ? 34.578 -1.516 28.401 1.00 95.69 1050 PRO A CA 1
ATOM 8256 C C . PRO A 1 1050 ? 34.634 -2.320 29.705 1.00 95.69 1050 PRO A C 1
ATOM 8258 O O . PRO A 1 1050 ? 35.702 -2.534 30.280 1.00 95.69 1050 PRO A O 1
ATOM 8261 N N . LEU A 1 1051 ? 33.473 -2.792 30.143 1.00 97.12 1051 LEU A N 1
ATOM 8262 C CA . LEU A 1 1051 ? 33.293 -3.657 31.304 1.00 97.12 1051 LEU A CA 1
ATOM 8263 C C . LEU A 1 1051 ? 33.456 -5.128 30.905 1.00 97.12 1051 LEU A C 1
ATOM 8265 O O . LEU A 1 1051 ? 33.216 -5.510 29.759 1.00 97.12 1051 LEU A O 1
ATOM 8269 N N . SER A 1 1052 ? 33.833 -5.957 31.872 1.00 93.94 1052 SER A N 1
ATOM 8270 C CA . SER A 1 1052 ? 34.020 -7.405 31.736 1.00 93.94 1052 SER A CA 1
ATOM 8271 C C . SER A 1 1052 ? 33.346 -8.147 32.890 1.00 93.94 1052 SER A C 1
ATOM 8273 O O . SER A 1 1052 ? 33.004 -7.538 33.903 1.00 93.94 1052 SER A O 1
ATOM 8275 N N . ALA A 1 1053 ? 33.212 -9.471 32.779 1.00 92.12 1053 ALA A N 1
ATOM 8276 C CA . ALA A 1 1053 ? 32.681 -10.302 33.863 1.00 92.12 1053 ALA A CA 1
ATOM 8277 C C . ALA A 1 1053 ? 33.497 -10.197 35.169 1.00 92.12 1053 ALA A C 1
ATOM 8279 O O . ALA A 1 1053 ? 32.935 -10.331 36.253 1.00 92.12 1053 ALA A O 1
ATOM 8280 N N . ASP A 1 1054 ? 34.797 -9.891 35.078 1.00 92.19 1054 ASP A N 1
ATOM 8281 C CA . ASP A 1 1054 ? 35.665 -9.693 36.248 1.00 92.19 1054 ASP A CA 1
ATOM 8282 C C . ASP A 1 1054 ? 35.456 -8.332 36.930 1.00 92.19 1054 ASP A C 1
ATOM 8284 O O . ASP A 1 1054 ? 35.740 -8.178 38.118 1.00 92.19 1054 ASP A O 1
ATOM 8288 N N . THR A 1 1055 ? 35.002 -7.324 36.178 1.00 92.12 1055 THR A N 1
ATOM 8289 C CA . THR A 1 1055 ? 34.890 -5.932 36.650 1.00 92.12 1055 THR A CA 1
ATOM 8290 C C . THR A 1 1055 ? 33.454 -5.510 36.953 1.00 92.12 1055 THR A C 1
ATOM 8292 O O . THR A 1 1055 ? 33.254 -4.588 37.741 1.00 92.12 1055 THR A O 1
ATOM 8295 N N . GLU A 1 1056 ? 32.457 -6.192 36.386 1.00 95.00 1056 GLU A N 1
ATOM 8296 C CA . GLU A 1 1056 ? 31.034 -5.915 36.584 1.00 95.00 1056 GLU A CA 1
ATOM 8297 C C . GLU A 1 1056 ? 30.271 -7.210 36.928 1.00 95.00 1056 GLU A C 1
ATOM 8299 O O . GLU A 1 1056 ? 30.012 -8.028 36.042 1.00 95.00 1056 GLU A O 1
ATOM 8304 N N . PRO A 1 1057 ? 29.852 -7.407 38.195 1.00 93.69 1057 PRO A N 1
ATOM 8305 C CA . PRO A 1 1057 ? 29.116 -8.600 38.622 1.00 93.69 1057 PRO A CA 1
ATOM 8306 C C . PRO A 1 1057 ? 27.809 -8.852 37.857 1.00 93.69 1057 PRO A C 1
ATOM 8308 O O . PRO A 1 1057 ? 27.334 -9.987 37.800 1.00 93.69 1057 PRO A O 1
ATOM 8311 N N . LEU A 1 1058 ? 27.198 -7.810 37.281 1.00 94.12 1058 LEU A N 1
ATOM 8312 C CA . LEU A 1 1058 ? 25.971 -7.927 36.491 1.00 94.12 1058 LEU A CA 1
ATOM 8313 C C . LEU A 1 1058 ? 26.216 -8.243 35.006 1.00 94.12 1058 LEU A C 1
ATOM 8315 O O . LEU A 1 1058 ? 25.239 -8.386 34.268 1.00 94.12 1058 LEU A O 1
ATOM 8319 N N . PHE A 1 1059 ? 27.470 -8.379 34.560 1.00 96.12 1059 PHE A N 1
ATOM 8320 C CA . PHE A 1 1059 ? 27.840 -8.506 33.145 1.00 96.12 1059 PHE A CA 1
ATOM 8321 C C . PHE A 1 1059 ? 27.038 -9.589 32.406 1.00 96.12 1059 PHE A C 1
ATOM 8323 O O . PHE A 1 1059 ? 26.377 -9.299 31.406 1.00 96.12 1059 PHE A O 1
ATOM 8330 N N . ASP A 1 1060 ? 27.014 -10.820 32.924 1.00 95.19 1060 ASP A N 1
ATOM 8331 C CA . ASP A 1 1060 ? 26.313 -11.944 32.284 1.00 95.19 1060 ASP A CA 1
ATOM 8332 C C . ASP A 1 1060 ? 24.790 -11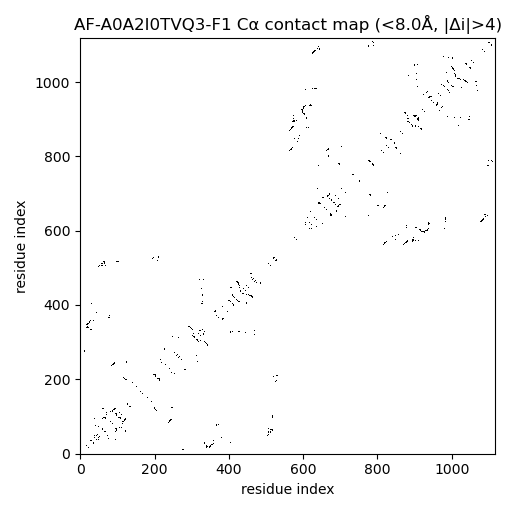.757 32.271 1.00 95.19 1060 ASP A C 1
ATOM 8334 O O . ASP A 1 1060 ? 24.099 -12.152 31.331 1.00 95.19 1060 ASP A O 1
ATOM 8338 N N . MET A 1 1061 ? 24.235 -11.126 33.310 1.00 95.88 1061 MET A N 1
ATOM 8339 C CA . MET A 1 1061 ? 22.802 -10.840 33.390 1.00 95.88 1061 MET A CA 1
ATOM 8340 C C . MET A 1 1061 ? 22.403 -9.794 32.348 1.00 95.88 1061 MET A C 1
ATOM 8342 O O . MET A 1 1061 ? 21.436 -9.997 31.608 1.00 95.88 1061 MET A O 1
ATOM 8346 N N . VAL A 1 1062 ? 23.173 -8.708 32.264 1.00 96.19 1062 VAL A N 1
ATOM 8347 C CA . VAL A 1 1062 ? 22.930 -7.594 31.346 1.00 96.19 1062 VAL A CA 1
ATOM 8348 C C . VAL A 1 1062 ? 23.070 -8.052 29.898 1.00 96.19 1062 VAL A C 1
ATOM 8350 O O . VAL A 1 1062 ? 22.155 -7.847 29.098 1.00 96.19 1062 VAL A O 1
ATOM 8353 N N . THR A 1 1063 ? 24.171 -8.724 29.557 1.00 96.25 1063 THR A N 1
ATOM 8354 C CA . THR A 1 1063 ? 24.415 -9.216 28.192 1.00 96.25 1063 THR A CA 1
ATOM 8355 C C . THR A 1 1063 ? 23.362 -10.234 27.758 1.00 96.25 1063 THR A C 1
ATOM 8357 O O . THR A 1 1063 ? 22.846 -10.137 26.641 1.00 96.25 1063 THR A O 1
ATOM 8360 N N . ARG A 1 1064 ? 22.943 -11.144 28.650 1.00 96.56 1064 ARG A N 1
ATOM 8361 C CA . ARG A 1 1064 ? 21.847 -12.087 28.380 1.00 96.56 1064 ARG A CA 1
ATOM 8362 C C . ARG A 1 1064 ? 20.515 -11.377 28.151 1.00 96.56 1064 ARG A C 1
ATOM 8364 O O . ARG A 1 1064 ? 19.835 -11.676 27.170 1.00 96.56 1064 ARG A O 1
ATOM 8371 N N . ARG A 1 1065 ? 20.144 -10.421 29.009 1.00 97.38 1065 ARG A N 1
ATOM 8372 C CA . ARG A 1 1065 ? 18.887 -9.666 28.881 1.00 97.38 1065 ARG A CA 1
ATOM 8373 C C . ARG A 1 1065 ? 18.837 -8.857 27.583 1.00 97.38 1065 ARG A C 1
ATOM 8375 O O . ARG A 1 1065 ? 17.805 -8.835 26.912 1.00 97.38 1065 ARG A O 1
ATOM 8382 N N . ILE A 1 1066 ? 19.953 -8.239 27.201 1.00 98.00 1066 ILE A N 1
ATOM 8383 C CA . ILE A 1 1066 ? 20.082 -7.551 25.913 1.00 98.00 1066 ILE A CA 1
ATOM 8384 C C . ILE A 1 1066 ? 19.958 -8.551 24.752 1.00 98.00 1066 ILE A C 1
ATOM 8386 O O . ILE A 1 1066 ? 19.222 -8.285 23.803 1.00 98.00 1066 ILE A O 1
ATOM 8390 N N . GLY A 1 1067 ? 20.596 -9.723 24.839 1.00 97.31 1067 GLY A N 1
ATOM 8391 C CA . GLY A 1 1067 ? 20.474 -10.786 23.834 1.00 97.31 1067 GLY A CA 1
ATOM 8392 C C . GLY A 1 1067 ? 19.031 -11.267 23.628 1.00 97.31 1067 GLY A C 1
ATOM 8393 O O . GLY A 1 1067 ? 18.576 -11.401 22.492 1.00 97.31 1067 GLY A O 1
ATOM 8394 N N . GLU A 1 1068 ? 18.267 -11.444 24.709 1.00 97.94 1068 GLU A N 1
ATOM 8395 C CA . GLU A 1 1068 ? 16.836 -11.775 24.645 1.00 97.94 1068 GLU A CA 1
ATOM 8396 C C . GLU A 1 106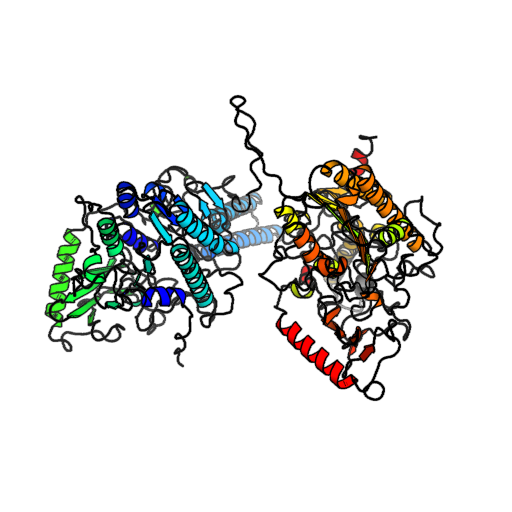8 ? 16.028 -10.689 23.907 1.00 97.94 1068 GLU A C 1
ATOM 8398 O O . GLU A 1 1068 ? 15.169 -11.004 23.075 1.00 97.94 1068 GLU A O 1
ATOM 8403 N N . ALA A 1 1069 ? 16.322 -9.410 24.166 1.00 97.75 1069 ALA A N 1
ATOM 8404 C CA . ALA A 1 1069 ? 15.675 -8.284 23.493 1.00 97.75 1069 ALA A CA 1
ATOM 8405 C C . ALA A 1 1069 ? 16.043 -8.200 22.002 1.00 97.75 1069 ALA A C 1
ATOM 8407 O O . ALA A 1 1069 ? 15.178 -7.901 21.175 1.00 97.75 1069 ALA A O 1
ATOM 8408 N N . VAL A 1 1070 ? 17.291 -8.516 21.636 1.00 97.75 1070 VAL A N 1
ATOM 8409 C CA . VAL A 1 1070 ? 17.728 -8.624 20.233 1.00 97.75 1070 VAL A CA 1
ATOM 8410 C C . VAL A 1 1070 ? 16.918 -9.677 19.491 1.00 97.75 1070 VAL A C 1
ATOM 8412 O O . VAL A 1 1070 ? 16.408 -9.403 18.404 1.00 97.75 1070 VAL A O 1
ATOM 8415 N N . GLU A 1 1071 ? 16.749 -10.861 20.076 1.00 97.12 1071 GLU A N 1
ATOM 8416 C CA . GLU A 1 1071 ? 15.973 -11.934 19.455 1.00 97.12 1071 GLU A CA 1
ATOM 8417 C C . GLU A 1 1071 ? 14.484 -11.589 19.351 1.00 97.12 1071 GLU A C 1
ATOM 8419 O O . GLU A 1 1071 ? 13.847 -11.867 18.331 1.00 97.12 1071 GLU A O 1
ATOM 8424 N N . ALA A 1 1072 ? 13.917 -10.922 20.360 1.00 96.62 1072 ALA A N 1
ATOM 8425 C CA . ALA A 1 1072 ? 12.550 -10.415 20.291 1.00 96.62 1072 ALA A CA 1
ATOM 8426 C C . ALA A 1 1072 ? 12.384 -9.380 19.166 1.00 96.62 1072 ALA A C 1
ATOM 8428 O O . ALA A 1 1072 ? 11.455 -9.486 18.365 1.00 96.62 1072 ALA A O 1
ATOM 8429 N N . HIS A 1 1073 ? 13.307 -8.421 19.054 1.00 96.31 1073 HIS A N 1
ATOM 8430 C CA . HIS A 1 1073 ? 13.288 -7.398 18.009 1.00 96.31 1073 HIS A CA 1
ATOM 8431 C C . HIS A 1 1073 ? 13.451 -7.991 16.612 1.00 96.31 1073 HIS A C 1
ATOM 8433 O O . HIS A 1 1073 ? 12.661 -7.665 15.725 1.00 96.31 1073 HIS A O 1
ATOM 8439 N N . ARG A 1 1074 ? 14.394 -8.922 16.415 1.00 95.19 1074 ARG A N 1
ATOM 8440 C CA . ARG A 1 1074 ? 14.603 -9.619 15.133 1.00 95.19 1074 ARG A CA 1
ATOM 8441 C C . ARG A 1 1074 ? 13.337 -10.314 14.638 1.00 95.19 1074 ARG A C 1
ATOM 8443 O O . ARG A 1 1074 ? 13.036 -10.224 13.453 1.00 95.19 1074 ARG A O 1
ATOM 8450 N N . LYS A 1 1075 ? 12.545 -10.915 15.533 1.00 94.50 1075 LYS A N 1
ATOM 8451 C CA . LYS A 1 1075 ? 11.248 -11.533 15.186 1.00 94.50 1075 LYS A CA 1
ATOM 8452 C C . LYS A 1 1075 ? 10.203 -10.529 14.690 1.00 94.50 1075 LYS A C 1
ATOM 8454 O O . LYS A 1 1075 ? 9.259 -10.926 14.016 1.00 94.50 1075 LYS A O 1
ATOM 8459 N N . THR A 1 1076 ? 10.356 -9.240 15.002 1.00 94.31 1076 THR A N 1
ATOM 8460 C CA . THR A 1 1076 ? 9.480 -8.174 14.481 1.00 94.31 1076 THR A CA 1
ATOM 8461 C C . THR A 1 1076 ? 9.901 -7.667 13.100 1.00 94.31 1076 THR A C 1
ATOM 8463 O O . THR A 1 1076 ? 9.151 -6.917 12.469 1.00 94.31 1076 THR A O 1
ATOM 8466 N N . LEU A 1 1077 ? 11.108 -8.008 12.637 1.00 92.62 1077 LEU A N 1
ATOM 8467 C CA . LEU A 1 1077 ? 11.609 -7.589 11.335 1.00 92.62 1077 LEU A CA 1
ATOM 8468 C C . LEU A 1 1077 ? 10.998 -8.480 10.254 1.00 92.62 1077 LEU A C 1
ATOM 8470 O O . LEU A 1 1077 ? 11.110 -9.701 10.293 1.00 92.62 1077 LEU A O 1
ATOM 8474 N N . THR A 1 1078 ? 10.360 -7.853 9.271 1.00 87.44 1078 THR A N 1
ATOM 8475 C CA . THR A 1 1078 ? 9.843 -8.537 8.082 1.00 87.44 1078 THR A CA 1
ATOM 8476 C C . THR A 1 1078 ? 10.741 -8.210 6.892 1.00 87.44 1078 THR A C 1
ATOM 8478 O O . THR A 1 1078 ? 11.241 -7.085 6.812 1.00 87.44 1078 THR A O 1
ATOM 8481 N N . PRO A 1 1079 ? 10.988 -9.160 5.973 1.00 88.19 1079 PRO A N 1
ATOM 8482 C CA . PRO A 1 1079 ? 11.757 -8.874 4.770 1.00 88.19 1079 PRO A CA 1
ATOM 8483 C C . PRO A 1 1079 ? 11.091 -7.775 3.937 1.00 88.19 1079 PRO A C 1
ATOM 8485 O O . PRO A 1 1079 ? 9.901 -7.851 3.632 1.00 88.19 1079 PRO A O 1
ATOM 8488 N N . VAL A 1 1080 ? 11.876 -6.773 3.548 1.00 90.69 1080 VAL A N 1
ATOM 8489 C CA . VAL A 1 1080 ? 11.437 -5.650 2.712 1.00 90.69 1080 VAL A CA 1
ATOM 8490 C C . VAL A 1 1080 ? 12.421 -5.414 1.563 1.00 90.69 1080 VAL A C 1
ATOM 8492 O O . VAL A 1 1080 ? 13.607 -5.734 1.702 1.00 90.69 1080 VAL A O 1
ATOM 8495 N N . PRO A 1 1081 ? 11.968 -4.866 0.419 1.00 92.75 1081 PRO A N 1
ATOM 8496 C CA . PRO A 1 1081 ? 12.859 -4.536 -0.688 1.00 92.75 1081 PRO A CA 1
ATOM 8497 C C . PRO A 1 1081 ? 13.944 -3.536 -0.270 1.00 92.75 1081 PRO A C 1
ATOM 8499 O O . PRO A 1 1081 ? 13.640 -2.469 0.257 1.00 92.75 1081 PRO A O 1
ATOM 8502 N N . GLN A 1 1082 ? 15.206 -3.870 -0.542 1.00 93.62 1082 GLN A N 1
ATOM 8503 C CA . GLN A 1 1082 ? 16.365 -3.032 -0.223 1.00 93.62 1082 GLN A CA 1
ATOM 8504 C C . GLN A 1 1082 ? 16.434 -1.827 -1.174 1.00 93.62 1082 GLN A C 1
ATOM 8506 O O . GLN A 1 1082 ? 16.851 -1.948 -2.332 1.00 93.62 1082 GLN A O 1
ATOM 8511 N N . GLN A 1 1083 ? 16.036 -0.653 -0.688 1.00 95.81 1083 GLN A N 1
ATOM 8512 C CA . GLN A 1 1083 ? 16.034 0.595 -1.460 1.00 95.81 1083 GLN A CA 1
ATOM 8513 C C . GLN A 1 1083 ? 17.450 1.094 -1.740 1.00 95.81 1083 GLN A C 1
ATOM 8515 O O . GLN A 1 1083 ? 17.698 1.670 -2.792 1.00 95.81 1083 GLN A O 1
ATOM 8520 N N . LEU A 1 1084 ? 18.400 0.785 -0.855 1.00 94.81 1084 LEU A N 1
ATOM 8521 C CA . LEU A 1 1084 ? 19.814 1.145 -1.000 1.00 94.81 1084 LEU A CA 1
ATOM 8522 C C . LEU A 1 1084 ? 20.668 0.003 -1.579 1.00 94.81 1084 LEU A C 1
ATOM 8524 O O . LEU A 1 1084 ? 21.879 -0.049 -1.367 1.00 94.81 1084 LEU A O 1
ATOM 8528 N N . SER A 1 1085 ? 20.048 -0.941 -2.295 1.00 92.25 1085 SER A N 1
ATOM 8529 C CA . SER A 1 1085 ? 20.787 -1.987 -3.010 1.00 92.25 1085 SER A CA 1
ATOM 8530 C C . SER A 1 1085 ? 21.619 -1.396 -4.159 1.00 92.25 1085 SER A C 1
ATOM 8532 O O . SER A 1 1085 ? 21.216 -0.381 -4.732 1.00 92.25 1085 SER A O 1
ATOM 8534 N N . PRO A 1 1086 ? 22.719 -2.050 -4.586 1.00 87.94 1086 PRO A N 1
ATOM 8535 C CA . PRO A 1 1086 ? 23.512 -1.578 -5.724 1.00 87.94 1086 PRO A CA 1
ATOM 8536 C C . PRO A 1 1086 ? 22.684 -1.333 -6.992 1.00 87.94 1086 PRO A C 1
ATOM 8538 O O . PRO A 1 1086 ? 22.919 -0.371 -7.709 1.00 87.94 1086 PRO A O 1
ATOM 8541 N N . TYR A 1 1087 ? 21.667 -2.164 -7.251 1.00 90.50 1087 TYR A N 1
ATOM 8542 C CA . TYR A 1 1087 ? 20.783 -2.003 -8.410 1.00 90.50 1087 TYR A CA 1
ATOM 8543 C C . TYR A 1 1087 ? 19.873 -0.771 -8.318 1.00 90.50 1087 TYR A C 1
ATOM 8545 O O . TYR A 1 1087 ? 19.574 -0.140 -9.334 1.00 90.50 1087 TYR A O 1
ATOM 8553 N N . ASN A 1 1088 ? 19.390 -0.442 -7.121 1.00 92.88 1088 ASN A N 1
ATOM 8554 C CA . ASN A 1 1088 ? 18.522 0.715 -6.925 1.00 92.88 1088 ASN A CA 1
ATOM 8555 C C . ASN A 1 1088 ? 19.317 2.014 -6.813 1.00 92.88 1088 ASN A C 1
ATOM 8557 O O . ASN A 1 1088 ? 18.799 3.056 -7.197 1.00 92.88 1088 ASN A O 1
ATOM 8561 N N . ASN A 1 1089 ? 20.567 1.933 -6.355 1.00 90.75 1089 ASN A N 1
ATOM 8562 C CA . ASN A 1 1089 ? 21.442 3.071 -6.095 1.00 90.75 1089 ASN A CA 1
ATOM 8563 C C . ASN A 1 1089 ? 22.433 3.375 -7.238 1.00 90.75 1089 ASN A C 1
ATOM 8565 O O . ASN A 1 1089 ? 23.213 4.317 -7.146 1.00 90.75 1089 ASN A O 1
ATOM 8569 N N . ILE A 1 1090 ? 22.433 2.588 -8.319 1.00 88.06 1090 ILE A N 1
ATOM 8570 C CA . ILE A 1 1090 ? 23.206 2.902 -9.527 1.00 88.06 1090 ILE A CA 1
ATOM 8571 C C . ILE A 1 1090 ? 22.516 4.006 -10.335 1.00 88.06 1090 ILE A C 1
ATOM 8573 O O . ILE A 1 1090 ? 21.285 4.078 -10.389 1.00 88.06 1090 ILE A O 1
ATOM 8577 N N . TRP A 1 1091 ? 23.313 4.844 -10.997 1.00 88.81 1091 TRP A N 1
ATOM 8578 C CA . TRP A 1 1091 ? 22.809 5.861 -11.911 1.00 88.81 1091 TRP A CA 1
ATOM 8579 C C . TRP A 1 1091 ? 22.095 5.237 -13.118 1.00 88.81 1091 TRP A C 1
ATOM 8581 O O . TRP A 1 1091 ? 22.623 4.335 -13.775 1.00 88.81 1091 TRP A O 1
ATOM 8591 N N . LYS A 1 1092 ? 20.890 5.727 -13.414 1.00 91.06 1092 LYS A N 1
ATOM 8592 C CA . LYS A 1 1092 ? 20.033 5.300 -14.524 1.00 91.06 1092 LYS A CA 1
ATOM 8593 C C . LYS A 1 1092 ? 19.703 6.524 -15.387 1.00 91.06 1092 LYS A C 1
ATOM 8595 O O . LYS A 1 1092 ? 18.898 7.356 -14.968 1.00 91.06 1092 LYS A O 1
ATOM 8600 N N . PRO A 1 1093 ? 20.258 6.630 -16.611 1.00 88.31 1093 PRO A N 1
ATOM 8601 C CA . PRO A 1 1093 ? 20.081 7.804 -17.471 1.00 88.31 1093 PRO A CA 1
ATOM 8602 C C . PRO A 1 1093 ? 18.617 8.211 -17.697 1.00 88.31 1093 PRO A C 1
ATOM 8604 O O . PRO A 1 1093 ? 18.298 9.391 -17.710 1.00 88.31 1093 PRO A O 1
ATOM 8607 N N . TRP A 1 1094 ? 17.705 7.241 -17.827 1.00 92.38 1094 TRP A N 1
ATOM 8608 C CA . TRP A 1 1094 ? 16.276 7.488 -18.080 1.00 92.38 1094 TRP A CA 1
ATOM 8609 C C . TRP A 1 1094 ? 15.480 7.964 -16.852 1.00 92.38 1094 TRP A C 1
ATOM 8611 O O . TRP A 1 1094 ? 14.302 8.303 -16.985 1.00 92.38 1094 TRP A O 1
ATOM 8621 N N . LEU A 1 1095 ? 16.095 7.957 -15.664 1.00 94.44 1095 LEU A N 1
ATOM 8622 C CA . LEU A 1 1095 ? 15.521 8.493 -14.426 1.00 94.44 1095 LEU A CA 1
ATOM 8623 C C . LEU A 1 1095 ? 16.069 9.874 -14.073 1.00 94.44 1095 LEU A C 1
ATOM 8625 O O . LEU A 1 1095 ? 15.533 10.505 -13.164 1.00 94.44 1095 LEU A O 1
ATOM 8629 N N . GLN A 1 1096 ? 17.131 10.318 -14.751 1.00 93.50 1096 GLN A N 1
ATOM 8630 C CA . GLN A 1 1096 ? 17.859 11.533 -14.420 1.00 93.50 1096 GLN A CA 1
ATOM 8631 C C . GLN A 1 1096 ? 16.963 12.770 -14.587 1.00 93.50 1096 GLN A C 1
ATOM 8633 O O . GLN A 1 1096 ? 16.586 13.090 -15.717 1.00 93.50 1096 GLN A O 1
ATOM 8638 N N . PRO A 1 1097 ? 16.658 13.505 -13.500 1.00 92.75 1097 PRO A N 1
ATOM 8639 C CA . PRO A 1 1097 ? 16.007 14.800 -13.610 1.00 92.75 1097 PRO A CA 1
ATOM 8640 C C . PRO A 1 1097 ? 16.914 15.768 -14.379 1.00 92.75 1097 PRO A C 1
ATOM 8642 O O . PRO A 1 1097 ? 18.115 15.878 -14.101 1.00 92.75 1097 PRO A O 1
ATOM 8645 N N . CYS A 1 1098 ? 16.343 16.429 -15.380 1.00 91.88 1098 CYS A N 1
ATOM 8646 C CA . CYS A 1 1098 ? 17.066 17.272 -16.318 1.00 91.88 1098 CYS A CA 1
ATOM 8647 C C . CYS A 1 1098 ? 16.145 18.392 -16.800 1.00 91.88 1098 CYS A C 1
ATOM 8649 O O . CYS A 1 1098 ? 15.150 18.114 -17.469 1.00 91.88 1098 CYS A O 1
ATOM 8651 N N . CYS A 1 1099 ? 16.465 19.642 -16.481 1.00 89.12 1099 CYS A N 1
ATOM 8652 C CA . CYS A 1 1099 ? 15.940 20.777 -17.223 1.00 89.12 1099 CYS A CA 1
ATOM 8653 C C . CYS A 1 1099 ? 16.847 21.033 -18.437 1.00 89.12 1099 CYS A C 1
ATOM 8655 O O . CYS A 1 1099 ? 18.068 20.875 -18.378 1.00 89.12 1099 CYS A O 1
ATOM 8657 N N . GLY A 1 1100 ? 16.250 21.367 -19.578 1.00 83.44 1100 GLY A N 1
ATOM 8658 C CA . GLY A 1 1100 ? 16.973 21.477 -20.845 1.00 83.44 1100 GLY A CA 1
ATOM 8659 C C . GLY A 1 1100 ? 17.199 20.127 -21.541 1.00 83.44 1100 GLY A C 1
ATOM 8660 O O . GLY A 1 1100 ? 16.370 19.223 -21.463 1.00 83.44 1100 GLY A O 1
ATOM 8661 N N . THR A 1 1101 ? 18.296 20.006 -22.296 1.00 84.88 1101 THR A N 1
ATOM 8662 C CA . THR A 1 1101 ? 18.555 18.832 -23.152 1.00 84.88 1101 THR A CA 1
ATOM 8663 C C . THR A 1 1101 ? 19.528 17.866 -22.484 1.00 84.88 1101 THR A C 1
ATOM 8665 O O . THR A 1 1101 ? 20.707 18.178 -22.319 1.00 84.88 1101 THR A O 1
ATOM 8668 N N . PHE A 1 1102 ? 19.064 16.659 -22.154 1.00 85.31 1102 PHE A N 1
ATOM 8669 C CA . PHE A 1 1102 ? 19.932 15.586 -21.664 1.00 85.31 1102 PHE A CA 1
ATOM 8670 C C . PHE A 1 1102 ? 20.985 15.210 -22.731 1.00 85.31 1102 PHE A C 1
ATOM 8672 O O . PHE A 1 1102 ? 20.616 15.026 -23.894 1.00 85.31 1102 PHE A O 1
ATOM 8679 N N . PRO A 1 1103 ? 22.282 15.065 -22.384 1.00 79.12 1103 PRO A N 1
ATOM 8680 C CA . PRO A 1 1103 ? 22.844 14.992 -21.029 1.00 79.12 1103 PRO A CA 1
ATOM 8681 C C . PRO A 1 1103 ? 23.351 16.324 -20.432 1.00 79.12 1103 PRO A C 1
ATOM 8683 O O . PRO A 1 1103 ? 23.769 16.336 -19.276 1.00 79.12 1103 PRO A O 1
ATOM 8686 N N . PHE A 1 1104 ? 23.293 17.433 -21.176 1.00 83.44 1104 PHE A N 1
ATOM 8687 C CA . PHE A 1 1104 ? 23.829 18.758 -20.815 1.00 83.44 1104 PHE A CA 1
ATOM 8688 C C . PHE A 1 1104 ? 22.820 19.619 -20.033 1.00 83.44 1104 PHE A C 1
ATOM 8690 O O . PHE A 1 1104 ? 22.604 20.786 -20.356 1.00 83.44 1104 PHE A O 1
ATOM 8697 N N . CYS A 1 1105 ? 22.156 19.014 -19.049 1.00 87.38 1105 CYS A N 1
ATOM 8698 C CA . CYS A 1 1105 ? 21.054 19.612 -18.294 1.00 87.38 1105 CYS A CA 1
ATOM 8699 C C . CYS A 1 1105 ? 21.425 20.984 -17.713 1.00 87.38 1105 CYS A C 1
ATOM 8701 O O . CYS A 1 1105 ? 22.413 21.082 -16.985 1.00 87.38 1105 CYS A O 1
ATOM 8703 N N . TRP A 1 1106 ? 20.648 22.023 -18.024 1.00 90.12 1106 TRP A N 1
ATOM 8704 C CA . TRP A 1 1106 ? 20.908 23.391 -17.579 1.00 90.12 1106 TRP A CA 1
ATOM 8705 C C . TRP A 1 1106 ? 19.638 24.254 -17.563 1.00 90.12 1106 TRP A C 1
ATOM 8707 O O . TRP A 1 1106 ? 18.889 24.273 -18.544 1.00 90.12 1106 TRP A O 1
ATOM 8717 N N . CYS A 1 1107 ? 19.425 24.993 -16.472 1.00 90.12 1107 CYS A N 1
ATOM 8718 C CA . CYS A 1 1107 ? 18.414 26.046 -16.343 1.00 90.12 1107 CYS A CA 1
ATOM 8719 C C . CYS A 1 1107 ? 18.713 26.959 -15.146 1.00 90.12 1107 CYS A C 1
ATOM 8721 O O . CYS A 1 1107 ? 19.368 26.553 -14.186 1.00 90.12 1107 CYS A O 1
ATOM 8723 N N . ASP A 1 1108 ? 18.190 28.182 -15.205 1.00 84.56 1108 ASP A N 1
ATOM 8724 C CA . ASP A 1 1108 ? 18.340 29.208 -14.172 1.00 84.56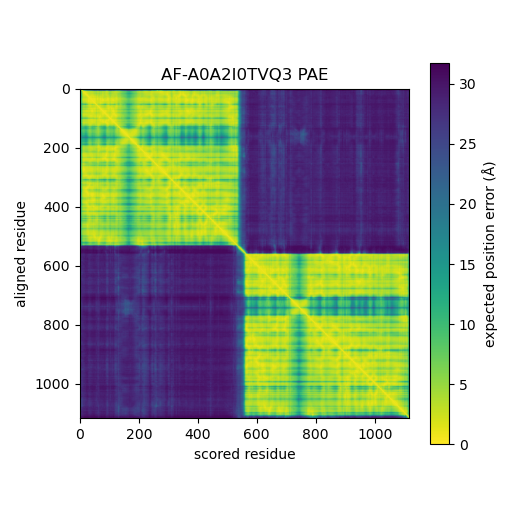 1108 ASP A CA 1
ATOM 8725 C C . ASP A 1 1108 ? 17.090 30.107 -14.153 1.00 84.56 1108 ASP A C 1
ATOM 8727 O O . ASP A 1 1108 ? 17.067 31.227 -14.670 1.00 84.56 1108 ASP A O 1
ATOM 8731 N N . GLU A 1 1109 ? 15.982 29.565 -13.641 1.00 79.94 1109 GLU A N 1
ATOM 8732 C CA . GLU A 1 1109 ? 14.716 30.300 -13.527 1.00 79.94 1109 GLU A CA 1
ATOM 8733 C C . GLU A 1 1109 ? 14.657 31.192 -12.279 1.00 79.94 1109 GLU A C 1
ATOM 8735 O O . GLU A 1 1109 ? 13.847 32.123 -12.222 1.00 79.94 1109 GLU A O 1
ATOM 8740 N N . GLU A 1 1110 ? 15.510 30.935 -11.283 1.00 71.19 1110 GLU A N 1
ATOM 8741 C CA . GLU A 1 1110 ? 15.563 31.710 -10.040 1.00 71.19 1110 GLU A CA 1
ATOM 8742 C C . GLU A 1 1110 ? 16.155 33.116 -10.268 1.00 71.19 1110 GLU A C 1
ATOM 8744 O O . GLU A 1 1110 ? 15.672 34.082 -9.670 1.00 71.19 1110 GLU A O 1
ATOM 8749 N N . ASN A 1 1111 ? 17.102 33.291 -11.204 1.00 57.25 1111 ASN A N 1
ATOM 8750 C CA . ASN A 1 1111 ? 17.616 34.621 -11.561 1.00 57.25 1111 ASN A CA 1
ATOM 8751 C C . ASN A 1 1111 ? 16.572 35.525 -12.237 1.00 57.25 1111 ASN A C 1
ATOM 8753 O O . ASN A 1 1111 ? 16.547 36.724 -11.971 1.00 57.25 1111 ASN A O 1
ATOM 8757 N N . ASN A 1 1112 ? 15.648 34.970 -13.028 1.00 47.69 1112 ASN A N 1
ATOM 8758 C CA . ASN A 1 1112 ? 14.616 35.755 -13.722 1.00 47.69 1112 ASN A CA 1
ATOM 8759 C C . ASN A 1 1112 ? 13.478 36.242 -12.801 1.00 47.69 1112 ASN A C 1
ATOM 8761 O O . ASN A 1 1112 ? 12.680 37.088 -13.204 1.00 47.69 1112 ASN A O 1
ATOM 8765 N N . LYS A 1 1113 ? 13.375 35.719 -11.571 1.00 47.91 1113 LYS A N 1
ATOM 8766 C CA . LYS A 1 1113 ? 12.369 36.136 -10.574 1.00 47.91 1113 LYS A CA 1
ATOM 8767 C C . LYS A 1 1113 ? 12.920 37.094 -9.514 1.00 47.91 1113 LYS A C 1
ATOM 8769 O O . LYS A 1 1113 ? 12.123 37.738 -8.830 1.00 47.91 1113 LYS A O 1
ATOM 8774 N N . ALA A 1 1114 ? 14.243 37.214 -9.383 1.00 38.75 1114 ALA A N 1
ATOM 8775 C CA . ALA A 1 1114 ? 14.881 38.090 -8.399 1.00 38.75 1114 ALA A CA 1
ATOM 8776 C C . ALA A 1 1114 ? 14.635 39.590 -8.670 1.00 38.75 1114 ALA A C 1
ATOM 8778 O O . ALA A 1 1114 ? 14.545 40.360 -7.717 1.00 38.75 1114 ALA A O 1
ATOM 8779 N N . ASP A 1 1115 ? 14.415 39.982 -9.929 1.00 34.62 1115 ASP A N 1
ATOM 8780 C CA . ASP A 1 1115 ? 14.202 41.386 -10.326 1.00 34.62 1115 ASP A CA 1
ATOM 8781 C C . ASP A 1 1115 ? 12.728 41.845 -10.278 1.00 34.62 1115 ASP A C 1
ATOM 8783 O O . ASP A 1 1115 ? 12.430 43.016 -10.506 1.00 34.62 1115 ASP A O 1
ATOM 8787 N N . GLY A 1 1116 ? 11.781 40.942 -9.993 1.00 30.55 1116 GLY A N 1
ATOM 8788 C CA . GLY A 1 1116 ? 10.342 41.222 -10.118 1.00 30.55 1116 GLY A CA 1
ATOM 8789 C C . GLY A 1 1116 ? 9.598 41.545 -8.821 1.00 30.55 1116 GLY A C 1
ATOM 8790 O O . GLY A 1 1116 ? 8.424 41.909 -8.878 1.00 30.55 1116 GLY A O 1
ATOM 8791 N N . ILE A 1 1117 ? 10.224 41.366 -7.655 1.00 35.12 1117 ILE A N 1
ATOM 8792 C CA . ILE A 1 1117 ? 9.587 41.593 -6.347 1.00 35.12 1117 ILE A CA 1
ATOM 8793 C C . ILE A 1 1117 ? 10.654 42.083 -5.356 1.00 35.12 1117 ILE A C 1
ATOM 8795 O O . ILE A 1 1117 ? 11.139 41.315 -4.519 1.00 35.12 1117 ILE A O 1
ATOM 8799 N N . LEU A 1 1118 ? 11.031 43.355 -5.494 1.00 28.88 1118 LEU A N 1
ATOM 8800 C CA . LEU A 1 1118 ? 11.646 44.166 -4.440 1.00 28.88 1118 LEU A CA 1
ATOM 8801 C C . LEU A 1 1118 ? 10.606 45.151 -3.909 1.00 28.88 1118 LEU A C 1
ATOM 8803 O O . LEU A 1 1118 ? 9.946 45.801 -4.752 1.00 28.88 1118 LEU A O 1
#

Foldseek 3Di:
DDPPPPPFQDLPLVVVLQQQAEWEQFAWFLALADQQSLLLLFQLDHSLQQLLFDPDPFGFFDFLQFQFFRALPGAGLLQLLVVLVAAEEEFEEARGHQHHPFQQPRSRPVVSRNHPKYKYAPRADFQLLDPPGDGPHPNVVVVVLVVVLVVLVVVLVVVVVCVVVVVDDDDVVVSVVSVVVSVCSCCVVCLVVVCRLQFRQFIDIRSDTQFGNDDLQCSLVVSLVVLLVVCVVCVVHHYHYHYDHSPPDPPLDAYLVQAPPGPLHSNSSRSNSVSVSSNSSQVSCVVSVNQQVDKDKDKDSWAKQQQDDDVPHGSIDDQPLWFAHRLWQQTCRSIGMIIGIHHRPQFDRNHYAHANFYSSQSSVQSCVVSVGDRDPVADRNHHHCSCVRNVVDNHDPPQKRFTDRRPHTAKMWGQPPPVRWIKMWGQKGFCDPPHPDRANHPPSHTDPDDPRMDGDVVTFMDTCVVPVSSPDTDDVVRDVCVVVVSVVVVVVVVVVVVRRDDDDNSSDPNRSDRDQSNGNACDDPPPGGDNNVVDPPDDPPDPDDDDDDDDDDDDDDDDDDFFAEEEEAAAQAALQLAVCSPDDFFDQVLVVVLLQQAEWEQFAWFLALAFQQRVLLLFQLDRSLQQLLFDPDPLNFFDFLQFQFFRALPGAGLLQLLVVLVAAFEEFEEQRGHQHHPFLQPRSRPVVSRRHPKYWYFPRADWQVLVPDPDGPPCPVVVVVLVVVLVVLVVVLVVVVVCVVVVVDDDDPVVSVVSVVVSVCSCCVVVVVVVQRLQQRQFIDIRSDTQFGNDDLQCSLVVSLVVLLVVCVVCLPHHYYYYYYYSPPDPPLRAHPVQAPPGPLHSNSSSSNSVSVSSVSSVVSCVVSVSQQRYKYKYKYSWAKQQLCDDVPHHRIYDNPLWFAHRLWQQTCRSIGMIIGIHHPPQFDRNHYAHANAYSSQVSVQSCVSSVHDNDPSADRNHHHCRCVRNVVDNYDPPQKRFTDRRSHTFKMWGQDPVVRWIKMWGQKGFQDVPHPPSANNVPSHTDRDDPRMDGDVVTFMDGCVVCVHSPDTDDVVRDVCVVVVSVVRVVVVVVVVVSRDDDDNSSYPNRSDRDQRNGNAPDDPPNGGHNNVVVCVPPDD

Mean predicted aligned error: 17.31 Å

Nearest PDB structures (foldseek):
  8eg3-assembly1_A  TM=9.596E-01  e=5.148E-69  Homo sapiens
  1p49-assembly1_A  TM=9.573E-01  e=4.744E-67  Homo sapiens
  7oze-assembly1_AAA  TM=7.745E-01  e=1.266E-30  Bacteroides thetaiotaomicron VPI-5482
  6s20-assembly1_C  TM=7.544E-01  e=5.590E-31  Bacteroides thetaiotaomicron VPI-5482
  7p26-assembly1_AAA  TM=7.613E-01  e=2.715E-30  Bacteroides thetaiotaomicron VPI-5482

Solvent-accessible surface area (backbone atoms only — not comparable to full-atom values): 57934 Å² total; per-residue (Å²): 142,79,94,82,74,86,90,65,76,69,44,69,41,56,50,47,40,27,52,47,2,34,30,36,78,32,21,28,29,59,17,13,36,66,31,21,12,46,50,9,32,39,48,7,27,58,25,58,68,61,6,43,24,14,89,61,93,50,58,50,82,77,41,44,18,9,44,23,36,53,48,76,88,58,69,26,40,44,33,50,37,37,75,62,67,28,50,25,35,40,30,29,46,62,35,34,30,29,18,58,88,36,51,78,64,37,52,26,25,59,64,71,45,27,26,78,39,40,37,30,27,55,34,68,77,42,25,46,57,40,98,89,44,69,66,71,75,61,48,74,56,53,55,50,54,51,51,51,48,49,53,48,50,49,51,50,51,52,55,49,50,30,43,75,71,67,78,38,98,72,60,69,69,58,55,53,50,53,50,49,52,47,49,52,51,45,51,56,56,45,59,67,59,74,44,44,33,38,52,42,28,39,28,28,46,60,93,42,70,30,23,24,50,40,63,70,85,50,46,63,61,51,43,47,50,50,50,49,47,50,49,68,77,41,72,91,54,63,64,45,78,47,75,31,66,65,63,74,44,48,72,38,79,57,49,79,91,29,59,84,69,33,84,55,40,53,39,30,12,18,48,38,47,49,24,51,49,51,35,54,47,52,52,47,34,49,73,73,70,36,47,65,78,39,85,43,77,49,68,50,56,32,21,28,36,66,44,40,60,59,90,90,45,62,52,37,48,82,45,79,72,26,37,39,15,34,42,32,23,52,32,51,7,0,15,43,23,61,32,31,32,29,23,46,94,68,34,55,56,58,38,74,42,75,51,58,43,45,45,19,14,53,19,44,30,52,30,52,76,59,73,44,79,78,74,84,92,54,86,65,73,30,47,64,45,61,46,45,64,56,63,77,31,93,63,57,90,53,44,67,47,74,23,25,27,47,66,40,71,14,20,38,38,37,42,43,79,91,81,64,44,30,39,36,38,30,41,35,45,59,61,40,29,61,84,92,46,67,41,29,48,92,61,71,52,45,47,68,57,70,95,41,34,46,78,40,87,76,50,46,30,34,47,45,71,82,40,63,37,72,81,68,72,52,44,69,92,77,33,91,57,40,68,60,51,53,54,53,52,51,51,52,50,54,58,53,54,72,71,59,58,94,55,71,55,25,41,33,73,82,21,37,42,79,35,81,72,26,44,64,56,41,69,55,80,90,66,27,46,44,54,50,82,78,40,94,80,73,91,84,88,86,83,82,88,81,83,83,89,79,91,80,90,78,84,79,84,86,73,86,84,66,53,27,38,41,40,37,34,31,25,37,36,12,30,25,49,38,31,81,62,71,25,88,68,40,64,27,68,43,55,35,46,42,29,53,50,3,31,32,35,77,32,21,29,30,56,16,11,42,63,34,22,10,49,53,8,32,38,45,7,28,54,22,60,70,62,8,42,22,6,92,54,91,53,53,49,76,80,43,43,16,12,44,22,39,52,49,74,90,60,64,30,39,43,35,48,38,36,77,61,66,30,50,26,33,40,33,31,45,61,34,32,29,31,16,59,87,35,48,79,63,38,53,26,23,62,62,70,49,26,25,80,39,40,40,30,27,55,37,70,75,41,31,42,59,78,68,50,98,63,53,71,77,55,54,70,54,51,54,50,52,50,50,51,48,52,52,47,52,50,52,46,52,50,53,49,51,33,49,76,70,66,76,49,96,73,60,68,68,56,53,53,49,50,48,50,52,46,50,52,51,46,49,56,55,57,54,52,63,75,35,43,33,36,52,44,30,37,28,29,48,61,94,44,69,38,23,24,52,44,57,66,79,54,47,62,60,50,45,51,51,52,51,44,50,49,51,67,77,36,73,89,52,43,33,37,41,36,40,23,42,64,46,46,34,50,54,70,76,55,52,80,91,34,59,83,70,30,84,51,41,61,38,25,13,22,49,33,47,46,23,49,51,51,37,55,51,50,49,46,37,49,74,72,68,37,50,66,47,29,43,36,38,42,33,26,36,11,6,3,29,69,45,39,59,58,89,91,43,60,46,40,35,41,28,62,74,25,36,37,16,35,45,30,20,52,34,54,5,0,15,36,15,45,31,31,35,30,26,48,95,69,36,55,57,53,37,76,43,73,53,56,44,44,45,19,15,51,20,41,31,52,28,49,63,59,73,40,80,71,72,84,89,52,87,58,74,29,50,59,47,60,50,47,61,59,63,79,36,93,65,57,89,54,44,67,48,74,22,26,27,48,64,39,75,15,20,39,38,39,42,42,77,93,78,66,46,34,38,36,37,32,42,34,45,59,60,40,31,59,75,91,65,55,41,23,54,84,65,61,50,44,47,70,58,67,96,40,35,45,78,40,86,77,49,47,29,34,48,45,77,85,40,59,39,73,80,71,72,54,41,70,92,77,31,92,56,39,68,58,52,55,48,54,51,50,54,50,50,55,56,52,56,73,71,60,59,95,54,71,54,25,33,33,72,83,24,41,38,79,36,81,72,23,40,59,57,43,69,56,80,87,70,28,42,46,65,55,61,69,74,53,64,82,75,72,126

Organism: NCBI:txid1758121